Protein AF-A0A7J6V9S0-F1 (afdb_monomer)

Solvent-accessible surface area (backbone atoms only — not comparable to full-atom values): 52853 Å² total; per-residue (Å²): 112,69,70,64,55,61,75,73,59,79,86,96,69,100,46,66,72,63,51,52,53,49,52,59,56,57,75,70,73,77,90,82,89,84,86,86,82,89,85,90,82,92,78,86,85,80,80,87,75,94,70,100,68,95,82,84,77,88,62,96,70,57,46,79,40,39,59,45,97,77,34,36,39,36,41,40,62,36,40,37,37,45,32,30,80,87,82,69,49,71,48,82,47,73,42,100,58,76,59,73,94,49,103,61,47,36,38,24,36,40,63,42,82,90,77,73,36,48,35,46,38,40,41,46,62,52,44,36,39,40,34,43,67,83,46,70,86,48,70,50,72,56,68,73,57,98,58,60,58,43,68,79,84,86,57,102,82,72,76,71,48,25,47,57,54,97,86,43,77,45,68,86,74,44,76,51,70,65,82,70,66,66,74,65,78,76,69,64,66,56,66,74,52,75,87,55,56,47,39,66,58,47,48,52,54,47,52,51,48,45,58,74,75,39,91,82,88,82,65,90,88,54,58,61,69,60,56,39,52,55,44,42,48,52,47,50,52,42,40,50,53,51,41,52,57,49,46,52,53,62,71,56,51,78,59,56,88,82,44,62,65,54,58,27,53,45,47,32,67,74,61,41,56,64,61,52,51,48,35,54,48,52,50,53,51,43,42,52,49,37,53,50,52,40,54,53,46,48,58,55,39,73,72,45,86,45,71,64,56,37,50,50,53,42,51,51,46,55,49,55,45,49,53,51,43,56,73,45,26,67,42,34,50,51,50,32,55,49,47,59,55,46,44,67,56,71,77,71,58,59,86,47,57,32,36,36,41,43,37,50,43,59,43,48,69,53,58,47,47,43,74,68,15,94,37,90,59,78,78,59,91,56,71,66,64,47,71,55,70,44,74,28,58,38,78,54,97,94,36,76,36,37,38,32,45,40,28,42,49,76,83,64,61,83,87,80,52,50,67,48,37,51,47,32,49,43,50,50,63,59,42,67,28,23,39,36,39,46,39,46,74,59,43,83,54,76,52,54,61,68,58,56,51,52,36,51,64,72,52,46,79,56,41,63,88,28,49,51,30,42,34,39,27,45,37,83,79,36,47,84,87,76,52,54,74,68,60,48,49,52,54,49,49,52,50,56,51,44,50,55,41,60,49,82,77,78,61,79,90,74,69,83,86,62,41,65,43,65,24,20,82,84,81,62,40,43,53,67,56,54,53,49,45,47,53,48,53,43,45,53,56,50,49,52,59,43,69,78,35,80,72,46,69,83,48,46,74,77,72,58,76,85,77,83,75,91,83,66,101,67,88,81,79,87,89,71,62,66,71,58,56,55,47,60,71,45,57,85,79,56,75,86,74,88,46,72,69,54,52,29,58,74,54,68,22,95,90,63,42,77,82,65,78,50,79,78,63,88,60,97,53,75,80,61,51,78,63,82,79,71,59,67,54,98,93,40,56,43,72,82,57,63,91,57,89,68,59,58,68,60,54,51,50,51,49,52,52,49,48,64,57,47,68,65,60,83,71,70,92,77,82,84,84,78,79,44,70,64,56,56,49,48,53,51,50,51,54,50,52,52,52,51,52,53,52,53,49,49,57,61,48,63,51,47,80,79,41,84,78,78,60,84,89,66,62,86,81,66,72,85,38,70,68,52,54,34,51,57,35,46,74,70,74,41,84,38,64,70,59,46,50,58,58,55,61,70,67,77,80,70,88,83,86,83,90,88,83,78,89,88,82,90,80,88,80,88,85,84,81,92,78,85,78,90,80,73,94,70,81,82,80,89,78,76,84,86,78,74,101,79,75,84,58,95,59,77,88,42,94,44,74,67,56,40,51,51,52,52,50,50,54,56,57,67,45,46,65,46,55,74,68,67,41,91,47,90,86,54,74,84,79,78,76,89,77,53,59,83,83,79,51,89,77,91,66,96,70,90,64,102,63,134

pLDDT: mean 74.73, std 20.38, range [23.06, 97.88]

Organism: Thalictrum thalictroides (NCBI:txid46969)

Mean predicted aligned error: 21.51 Å

Sequence (852 aa):
MQILRAIQRDDDHPLTLFALIKMIDDDNNTEIDGSTGIGVLSHEPTVFKSENTFLDLCFDNFKLVGSCNGLVCLVLKSVVWLLNPYTREYKTVEFAKEFVFDRKTAYGFGYEPITEDYKLVLFVTHEINVYSLKDVNSCFKISTLPFMINLPIGIPDMKDLGEFCNGALHWLVRISRSKERSKKMVQYNFKKITVVPTGKDFIDIILSRTQRQTPTVVHKGYAISRLRQFYMRKVKYTESNFHDKLSTIIDEFPRLDDIHPFYGDLLHVLYNKDHYKLALGQINTARNLIGKIAKDYVRLLKYGDSLYRCKALKVAALGRMCTVIKRVCPSLAYLEQIRQHMARLPSIDPNTRSILICGYPNVGKSSFINKITKADVDVQPYAFTTKSLFVGHTDYKYLRYQVIDTPGILDRPFEDRNIIEMCSITALAHLRAAVLFFLDISGSCGYSIAQQAALFHSIKSLFMNKPLIIVCNKTDLQPLEGLSENDMKLVLEMKSEAMKTVVGQGGECTNDDGVLLTMSTLMEDGITAVKNAACERLLNQRVEVKMKSKKINDCLNRFHVAIPKPRDQKERPTCIPQKVLEAKAKAADKGKRKLERDLENENGGAGVYPACLKKHYILENDEWKNDIMPEFLDGHNVYDFNGRDVDAEALESEEIIRSAEKGKDDGFEMGCNELSLEKQEAWAKIRKIKKMRIQEHRIKKSTAESRPIVPRKFDKDRKFTSQRMGRELSALGLDPSSSINRARSVTRGRKRERSVSREDEATAMDVDQLNKKQRMRSLSRARSLSRPPGEVVPGEGFKDSKQKIAALNIARKSTKQRNKNARKGEADRVIPTLKPKHLFSGKRGKGKTDRR

Nearest PDB structures (foldseek):
  8flc-assembly1_SR  TM=7.509E-01  e=2.699E-62  Homo sapiens
  8fl4-assembly1_SR  TM=7.539E-01  e=8.230E-61  Homo sapiens
  7v08-assembly1_b  TM=7.280E-01  e=4.515E-59  Saccharomyces cerevisiae BY4741
  8pv3-assembly1_CH  TM=7.415E-01  e=1.704E-57  Thermochaetoides thermophila DSM 1495
  8v87-assembly1_b  TM=8.660E-01  e=9.606E-52  Saccharomyces cerevisiae BY4741

Secondary structure (DSSP, 8-state):
-HHHHHHSS-SS-TTHHHHHHHHHHHTT---------------PPP---S----S-S--SS-EEEEEETTEEEEEETTEEEEE-TTT--EEEEE-SSPPP--TTEEEEEEEETTTTEEEEEEEETTEEEEEESSSTT-EEEE---SS-EE--TT-TTS--EEEEETTEEE---EE--------------GGGPPP---HHHHHHHHHHHHHHHS-----TTS-HHHHHHHHHHHHHHHHHHHHHHHHHHHHHS--TTTS-HHHHHHHHHHH-HHHHHHHHHHHHHHHHHHHHHHHHHHHHHTT--SHHHHHHHHHHHHHHHHHHHHHTHHHHHHHHHHHHHHHHS----TTS-EEEEEESTTSSHHHHHHHHSS------SSTT---S-EEEEEEETTEEEEEEE--------GGG--HHHHHHHHHHHH--EEEEEEEESSSTTSS-HHHHHHHHHHHGGGGTTS-EEEEEE-TTTS-GGGS-HHHHHHHHHHHHHHHHHHHTT------GGGSEEEEBTTTTBSHHHHHHHHHHHHHHHHHHHHHTSGGGGGGHHHH----PPP-SS--------HHHHHHHHHTTTSPPPPPHHHHHHHTT-TTT----GGGG---SSGGGGG-----EETTEEGGGTTT----HHHHHHHHHHHHHHHTTTTT---------HHHHHHHHHHHHHHHHHHHHHHHHHHTTTTSPPPPTT--TT----HHHHHHHHHHTT---HHHHHHHHHTT--S----------------------------------SS--TT---TTTT-SSHHHHHHHHHHHHHHHHHHHHTT-SSSS------SS-HHHHS----SS--S--

Foldseek 3Di:
DVVVVVVPDDDDDPCQVVVLVVVVVVVPDDDDDDDDDDDDDDDDDDDDDDDDDPDPDDDPFKDWQADEPQWTWIDGFQKIWTANSVVRDIDIAGAPHTDDDDPQKEWHWAAAPVVRWIWIWIDGQQWIWIDTPVDRHDIDIDDGDPFGWDDDPDDPPDDSHFYDDPRDTHGDTDGPPDPPPPVPLCQDQLQPQDAQDFLVVLLVVLVVCLCVVADDDDDQPDDLVVLLVRLLCSLVSSLVSLLVSLVSNLVSDDDLVPDAQLVSQLCCLVQNPVLLVVLNVLSVVLNVVLVVLSVVLNVVSVPDPGSVSSVVSSVVSSVVNSVSSVVSRVSSVSSNVVSVVSNPADRDRQPFEEEEEAFAFQLCQQLLLVLQFVDDQDDDNDACSDQAKDWGWHADPNGIYIYIYAHYEFPDPPVPDDSRNSSSVSCLQRHQYAYEYGDEQLCSNVDDLVRRLVVCVVCLVSCANHQYAYEYEPCVNPNPVRHDPVSVVSVVVSLVSSQVSLPVPPDDDDDSPQRYFYDYSVVRPRSVSVVNSRVVSSVVSVVVVVVVDPCVVVVVVVVDDDDDDDDDPDDDDDDDDPVVVVCVVCVVPDDDDDDVQNVQVVQPHDPRDDDDPLCPDDDPDPVCSPPDDDQDDPRDGPVVVPPPPPVVVVVVVVVVVVVVVCVVVVPDDDDDDDPPPVNVVVVVVVVVVVVVVVVVVVVVVVVCVVDPDDPPVDCVVPPDDLVVVCVVCVVVVHHSVVVSVVVVVVVPPDDDDDDDDDDDDDDDDDDDDDDDPPDDPDDDDDDDPDDDPDDDDQPPPPDDPVVSVVVVVVVVVVCVVVVVVVAPDPPRPDDDPPDPCLVVPDDDDPDDDPPD

Radius of gyration: 57.54 Å; Cα contacts (8 Å, |Δi|>4): 804; chains: 1; bounding box: 92×98×191 Å

InterPro domains:
  IPR006073 GTP binding domain [PR00326] (355-375)
  IPR006073 GTP binding domain [PR00326] (376-394)
  IPR006073 GTP binding domain [PR00326] (403-418)
  IPR010674 Nucleolar GTP-binding protein 1, Rossman-fold domain [PF06858] (420-476)
  IPR012973 NOG, C-terminal [PF08155] (593-642)
  IPR013187 F-box associated beta-propeller, type 3 [PF08268] (63-184)
  IPR017451 F-box associated beta-propeller domain [TIGR01640] (66-192)
  IPR027417 P-loop containing nucleoside triphosphate hydrolase [G3DSA:3.40.50.300] (346-557)
  IPR027417 P-loop containing nucleoside triphosphate hydrolase [SSF52540] (232-490)
  IPR031167 OBG-type guanine nucleotide-binding (G) domain [PS51710] (353-539)
  IPR041623 NOG1, N-terminal helical domain [PF17835] (190-349)

Structure (mmCIF, N/CA/C/O backbone):
data_AF-A0A7J6V9S0-F1
#
_entry.id   AF-A0A7J6V9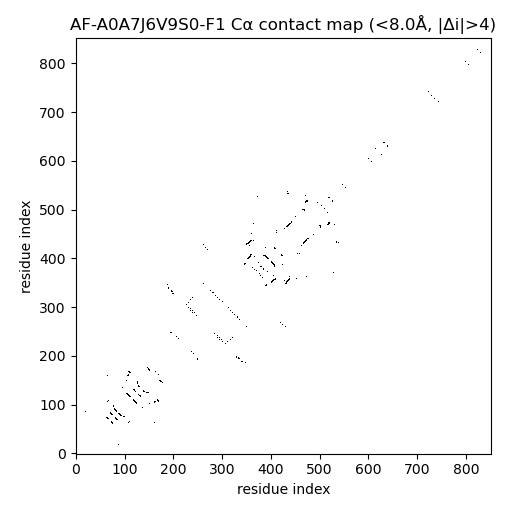S0-F1
#
loop_
_atom_site.group_PDB
_atom_site.id
_atom_site.type_symbol
_atom_site.label_atom_id
_atom_site.label_alt_id
_atom_site.label_comp_id
_atom_site.label_asym_id
_atom_site.label_entity_id
_atom_site.label_seq_id
_atom_site.pdbx_PDB_ins_code
_atom_site.Cartn_x
_atom_site.Cartn_y
_atom_site.Cartn_z
_atom_site.occupancy
_atom_site.B_iso_or_equiv
_atom_site.auth_seq_id
_atom_site.auth_comp_id
_atom_site.auth_asym_id
_atom_site.auth_atom_id
_atom_site.pdbx_PDB_model_num
ATOM 1 N N . MET A 1 1 ? -30.547 -18.427 -25.295 1.00 28.55 1 MET A N 1
ATOM 2 C CA . MET A 1 1 ? -30.835 -19.826 -24.889 1.00 28.55 1 MET A CA 1
ATOM 3 C C . MET A 1 1 ? -31.892 -20.501 -25.770 1.00 28.55 1 MET A C 1
ATOM 5 O O . MET A 1 1 ? -31.613 -21.586 -26.254 1.00 28.55 1 MET A O 1
ATOM 9 N N . GLN A 1 2 ? -33.053 -19.893 -26.055 1.00 25.48 2 GLN A N 1
ATOM 10 C CA . GLN A 1 2 ? -34.065 -20.512 -26.940 1.00 25.48 2 GLN A CA 1
ATOM 11 C C . GLN A 1 2 ? -33.660 -20.565 -28.432 1.00 25.48 2 GLN A C 1
ATOM 13 O O . GLN A 1 2 ? -33.912 -21.572 -29.077 1.00 25.48 2 GLN A O 1
ATOM 18 N N . ILE A 1 3 ? -32.921 -19.572 -28.949 1.00 29.95 3 ILE A N 1
ATOM 19 C CA . ILE A 1 3 ? -32.358 -19.605 -30.321 1.00 29.95 3 ILE A CA 1
ATOM 20 C C . ILE A 1 3 ? -31.299 -20.716 -30.478 1.00 29.95 3 ILE A C 1
ATOM 22 O O . ILE A 1 3 ? -31.261 -21.404 -31.489 1.00 29.95 3 ILE A O 1
ATOM 26 N N . LEU A 1 4 ? -30.492 -20.958 -29.437 1.00 30.55 4 LEU A N 1
ATOM 27 C CA . LEU A 1 4 ? -29.528 -22.068 -29.397 1.00 30.55 4 LEU A CA 1
ATOM 28 C C . LEU A 1 4 ? -30.218 -23.442 -29.387 1.00 30.55 4 LEU A C 1
ATOM 30 O O . LEU A 1 4 ? -29.705 -24.378 -29.986 1.00 30.55 4 LEU A O 1
ATOM 34 N N . ARG A 1 5 ? -31.398 -23.552 -28.759 1.00 31.42 5 ARG A N 1
ATOM 35 C CA . ARG A 1 5 ? -32.199 -24.787 -28.756 1.00 31.42 5 ARG A CA 1
ATOM 36 C C . ARG A 1 5 ? -32.926 -25.039 -30.080 1.00 31.42 5 ARG A C 1
ATOM 38 O O . ARG A 1 5 ? -33.125 -26.197 -30.418 1.00 31.42 5 ARG A O 1
ATOM 45 N N . ALA A 1 6 ? -33.285 -23.991 -30.824 1.00 31.62 6 ALA A N 1
ATOM 46 C CA . ALA A 1 6 ? -33.897 -24.120 -32.149 1.00 31.62 6 ALA A CA 1
ATOM 47 C C . ALA A 1 6 ? -32.900 -24.583 -33.229 1.00 31.62 6 ALA A C 1
ATOM 49 O O . ALA A 1 6 ? -33.303 -25.219 -34.189 1.00 31.62 6 ALA A O 1
ATOM 50 N N . ILE A 1 7 ? -31.602 -24.304 -33.055 1.00 34.56 7 ILE A N 1
ATOM 51 C CA . ILE A 1 7 ? -30.534 -24.727 -33.983 1.00 34.56 7 ILE A CA 1
ATOM 52 C C . ILE A 1 7 ? -30.086 -26.181 -33.724 1.00 34.56 7 ILE A C 1
ATOM 54 O O . ILE A 1 7 ? -29.473 -26.803 -34.583 1.00 34.56 7 ILE A O 1
ATOM 58 N N . GLN A 1 8 ? -30.386 -26.737 -32.546 1.00 32.19 8 GLN A N 1
ATOM 59 C CA . GLN A 1 8 ? -29.940 -28.073 -32.127 1.00 32.19 8 GLN A CA 1
ATOM 60 C C . GLN A 1 8 ? -30.961 -29.199 -32.366 1.00 32.19 8 GLN A C 1
ATOM 62 O O . GLN A 1 8 ? -30.656 -30.343 -32.035 1.00 32.19 8 GLN A O 1
ATOM 67 N N . ARG A 1 9 ? -32.151 -28.910 -32.909 1.00 31.45 9 ARG A N 1
ATOM 68 C CA . ARG A 1 9 ? -33.156 -29.928 -33.255 1.00 31.45 9 ARG A CA 1
ATOM 69 C C . ARG A 1 9 ? -33.390 -29.962 -34.768 1.00 31.45 9 ARG A C 1
ATOM 71 O O . ARG A 1 9 ? -33.913 -29.003 -35.319 1.00 31.45 9 ARG A O 1
ATOM 78 N N . ASP A 1 10 ? -33.007 -31.098 -35.341 1.00 27.41 10 ASP A N 1
ATOM 79 C CA . ASP A 1 10 ? -33.438 -31.719 -36.599 1.00 27.41 10 ASP A CA 1
ATOM 80 C C . ASP A 1 10 ? -32.993 -31.119 -37.953 1.00 27.41 10 ASP A C 1
ATOM 82 O O . ASP A 1 10 ? -33.308 -29.994 -38.332 1.00 27.41 10 ASP A O 1
ATOM 86 N N . ASP A 1 11 ? -32.219 -31.955 -38.654 1.00 32.00 11 ASP A N 1
ATOM 87 C CA . ASP A 1 11 ? -32.129 -32.253 -40.089 1.00 32.00 11 ASP A CA 1
ATOM 88 C C . ASP A 1 11 ? -32.529 -31.189 -41.153 1.00 32.00 11 ASP A C 1
ATOM 90 O O . ASP A 1 11 ? -33.657 -30.718 -41.269 1.00 32.00 11 ASP A O 1
ATOM 94 N N . ASP A 1 12 ? -31.554 -30.916 -42.032 1.00 33.94 12 ASP A N 1
ATOM 95 C CA . ASP A 1 12 ? -31.655 -30.456 -43.431 1.00 33.94 12 ASP A CA 1
ATOM 96 C C . ASP A 1 12 ? -32.081 -29.023 -43.834 1.00 33.94 12 ASP A C 1
ATOM 98 O O . ASP A 1 12 ? -32.113 -28.742 -45.034 1.00 33.94 12 ASP A O 1
ATOM 102 N N . HIS A 1 13 ? -32.239 -28.031 -42.944 1.00 36.59 13 HIS A N 1
ATOM 103 C CA . HIS A 1 13 ? -32.407 -26.628 -43.408 1.00 36.59 13 HIS A CA 1
ATOM 104 C C . HIS A 1 13 ? -31.721 -25.528 -42.561 1.00 36.59 13 HIS A C 1
ATOM 106 O O . HIS A 1 13 ? -32.384 -24.802 -41.823 1.00 36.59 13 HIS A O 1
ATOM 112 N N . PRO A 1 14 ? -30.412 -25.253 -42.753 1.00 34.47 14 PRO A N 1
ATOM 113 C CA . PRO A 1 14 ? -29.710 -24.149 -42.083 1.00 34.47 14 PRO A CA 1
ATOM 114 C C . PRO A 1 14 ? -29.877 -22.770 -42.771 1.00 34.47 14 PRO A C 1
ATOM 116 O O . PRO A 1 14 ? -29.003 -21.913 -42.662 1.00 34.47 14 PRO A O 1
ATOM 119 N N . LEU A 1 15 ? -30.970 -22.522 -43.506 1.00 40.84 15 LEU A N 1
ATOM 120 C CA . LEU A 1 15 ? -31.071 -21.383 -44.442 1.00 40.84 15 LEU A CA 1
ATOM 121 C C . LEU A 1 15 ? -32.175 -20.351 -44.147 1.00 40.84 15 LEU A C 1
ATOM 123 O O . LEU A 1 15 ? -32.274 -19.375 -44.880 1.00 40.84 15 LEU A O 1
ATOM 127 N N . THR A 1 16 ? -32.984 -20.477 -43.094 1.00 46.03 16 THR A N 1
ATOM 128 C CA . THR A 1 16 ? -34.186 -19.630 -42.914 1.00 46.03 16 THR A CA 1
ATOM 129 C C . THR A 1 16 ? -33.902 -18.162 -42.588 1.00 46.03 16 THR A C 1
ATOM 131 O O . THR A 1 16 ? -34.477 -17.295 -43.237 1.00 46.03 16 THR A O 1
ATOM 134 N N . LEU A 1 17 ? -33.010 -17.853 -41.637 1.00 43.06 17 LEU A N 1
ATOM 135 C CA . LEU A 1 17 ? -32.703 -16.456 -41.273 1.00 43.06 17 LEU A CA 1
ATOM 136 C C . LEU A 1 17 ? -31.892 -15.748 -42.375 1.00 43.06 17 LEU A C 1
ATOM 138 O O . LEU A 1 17 ? -32.165 -14.600 -42.707 1.00 43.06 17 LEU A O 1
ATOM 142 N N . PHE A 1 18 ? -30.938 -16.458 -42.988 1.00 45.75 18 PHE A N 1
ATOM 143 C CA . PHE A 1 18 ? -30.131 -15.945 -44.100 1.00 45.75 18 PHE A CA 1
ATOM 144 C C . PHE A 1 18 ? -30.951 -15.742 -45.381 1.00 45.75 18 PHE A C 1
ATOM 146 O O . PHE A 1 18 ? -30.749 -14.743 -46.063 1.00 45.75 18 PHE A O 1
ATOM 153 N N . ALA A 1 19 ? -31.886 -16.644 -45.708 1.00 46.47 19 ALA A N 1
ATOM 154 C CA . ALA A 1 19 ? -32.767 -16.487 -46.867 1.00 46.47 19 ALA A CA 1
ATOM 155 C C . ALA A 1 19 ? -33.753 -15.326 -46.689 1.00 46.47 19 ALA A C 1
ATOM 157 O O . ALA A 1 19 ? -33.988 -14.598 -47.647 1.00 46.47 19 ALA A O 1
ATOM 158 N N . LEU A 1 20 ? -34.273 -15.110 -45.473 1.00 45.06 20 LEU A N 1
ATOM 159 C CA . LEU A 1 20 ? -35.168 -13.984 -45.198 1.00 45.06 20 LEU A CA 1
ATOM 160 C C . LEU A 1 20 ? -34.440 -12.635 -45.292 1.00 45.06 20 LEU A C 1
ATOM 162 O O . LEU A 1 20 ? -34.961 -11.701 -45.883 1.00 45.06 20 LEU A O 1
ATOM 166 N 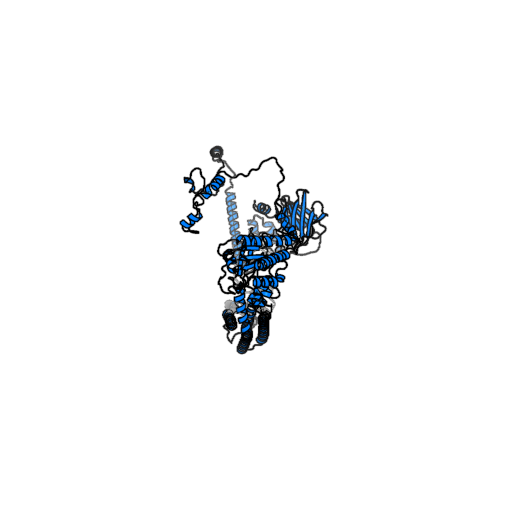N . ILE A 1 21 ? -33.217 -12.543 -44.755 1.00 49.25 21 ILE A N 1
ATOM 167 C CA . ILE A 1 21 ? -32.394 -11.323 -44.832 1.00 49.25 21 ILE A CA 1
ATOM 168 C C . ILE A 1 21 ? -31.971 -11.038 -46.278 1.00 49.25 21 ILE A C 1
ATOM 170 O O . ILE A 1 21 ? -31.944 -9.884 -46.685 1.00 49.25 21 ILE A O 1
ATOM 174 N N . LYS A 1 22 ? -31.708 -12.080 -47.076 1.00 49.31 22 LYS A N 1
ATOM 175 C CA . LYS A 1 22 ? -31.407 -11.936 -48.504 1.00 49.31 22 LYS A CA 1
ATOM 176 C C . LYS A 1 22 ? -32.626 -11.488 -49.321 1.00 49.31 22 LYS A C 1
ATOM 178 O O . LYS A 1 22 ? -32.463 -10.656 -50.199 1.00 49.31 22 LYS A O 1
ATOM 183 N N . MET A 1 23 ? -33.833 -11.960 -48.982 1.00 49.53 23 MET A N 1
ATOM 184 C CA . MET A 1 23 ? -35.081 -11.421 -49.549 1.00 49.53 23 MET A CA 1
ATOM 185 C C . MET A 1 23 ? -35.279 -9.936 -49.199 1.00 49.53 23 MET A C 1
ATOM 187 O O . MET A 1 23 ? -35.666 -9.163 -50.063 1.00 49.53 23 MET A O 1
ATOM 191 N N . ILE A 1 24 ? -34.954 -9.525 -47.967 1.00 50.97 24 ILE A N 1
ATOM 192 C CA . ILE A 1 24 ? -35.033 -8.117 -47.530 1.00 50.97 24 ILE A CA 1
ATOM 193 C C . ILE A 1 24 ? -34.012 -7.218 -48.264 1.00 50.97 24 ILE A C 1
ATOM 195 O O . ILE A 1 24 ? -34.296 -6.048 -48.520 1.00 50.97 24 ILE A O 1
ATOM 199 N N . ASP A 1 25 ? -32.826 -7.740 -48.593 1.00 50.22 25 ASP A N 1
ATOM 200 C CA . ASP A 1 25 ? -31.796 -7.021 -49.367 1.00 50.22 25 ASP A CA 1
ATOM 201 C C . ASP A 1 25 ? -32.167 -6.916 -50.863 1.00 50.22 25 ASP A C 1
ATOM 203 O O . ASP A 1 25 ? -31.903 -5.891 -51.493 1.00 50.22 25 ASP A O 1
ATOM 207 N N . ASP A 1 26 ? -32.815 -7.946 -51.423 1.00 48.94 26 ASP A N 1
ATOM 208 C CA . ASP A 1 26 ? -33.264 -7.978 -52.823 1.00 48.94 26 ASP A CA 1
ATOM 209 C C . ASP A 1 26 ? -34.427 -6.991 -53.090 1.00 48.94 26 ASP A C 1
ATOM 211 O O . ASP A 1 26 ? -34.461 -6.375 -54.156 1.00 48.94 26 ASP A O 1
ATOM 215 N N . ASP A 1 27 ? -35.316 -6.751 -52.115 1.00 45.06 27 ASP A N 1
ATOM 216 C CA . ASP A 1 27 ? -36.425 -5.782 -52.234 1.00 45.06 27 ASP A CA 1
ATOM 217 C C . ASP A 1 27 ? -35.964 -4.305 -52.253 1.00 45.06 27 ASP A C 1
ATOM 219 O O . ASP A 1 27 ? -36.710 -3.430 -52.691 1.00 45.06 27 ASP A O 1
ATOM 223 N N . ASN A 1 28 ? -34.732 -4.004 -51.820 1.00 46.53 28 ASN A N 1
ATOM 224 C CA . ASN A 1 28 ? -34.184 -2.637 -51.792 1.00 46.53 28 ASN A CA 1
ATOM 225 C C . ASN A 1 28 ? -33.400 -2.239 -53.059 1.00 46.53 28 ASN A C 1
ATOM 227 O O . ASN A 1 28 ? -32.983 -1.086 -53.173 1.00 46.53 28 ASN A O 1
ATOM 231 N N . ASN A 1 29 ? -33.193 -3.152 -54.016 1.00 40.44 29 ASN A N 1
ATOM 232 C CA . ASN A 1 29 ? -32.480 -2.871 -55.267 1.00 40.44 29 ASN A CA 1
ATOM 233 C C . ASN A 1 29 ? -33.446 -2.739 -56.456 1.00 40.44 29 ASN A C 1
ATOM 235 O O . ASN A 1 29 ? -33.488 -3.586 -57.349 1.00 40.44 29 ASN A O 1
ATOM 239 N N . THR A 1 30 ? -34.162 -1.618 -56.520 1.00 31.88 30 THR A N 1
ATOM 240 C CA . THR A 1 30 ? -34.717 -1.108 -57.782 1.00 31.88 30 THR A CA 1
ATOM 241 C C . THR A 1 30 ? -34.085 0.235 -58.131 1.00 31.88 30 THR A C 1
ATOM 243 O O . THR A 1 30 ? -34.081 1.147 -57.313 1.00 31.88 30 THR A O 1
ATOM 246 N N . GLU A 1 31 ? -33.611 0.305 -59.380 1.00 29.16 31 GLU A N 1
ATOM 247 C CA . GLU A 1 31 ? -32.980 1.422 -60.103 1.00 29.16 31 GLU A CA 1
ATOM 248 C C . GLU A 1 31 ? -31.459 1.597 -59.926 1.00 29.16 31 GLU A C 1
ATOM 250 O O . GLU A 1 31 ? -30.974 2.187 -58.968 1.00 29.16 31 GLU A O 1
ATOM 255 N N . ILE A 1 32 ? -30.697 1.101 -60.914 1.00 30.12 32 ILE A N 1
ATOM 256 C CA . ILE A 1 32 ? -29.868 1.906 -61.837 1.00 30.12 32 ILE A CA 1
ATOM 257 C C . ILE A 1 32 ? -29.409 1.000 -63.000 1.00 30.12 32 ILE A C 1
ATOM 259 O O . ILE A 1 32 ? -28.816 -0.062 -62.809 1.00 30.12 32 ILE A O 1
ATOM 263 N N . ASP A 1 33 ? -29.709 1.452 -64.217 1.00 26.64 33 ASP A N 1
ATOM 264 C CA . ASP A 1 33 ? -29.306 0.892 -65.508 1.00 26.64 33 ASP A CA 1
ATOM 265 C C . ASP A 1 33 ? -27.779 0.811 -65.717 1.00 26.64 33 ASP A C 1
ATOM 267 O O . ASP A 1 33 ? -27.027 1.667 -65.252 1.00 26.64 33 ASP A O 1
ATOM 271 N N . GLY A 1 34 ? -27.334 -0.135 -66.565 1.00 27.88 34 GLY A N 1
ATOM 272 C CA . GLY A 1 34 ? -26.171 0.116 -67.438 1.00 27.88 34 GLY A CA 1
ATOM 273 C C . GLY A 1 34 ? -24.996 -0.877 -67.470 1.00 27.88 34 GLY A C 1
ATOM 274 O O . GLY A 1 34 ? -23.857 -0.486 -67.262 1.00 27.88 34 GLY A O 1
ATOM 275 N N . SER A 1 35 ? -25.236 -2.109 -67.928 1.00 27.30 35 SER A N 1
ATOM 276 C CA . SER A 1 35 ? -24.348 -2.908 -68.810 1.00 27.30 35 SER A CA 1
ATOM 277 C C . SER A 1 35 ? -22.959 -3.446 -68.351 1.00 27.30 35 SER A C 1
ATOM 279 O O . SER A 1 35 ? -21.999 -2.729 -68.100 1.00 27.30 35 SER A O 1
ATOM 281 N N . THR A 1 36 ? -22.837 -4.776 -68.515 1.00 27.94 36 THR A N 1
ATOM 282 C CA . THR A 1 36 ? -21.645 -5.634 -68.758 1.00 27.94 36 THR A CA 1
ATOM 283 C C . THR A 1 36 ? -20.773 -6.147 -67.589 1.00 27.94 36 THR A C 1
ATOM 285 O O . THR A 1 36 ? -19.795 -5.535 -67.189 1.00 27.94 36 THR A O 1
ATOM 288 N N . GLY A 1 37 ? -20.999 -7.421 -67.219 1.00 25.16 37 GLY A N 1
ATOM 289 C CA . GLY A 1 37 ? -19.993 -8.470 -67.484 1.00 25.16 37 GLY A CA 1
ATOM 290 C C . GLY A 1 37 ? -19.120 -9.021 -66.340 1.00 25.16 37 GLY A C 1
ATOM 291 O O . GLY A 1 37 ? -17.943 -8.708 -66.274 1.00 25.16 37 GLY A O 1
ATOM 292 N N . ILE A 1 38 ? -19.684 -9.958 -65.563 1.00 26.42 38 ILE A N 1
ATOM 293 C CA . ILE A 1 38 ? -19.134 -11.256 -65.082 1.00 26.42 38 ILE A CA 1
ATOM 294 C C . ILE A 1 38 ? -17.657 -11.329 -64.614 1.00 26.42 38 ILE A C 1
ATOM 296 O O . ILE A 1 38 ? -16.726 -11.284 -65.416 1.00 26.42 38 ILE A O 1
ATOM 300 N N . GLY A 1 39 ? -17.459 -11.718 -63.344 1.00 24.17 39 GLY A N 1
ATOM 301 C CA . GLY A 1 39 ? -16.188 -12.244 -62.822 1.00 24.17 39 GLY A CA 1
ATOM 302 C C . GLY A 1 39 ? -16.317 -12.944 -61.460 1.00 24.17 39 GLY A C 1
ATOM 303 O O . GLY A 1 39 ? -16.367 -12.296 -60.427 1.00 24.17 39 GLY A O 1
ATOM 304 N N . VAL A 1 40 ? -16.371 -14.276 -61.503 1.00 28.30 40 VAL A N 1
ATOM 305 C CA . VAL A 1 40 ? -16.511 -15.279 -60.423 1.00 28.30 40 VAL A CA 1
ATOM 306 C C . VAL A 1 40 ? -15.328 -15.318 -59.443 1.00 28.30 40 VAL A C 1
ATOM 308 O O . VAL A 1 40 ? -14.202 -15.207 -59.907 1.00 28.30 40 VAL A O 1
ATOM 311 N N . LEU A 1 41 ? -15.582 -15.643 -58.163 1.00 23.06 41 LEU A N 1
ATOM 312 C CA . LEU A 1 41 ? -14.782 -16.526 -57.273 1.00 23.06 41 LEU A CA 1
ATOM 313 C C . LEU A 1 41 ? -15.729 -16.968 -56.126 1.00 23.06 41 LEU A C 1
ATOM 315 O O . LEU A 1 41 ? -16.097 -16.144 -55.303 1.00 23.06 41 LEU A O 1
ATOM 319 N N . SER A 1 42 ? -16.373 -18.141 -56.098 1.00 27.94 42 SER A N 1
ATOM 320 C CA . SER A 1 42 ? -15.882 -19.524 -55.948 1.00 27.94 42 SER A CA 1
ATOM 321 C C . SER A 1 42 ? -14.851 -19.728 -54.831 1.00 27.94 42 SER A C 1
ATOM 323 O O . SER A 1 42 ? -13.653 -19.719 -55.096 1.00 27.94 42 SER A O 1
ATOM 325 N N . HIS A 1 43 ? -15.323 -20.015 -53.617 1.00 27.27 43 HIS A N 1
ATOM 326 C CA . HIS A 1 43 ? -14.610 -20.859 -52.657 1.00 27.27 43 HIS A CA 1
ATOM 327 C C . HIS A 1 43 ? -15.616 -21.636 -51.794 1.00 27.27 43 HIS A C 1
ATOM 329 O O . HIS A 1 43 ? -16.307 -21.058 -50.963 1.00 27.27 43 HIS A O 1
ATOM 335 N N . GLU A 1 44 ? -15.685 -22.954 -51.999 1.00 26.12 44 GLU A N 1
ATOM 336 C CA . GLU A 1 44 ? -16.128 -23.890 -50.960 1.00 26.12 44 GLU A CA 1
ATOM 337 C C . GLU A 1 44 ? -15.026 -23.974 -49.886 1.00 26.12 44 GLU A C 1
ATOM 339 O O . GLU A 1 44 ? -13.844 -24.075 -50.246 1.00 26.12 44 GLU A O 1
ATOM 344 N N . PRO A 1 45 ? -15.362 -23.940 -48.584 1.00 27.23 45 PRO A N 1
ATOM 345 C CA . PRO A 1 45 ? -14.379 -24.050 -47.523 1.00 27.23 45 PRO A CA 1
ATOM 346 C C . PRO A 1 45 ? -14.074 -25.514 -47.194 1.00 27.23 45 PRO A C 1
ATOM 348 O O . PRO A 1 45 ? -14.946 -26.348 -46.955 1.00 27.23 45 PRO A O 1
ATOM 351 N N . THR A 1 46 ? -12.784 -25.809 -47.136 1.00 25.53 46 THR A N 1
ATOM 352 C CA . THR A 1 46 ? -12.213 -27.021 -46.560 1.00 25.53 46 THR A CA 1
ATOM 353 C C . THR A 1 46 ? -12.307 -27.008 -45.031 1.00 25.53 46 THR A C 1
ATOM 355 O O . THR A 1 46 ? -11.811 -26.077 -44.409 1.00 25.53 46 THR A O 1
ATOM 358 N N . VAL A 1 47 ? -12.846 -28.093 -44.462 1.00 27.38 47 VAL A N 1
ATOM 359 C CA . VAL A 1 47 ? -12.511 -28.704 -43.155 1.00 27.38 47 VAL A CA 1
ATOM 360 C C . VAL A 1 47 ? -12.380 -27.740 -41.961 1.00 27.38 47 VAL A C 1
ATOM 362 O O . VAL A 1 47 ? -11.301 -27.218 -41.682 1.00 27.38 47 VAL A O 1
ATOM 365 N N . PHE A 1 48 ? -13.450 -27.617 -41.167 1.00 24.42 48 PHE A N 1
ATOM 366 C CA . PHE A 1 48 ? -13.393 -27.014 -39.833 1.00 24.42 48 PHE A CA 1
ATOM 367 C C . PHE A 1 48 ? -12.880 -28.025 -38.798 1.00 24.42 48 PHE A C 1
ATOM 369 O O . PHE A 1 48 ? -13.519 -29.038 -38.515 1.00 24.42 48 PHE A O 1
ATOM 376 N N . LYS A 1 49 ? -11.711 -27.723 -38.224 1.00 23.88 49 LYS A N 1
ATOM 377 C CA . LYS A 1 49 ? -11.310 -28.211 -36.903 1.00 23.88 49 LYS A CA 1
ATOM 378 C C . LYS A 1 49 ? -12.022 -27.374 -35.843 1.00 23.88 49 LYS A C 1
ATOM 380 O O . LYS A 1 49 ? -12.196 -26.173 -36.006 1.00 23.88 49 LYS A O 1
ATOM 385 N N . SER A 1 50 ? -12.416 -28.059 -34.781 1.00 36.84 50 SER A N 1
ATOM 386 C CA . SER A 1 50 ? -13.060 -27.557 -33.573 1.00 36.84 50 SER A CA 1
ATOM 387 C C . SER A 1 50 ? -12.397 -26.307 -32.990 1.00 36.84 50 SER A C 1
ATOM 389 O O . SER A 1 50 ? -11.283 -26.400 -32.485 1.00 36.84 50 SER A O 1
ATOM 391 N N . GLU A 1 51 ? -13.124 -25.193 -32.991 1.00 24.31 51 GLU A N 1
ATOM 392 C CA . GLU A 1 51 ? -13.080 -24.121 -31.992 1.00 24.31 51 GLU A CA 1
ATOM 393 C C . GLU A 1 51 ? -14.381 -23.308 -32.149 1.00 24.31 51 GLU A C 1
ATOM 395 O O . GLU A 1 51 ? -14.812 -22.997 -33.258 1.00 24.31 51 GLU A O 1
ATOM 400 N N . ASN A 1 52 ? -15.087 -23.082 -31.041 1.00 37.00 52 ASN A N 1
ATOM 401 C CA . ASN A 1 52 ? -16.446 -22.538 -31.000 1.00 37.00 52 ASN A CA 1
ATOM 402 C C . ASN A 1 52 ? -16.516 -21.058 -31.425 1.00 37.00 52 ASN A C 1
ATOM 404 O O . ASN A 1 52 ? -16.526 -20.179 -30.566 1.00 37.00 52 ASN A O 1
ATOM 408 N N . THR A 1 53 ? -16.663 -20.773 -32.719 1.00 32.69 53 THR A N 1
ATOM 409 C CA . THR A 1 53 ? -16.986 -19.429 -33.239 1.00 32.69 53 THR A CA 1
ATOM 410 C C . THR A 1 53 ? -17.964 -19.510 -34.418 1.00 32.69 53 THR A C 1
ATOM 412 O O . THR A 1 53 ? -17.610 -19.304 -35.572 1.00 32.69 53 THR A O 1
ATOM 415 N N . PHE A 1 54 ? -19.239 -19.808 -34.140 1.00 28.70 54 PHE A N 1
ATOM 416 C CA . PHE A 1 54 ? -20.300 -19.846 -35.167 1.00 28.70 54 PHE A CA 1
ATOM 417 C C . PHE A 1 54 ? -21.072 -18.516 -35.321 1.00 28.70 54 PHE A C 1
ATOM 419 O O . PHE A 1 54 ? -22.158 -18.491 -35.888 1.00 28.70 54 PHE A O 1
ATOM 426 N N . LEU A 1 55 ? -20.553 -17.396 -34.804 1.00 33.03 55 LEU A N 1
ATOM 427 C CA . LEU A 1 55 ? -21.236 -16.088 -34.851 1.00 33.03 55 LEU A CA 1
ATOM 428 C C . LEU A 1 55 ? -20.343 -14.934 -35.327 1.00 33.03 55 LEU A C 1
ATOM 430 O O . LEU A 1 55 ? -20.608 -13.788 -34.992 1.00 33.03 55 LEU A O 1
ATOM 434 N N . ASP A 1 56 ? -19.322 -15.228 -36.132 1.00 32.31 56 ASP A N 1
ATOM 435 C CA . ASP A 1 56 ? -18.419 -14.209 -36.687 1.00 32.31 56 ASP A CA 1
ATOM 436 C C . ASP A 1 56 ? -18.385 -14.262 -38.221 1.00 32.31 56 ASP A C 1
ATOM 438 O O . ASP A 1 56 ? -17.339 -14.387 -38.854 1.00 32.31 56 ASP A O 1
ATOM 442 N N . LEU A 1 57 ? -19.569 -14.193 -38.839 1.00 30.44 57 LEU A N 1
ATOM 443 C CA . LEU A 1 57 ? -19.722 -14.051 -40.288 1.00 30.44 57 LEU A CA 1
ATOM 444 C C . LEU A 1 57 ? -20.808 -13.006 -40.613 1.00 30.44 57 LEU A C 1
ATOM 446 O O . LEU A 1 57 ? -21.999 -13.280 -40.515 1.00 30.44 57 LEU A O 1
ATOM 450 N N . CYS A 1 58 ? -20.337 -11.822 -41.022 1.00 33.25 58 CYS A N 1
ATOM 451 C CA . CYS A 1 58 ? -20.988 -10.807 -41.865 1.00 33.25 58 CYS A CA 1
ATOM 452 C C . CYS A 1 58 ? -22.366 -10.245 -41.447 1.00 33.25 58 CYS A C 1
ATOM 454 O O . CYS A 1 58 ? -23.388 -10.652 -41.987 1.00 33.25 58 CYS A O 1
ATOM 456 N N . PHE A 1 59 ? -22.372 -9.175 -40.639 1.00 43.41 59 PHE A N 1
ATOM 457 C CA . PHE A 1 59 ? -23.464 -8.186 -40.603 1.00 43.41 59 PHE A CA 1
ATOM 458 C C . PHE A 1 59 ? -22.890 -6.772 -40.407 1.00 43.41 59 PHE A C 1
ATOM 460 O O . PHE A 1 59 ? -23.014 -6.194 -39.334 1.00 43.41 59 PHE A O 1
ATOM 467 N N . ASP A 1 60 ? -22.243 -6.194 -41.423 1.00 44.66 60 ASP A N 1
ATOM 468 C CA . ASP A 1 60 ? -21.692 -4.829 -41.300 1.00 44.66 60 ASP A CA 1
ATOM 469 C C . ASP A 1 60 ? -22.784 -3.743 -41.167 1.00 44.66 60 ASP A C 1
ATOM 471 O O . ASP A 1 60 ? -22.490 -2.635 -40.726 1.00 44.66 60 ASP A O 1
ATOM 475 N N . ASN A 1 61 ? -24.051 -4.061 -41.478 1.00 51.59 61 ASN A N 1
ATOM 476 C CA . ASN A 1 61 ? -25.140 -3.079 -41.494 1.00 51.59 61 ASN A CA 1
ATOM 477 C C . ASN A 1 61 ? -26.217 -3.283 -40.405 1.00 51.59 61 ASN A C 1
ATOM 479 O O . ASN A 1 61 ? -26.709 -2.297 -39.864 1.00 51.59 61 ASN A O 1
ATOM 483 N N . PHE A 1 62 ? -26.582 -4.513 -40.026 1.00 60.09 62 PHE A N 1
ATOM 484 C CA . PHE A 1 62 ? -27.667 -4.765 -39.060 1.00 60.09 62 PHE A CA 1
ATOM 485 C C . PHE A 1 62 ? -27.136 -5.140 -37.671 1.00 60.09 62 PHE A C 1
ATOM 487 O O . PHE A 1 62 ? -26.346 -6.074 -37.542 1.00 60.09 62 PHE A O 1
ATOM 494 N N . LYS A 1 63 ? -27.623 -4.477 -36.609 1.00 65.94 63 LYS A N 1
ATOM 495 C CA . LYS A 1 63 ? -27.289 -4.832 -35.217 1.00 65.94 63 LYS A CA 1
ATOM 496 C C . LYS A 1 63 ? -28.461 -5.536 -34.530 1.00 65.94 63 LYS A C 1
ATOM 498 O O . LYS A 1 63 ? -29.559 -4.988 -34.438 1.00 65.94 63 LYS A O 1
ATOM 503 N N . LEU A 1 64 ? -28.210 -6.737 -34.005 1.00 71.75 64 LEU A N 1
ATOM 504 C CA . LEU A 1 64 ? -29.152 -7.470 -33.156 1.00 71.75 64 LEU A CA 1
ATOM 505 C C . LEU A 1 64 ? -29.208 -6.832 -31.762 1.00 71.75 64 LEU A C 1
ATOM 507 O O . LEU A 1 64 ? -28.203 -6.818 -31.050 1.00 71.75 64 LEU A O 1
ATOM 511 N N . VAL A 1 65 ? -30.377 -6.320 -31.369 1.00 69.62 65 VAL A N 1
ATOM 512 C CA . VAL A 1 65 ? -30.570 -5.642 -30.074 1.00 69.62 65 VAL A CA 1
ATOM 513 C C . VAL A 1 65 ? -30.981 -6.616 -28.971 1.00 69.62 65 VAL A C 1
ATOM 515 O O . VAL A 1 65 ? -30.529 -6.487 -27.837 1.00 69.62 65 VAL A O 1
ATOM 518 N N . GLY A 1 66 ? -31.818 -7.606 -29.282 1.00 72.44 66 GLY A N 1
ATOM 519 C CA . GLY A 1 66 ? -32.269 -8.594 -28.304 1.00 72.44 66 GLY A CA 1
ATOM 520 C C . GLY A 1 66 ? -33.498 -9.374 -28.760 1.00 72.44 66 GLY A C 1
ATOM 521 O O . GLY A 1 66 ? -34.015 -9.162 -29.858 1.00 72.44 66 GLY A O 1
ATOM 522 N N . SER A 1 67 ? -33.968 -10.278 -27.901 1.00 75.88 67 SER A N 1
ATOM 523 C CA . SER A 1 67 ? -35.171 -11.084 -28.131 1.00 75.88 67 SER A CA 1
ATOM 524 C C . SER A 1 67 ? -36.111 -11.020 -26.930 1.00 75.88 67 SER A C 1
ATOM 526 O O . SER A 1 67 ? -35.656 -11.214 -25.802 1.00 75.88 67 SER A O 1
ATOM 528 N N . CYS A 1 68 ? -37.408 -10.821 -27.159 1.00 76.50 68 CYS A N 1
ATOM 529 C CA . CYS A 1 68 ? -38.435 -10.800 -26.115 1.00 76.50 68 CYS A CA 1
ATOM 530 C C . CYS A 1 68 ? -39.677 -11.569 -26.591 1.00 76.50 68 CYS A C 1
ATOM 532 O O . CYS A 1 68 ? -40.157 -11.326 -27.694 1.00 76.50 68 CYS A O 1
ATOM 534 N N . ASN A 1 69 ? -40.183 -12.508 -25.781 1.00 74.06 69 ASN A N 1
ATOM 535 C CA . ASN A 1 69 ? -41.373 -13.327 -26.076 1.00 74.06 69 ASN A CA 1
ATOM 536 C C . ASN A 1 69 ? -41.383 -13.969 -27.483 1.00 74.06 69 ASN A C 1
ATOM 538 O O . ASN A 1 69 ? -42.412 -14.012 -28.145 1.00 74.06 69 ASN A O 1
ATOM 542 N N . GLY A 1 70 ? -40.228 -14.447 -27.958 1.00 69.31 70 GLY A N 1
ATOM 543 C CA . GLY A 1 70 ? -40.095 -15.080 -29.278 1.00 69.31 70 GLY A CA 1
ATOM 544 C C . GLY A 1 70 ? -39.904 -14.116 -30.456 1.00 69.31 70 GLY A C 1
ATOM 545 O O . GLY A 1 70 ? -39.538 -14.573 -31.534 1.00 69.31 70 GLY A O 1
ATOM 546 N N . LEU A 1 71 ? -40.054 -12.802 -30.255 1.00 75.00 71 LEU A N 1
ATOM 547 C CA . LEU A 1 71 ? -39.731 -11.780 -31.253 1.00 75.00 71 LEU A CA 1
ATOM 548 C C . LEU A 1 71 ? -38.262 -11.363 -31.160 1.00 75.00 71 LEU A C 1
ATOM 550 O O . LEU A 1 71 ? -37.707 -11.220 -30.066 1.00 75.00 71 LEU A O 1
ATOM 554 N N . VAL A 1 72 ? -37.647 -11.134 -32.316 1.00 77.56 72 VAL A N 1
ATOM 555 C CA . VAL A 1 72 ? -36.265 -10.679 -32.477 1.00 77.56 72 VAL A CA 1
ATOM 556 C C . VAL A 1 72 ? -36.272 -9.241 -32.985 1.00 77.56 72 VAL A C 1
ATOM 558 O O . VAL A 1 72 ? -36.933 -8.938 -33.972 1.00 77.56 72 VAL A O 1
ATOM 561 N N . CYS A 1 73 ? -35.526 -8.360 -32.319 1.00 76.25 73 CYS A N 1
ATOM 562 C CA . CYS A 1 73 ? -35.424 -6.951 -32.691 1.00 76.25 73 CYS A CA 1
ATOM 563 C C . CYS A 1 73 ? -34.076 -6.663 -33.372 1.00 76.25 73 CYS A C 1
ATOM 565 O O . CYS A 1 73 ? -33.010 -6.848 -32.768 1.00 76.25 73 CYS A O 1
ATOM 567 N N . LEU A 1 74 ? -34.133 -6.206 -34.624 1.00 77.31 74 LEU A N 1
ATOM 568 C CA . LEU A 1 74 ? -32.988 -5.794 -35.438 1.00 77.31 74 LEU A CA 1
ATOM 569 C C . LEU A 1 74 ? -33.093 -4.297 -35.740 1.00 77.31 74 LEU A C 1
ATOM 571 O O . LEU A 1 74 ? -34.181 -3.793 -36.003 1.00 77.31 74 LEU A O 1
ATOM 575 N N . VAL A 1 75 ? -31.971 -3.578 -35.722 1.00 71.25 75 VAL A N 1
ATOM 576 C CA . VAL A 1 75 ? -31.960 -2.131 -35.992 1.00 71.25 75 VAL A CA 1
ATOM 577 C C . VAL A 1 75 ? -30.939 -1.801 -37.072 1.00 71.25 75 VAL A C 1
ATOM 579 O O . VAL A 1 75 ? -29.787 -2.239 -37.000 1.00 71.25 75 VAL A O 1
ATOM 582 N N . LEU A 1 76 ? -31.371 -0.998 -38.047 1.00 71.81 76 LEU A N 1
ATOM 583 C CA . LEU A 1 76 ? -30.553 -0.421 -39.111 1.00 71.81 76 LEU A CA 1
ATOM 584 C C . LEU A 1 76 ? -30.879 1.073 -39.234 1.00 71.81 76 LEU A C 1
ATOM 586 O O . LEU A 1 76 ? -32.002 1.440 -39.568 1.00 71.81 76 LEU A O 1
ATOM 590 N N . LYS A 1 77 ? -29.887 1.942 -39.017 1.00 71.31 77 LYS A N 1
ATOM 591 C CA . LYS A 1 77 ? -30.028 3.411 -39.091 1.00 71.31 77 LYS A CA 1
ATOM 592 C C . LYS A 1 77 ? -31.180 3.960 -38.242 1.00 71.31 77 LYS A C 1
ATOM 594 O O . LYS A 1 77 ? -30.991 4.101 -37.048 1.00 71.31 77 LYS A O 1
ATOM 599 N N . SER A 1 78 ? -32.326 4.307 -38.826 1.00 68.25 78 SER A N 1
ATOM 600 C CA . SER A 1 78 ? -33.537 4.811 -38.154 1.00 68.25 78 SER A CA 1
ATOM 601 C C . SER A 1 78 ? -34.708 3.816 -38.200 1.00 68.25 78 SER A C 1
ATOM 603 O O . SER A 1 78 ? -35.788 4.110 -37.689 1.00 68.25 78 SER A O 1
ATOM 605 N N . VAL A 1 79 ? -34.498 2.635 -38.791 1.00 70.44 79 VAL A N 1
ATOM 606 C CA . VAL A 1 79 ? -35.528 1.617 -39.015 1.00 70.44 79 VAL A CA 1
ATOM 607 C C . VAL A 1 79 ? -35.308 0.436 -38.074 1.00 70.44 79 VAL A C 1
ATOM 609 O O . VAL A 1 79 ? -34.227 -0.160 -38.016 1.00 70.44 79 VAL A O 1
ATOM 612 N N . VAL A 1 80 ? -36.357 0.085 -37.337 1.00 75.69 80 VAL A N 1
ATOM 613 C CA . VAL A 1 80 ? -36.399 -1.063 -36.432 1.00 75.69 80 VAL A CA 1
ATOM 614 C C . VAL A 1 80 ? -37.249 -2.158 -37.054 1.00 75.69 80 VAL A C 1
ATOM 616 O O . VAL A 1 80 ? -38.363 -1.918 -37.508 1.00 75.69 80 VAL A O 1
ATOM 619 N N . TRP A 1 81 ? -36.720 -3.372 -37.046 1.00 75.88 81 TRP A N 1
ATOM 620 C CA . TRP A 1 81 ? -37.351 -4.566 -37.579 1.00 75.88 81 TRP A CA 1
ATOM 621 C C . TRP A 1 81 ? -37.682 -5.503 -36.424 1.00 75.88 81 TRP A C 1
ATOM 623 O O . TRP A 1 81 ? -36.792 -5.965 -35.705 1.00 75.88 81 TRP A O 1
ATOM 633 N N . LEU A 1 82 ? -38.967 -5.794 -36.254 1.00 77.12 82 LEU A N 1
ATOM 634 C CA . LEU A 1 82 ? -39.451 -6.836 -35.358 1.00 77.12 82 LEU A CA 1
ATOM 635 C C . LEU A 1 82 ? -39.726 -8.077 -36.188 1.00 77.12 82 LEU A C 1
ATOM 637 O O . LEU A 1 82 ? -40.650 -8.090 -36.996 1.00 77.12 82 LEU A O 1
ATOM 641 N N . LEU A 1 83 ? -38.909 -9.102 -35.994 1.00 76.81 83 LEU A N 1
ATOM 642 C CA . LEU A 1 83 ? -38.978 -10.351 -36.730 1.00 76.81 83 LEU A CA 1
ATOM 643 C C . LEU A 1 83 ? -39.506 -11.460 -35.824 1.00 76.81 83 LEU A C 1
ATOM 645 O O . LEU A 1 83 ? -38.959 -11.696 -34.744 1.00 76.81 83 LEU A O 1
ATOM 649 N N . ASN A 1 84 ? -40.512 -12.192 -36.293 1.00 74.50 84 ASN A N 1
ATOM 650 C CA . ASN A 1 84 ? -40.869 -13.481 -35.725 1.00 74.50 84 ASN A CA 1
ATOM 651 C C . ASN A 1 84 ? -40.172 -14.595 -36.533 1.00 74.50 84 ASN A C 1
ATOM 653 O O . ASN A 1 84 ? -40.618 -14.930 -37.632 1.00 74.50 84 ASN A O 1
ATOM 657 N N . PRO A 1 85 ? -39.082 -15.198 -36.024 1.00 66.56 85 PRO A N 1
ATOM 658 C CA . PRO A 1 85 ? -38.347 -16.229 -36.754 1.00 66.56 85 PRO A CA 1
ATOM 659 C C . PRO A 1 85 ? -39.161 -17.514 -36.973 1.00 66.56 85 PRO A C 1
ATOM 661 O O . PRO A 1 85 ? -38.787 -18.317 -37.825 1.00 66.56 85 PRO A O 1
ATOM 664 N N . TYR A 1 86 ? -40.257 -17.714 -36.230 1.00 60.50 86 TYR A N 1
ATOM 665 C CA . TYR A 1 86 ? -41.122 -18.885 -36.363 1.00 60.50 86 TYR A CA 1
ATOM 666 C C . TYR A 1 86 ? -42.169 -18.711 -37.472 1.00 60.50 86 TYR A C 1
ATOM 668 O O . TYR A 1 86 ? -42.326 -19.603 -38.301 1.00 60.50 86 TYR A O 1
ATOM 676 N N . THR A 1 87 ? -42.845 -17.555 -37.535 1.00 63.94 87 THR A N 1
ATOM 677 C CA . THR A 1 87 ? -43.864 -17.276 -38.571 1.00 63.94 87 THR A CA 1
ATOM 678 C C . THR A 1 87 ? -43.283 -16.675 -39.850 1.00 63.94 87 THR A C 1
ATOM 680 O O . THR A 1 87 ? -43.971 -16.640 -40.864 1.00 63.94 87 THR A O 1
ATOM 683 N N . ARG A 1 88 ? -42.010 -16.245 -39.829 1.00 61.28 88 ARG A N 1
ATOM 684 C CA . ARG A 1 88 ? -41.322 -15.502 -40.906 1.00 61.28 88 ARG A CA 1
ATOM 685 C C . ARG A 1 88 ? -41.917 -14.121 -41.202 1.00 61.28 88 ARG A C 1
ATOM 687 O O . ARG A 1 88 ? -41.505 -13.475 -42.160 1.00 61.28 88 ARG A O 1
ATOM 694 N N . GLU A 1 89 ? -42.842 -13.652 -40.375 1.00 64.88 89 GLU A N 1
ATOM 695 C CA . GLU A 1 89 ? -43.412 -12.314 -40.480 1.00 64.88 89 GLU A CA 1
ATOM 696 C C . GLU A 1 89 ? -42.467 -11.290 -39.851 1.00 64.88 89 GLU A C 1
ATOM 698 O O . GLU A 1 89 ? -41.877 -11.526 -38.789 1.00 64.88 89 GLU A O 1
ATOM 703 N N . TYR A 1 90 ? -42.347 -10.133 -40.494 1.00 72.62 90 TYR A N 1
ATOM 704 C CA . TYR A 1 90 ? -41.615 -8.997 -39.958 1.00 72.62 90 TYR A CA 1
ATOM 705 C C . TYR A 1 90 ? -42.469 -7.733 -40.006 1.00 72.62 90 TYR A C 1
ATOM 707 O O . TYR A 1 90 ? -43.326 -7.567 -40.871 1.00 72.62 90 TYR A O 1
ATOM 715 N N . LYS A 1 91 ? -42.215 -6.825 -39.065 1.00 75.62 91 LYS A N 1
ATOM 716 C CA . LYS A 1 91 ? -42.806 -5.489 -39.036 1.00 75.62 91 LYS A CA 1
ATOM 717 C C . LYS A 1 91 ? -41.701 -4.448 -38.947 1.00 75.62 91 LYS A C 1
ATOM 719 O O . LYS A 1 91 ? -40.816 -4.563 -38.098 1.00 75.62 91 LYS A O 1
ATOM 724 N N . THR A 1 92 ? -41.767 -3.438 -39.807 1.00 73.75 92 THR A N 1
ATOM 725 C CA . THR A 1 92 ? -40.864 -2.287 -39.786 1.00 73.75 92 THR A CA 1
ATOM 726 C C . THR A 1 92 ? -41.489 -1.135 -39.007 1.00 73.75 92 THR A C 1
ATOM 728 O O . THR A 1 92 ? -42.695 -0.890 -39.074 1.00 73.75 92 THR A O 1
ATOM 731 N N . VAL A 1 93 ? -40.665 -0.443 -38.227 1.00 72.44 93 VAL A N 1
ATOM 732 C CA . VAL A 1 93 ? -41.023 0.789 -37.524 1.00 72.44 93 VAL A CA 1
ATOM 733 C C . VAL A 1 93 ? -39.942 1.819 -37.810 1.00 72.44 93 VAL A C 1
ATOM 735 O O . VAL A 1 93 ? -38.766 1.587 -37.524 1.00 72.44 93 VAL A O 1
ATOM 738 N N . GLU A 1 94 ? -40.340 2.949 -38.383 1.00 70.38 94 GLU A N 1
ATOM 739 C CA . GLU A 1 94 ? -39.440 4.057 -38.691 1.00 70.38 94 GLU A CA 1
ATOM 740 C C . GLU A 1 94 ? -39.503 5.107 -37.585 1.00 70.38 94 GLU A C 1
ATOM 742 O O . GLU A 1 94 ? -40.577 5.586 -37.224 1.00 70.38 94 GLU A O 1
ATOM 747 N N . PHE A 1 95 ? -38.343 5.478 -37.049 1.00 69.31 95 PHE A N 1
ATOM 748 C CA . PHE A 1 95 ? -38.220 6.554 -36.073 1.00 69.31 95 PHE A CA 1
ATOM 749 C C . PHE A 1 95 ? -37.638 7.808 -36.732 1.00 69.31 95 PHE A C 1
ATOM 751 O O . PHE A 1 95 ? -36.754 7.730 -37.579 1.00 69.31 95 PHE A O 1
ATOM 758 N N . ALA A 1 96 ? -38.069 8.992 -36.290 1.00 57.53 96 ALA A N 1
ATOM 759 C CA . ALA A 1 96 ? -37.606 10.269 -36.848 1.00 57.53 96 ALA A CA 1
ATOM 760 C C . ALA A 1 96 ? -36.126 10.605 -36.549 1.00 57.53 96 ALA A C 1
ATOM 762 O O . ALA A 1 96 ? -35.601 11.591 -37.063 1.00 57.53 96 ALA A O 1
ATOM 763 N N . LYS A 1 97 ? -35.446 9.831 -35.690 1.00 65.06 97 LYS A N 1
ATOM 764 C CA . LYS A 1 97 ? -34.075 10.094 -35.232 1.00 65.06 97 LYS A CA 1
ATOM 765 C C . LYS A 1 97 ? -33.146 8.949 -35.631 1.00 65.06 97 LYS A C 1
ATOM 767 O O . LYS A 1 97 ? -33.459 7.789 -35.381 1.00 65.06 97 LYS A O 1
ATOM 772 N N . GLU A 1 98 ? -31.989 9.275 -36.204 1.00 62.53 98 GLU A N 1
ATOM 773 C CA . GLU A 1 98 ? -30.970 8.277 -36.545 1.00 62.53 98 GLU A CA 1
ATOM 774 C C . GLU A 1 98 ? -30.360 7.643 -35.281 1.00 62.53 98 GLU A C 1
ATOM 776 O O . GLU A 1 98 ? -29.914 8.348 -34.366 1.00 62.53 98 GLU A O 1
ATOM 781 N N . PHE A 1 99 ? -30.313 6.307 -35.229 1.00 64.56 99 PHE A N 1
ATOM 782 C CA . PHE A 1 99 ? -29.602 5.572 -34.185 1.00 64.56 99 PHE A CA 1
ATOM 783 C C . PHE A 1 99 ? -28.105 5.513 -34.532 1.00 64.56 99 PHE A C 1
ATOM 785 O O . PHE A 1 99 ? -27.705 4.984 -35.568 1.00 64.56 99 PHE A O 1
ATOM 792 N N . VAL A 1 100 ? -27.258 6.072 -33.661 1.00 60.59 100 VAL A N 1
ATOM 793 C CA . VAL A 1 100 ? -25.795 6.078 -33.838 1.00 60.59 100 VAL A CA 1
ATOM 794 C C . VAL A 1 100 ? -25.190 4.867 -33.131 1.00 60.59 100 VAL A C 1
ATOM 796 O O . VAL A 1 100 ? -25.374 4.689 -31.927 1.00 60.59 100 VAL A O 1
ATOM 799 N N . PHE A 1 101 ? -24.430 4.048 -33.858 1.00 59.16 101 PHE A N 1
ATOM 800 C CA . PHE A 1 101 ? -23.733 2.878 -33.316 1.00 59.16 101 PHE A CA 1
ATOM 801 C C . PHE A 1 101 ? -22.271 3.217 -32.976 1.00 59.16 101 PHE A C 1
ATOM 803 O O . PHE A 1 101 ? -21.353 2.856 -33.705 1.00 59.16 101 PHE A O 1
ATOM 810 N N . ASP A 1 102 ? -22.043 3.925 -31.866 1.00 57.28 102 ASP A N 1
ATOM 811 C CA . ASP A 1 102 ? -20.692 4.207 -31.344 1.00 57.28 102 ASP A CA 1
ATOM 812 C C . ASP A 1 102 ? -20.395 3.355 -30.094 1.00 57.28 102 ASP A C 1
ATOM 814 O O . ASP A 1 102 ? -21.312 2.883 -29.414 1.00 57.28 102 ASP A O 1
ATOM 818 N N . ARG A 1 103 ? -19.115 3.231 -29.714 1.00 55.56 103 ARG A N 1
ATOM 819 C CA . ARG A 1 103 ? -18.603 2.522 -28.516 1.00 55.56 103 ARG A CA 1
ATOM 820 C C . ARG A 1 103 ? -19.134 3.060 -27.174 1.00 55.56 103 ARG A C 1
ATOM 822 O O . ARG A 1 103 ? -18.703 2.627 -26.111 1.00 55.56 103 ARG A O 1
ATOM 829 N N . LYS A 1 104 ? -20.015 4.057 -27.217 1.00 55.22 104 LYS A N 1
ATOM 830 C CA . LYS A 1 104 ? -20.604 4.772 -26.078 1.00 55.22 104 LYS A CA 1
ATOM 831 C C . LYS A 1 104 ? -22.123 4.590 -25.971 1.00 55.22 104 LYS A C 1
ATOM 833 O O . LYS A 1 104 ? -22.737 5.191 -25.090 1.00 55.22 104 LYS A O 1
ATOM 838 N N . THR A 1 105 ? -22.720 3.802 -26.867 1.00 62.91 105 THR A N 1
ATOM 839 C CA . THR A 1 105 ? -24.172 3.600 -26.973 1.00 62.91 105 THR A CA 1
ATOM 840 C C . THR A 1 105 ? -24.536 2.138 -26.736 1.00 62.91 105 THR A C 1
ATOM 842 O O . THR A 1 105 ? -23.906 1.245 -27.303 1.00 62.91 105 THR A O 1
ATOM 845 N N . ALA A 1 106 ? -25.546 1.894 -25.903 1.00 69.94 106 ALA A N 1
ATOM 846 C CA . ALA A 1 106 ? -26.040 0.557 -25.588 1.00 69.94 106 ALA A CA 1
ATOM 847 C C . ALA A 1 106 ? -27.555 0.478 -25.835 1.00 69.94 106 ALA A C 1
ATOM 849 O O . ALA A 1 106 ? -28.279 1.454 -25.626 1.00 69.94 106 ALA A O 1
ATOM 850 N N . TYR A 1 107 ? -28.026 -0.689 -26.278 1.00 74.38 107 TYR A N 1
ATOM 851 C CA . TYR A 1 107 ? -29.415 -0.923 -26.683 1.00 74.38 107 TYR A CA 1
ATOM 852 C C . TYR A 1 107 ? -30.018 -2.080 -25.889 1.00 74.38 107 TYR A C 1
ATOM 854 O O . TYR A 1 107 ? -29.308 -3.016 -25.516 1.00 74.38 107 TYR A O 1
ATOM 862 N N . GLY A 1 108 ? -31.329 -2.036 -25.670 1.00 78.12 108 GLY A N 1
ATOM 863 C CA . GLY A 1 108 ? -32.063 -3.146 -25.081 1.00 78.12 108 GLY A CA 1
ATOM 864 C C . GLY A 1 108 ? -33.541 -3.113 -25.455 1.00 78.12 108 GLY A C 1
ATOM 865 O O . GLY A 1 108 ? -34.118 -2.055 -25.708 1.00 78.12 108 GLY A O 1
ATOM 866 N N . PHE A 1 109 ? -34.134 -4.299 -25.529 1.00 82.69 109 PHE A N 1
ATOM 867 C CA . PHE A 1 109 ? -35.491 -4.520 -26.016 1.00 82.69 109 PHE A CA 1
ATOM 868 C C . PHE A 1 109 ? -36.274 -5.343 -24.994 1.00 82.69 109 PHE A C 1
ATOM 870 O O . PHE A 1 109 ? -35.791 -6.382 -24.543 1.00 82.69 109 PHE A O 1
ATOM 877 N N . GLY A 1 110 ? -37.467 -4.883 -24.618 1.00 81.19 110 GLY A N 1
ATOM 878 C CA . GLY A 1 110 ? -38.287 -5.544 -23.606 1.00 81.19 110 GLY A CA 1
ATOM 879 C C . GLY A 1 110 ? -39.775 -5.268 -23.772 1.00 81.19 110 GLY A C 1
ATOM 880 O O . GLY A 1 110 ? -40.173 -4.331 -24.459 1.00 81.19 110 GLY A O 1
ATOM 881 N N . TYR A 1 111 ? -40.589 -6.099 -23.131 1.00 81.00 111 TYR A N 1
ATOM 882 C CA . TYR A 1 111 ? -42.044 -5.975 -23.107 1.00 81.00 111 TYR A CA 1
ATOM 883 C C . TYR A 1 111 ? -42.496 -5.528 -21.719 1.00 81.00 111 TYR A C 1
ATOM 885 O O . TYR A 1 111 ? -42.091 -6.128 -20.721 1.00 81.00 111 TYR A O 1
ATOM 893 N N . GLU A 1 112 ? -43.318 -4.483 -21.647 1.00 78.12 112 GLU A N 1
ATOM 894 C CA . GLU A 1 112 ? -43.897 -4.006 -20.395 1.00 78.12 112 GLU A CA 1
ATOM 895 C C . GLU A 1 112 ? -45.319 -4.572 -20.219 1.00 78.12 112 GLU A C 1
ATOM 897 O O . GLU A 1 112 ? -46.222 -4.194 -20.966 1.00 78.12 112 GLU A O 1
ATOM 902 N N . PRO A 1 113 ? -45.565 -5.443 -19.218 1.00 73.25 113 PRO A N 1
ATOM 903 C CA . PRO A 1 113 ? -46.861 -6.110 -19.064 1.00 73.25 113 PRO A CA 1
ATOM 904 C C . PRO A 1 113 ? -48.016 -5.174 -18.689 1.00 73.25 113 PRO A C 1
ATOM 906 O O . PRO A 1 113 ? -49.161 -5.491 -18.970 1.00 73.25 113 PRO A O 1
ATOM 909 N N . ILE A 1 114 ? -47.728 -4.041 -18.035 1.00 76.94 114 ILE A N 1
ATOM 910 C CA . ILE A 1 114 ? -48.749 -3.116 -17.508 1.00 76.94 114 ILE A CA 1
ATOM 911 C C . ILE A 1 114 ? -49.360 -2.260 -18.627 1.00 76.94 114 ILE A C 1
ATOM 913 O O . ILE A 1 114 ? -50.550 -1.967 -18.603 1.00 76.94 114 ILE A O 1
ATOM 917 N N . THR A 1 115 ? -48.543 -1.845 -19.597 1.00 69.94 115 THR A N 1
ATOM 918 C CA . THR A 1 115 ? -48.954 -1.020 -20.749 1.00 69.94 115 THR A CA 1
ATOM 919 C C . THR A 1 115 ? -49.199 -1.859 -22.010 1.00 69.94 115 THR A C 1
ATOM 921 O O . THR A 1 115 ? -49.623 -1.334 -23.046 1.00 69.94 115 THR A O 1
ATOM 924 N N . GLU A 1 116 ? -48.932 -3.167 -21.921 1.00 77.81 116 GLU A N 1
ATOM 925 C CA . GLU A 1 116 ? -48.944 -4.139 -23.017 1.00 77.81 116 GLU A CA 1
ATOM 926 C C . GLU A 1 116 ? -48.145 -3.670 -24.242 1.00 77.81 116 GLU A C 1
ATOM 928 O O . GLU A 1 116 ? -48.569 -3.850 -25.384 1.00 77.81 116 GLU A O 1
ATOM 933 N N . ASP A 1 117 ? -47.022 -2.990 -24.019 1.00 79.19 117 ASP A N 1
ATOM 934 C CA . ASP A 1 117 ? -46.240 -2.338 -25.067 1.00 79.19 117 ASP A CA 1
ATOM 935 C C . ASP A 1 117 ? -44.809 -2.880 -25.126 1.00 79.19 117 ASP A C 1
ATOM 937 O O . ASP A 1 117 ? -44.170 -3.156 -24.104 1.00 79.19 117 ASP A O 1
ATOM 941 N N . TYR A 1 118 ? -44.291 -3.009 -26.345 1.00 80.31 118 TYR A N 1
ATOM 942 C CA . TYR A 1 118 ? -42.883 -3.303 -26.560 1.00 80.31 118 TYR A CA 1
ATOM 943 C C . TYR A 1 118 ? -42.103 -1.995 -26.535 1.00 80.31 118 TYR A C 1
ATOM 945 O O . TYR A 1 118 ? -42.434 -1.034 -27.227 1.00 80.31 118 TYR A O 1
ATOM 953 N N . LYS A 1 119 ? -41.028 -1.965 -25.753 1.00 78.81 119 LYS A N 1
ATOM 954 C CA . LYS A 1 119 ? -40.200 -0.777 -25.580 1.00 78.81 119 LYS A CA 1
ATOM 955 C C . LYS A 1 119 ? -38.779 -1.036 -26.042 1.00 78.81 119 LYS A C 1
ATOM 957 O O . LYS A 1 119 ? -38.162 -2.053 -25.709 1.00 78.81 119 LYS A O 1
ATOM 962 N N . LEU A 1 120 ? -38.250 -0.071 -26.787 1.00 78.75 120 LEU A N 1
ATOM 963 C CA . LEU A 1 120 ? -36.844 -0.007 -27.157 1.00 78.75 120 LEU A CA 1
ATOM 964 C C . LEU A 1 120 ? -36.163 1.031 -26.265 1.00 78.75 120 LEU A C 1
ATOM 966 O O . LEU A 1 120 ? -36.531 2.205 -26.262 1.00 78.75 120 LEU A O 1
ATOM 970 N N . VAL A 1 121 ? -35.166 0.599 -25.500 1.00 77.06 121 VAL A N 1
ATOM 971 C CA . VAL A 1 121 ? -34.420 1.467 -24.588 1.00 77.06 121 VAL A CA 1
ATOM 972 C C . VAL A 1 121 ? -33.032 1.721 -25.157 1.00 77.06 121 VAL A C 1
ATOM 974 O O . VAL A 1 121 ? -32.272 0.791 -25.435 1.00 77.06 121 VAL A O 1
ATOM 977 N N . LEU A 1 122 ? -32.699 2.999 -25.300 1.00 74.88 122 LEU A N 1
ATOM 978 C CA . LEU A 1 122 ? -31.411 3.490 -25.762 1.00 74.88 122 LEU A CA 1
ATOM 979 C C . LEU A 1 122 ? -30.679 4.180 -24.606 1.00 74.88 122 LEU A C 1
ATOM 981 O O . LEU A 1 122 ? -31.159 5.170 -24.053 1.00 74.88 122 LEU A O 1
ATOM 985 N N . PHE A 1 123 ? -29.481 3.692 -24.296 1.00 70.31 123 PHE A N 1
ATOM 986 C CA . PHE A 1 123 ? -28.564 4.302 -23.338 1.00 70.31 123 PHE A CA 1
ATOM 987 C C . PHE A 1 123 ? -27.437 5.034 -24.070 1.00 70.31 123 PHE A C 1
ATOM 989 O O . PHE A 1 123 ? -26.650 4.419 -24.794 1.00 70.31 123 PHE A O 1
ATOM 996 N N . VAL A 1 124 ? -27.320 6.342 -23.837 1.00 65.38 124 VAL A N 1
ATOM 997 C CA . VAL A 1 124 ? -26.242 7.194 -24.362 1.00 65.38 124 VAL A CA 1
ATOM 998 C C . VAL A 1 124 ? -25.568 7.879 -23.181 1.00 65.38 124 VAL A C 1
ATOM 1000 O O . VAL A 1 124 ? -26.111 8.863 -22.713 1.00 65.38 124 VAL A O 1
ATOM 1003 N N . THR A 1 125 ? -24.435 7.356 -22.690 1.00 61.25 125 THR A N 1
ATOM 1004 C CA . THR A 1 125 ? -23.557 7.850 -21.584 1.00 61.25 125 THR A CA 1
ATOM 1005 C C . THR A 1 125 ? -24.177 8.583 -20.373 1.00 61.25 125 THR A C 1
ATOM 1007 O O . THR A 1 125 ? -23.934 8.167 -19.242 1.00 61.25 125 THR A O 1
ATOM 1010 N N . HIS A 1 126 ? -24.926 9.670 -20.567 1.00 58.53 126 HIS A N 1
ATOM 1011 C CA . HIS A 1 126 ? -25.611 10.473 -19.548 1.00 58.53 126 HIS A CA 1
ATOM 1012 C C . HIS A 1 126 ? -27.147 10.524 -19.681 1.00 58.53 126 HIS A C 1
ATOM 1014 O O . HIS A 1 126 ? -27.799 11.140 -18.838 1.00 58.53 126 HIS A O 1
ATOM 1020 N N . GLU A 1 127 ? -27.730 9.900 -20.705 1.00 63.16 127 GLU A N 1
ATOM 1021 C CA . GLU A 1 127 ? -29.150 9.990 -21.051 1.00 63.16 127 GLU A CA 1
ATOM 1022 C C . GLU A 1 127 ? -29.753 8.609 -21.342 1.00 63.16 127 GLU A C 1
ATOM 1024 O O . GLU A 1 127 ? -29.138 7.776 -22.015 1.00 63.16 127 GLU A O 1
ATOM 1029 N N . ILE A 1 128 ? -30.977 8.391 -20.855 1.00 72.56 128 ILE A N 1
ATOM 1030 C CA . ILE A 1 128 ? -31.786 7.204 -21.140 1.00 72.56 128 ILE A CA 1
ATOM 1031 C C . ILE A 1 128 ? -33.000 7.650 -21.950 1.00 72.56 128 ILE A C 1
ATOM 1033 O O . ILE A 1 128 ? -33.812 8.445 -21.472 1.00 72.56 128 ILE A O 1
ATOM 1037 N N . ASN A 1 129 ? -33.128 7.122 -23.164 1.00 73.56 129 ASN A N 1
ATOM 1038 C CA . ASN A 1 129 ? -34.275 7.362 -24.032 1.00 73.56 129 ASN A CA 1
ATOM 1039 C C . ASN A 1 129 ? -35.071 6.065 -24.172 1.00 73.56 129 ASN A C 1
ATOM 1041 O O . ASN A 1 129 ? -34.509 5.025 -24.518 1.00 73.56 129 ASN A O 1
ATOM 1045 N N . VAL A 1 130 ? -36.370 6.128 -23.896 1.00 76.94 130 VAL A N 1
ATOM 1046 C CA . VAL A 1 130 ? -37.289 4.995 -24.032 1.00 76.94 130 VAL A CA 1
ATOM 1047 C C . VAL A 1 130 ? -38.280 5.304 -25.146 1.00 76.94 130 VAL A C 1
ATOM 1049 O O . VAL A 1 130 ? -38.993 6.306 -25.075 1.00 76.94 130 VAL A O 1
ATOM 1052 N N . TYR A 1 131 ? -38.317 4.436 -26.154 1.00 75.62 131 TYR A N 1
ATOM 1053 C CA . TYR A 1 131 ? -39.233 4.512 -27.288 1.00 75.62 131 TYR A CA 1
ATOM 1054 C C . TYR A 1 131 ? -40.349 3.480 -27.121 1.00 75.62 131 TYR A C 1
ATOM 1056 O O . TYR A 1 131 ? -40.070 2.301 -26.878 1.00 75.62 131 TYR A O 1
ATOM 1064 N N . SER A 1 132 ? -41.596 3.934 -27.244 1.00 75.62 132 SER A N 1
ATOM 1065 C CA . SER A 1 132 ? -42.781 3.075 -27.344 1.00 75.62 132 SER A CA 1
ATOM 1066 C C . SER A 1 132 ? -42.955 2.594 -28.785 1.00 75.62 132 SER A C 1
ATOM 1068 O O . SER A 1 132 ? -42.760 3.373 -29.718 1.00 75.62 132 SER A O 1
ATOM 1070 N N . LEU A 1 133 ? -43.310 1.320 -28.979 1.00 72.50 133 LEU A N 1
ATOM 1071 C CA . LEU A 1 133 ? -43.611 0.773 -30.308 1.00 72.50 133 LEU A CA 1
ATOM 1072 C C . LEU A 1 133 ? -45.099 0.888 -30.678 1.00 72.50 133 LEU A C 1
ATOM 1074 O O . LEU A 1 133 ? -45.425 0.769 -31.860 1.00 72.50 133 LEU A O 1
ATOM 1078 N N . LYS A 1 134 ? -45.992 1.145 -29.710 1.00 69.31 134 LYS A N 1
ATOM 1079 C CA . LYS A 1 134 ? -47.390 1.541 -29.964 1.00 69.31 134 LYS A CA 1
ATOM 1080 C C . LYS A 1 134 ? -47.494 2.976 -30.490 1.00 69.31 134 LYS A C 1
ATOM 1082 O O . LYS A 1 134 ? -48.156 3.196 -31.499 1.00 69.31 134 LYS A O 1
ATOM 1087 N N . ASP A 1 135 ? -46.792 3.916 -29.857 1.00 66.38 135 ASP A N 1
ATOM 1088 C CA . ASP A 1 135 ? -46.820 5.338 -30.215 1.00 66.38 135 ASP A CA 1
ATOM 1089 C C . ASP A 1 135 ? -45.492 5.767 -30.850 1.00 66.38 135 ASP A C 1
ATOM 1091 O O . ASP A 1 135 ? -44.580 6.238 -30.164 1.00 66.38 135 ASP A O 1
ATOM 1095 N N . VAL A 1 136 ? -45.410 5.644 -32.180 1.00 57.09 136 VAL A N 1
ATOM 1096 C CA . VAL A 1 136 ? -44.198 5.839 -33.012 1.00 57.09 136 VAL A CA 1
ATOM 1097 C C . VAL A 1 136 ? -43.523 7.213 -32.814 1.00 57.09 136 VAL A C 1
ATOM 1099 O O . VAL A 1 136 ? -42.318 7.350 -33.020 1.00 57.09 136 VAL A O 1
ATOM 1102 N N . ASN A 1 137 ? -44.262 8.220 -32.330 1.00 52.41 137 ASN A N 1
ATOM 1103 C CA . ASN A 1 137 ? -43.755 9.574 -32.062 1.00 52.41 137 ASN A CA 1
ATOM 1104 C C . ASN A 1 137 ? -43.435 9.871 -30.583 1.00 52.41 137 ASN A C 1
ATOM 1106 O O . ASN A 1 137 ? -43.024 10.989 -30.265 1.00 52.41 137 ASN A O 1
ATOM 1110 N N . SER A 1 138 ? -43.603 8.916 -29.663 1.00 57.53 138 SER A N 1
ATOM 1111 C CA . SER A 1 138 ? -43.363 9.138 -28.232 1.00 57.53 138 SER A CA 1
ATOM 1112 C C . SER A 1 138 ? -41.986 8.614 -27.792 1.00 57.53 138 SER A C 1
ATOM 1114 O O . SER A 1 138 ? -41.732 7.416 -27.663 1.00 57.53 138 SER A O 1
ATOM 1116 N N . CYS A 1 139 ? -41.056 9.541 -27.556 1.00 60.25 139 CYS A N 1
ATOM 1117 C CA . CYS A 1 139 ? -39.781 9.263 -26.897 1.00 60.25 139 CYS A CA 1
ATOM 1118 C C . CYS A 1 139 ? -39.791 9.923 -25.519 1.00 60.25 139 CYS A C 1
ATOM 1120 O O . CYS A 1 139 ? -39.799 11.151 -25.415 1.00 60.25 139 CYS A O 1
ATOM 1122 N N . PHE A 1 140 ? -39.738 9.121 -24.457 1.00 64.38 140 PHE A N 1
ATOM 1123 C CA . PHE A 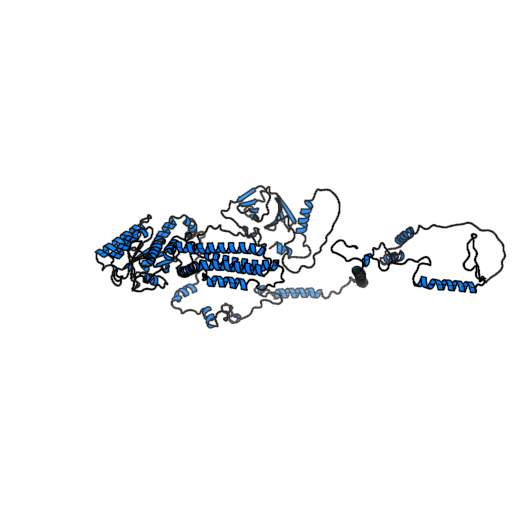1 140 ? -39.623 9.634 -23.095 1.00 64.38 140 PHE A CA 1
ATOM 1124 C C . PHE A 1 140 ? -38.157 9.616 -22.663 1.00 64.38 140 PHE A C 1
ATOM 1126 O O . PHE A 1 140 ? -37.504 8.570 -22.653 1.00 64.38 140 PHE A O 1
ATOM 1133 N N . LYS A 1 141 ? -37.634 10.789 -22.296 1.00 58.88 141 LYS A N 1
ATOM 1134 C CA . LYS A 1 141 ? -36.298 10.926 -21.713 1.00 58.88 141 LYS A CA 1
ATOM 1135 C C . LYS A 1 141 ? -36.396 10.759 -20.202 1.00 58.88 141 LYS A C 1
ATOM 1137 O O . LYS A 1 141 ? -36.993 11.590 -19.519 1.00 58.88 141 LYS A O 1
ATOM 1142 N N . ILE A 1 142 ? -35.795 9.699 -19.676 1.00 54.50 142 ILE A N 1
ATOM 1143 C CA . ILE A 1 142 ? -35.713 9.465 -18.234 1.00 54.50 142 ILE A CA 1
ATOM 1144 C C . ILE A 1 142 ? -34.390 10.082 -17.772 1.00 54.50 142 ILE A C 1
ATOM 1146 O O . ILE A 1 142 ? -33.338 9.548 -18.096 1.00 54.50 142 ILE A O 1
ATOM 1150 N N . SER A 1 143 ? -34.492 11.258 -17.138 1.00 49.88 143 SER A N 1
ATOM 1151 C CA . SER A 1 143 ? -33.504 12.040 -16.355 1.00 49.88 143 SER A CA 1
ATOM 1152 C C . SER A 1 143 ? -31.981 11.795 -16.506 1.00 49.88 143 SER A C 1
ATOM 1154 O O . SER A 1 143 ? -31.464 10.688 -16.594 1.00 49.88 143 SER A O 1
ATOM 1156 N N . THR A 1 144 ? -31.204 12.880 -16.415 1.00 49.00 144 THR A N 1
ATOM 1157 C CA . THR A 1 144 ? -29.732 12.853 -16.360 1.00 49.00 144 THR A CA 1
ATOM 1158 C C . THR A 1 144 ? -29.228 12.165 -15.086 1.00 49.00 144 THR A C 1
ATOM 1160 O O . THR A 1 144 ? -29.475 12.627 -13.971 1.00 49.00 144 THR A O 1
ATOM 1163 N N . LEU A 1 145 ? -28.489 11.064 -15.238 1.00 51.16 145 LEU A N 1
ATOM 1164 C CA . LEU A 1 145 ? -27.916 10.331 -14.104 1.00 51.16 145 LEU A CA 1
ATOM 1165 C C . LEU A 1 145 ? -26.784 11.139 -13.427 1.00 51.16 145 LEU A C 1
ATOM 1167 O O . LEU A 1 145 ? -25.928 11.687 -14.124 1.00 51.16 145 LEU A O 1
ATOM 1171 N N . PRO A 1 146 ? -26.691 11.165 -12.080 1.00 41.53 146 PRO A N 1
ATOM 1172 C CA . PRO A 1 146 ? -25.676 11.933 -11.346 1.00 41.53 146 PRO A CA 1
ATOM 1173 C C . PRO A 1 146 ? -24.261 11.313 -11.371 1.00 41.53 146 PRO A C 1
ATOM 1175 O O . PRO A 1 146 ? -23.383 11.733 -10.616 1.00 41.53 146 PRO A O 1
ATOM 1178 N N . PHE A 1 147 ? -24.008 10.298 -12.206 1.00 51.47 147 PHE A N 1
ATOM 1179 C CA . PHE A 1 147 ? -22.734 9.578 -12.280 1.00 51.47 147 PHE A CA 1
ATOM 1180 C C . PHE A 1 147 ? -22.364 9.199 -13.720 1.00 51.47 147 PHE A C 1
ATOM 1182 O O . PHE A 1 147 ? -23.228 8.973 -14.561 1.00 51.47 147 PHE A O 1
ATOM 1189 N N . MET A 1 148 ? -21.057 9.099 -13.998 1.00 42.62 148 MET A N 1
ATOM 1190 C CA . MET A 1 148 ? -20.560 8.601 -15.285 1.00 42.62 148 MET A CA 1
ATOM 1191 C C . MET A 1 148 ? -20.622 7.074 -15.316 1.00 42.62 148 MET A C 1
ATOM 1193 O O . MET A 1 148 ? -19.949 6.403 -14.526 1.00 42.62 148 MET A O 1
ATOM 1197 N N . ILE A 1 149 ? -21.400 6.529 -16.245 1.00 51.31 149 ILE A N 1
ATOM 1198 C CA . ILE A 1 149 ? -21.402 5.103 -16.560 1.00 51.31 149 ILE A CA 1
ATOM 1199 C C . ILE A 1 149 ? -20.277 4.840 -17.563 1.00 51.31 149 ILE A C 1
ATOM 1201 O O . ILE A 1 149 ? -20.319 5.330 -18.688 1.00 51.31 149 ILE A O 1
ATOM 1205 N N . ASN A 1 150 ? -19.268 4.066 -17.161 1.00 50.72 150 ASN A N 1
ATOM 1206 C CA . ASN A 1 150 ? -18.268 3.553 -18.091 1.00 50.72 150 ASN A CA 1
ATOM 1207 C C . ASN A 1 150 ? -18.679 2.138 -18.513 1.00 50.72 150 ASN A C 1
ATOM 1209 O O . ASN A 1 150 ? -18.621 1.206 -17.708 1.00 50.72 150 ASN A O 1
ATOM 1213 N N . LEU A 1 151 ? -19.084 1.986 -19.774 1.00 51.12 151 LEU A N 1
ATOM 1214 C CA . LEU A 1 151 ? -19.175 0.679 -20.428 1.00 51.12 151 LEU A CA 1
ATOM 1215 C C . LEU A 1 151 ? -17.758 0.062 -20.454 1.00 51.12 151 LEU A C 1
ATOM 1217 O O . LEU A 1 151 ? -16.779 0.803 -20.604 1.00 51.12 151 LEU A O 1
ATOM 1221 N N . PRO A 1 152 ? -17.591 -1.242 -20.182 1.00 44.62 152 PRO A N 1
ATOM 1222 C CA . PRO A 1 152 ? -16.280 -1.853 -19.974 1.00 44.62 152 PRO A CA 1
ATOM 1223 C C . PRO A 1 152 ? -15.397 -1.767 -21.229 1.00 44.62 152 PRO A C 1
ATOM 1225 O O . PRO A 1 152 ? -15.529 -2.530 -22.174 1.00 44.62 152 PRO A O 1
ATOM 1228 N N . ILE A 1 153 ? -14.432 -0.848 -21.212 1.00 38.75 153 ILE A N 1
ATOM 1229 C CA . ILE A 1 153 ? -13.440 -0.697 -22.281 1.00 38.75 153 ILE A CA 1
ATOM 1230 C C . ILE A 1 153 ? -12.406 -1.829 -22.176 1.00 38.75 153 ILE A C 1
ATOM 1232 O O . ILE A 1 153 ? -11.690 -1.917 -21.176 1.00 38.75 153 ILE A O 1
ATOM 1236 N N . GLY A 1 154 ? -12.269 -2.632 -23.237 1.00 40.62 154 GLY A N 1
ATOM 1237 C CA . GLY A 1 154 ? -11.041 -3.391 -23.514 1.00 40.62 154 GLY A CA 1
ATOM 1238 C C . GLY A 1 154 ? -11.090 -4.915 -23.378 1.00 40.62 154 GLY A C 1
ATOM 1239 O O . GLY A 1 154 ? -10.024 -5.523 -23.336 1.00 40.62 154 GLY A O 1
ATOM 1240 N N . ILE A 1 155 ? -12.268 -5.541 -23.337 1.00 34.75 155 ILE A N 1
ATOM 1241 C CA . ILE A 1 155 ? -12.398 -6.999 -23.498 1.00 34.75 155 ILE A CA 1
ATOM 1242 C C . ILE A 1 155 ? -13.271 -7.233 -24.740 1.00 34.75 155 ILE A C 1
ATOM 1244 O O . ILE A 1 155 ? -14.410 -6.776 -24.722 1.00 34.75 155 ILE A O 1
ATOM 1248 N N . PRO A 1 156 ? -12.779 -7.893 -25.806 1.00 37.31 156 PRO A N 1
ATOM 1249 C CA . PRO A 1 156 ? -13.531 -8.080 -27.055 1.00 37.31 156 PRO A CA 1
ATOM 1250 C C . PRO A 1 156 ? -14.836 -8.890 -26.921 1.00 37.31 156 PRO A C 1
ATOM 1252 O O . PRO A 1 156 ? -15.624 -8.902 -27.856 1.00 37.31 156 PRO A O 1
ATOM 1255 N N . ASP A 1 157 ? -15.087 -9.513 -25.762 1.00 40.62 157 ASP A N 1
ATOM 1256 C CA . ASP A 1 157 ? -16.072 -10.595 -25.610 1.00 40.62 157 ASP A CA 1
ATOM 1257 C C . ASP A 1 157 ? -17.225 -10.323 -24.619 1.00 40.62 157 ASP A C 1
ATOM 1259 O O . ASP A 1 157 ? -18.045 -11.207 -24.366 1.00 40.62 157 ASP A O 1
ATOM 1263 N N . MET A 1 158 ? -17.332 -9.125 -24.029 1.00 39.34 158 MET A N 1
ATOM 1264 C CA . MET A 1 158 ? -18.436 -8.783 -23.111 1.00 39.34 158 MET A CA 1
ATOM 1265 C C . MET A 1 158 ? -19.380 -7.767 -23.758 1.00 39.34 158 MET A C 1
ATOM 1267 O O . MET A 1 158 ? -19.032 -6.610 -23.964 1.00 39.34 158 MET A O 1
ATOM 1271 N N . LYS A 1 159 ? -20.570 -8.262 -24.104 1.00 50.75 159 LYS A N 1
ATOM 1272 C CA . LYS A 1 159 ? -21.599 -7.641 -24.945 1.00 50.75 159 LYS A CA 1
ATOM 1273 C C . LYS A 1 159 ? -22.185 -6.364 -24.324 1.00 50.75 159 LYS A C 1
ATOM 1275 O O . LYS A 1 159 ? -22.733 -6.405 -23.228 1.00 50.75 159 LYS A O 1
ATOM 1280 N N . ASP A 1 160 ? -22.174 -5.268 -25.080 1.00 53.31 160 ASP A N 1
ATOM 1281 C CA . ASP A 1 160 ? -22.805 -3.975 -24.750 1.00 53.31 160 ASP A CA 1
ATOM 1282 C C . ASP A 1 160 ? -24.351 -3.980 -24.910 1.00 53.31 160 ASP A C 1
ATOM 1284 O O . ASP A 1 160 ? -24.942 -3.019 -25.411 1.00 53.31 160 ASP A O 1
ATOM 1288 N N . LEU A 1 161 ? -25.026 -5.079 -24.551 1.00 58.16 161 LEU A N 1
ATOM 1289 C CA . LEU A 1 161 ? -26.458 -5.304 -24.808 1.00 58.16 161 LEU A CA 1
ATOM 1290 C C . LEU A 1 161 ? -27.235 -5.482 -23.497 1.00 58.16 161 LEU A C 1
ATOM 1292 O O . LEU A 1 161 ? -26.786 -6.189 -22.596 1.00 58.16 161 LEU A O 1
ATOM 1296 N N . GLY A 1 162 ? -28.404 -4.845 -23.393 1.00 63.84 162 GLY A N 1
ATOM 1297 C CA . GLY A 1 162 ? -29.339 -5.066 -22.291 1.00 63.84 162 GLY A CA 1
ATOM 1298 C C . GLY A 1 162 ? -30.095 -6.385 -22.472 1.00 63.84 162 GLY A C 1
ATOM 1299 O O . GLY A 1 162 ? -30.780 -6.563 -23.478 1.00 63.84 162 GLY A O 1
ATOM 1300 N N . GLU A 1 163 ? -29.995 -7.303 -21.509 1.00 65.81 163 GLU A N 1
ATOM 1301 C CA . GLU A 1 163 ? -30.699 -8.592 -21.540 1.00 65.81 163 GLU A CA 1
ATOM 1302 C C . GLU A 1 163 ? -32.024 -8.511 -20.773 1.00 65.81 163 GLU A C 1
ATOM 1304 O O . GLU A 1 163 ? -32.074 -8.073 -19.623 1.00 65.81 163 GLU A O 1
ATOM 1309 N N . PHE A 1 164 ? -33.117 -8.939 -21.408 1.00 67.00 164 PHE A N 1
ATOM 1310 C CA . PHE A 1 164 ? -34.434 -8.998 -20.777 1.00 67.00 164 PHE A CA 1
ATOM 1311 C C . PHE A 1 164 ? -34.602 -10.325 -20.030 1.00 67.00 164 PHE A C 1
ATOM 1313 O O . PHE A 1 164 ? -34.698 -11.385 -20.651 1.00 67.00 164 PHE A O 1
ATOM 1320 N N . CYS A 1 165 ? -34.652 -10.267 -18.699 1.00 63.59 165 CYS A N 1
ATOM 1321 C CA . CYS A 1 165 ? -34.776 -11.427 -17.816 1.00 63.59 165 CYS A CA 1
ATOM 1322 C C . CYS A 1 165 ? -35.801 -11.130 -16.710 1.00 63.59 165 CYS A C 1
ATOM 1324 O O . CYS A 1 165 ? -35.812 -10.042 -16.146 1.00 63.59 165 CYS A O 1
ATOM 1326 N N . ASN A 1 166 ? -36.661 -12.098 -16.377 1.00 64.56 166 ASN A N 1
ATOM 1327 C CA . ASN A 1 166 ? -37.651 -11.993 -15.289 1.00 64.56 166 ASN A CA 1
ATOM 1328 C C . ASN A 1 166 ? -38.544 -10.731 -15.332 1.00 64.56 166 ASN A C 1
ATOM 1330 O O . ASN A 1 166 ? -38.854 -10.153 -14.293 1.00 64.56 166 ASN A O 1
ATOM 1334 N N . GLY A 1 167 ? -38.957 -10.293 -16.526 1.00 64.94 167 GLY A N 1
ATOM 1335 C CA . GLY A 1 167 ? -39.839 -9.130 -16.685 1.00 64.94 167 GLY A CA 1
ATOM 1336 C C . GLY A 1 167 ? -39.148 -7.767 -16.551 1.00 64.94 167 GLY A C 1
ATOM 1337 O O . GLY A 1 167 ? -39.834 -6.749 -16.550 1.00 64.94 167 GLY A O 1
ATOM 1338 N N . ALA A 1 168 ? -37.813 -7.724 -16.461 1.00 63.97 168 ALA A N 1
ATOM 1339 C CA . ALA A 1 168 ? -37.029 -6.494 -16.404 1.00 63.97 168 ALA A CA 1
ATOM 1340 C C . ALA A 1 168 ? -35.813 -6.543 -17.346 1.00 63.97 168 ALA A C 1
ATOM 1342 O O . ALA A 1 168 ? -35.301 -7.605 -17.698 1.00 63.97 168 ALA A O 1
ATOM 1343 N N . LEU A 1 169 ? -35.340 -5.367 -17.767 1.00 72.38 169 LEU A N 1
ATOM 1344 C CA . LEU A 1 169 ? -34.182 -5.223 -18.649 1.00 72.38 169 LEU A CA 1
ATOM 1345 C C . LEU A 1 169 ? -32.916 -4.958 -17.819 1.00 72.38 169 LEU A C 1
ATOM 1347 O O . LEU A 1 169 ? -32.827 -3.949 -17.116 1.00 72.38 169 LEU A O 1
ATOM 1351 N N . HIS A 1 170 ? -31.936 -5.854 -17.902 1.00 66.81 170 HIS A N 1
ATOM 1352 C CA . HIS A 1 170 ? -30.704 -5.821 -17.117 1.00 66.81 170 HIS A CA 1
ATOM 1353 C C . HIS A 1 170 ? -29.498 -5.403 -17.962 1.00 66.81 170 HIS A C 1
ATOM 1355 O O . HIS A 1 170 ? -29.344 -5.830 -19.101 1.00 66.81 170 HIS A O 1
ATOM 1361 N N . TRP A 1 171 ? -28.608 -4.597 -17.375 1.00 71.62 171 TRP A N 1
ATOM 1362 C CA . TRP A 1 171 ? -27.431 -4.040 -18.047 1.00 71.62 171 TRP A CA 1
ATOM 1363 C C . TRP A 1 171 ? -26.203 -4.194 -17.157 1.00 71.62 171 TRP A C 1
ATOM 1365 O O . TRP A 1 171 ? -26.262 -3.926 -15.952 1.00 71.62 171 TRP A O 1
ATOM 1375 N N . LEU A 1 172 ? -25.071 -4.583 -17.740 1.00 57.59 172 LEU A N 1
ATOM 1376 C CA . LEU A 1 172 ? -23.824 -4.739 -17.000 1.00 57.59 172 LEU A CA 1
ATOM 1377 C C . LEU A 1 172 ? -23.055 -3.412 -16.999 1.00 57.59 172 LEU A C 1
ATOM 1379 O O . LEU A 1 172 ? -22.428 -3.024 -17.980 1.00 57.59 172 LEU A O 1
ATOM 1383 N N . VAL A 1 173 ? -23.122 -2.692 -15.879 1.00 53.88 173 VAL A N 1
ATOM 1384 C CA . VAL A 1 173 ? -22.532 -1.355 -15.738 1.00 53.88 173 VAL A CA 1
ATOM 1385 C C . VAL A 1 173 ? -21.329 -1.384 -14.801 1.00 53.88 173 VAL A C 1
ATOM 1387 O O . VAL A 1 173 ? -21.428 -1.817 -13.651 1.00 53.88 173 VAL A O 1
ATOM 1390 N N . ARG A 1 174 ? -20.189 -0.835 -15.244 1.00 46.50 174 ARG A N 1
ATOM 1391 C CA . ARG A 1 174 ? -19.061 -0.543 -14.354 1.00 46.50 174 ARG A CA 1
ATOM 1392 C C . ARG A 1 174 ? -19.209 0.875 -13.819 1.00 46.50 174 ARG A C 1
ATOM 1394 O O . ARG A 1 174 ? -18.905 1.860 -14.491 1.00 46.50 174 ARG A O 1
ATOM 1401 N N . ILE A 1 175 ? -19.655 0.981 -12.571 1.00 46.62 175 ILE A N 1
ATOM 1402 C CA . ILE A 1 175 ? -19.709 2.260 -11.864 1.00 46.62 175 ILE A CA 1
ATOM 1403 C C . ILE A 1 175 ? -18.267 2.680 -11.571 1.00 46.62 175 ILE A C 1
ATOM 1405 O O . ILE A 1 175 ? -17.679 2.296 -10.556 1.00 46.62 175 ILE A O 1
ATOM 1409 N N . SER A 1 176 ? -17.668 3.489 -12.446 1.00 41.25 176 SER A N 1
ATOM 1410 C CA . SER A 1 176 ? -16.579 4.338 -11.990 1.00 41.25 176 SER A CA 1
ATOM 1411 C C . SER A 1 176 ? -17.229 5.389 -11.116 1.00 41.25 176 SER A C 1
ATOM 1413 O O . SER A 1 176 ? -17.733 6.396 -11.611 1.00 41.25 176 SER A O 1
ATOM 1415 N N . ARG A 1 177 ? -17.206 5.173 -9.798 1.00 37.34 177 ARG A N 1
ATOM 1416 C CA . ARG A 1 177 ? -17.219 6.323 -8.905 1.00 37.34 177 ARG A CA 1
ATOM 1417 C C . ARG A 1 177 ? -16.131 7.230 -9.462 1.00 37.34 177 ARG A C 1
ATOM 1419 O O . ARG A 1 177 ? -14.966 6.818 -9.534 1.00 37.34 177 ARG A O 1
ATOM 1426 N N . SER A 1 178 ? -16.505 8.434 -9.899 1.00 34.69 178 SER A N 1
ATOM 1427 C CA . SER A 1 178 ? -15.537 9.517 -9.923 1.00 34.69 178 SER A CA 1
ATOM 1428 C C . SER A 1 178 ? -14.781 9.388 -8.607 1.00 34.69 178 SER A C 1
ATOM 1430 O O . SER A 1 178 ? -15.346 8.998 -7.579 1.00 34.69 178 SER A O 1
ATOM 1432 N N . LYS A 1 179 ? -13.478 9.625 -8.618 1.00 35.97 179 LYS A N 1
ATOM 1433 C CA . LYS A 1 179 ? -12.804 9.865 -7.354 1.00 35.97 179 LYS A CA 1
ATOM 1434 C C . LYS A 1 179 ? -13.395 11.162 -6.765 1.00 35.97 179 LYS A C 1
ATOM 1436 O O . LYS A 1 179 ? -12.663 12.123 -6.574 1.00 35.97 179 LYS A O 1
ATOM 1441 N N . GLU A 1 180 ? -14.652 11.173 -6.310 1.00 35.19 180 GLU A N 1
ATOM 1442 C CA . GLU A 1 180 ? -14.833 11.368 -4.891 1.00 35.19 180 GLU A CA 1
ATOM 1443 C C . GLU A 1 180 ? -13.792 10.469 -4.255 1.00 35.19 180 GLU A C 1
ATOM 1445 O O . GLU A 1 180 ? -13.919 9.252 -4.109 1.00 35.19 180 GLU A O 1
ATOM 1450 N N . ARG A 1 181 ? -12.659 11.103 -3.971 1.00 35.56 181 ARG A N 1
ATOM 1451 C CA . ARG A 1 181 ? -11.911 10.799 -2.788 1.00 35.56 181 ARG A CA 1
ATOM 1452 C C . ARG A 1 181 ? -12.989 10.703 -1.698 1.00 35.56 181 ARG A C 1
ATOM 1454 O O . ARG A 1 181 ? -13.209 11.657 -0.962 1.00 35.56 181 ARG A O 1
ATOM 1461 N N . SER A 1 182 ? -13.582 9.513 -1.508 1.00 32.28 182 SER A N 1
ATOM 1462 C CA . SER A 1 182 ? -13.609 8.941 -0.176 1.00 32.28 182 SER A CA 1
ATOM 1463 C C . SER A 1 182 ? -12.219 9.295 0.293 1.00 32.28 182 SER A C 1
ATOM 1465 O O . SER A 1 182 ? -11.258 8.852 -0.352 1.00 32.28 182 SER A O 1
ATOM 1467 N N . LYS A 1 183 ? -12.099 10.274 1.194 1.00 39.06 183 LYS A N 1
ATOM 1468 C CA . LYS A 1 183 ? -10.842 10.544 1.869 1.00 39.06 183 LYS A CA 1
ATOM 1469 C C . LYS A 1 183 ? -10.472 9.161 2.376 1.00 39.06 183 LYS A C 1
ATOM 1471 O O . LYS A 1 183 ? -11.022 8.731 3.383 1.00 39.06 183 LYS A O 1
ATOM 1476 N N . LYS A 1 184 ? -9.687 8.403 1.594 1.00 35.59 184 LYS A N 1
ATOM 1477 C CA . LYS A 1 184 ? -9.040 7.187 2.039 1.00 35.59 184 LYS A CA 1
ATOM 1478 C C . LYS A 1 184 ? -8.342 7.752 3.240 1.00 35.59 184 LYS A C 1
ATOM 1480 O O . LYS A 1 184 ? -7.549 8.677 3.058 1.00 35.59 184 LYS A O 1
ATOM 1485 N N . MET A 1 185 ? -8.801 7.362 4.427 1.00 41.59 185 MET A N 1
ATOM 1486 C CA . MET A 1 185 ? -8.146 7.751 5.660 1.00 41.59 185 MET A CA 1
ATOM 1487 C C . MET A 1 185 ? -6.687 7.446 5.380 1.00 41.59 185 MET A C 1
ATOM 1489 O O . MET A 1 185 ? -6.351 6.304 5.054 1.00 41.59 185 MET A O 1
ATOM 1493 N N . VAL A 1 186 ? -5.892 8.510 5.233 1.00 50.06 186 VAL A N 1
ATOM 1494 C CA . VAL A 1 186 ? -4.515 8.376 4.786 1.00 50.06 186 VAL A CA 1
ATOM 1495 C C . VAL A 1 186 ? -3.823 7.854 6.020 1.00 50.06 186 VAL A C 1
ATOM 1497 O O . VAL A 1 186 ? -3.363 8.616 6.859 1.00 50.06 186 VAL A O 1
ATOM 1500 N N . GLN A 1 187 ? -3.877 6.540 6.192 1.00 58.66 187 GLN A N 1
ATOM 1501 C CA . GLN A 1 187 ? -3.093 5.878 7.199 1.00 58.66 187 GLN A CA 1
ATOM 1502 C C . GLN A 1 187 ? -1.669 5.929 6.669 1.00 58.66 187 GLN A C 1
ATOM 1504 O O . GLN A 1 187 ? -1.293 5.187 5.757 1.00 58.66 187 GLN A O 1
ATOM 1509 N N . TYR A 1 188 ? -0.917 6.902 7.172 1.00 70.56 188 TYR A N 1
ATOM 1510 C CA . TYR A 1 188 ? 0.478 7.076 6.823 1.00 70.56 188 TYR A CA 1
ATOM 1511 C C . TYR A 1 188 ? 1.235 5.850 7.331 1.00 70.56 188 TYR A C 1
ATOM 1513 O O . TYR A 1 188 ? 1.289 5.583 8.530 1.00 70.56 188 TYR A O 1
ATOM 1521 N N . ASN A 1 189 ? 1.755 5.054 6.398 1.00 76.38 189 ASN A N 1
ATOM 1522 C CA . ASN A 1 189 ? 2.573 3.894 6.710 1.00 76.38 189 ASN A CA 1
ATOM 1523 C C . ASN A 1 189 ? 3.977 4.124 6.157 1.00 76.38 189 ASN A C 1
ATOM 1525 O O . ASN A 1 189 ? 4.248 3.857 4.986 1.00 76.38 189 ASN A O 1
ATOM 1529 N N . PHE A 1 190 ? 4.861 4.602 7.029 1.00 84.12 190 PHE A N 1
ATOM 1530 C CA . PHE A 1 190 ? 6.249 4.906 6.692 1.00 84.12 190 PHE A CA 1
ATOM 1531 C C . PHE A 1 190 ? 7.136 3.655 6.569 1.00 84.12 190 PHE A C 1
ATOM 1533 O O . PHE A 1 190 ? 8.284 3.759 6.151 1.00 84.12 190 PHE A O 1
ATOM 1540 N N . LYS A 1 191 ? 6.616 2.449 6.857 1.00 87.38 191 LYS A N 1
ATOM 1541 C CA . LYS A 1 191 ? 7.376 1.191 6.718 1.00 87.38 191 LYS A CA 1
ATOM 1542 C C . LYS A 1 191 ? 7.562 0.743 5.268 1.00 87.38 191 LYS A C 1
ATOM 1544 O O . LYS A 1 191 ? 8.369 -0.141 5.011 1.00 87.38 191 LYS A O 1
ATOM 1549 N N . LYS A 1 192 ? 6.809 1.318 4.326 1.00 87.94 192 LYS A N 1
ATOM 1550 C CA . LYS A 1 192 ? 6.850 0.932 2.906 1.00 87.94 192 LYS A CA 1
ATOM 1551 C C . LYS A 1 192 ? 8.017 1.541 2.124 1.00 87.94 192 LYS A C 1
ATOM 1553 O O . LYS A 1 192 ? 8.203 1.164 0.975 1.00 87.94 192 LYS A O 1
ATOM 1558 N N . ILE A 1 193 ? 8.769 2.464 2.724 1.00 90.25 193 ILE A N 1
ATOM 1559 C CA . ILE A 1 193 ? 9.886 3.141 2.061 1.00 90.25 193 ILE A CA 1
ATOM 1560 C C . ILE A 1 193 ? 11.036 2.144 1.867 1.00 90.25 193 ILE A C 1
ATOM 1562 O O . ILE A 1 193 ? 11.489 1.505 2.825 1.00 90.25 193 ILE A O 1
ATOM 1566 N N . THR A 1 194 ? 11.504 2.014 0.629 1.00 91.94 194 THR A N 1
ATOM 1567 C CA . THR A 1 194 ? 12.613 1.142 0.246 1.00 91.94 194 THR A CA 1
ATOM 1568 C C . THR A 1 194 ? 13.919 1.596 0.882 1.00 91.94 194 THR A C 1
ATOM 1570 O O . THR A 1 194 ? 14.139 2.775 1.152 1.00 91.94 194 THR A O 1
ATOM 1573 N N . VAL A 1 195 ? 14.797 0.629 1.155 1.00 93.44 195 VAL A N 1
ATOM 1574 C CA . VAL A 1 195 ? 16.119 0.901 1.728 1.00 93.44 195 VAL A CA 1
ATOM 1575 C C . VAL A 1 195 ? 16.922 1.768 0.763 1.00 93.44 195 VAL A C 1
ATOM 1577 O O . VAL A 1 195 ? 17.048 1.426 -0.418 1.00 93.44 195 VAL A O 1
ATOM 1580 N N . VAL A 1 196 ? 17.478 2.867 1.271 1.00 94.50 196 VAL A N 1
ATOM 1581 C CA . VAL A 1 196 ? 18.323 3.781 0.505 1.00 94.50 196 VAL A CA 1
ATOM 1582 C C . VAL A 1 196 ? 19.768 3.281 0.621 1.00 94.50 196 VAL A C 1
ATOM 1584 O O . VAL A 1 196 ? 20.341 3.317 1.710 1.00 94.50 196 VAL A O 1
ATOM 1587 N N . PRO A 1 197 ? 20.388 2.786 -0.469 1.00 94.06 197 PRO A N 1
ATOM 1588 C CA . PRO A 1 197 ? 21.763 2.302 -0.411 1.00 94.06 197 PRO A CA 1
ATOM 1589 C C . PRO A 1 197 ? 22.749 3.451 -0.190 1.00 94.06 197 PRO A C 1
ATOM 1591 O O . PRO A 1 197 ? 22.500 4.589 -0.599 1.00 94.06 197 PRO A O 1
ATOM 1594 N N . THR A 1 198 ? 23.923 3.132 0.359 1.00 94.12 198 THR A N 1
ATOM 1595 C CA . THR A 1 198 ? 25.041 4.082 0.391 1.00 94.12 198 THR A CA 1
ATOM 1596 C C . THR A 1 198 ? 25.484 4.440 -1.029 1.00 94.12 198 THR A C 1
ATOM 1598 O O . THR A 1 198 ? 25.290 3.664 -1.966 1.00 94.12 198 THR A O 1
ATOM 1601 N N . GLY A 1 199 ? 26.123 5.599 -1.223 1.00 91.69 199 GLY A N 1
ATOM 1602 C CA . GLY A 1 199 ? 26.542 6.039 -2.560 1.00 91.69 199 GLY A CA 1
ATOM 1603 C C . GLY A 1 199 ? 27.460 5.045 -3.287 1.00 91.69 199 GLY A C 1
ATOM 1604 O O . GLY A 1 199 ? 27.396 4.945 -4.512 1.00 91.69 199 GLY A O 1
ATOM 1605 N N . LYS A 1 200 ? 28.280 4.279 -2.552 1.00 92.88 200 LYS A N 1
ATOM 1606 C CA . LYS A 1 200 ? 29.148 3.233 -3.114 1.00 92.88 200 LYS A CA 1
ATOM 1607 C C . LYS A 1 200 ? 28.334 2.018 -3.561 1.00 92.88 200 LYS A C 1
ATOM 1609 O O . LYS A 1 200 ? 28.386 1.662 -4.736 1.00 92.88 200 LYS A O 1
ATOM 1614 N N . ASP A 1 201 ? 27.520 1.465 -2.664 1.00 94.94 201 ASP A N 1
ATOM 1615 C CA . ASP A 1 201 ? 26.685 0.296 -2.965 1.00 94.94 201 ASP A CA 1
ATOM 1616 C C . ASP A 1 201 ? 25.700 0.602 -4.097 1.00 94.94 201 ASP A C 1
ATOM 1618 O O . ASP A 1 201 ? 25.458 -0.223 -4.974 1.00 94.94 201 ASP A O 1
ATOM 1622 N N . PHE A 1 202 ? 25.175 1.828 -4.131 1.00 95.44 202 PHE A N 1
ATOM 1623 C CA . PHE A 1 202 ? 24.285 2.308 -5.181 1.00 95.44 202 PHE A CA 1
ATOM 1624 C C . PHE A 1 202 ? 24.939 2.224 -6.569 1.00 95.44 202 PHE A C 1
ATOM 1626 O O . PHE A 1 202 ? 24.319 1.759 -7.531 1.00 95.44 202 PHE A O 1
ATOM 1633 N N . ILE A 1 203 ? 26.203 2.648 -6.679 1.00 95.81 203 ILE A N 1
ATOM 1634 C CA . ILE A 1 203 ? 26.983 2.571 -7.920 1.00 95.81 203 ILE A CA 1
ATOM 1635 C C . ILE A 1 203 ? 27.234 1.109 -8.297 1.00 95.81 203 ILE A C 1
ATOM 1637 O O . ILE A 1 203 ? 26.992 0.726 -9.445 1.00 95.81 203 ILE A O 1
ATOM 1641 N N . ASP A 1 204 ? 27.660 0.288 -7.340 1.00 95.94 204 ASP A N 1
ATOM 1642 C CA . ASP A 1 204 ? 28.007 -1.113 -7.580 1.00 95.94 204 ASP A CA 1
ATOM 1643 C C . ASP A 1 204 ? 26.787 -1.931 -8.031 1.00 95.94 204 ASP A C 1
ATOM 1645 O O . ASP A 1 204 ? 26.871 -2.685 -9.005 1.00 95.94 204 ASP A O 1
ATOM 1649 N N . ILE A 1 205 ? 25.617 -1.710 -7.421 1.00 95.88 205 ILE A N 1
ATOM 1650 C CA . ILE A 1 205 ? 24.346 -2.338 -7.815 1.00 95.88 205 ILE A CA 1
ATOM 1651 C C . ILE A 1 205 ? 24.008 -2.010 -9.275 1.00 95.88 205 ILE A C 1
ATOM 1653 O O . ILE A 1 205 ? 23.670 -2.905 -10.057 1.00 95.88 205 ILE A O 1
ATOM 1657 N N . ILE A 1 206 ? 24.106 -0.740 -9.675 1.00 96.06 206 ILE A N 1
ATOM 1658 C CA . ILE A 1 206 ? 23.698 -0.299 -11.016 1.00 96.06 206 ILE A CA 1
ATOM 1659 C C . ILE A 1 206 ? 24.697 -0.739 -12.087 1.00 96.06 206 ILE A C 1
ATOM 1661 O O . ILE A 1 206 ? 24.289 -1.190 -13.167 1.00 96.06 206 ILE A O 1
ATOM 1665 N N . LEU A 1 207 ? 26.000 -0.650 -11.814 1.00 95.56 207 LEU A N 1
ATOM 1666 C CA . LEU A 1 207 ? 27.029 -1.109 -12.746 1.00 95.56 207 LEU A CA 1
ATOM 1667 C C . LEU A 1 207 ? 26.985 -2.633 -12.910 1.00 95.56 207 LEU A C 1
ATOM 1669 O O . LEU A 1 207 ? 27.012 -3.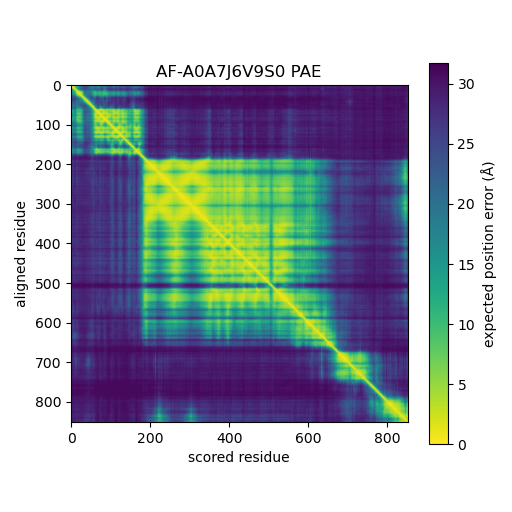118 -14.045 1.00 95.56 207 LEU A O 1
ATOM 1673 N N . SER A 1 208 ? 26.803 -3.376 -11.815 1.00 96.38 208 SER A N 1
ATOM 1674 C CA . SER A 1 208 ? 26.606 -4.829 -11.836 1.00 96.38 208 SER A CA 1
ATOM 1675 C C . SER A 1 208 ? 25.364 -5.215 -12.644 1.00 96.38 208 SER A C 1
ATOM 1677 O O . SER A 1 208 ? 25.435 -6.057 -13.544 1.00 96.38 208 SER A O 1
ATOM 1679 N N . ARG A 1 209 ? 24.232 -4.529 -12.429 1.00 95.56 209 ARG A N 1
ATOM 1680 C CA . ARG A 1 209 ? 23.000 -4.750 -13.204 1.00 95.56 209 ARG A CA 1
ATOM 1681 C C . ARG A 1 209 ? 23.198 -4.454 -14.690 1.00 95.56 209 ARG A C 1
ATOM 1683 O O . ARG A 1 209 ? 22.760 -5.235 -15.532 1.00 95.56 209 ARG A O 1
ATOM 1690 N N . THR A 1 210 ? 23.906 -3.374 -15.020 1.00 95.25 210 THR A N 1
ATOM 1691 C CA . THR A 1 210 ? 24.247 -3.025 -16.408 1.00 95.25 210 THR A CA 1
ATOM 1692 C C . THR A 1 210 ? 25.082 -4.125 -17.059 1.00 95.25 210 THR A C 1
ATOM 1694 O O . THR A 1 210 ? 24.808 -4.503 -18.197 1.00 95.25 210 THR A O 1
ATOM 1697 N N . GLN A 1 211 ? 26.082 -4.663 -16.362 1.00 94.38 211 GLN A N 1
ATOM 1698 C CA . GLN A 1 211 ? 26.942 -5.717 -16.894 1.00 94.38 211 GLN A CA 1
ATOM 1699 C C . GLN A 1 211 ? 26.196 -7.040 -17.098 1.00 94.38 211 GLN A C 1
ATOM 1701 O O . GLN A 1 211 ? 26.407 -7.679 -18.124 1.00 94.38 211 GLN A O 1
ATOM 1706 N N . ARG A 1 212 ? 25.316 -7.425 -16.164 1.00 95.06 212 ARG A N 1
ATOM 1707 C CA . ARG A 1 212 ? 24.564 -8.691 -16.217 1.00 95.06 212 ARG A CA 1
ATOM 1708 C C . ARG A 1 212 ? 23.418 -8.673 -17.232 1.00 95.06 212 ARG A C 1
ATOM 1710 O O . ARG A 1 212 ? 23.195 -9.672 -17.900 1.00 95.06 212 ARG A O 1
ATOM 1717 N N . GLN A 1 213 ? 22.691 -7.558 -17.358 1.00 94.69 213 GLN A N 1
ATOM 1718 C CA . GLN A 1 213 ? 21.475 -7.494 -18.187 1.00 94.69 213 GLN A CA 1
ATOM 1719 C C . GLN A 1 213 ? 21.708 -7.015 -19.628 1.00 94.69 213 GLN A C 1
ATOM 1721 O O . GLN A 1 213 ? 20.817 -7.135 -20.468 1.00 94.69 213 GLN A O 1
ATOM 1726 N N . THR A 1 214 ? 22.881 -6.458 -19.947 1.00 93.56 214 THR A N 1
ATOM 1727 C CA . THR A 1 214 ? 23.206 -6.027 -21.317 1.00 93.56 214 THR A CA 1
ATOM 1728 C C . THR A 1 214 ? 24.291 -6.913 -21.925 1.00 93.56 214 THR A C 1
ATOM 1730 O O . THR A 1 214 ? 25.206 -7.317 -21.210 1.00 93.56 214 THR A O 1
ATOM 1733 N N . PRO A 1 215 ? 24.264 -7.179 -23.247 1.00 93.69 215 PRO A N 1
ATOM 1734 C CA . PRO A 1 215 ? 25.294 -7.995 -23.889 1.00 93.69 215 PRO A CA 1
ATOM 1735 C C . PRO A 1 215 ? 26.693 -7.403 -23.652 1.00 93.69 215 PRO A C 1
ATOM 1737 O O . PRO A 1 215 ? 26.859 -6.180 -23.575 1.00 93.69 215 PRO A O 1
ATOM 1740 N N . THR A 1 216 ? 27.708 -8.254 -23.507 1.00 93.69 216 THR A N 1
ATOM 1741 C CA . THR A 1 216 ? 29.071 -7.853 -23.103 1.00 93.69 216 THR A CA 1
ATOM 1742 C C . THR A 1 216 ? 30.099 -7.975 -24.225 1.00 93.69 216 THR A C 1
ATOM 1744 O O . THR A 1 216 ? 31.001 -7.141 -24.301 1.00 93.69 216 THR A O 1
ATOM 1747 N N . VAL A 1 217 ? 29.945 -8.954 -25.117 1.00 91.75 217 VAL A N 1
ATOM 1748 C CA . VAL A 1 217 ? 30.931 -9.275 -26.157 1.00 91.75 217 VAL A CA 1
ATOM 1749 C C . VAL A 1 217 ? 30.713 -8.437 -27.422 1.00 91.75 217 VAL A C 1
ATOM 1751 O O . VAL A 1 217 ? 29.613 -8.390 -27.975 1.00 91.75 217 VAL A O 1
ATOM 1754 N N . VAL A 1 218 ? 31.785 -7.801 -27.902 1.00 91.12 218 VAL A N 1
ATOM 1755 C CA . VAL A 1 218 ? 31.856 -7.097 -29.193 1.00 91.12 218 VAL A CA 1
ATOM 1756 C C . VAL A 1 218 ? 33.212 -7.335 -29.849 1.00 91.12 218 VAL A C 1
ATOM 1758 O O . VAL A 1 218 ? 34.241 -7.303 -29.177 1.00 91.12 218 VAL A O 1
ATOM 1761 N N . HIS A 1 219 ? 33.216 -7.516 -31.169 1.00 90.88 219 HIS A N 1
ATOM 1762 C CA . HIS A 1 219 ? 34.437 -7.691 -31.958 1.00 90.88 219 HIS A CA 1
ATOM 1763 C C . HIS A 1 219 ? 34.703 -6.472 -32.844 1.00 90.88 219 HIS A C 1
ATOM 1765 O O . HIS A 1 219 ? 33.778 -5.766 -33.249 1.00 90.88 219 HIS A O 1
ATOM 1771 N N . LYS A 1 220 ? 35.982 -6.238 -33.170 1.00 88.75 220 LYS A N 1
ATOM 1772 C CA . LYS A 1 220 ? 36.425 -5.102 -33.999 1.00 88.75 220 LYS A CA 1
ATOM 1773 C C . LYS A 1 220 ? 35.853 -5.136 -35.425 1.00 88.75 220 LYS A C 1
ATOM 1775 O O . LYS A 1 220 ? 35.625 -4.076 -35.986 1.00 88.75 220 LYS A O 1
ATOM 1780 N N . GLY A 1 221 ? 35.583 -6.324 -35.976 1.00 89.50 221 GLY A N 1
ATOM 1781 C CA . GLY A 1 221 ? 35.059 -6.504 -37.339 1.00 89.50 221 GLY A CA 1
ATOM 1782 C C . GLY A 1 221 ? 33.551 -6.277 -37.507 1.00 89.50 221 GLY A C 1
ATOM 1783 O O . GLY A 1 221 ? 33.021 -6.474 -38.595 1.00 89.50 221 GLY A O 1
ATOM 1784 N N . TYR A 1 222 ? 32.824 -5.903 -36.450 1.00 93.56 222 TYR A N 1
ATOM 1785 C CA . TYR A 1 222 ? 31.393 -5.610 -36.558 1.00 93.56 222 TYR A CA 1
ATOM 1786 C C . TYR A 1 222 ? 31.131 -4.274 -37.258 1.00 93.56 222 TYR A C 1
ATOM 1788 O O . TYR A 1 222 ? 31.871 -3.310 -37.083 1.00 93.56 222 TYR A O 1
ATOM 1796 N N . ALA A 1 223 ? 30.009 -4.194 -37.982 1.00 93.25 223 ALA A N 1
ATOM 1797 C CA . ALA A 1 223 ? 29.551 -2.948 -38.590 1.00 93.25 223 ALA A CA 1
ATOM 1798 C C . ALA A 1 223 ? 29.433 -1.827 -37.542 1.00 93.25 223 ALA A C 1
ATOM 1800 O O . ALA A 1 223 ? 28.888 -2.032 -36.452 1.00 93.25 223 ALA A O 1
ATOM 1801 N N . ILE A 1 224 ? 29.880 -0.617 -37.893 1.00 92.62 224 ILE A N 1
ATOM 1802 C CA . ILE A 1 224 ? 29.924 0.526 -36.969 1.00 92.62 224 ILE A CA 1
ATOM 1803 C C . ILE A 1 224 ? 28.552 0.855 -36.365 1.00 92.62 224 ILE A C 1
ATOM 1805 O O . ILE A 1 224 ? 28.461 1.214 -35.193 1.00 92.62 224 ILE A O 1
ATOM 1809 N N . SER A 1 225 ? 27.468 0.646 -37.121 1.00 94.00 225 SER A N 1
ATOM 1810 C CA . SER A 1 225 ? 26.094 0.805 -36.629 1.00 94.00 225 SER A CA 1
ATOM 1811 C C . SER A 1 225 ? 25.811 -0.096 -35.418 1.00 94.00 225 SER A C 1
ATOM 1813 O O . SER A 1 225 ? 25.321 0.378 -34.391 1.00 94.00 225 SER A O 1
ATOM 1815 N N . ARG A 1 226 ? 26.230 -1.369 -35.475 1.00 94.19 226 ARG A N 1
ATOM 1816 C CA . ARG A 1 226 ? 26.084 -2.330 -34.371 1.00 94.19 226 ARG A CA 1
ATOM 1817 C C . ARG A 1 226 ? 26.912 -1.917 -33.153 1.00 94.19 226 ARG A C 1
ATOM 1819 O O . ARG A 1 226 ? 26.426 -2.025 -32.029 1.00 94.19 226 ARG A O 1
ATOM 1826 N N . LEU A 1 227 ? 28.130 -1.407 -33.357 1.00 93.88 227 LEU A N 1
ATOM 1827 C CA . LEU A 1 227 ? 28.987 -0.911 -32.271 1.00 93.88 227 LEU A CA 1
ATOM 1828 C C . LEU A 1 227 ? 28.384 0.322 -31.582 1.00 93.88 227 LEU A C 1
ATOM 1830 O O . LEU A 1 227 ? 28.326 0.377 -30.352 1.00 93.88 227 LEU A O 1
ATOM 1834 N N . ARG A 1 228 ? 27.879 1.286 -32.361 1.00 95.06 228 ARG A N 1
ATOM 1835 C CA . ARG A 1 228 ? 27.194 2.478 -31.838 1.00 95.06 228 ARG A CA 1
ATOM 1836 C C . ARG A 1 228 ? 25.964 2.085 -31.026 1.00 95.06 228 ARG A C 1
ATOM 1838 O O . ARG A 1 228 ? 25.848 2.495 -29.874 1.00 95.06 228 ARG A O 1
ATOM 1845 N N . GLN A 1 229 ? 25.094 1.239 -31.578 1.00 94.88 229 GLN A N 1
ATOM 1846 C CA . GLN A 1 229 ? 23.894 0.755 -30.887 1.00 94.88 229 GLN A CA 1
ATOM 1847 C C . GLN A 1 229 ? 24.232 0.011 -29.590 1.00 94.88 229 GLN A C 1
ATOM 1849 O O . GLN A 1 229 ? 23.585 0.238 -28.568 1.00 94.88 229 GLN A O 1
ATOM 1854 N N . PHE A 1 230 ? 25.274 -0.824 -29.599 1.00 96.12 230 PHE A N 1
ATOM 1855 C CA . PHE A 1 230 ? 25.732 -1.551 -28.417 1.00 96.12 230 PHE A CA 1
ATOM 1856 C C . PHE A 1 230 ? 26.105 -0.610 -27.261 1.00 96.12 230 PHE A C 1
ATOM 1858 O O . PHE A 1 230 ? 25.617 -0.774 -26.140 1.00 96.12 230 PHE A O 1
ATOM 1865 N N . TYR A 1 231 ? 26.929 0.410 -27.522 1.00 96.19 231 TYR A N 1
ATOM 1866 C CA . TYR A 1 231 ? 27.346 1.354 -26.482 1.00 96.19 231 TYR A CA 1
ATOM 1867 C C . TYR A 1 231 ? 26.251 2.355 -26.103 1.00 96.19 231 TYR A C 1
ATOM 1869 O O . TYR A 1 231 ? 26.114 2.667 -24.919 1.00 96.19 231 TYR A O 1
ATOM 1877 N N . MET A 1 232 ? 25.420 2.795 -27.054 1.00 96.06 232 MET A N 1
ATOM 1878 C CA . MET A 1 232 ? 24.233 3.607 -26.760 1.00 96.06 232 MET A CA 1
ATOM 1879 C C . MET A 1 232 ? 23.271 2.875 -25.827 1.00 96.06 232 MET A C 1
ATOM 1881 O O . MET A 1 232 ? 22.768 3.480 -24.881 1.00 96.06 232 MET A O 1
ATOM 1885 N N . ARG A 1 233 ? 23.047 1.573 -26.056 1.00 96.12 233 ARG A N 1
ATOM 1886 C CA . ARG A 1 233 ? 22.204 0.746 -25.188 1.00 96.12 233 ARG A CA 1
ATOM 1887 C C . ARG A 1 233 ? 22.758 0.696 -23.771 1.00 96.12 233 ARG A C 1
ATOM 1889 O O . ARG A 1 233 ? 21.982 0.864 -22.843 1.00 96.12 233 ARG A O 1
ATOM 1896 N N . LYS A 1 234 ? 24.074 0.528 -23.590 1.00 96.56 234 LYS A N 1
ATOM 1897 C CA . LYS A 1 234 ? 24.687 0.534 -22.249 1.00 96.56 234 LYS A CA 1
ATOM 1898 C C . LYS A 1 234 ? 24.502 1.872 -21.533 1.00 96.56 234 LYS A C 1
ATOM 1900 O O . LYS A 1 234 ? 24.056 1.868 -20.396 1.00 96.56 234 LYS A O 1
ATOM 1905 N N . VAL A 1 235 ? 24.776 2.999 -22.196 1.00 97.25 235 VAL A N 1
ATOM 1906 C CA . VAL A 1 235 ? 24.617 4.332 -21.580 1.00 97.25 235 VAL A CA 1
ATOM 1907 C C . VAL A 1 235 ? 23.158 4.606 -21.201 1.00 97.25 235 VAL A C 1
ATOM 1909 O O . VAL A 1 235 ? 22.899 5.006 -20.070 1.00 97.25 235 VAL A O 1
ATOM 1912 N N . LYS A 1 236 ? 22.202 4.338 -22.102 1.00 97.06 236 LYS A N 1
ATOM 1913 C CA . LYS A 1 236 ? 20.766 4.515 -21.818 1.00 97.06 236 LYS A CA 1
ATOM 1914 C C . LYS A 1 236 ? 20.258 3.577 -20.728 1.00 97.06 236 LYS A C 1
ATOM 1916 O O . LYS A 1 236 ? 19.489 3.986 -19.873 1.00 97.06 236 LYS A O 1
ATOM 1921 N N . TYR A 1 237 ? 20.684 2.317 -20.750 1.00 97.56 237 TYR A N 1
ATOM 1922 C CA . TYR A 1 237 ? 20.258 1.339 -19.755 1.00 97.56 237 TYR A CA 1
ATOM 1923 C C . TYR A 1 237 ? 20.758 1.713 -18.353 1.00 97.56 237 TYR A C 1
ATOM 1925 O O . TYR A 1 237 ? 20.020 1.594 -17.377 1.00 97.56 237 TYR A O 1
ATOM 1933 N N . THR A 1 238 ? 21.992 2.209 -18.237 1.00 97.06 238 THR A N 1
ATOM 1934 C CA . THR A 1 238 ? 22.506 2.712 -16.961 1.00 97.06 238 THR A CA 1
ATOM 1935 C C . THR A 1 238 ? 21.762 3.968 -16.502 1.00 97.06 238 THR A C 1
ATOM 1937 O O . THR A 1 238 ? 21.377 4.033 -15.339 1.00 97.06 238 THR A O 1
ATOM 1940 N N . GLU A 1 239 ? 21.493 4.925 -17.396 1.00 97.06 239 GLU A N 1
ATOM 1941 C CA . GLU A 1 239 ? 20.691 6.112 -17.068 1.00 97.06 239 GLU A CA 1
ATOM 1942 C C . GLU A 1 239 ? 19.282 5.753 -16.588 1.00 97.06 239 GLU A C 1
ATOM 1944 O O . GLU A 1 239 ? 18.885 6.243 -15.537 1.00 97.06 239 GLU A O 1
ATOM 1949 N N . SER A 1 240 ? 18.570 4.859 -17.282 1.00 96.75 240 SER A N 1
ATOM 1950 C CA . SER A 1 240 ? 17.243 4.392 -16.855 1.00 96.75 240 SER A CA 1
ATOM 1951 C C . SER A 1 240 ? 17.286 3.815 -15.442 1.00 96.75 240 SER A C 1
ATOM 1953 O O . SER A 1 240 ? 16.495 4.209 -14.602 1.00 96.75 240 SER A O 1
ATOM 1955 N N . ASN A 1 241 ? 18.264 2.959 -15.126 1.00 96.81 241 ASN A N 1
ATOM 1956 C CA . ASN A 1 241 ? 18.380 2.390 -13.779 1.00 96.81 241 ASN A CA 1
ATOM 1957 C C . ASN A 1 241 ? 18.666 3.441 -12.698 1.00 96.81 241 ASN A C 1
ATOM 1959 O O . ASN A 1 241 ? 18.113 3.349 -11.602 1.00 96.81 241 ASN A O 1
ATOM 1963 N N . PHE A 1 242 ? 19.526 4.423 -12.991 1.00 96.38 242 PHE A N 1
ATOM 1964 C CA . PHE A 1 242 ? 19.749 5.565 -12.102 1.00 96.38 242 PHE A CA 1
ATOM 1965 C C . PHE A 1 242 ? 18.455 6.360 -11.908 1.00 96.38 242 PHE A C 1
ATOM 1967 O O . PHE A 1 242 ? 18.093 6.681 -10.779 1.00 96.38 242 PHE A O 1
ATOM 1974 N N . HIS A 1 243 ? 17.751 6.656 -12.998 1.00 96.69 243 HIS A N 1
ATOM 1975 C CA . HIS A 1 243 ? 16.514 7.420 -12.983 1.00 96.69 243 HIS A CA 1
ATOM 1976 C C . HIS A 1 243 ? 15.415 6.717 -12.184 1.00 96.69 243 HIS A C 1
ATOM 1978 O O . HIS A 1 243 ? 14.796 7.353 -11.333 1.00 96.69 243 HIS A O 1
ATOM 1984 N N . ASP A 1 244 ? 15.222 5.418 -12.406 1.00 95.56 244 ASP A N 1
ATOM 1985 C CA . ASP A 1 244 ? 14.216 4.607 -11.726 1.00 95.56 244 ASP A CA 1
ATOM 1986 C C . ASP A 1 244 ? 14.489 4.582 -10.221 1.00 95.56 244 ASP A C 1
ATOM 1988 O O . ASP A 1 244 ? 13.615 4.922 -9.432 1.00 95.56 244 ASP A O 1
ATOM 1992 N N . LYS A 1 245 ? 15.728 4.273 -9.810 1.00 94.81 245 LYS A N 1
ATOM 1993 C CA . LYS A 1 245 ? 16.099 4.192 -8.388 1.00 94.81 245 LYS A CA 1
ATOM 1994 C C . LYS A 1 245 ? 16.050 5.535 -7.662 1.00 94.81 245 LYS A C 1
ATOM 1996 O O . LYS A 1 245 ? 15.648 5.587 -6.506 1.00 94.81 245 LYS A O 1
ATOM 2001 N N . LEU A 1 246 ? 16.462 6.627 -8.305 1.00 95.62 246 LEU A N 1
ATOM 2002 C CA . LEU A 1 246 ? 16.354 7.955 -7.692 1.00 95.62 246 LEU A CA 1
ATOM 2003 C C . LEU A 1 246 ? 14.895 8.420 -7.629 1.00 95.62 246 LEU A C 1
ATOM 2005 O O . LEU A 1 246 ? 14.516 9.082 -6.669 1.00 95.62 246 LEU A O 1
ATOM 2009 N N . SER A 1 247 ? 14.071 8.059 -8.617 1.00 96.06 247 SER A N 1
ATOM 2010 C CA . SER A 1 247 ? 12.643 8.394 -8.607 1.00 96.06 247 SER A CA 1
ATOM 2011 C C . SER A 1 247 ? 11.887 7.610 -7.543 1.00 96.06 247 SER A C 1
ATOM 2013 O O . SER A 1 247 ? 11.127 8.224 -6.807 1.00 96.06 247 SER A O 1
ATOM 2015 N N . THR A 1 248 ? 12.173 6.313 -7.359 1.00 94.19 248 THR A N 1
ATOM 2016 C CA . THR A 1 248 ? 11.574 5.538 -6.258 1.00 94.19 248 THR A CA 1
ATOM 2017 C C . THR A 1 248 ? 11.870 6.172 -4.904 1.00 94.19 248 THR A C 1
ATOM 2019 O O . THR A 1 248 ? 10.971 6.281 -4.083 1.00 94.19 248 THR A O 1
ATOM 2022 N N . ILE A 1 249 ? 13.094 6.673 -4.691 1.00 94.12 249 ILE A N 1
ATOM 2023 C CA . ILE A 1 249 ? 13.438 7.396 -3.459 1.00 94.12 249 ILE A CA 1
ATOM 2024 C C . ILE A 1 249 ? 12.577 8.664 -3.331 1.00 94.12 249 ILE A C 1
ATOM 2026 O O . ILE A 1 249 ? 11.917 8.854 -2.318 1.00 94.12 249 ILE A O 1
ATOM 2030 N N . ILE A 1 250 ? 12.535 9.523 -4.354 1.00 93.19 250 ILE A N 1
ATOM 2031 C CA . ILE A 1 250 ? 11.781 10.790 -4.298 1.00 93.19 250 ILE A CA 1
ATOM 2032 C C . ILE A 1 250 ? 10.279 10.564 -4.059 1.00 93.19 250 ILE A C 1
ATOM 2034 O O . ILE A 1 250 ? 9.669 11.329 -3.317 1.00 93.19 250 ILE A O 1
ATOM 2038 N N . ASP A 1 251 ? 9.696 9.543 -4.684 1.00 91.19 251 ASP A N 1
ATOM 2039 C CA . ASP A 1 251 ? 8.252 9.300 -4.657 1.00 91.19 251 ASP A CA 1
ATOM 2040 C C . ASP A 1 251 ? 7.789 8.589 -3.374 1.00 91.19 251 ASP A C 1
ATOM 2042 O O . ASP A 1 251 ? 6.661 8.796 -2.923 1.00 91.19 251 ASP A O 1
ATOM 2046 N N . GLU A 1 252 ? 8.637 7.745 -2.778 1.00 90.81 252 GLU A N 1
ATOM 2047 C CA . GLU A 1 252 ? 8.313 7.022 -1.542 1.00 90.81 252 GLU A CA 1
ATOM 2048 C C . GLU A 1 252 ? 8.460 7.892 -0.292 1.00 90.81 252 GLU A C 1
ATOM 2050 O O . GLU A 1 252 ? 7.729 7.700 0.686 1.00 90.81 252 GLU A O 1
ATOM 2055 N N . PHE A 1 253 ? 9.389 8.850 -0.309 1.00 91.38 253 PHE A N 1
ATOM 2056 C CA . PHE A 1 253 ? 9.548 9.794 0.788 1.00 91.38 253 PHE A CA 1
ATOM 2057 C C . PHE A 1 253 ? 8.390 10.803 0.815 1.00 91.38 253 PHE A C 1
ATOM 2059 O O . PHE A 1 253 ? 8.026 11.386 -0.210 1.00 91.38 253 PHE A O 1
ATOM 2066 N N . PRO A 1 254 ? 7.778 11.037 1.987 1.00 89.25 254 PRO A N 1
ATOM 2067 C CA . PRO A 1 254 ? 6.551 11.804 2.047 1.00 89.25 254 PRO A CA 1
ATOM 2068 C C . PRO A 1 254 ? 6.840 13.314 1.967 1.00 89.25 254 PRO A C 1
ATOM 2070 O O . PRO A 1 254 ? 7.701 13.857 2.660 1.00 89.25 254 PRO A O 1
ATOM 2073 N N . ARG A 1 255 ? 6.088 14.027 1.122 1.00 86.88 255 ARG A N 1
ATOM 2074 C CA . ARG A 1 255 ? 6.234 15.481 0.954 1.00 86.88 255 ARG A CA 1
ATOM 2075 C C . ARG A 1 255 ? 5.652 16.217 2.156 1.00 86.88 255 ARG A C 1
ATOM 2077 O O . ARG A 1 255 ? 4.437 16.265 2.302 1.00 86.88 255 ARG A O 1
ATOM 2084 N N . LEU A 1 256 ? 6.511 16.821 2.978 1.00 84.50 256 LEU A N 1
ATOM 2085 C CA . LEU A 1 256 ? 6.125 17.439 4.256 1.00 84.50 256 LEU A CA 1
ATOM 2086 C C . LEU A 1 256 ? 4.975 18.456 4.160 1.00 84.50 256 LEU A C 1
ATOM 2088 O O . LEU A 1 256 ? 4.192 18.549 5.096 1.00 84.50 256 LEU A O 1
ATOM 2092 N N . ASP A 1 257 ? 4.853 19.183 3.045 1.00 86.00 257 ASP A N 1
ATOM 2093 C CA . ASP A 1 257 ? 3.805 20.202 2.873 1.00 86.00 257 ASP A CA 1
ATOM 2094 C C . ASP A 1 257 ? 2.432 19.614 2.476 1.00 86.00 257 ASP A C 1
ATOM 2096 O O . ASP A 1 257 ? 1.407 20.249 2.703 1.00 86.00 257 ASP A O 1
ATOM 2100 N N . ASP A 1 258 ? 2.393 18.399 1.913 1.00 87.56 258 ASP A N 1
ATOM 2101 C CA . ASP A 1 258 ? 1.149 17.736 1.477 1.00 87.56 258 ASP A CA 1
ATOM 2102 C C . ASP A 1 258 ? 0.566 16.788 2.538 1.00 87.56 258 ASP A C 1
ATOM 2104 O O . ASP A 1 258 ? -0.553 16.282 2.401 1.00 87.56 258 ASP A O 1
ATOM 2108 N N . ILE A 1 259 ? 1.352 16.473 3.566 1.00 87.50 259 ILE A N 1
ATOM 2109 C CA . ILE A 1 259 ? 0.960 15.581 4.655 1.00 87.50 259 ILE A CA 1
ATOM 2110 C C . ILE A 1 259 ? 0.036 16.330 5.628 1.00 87.50 259 ILE A C 1
ATOM 2112 O O . ILE A 1 259 ? 0.011 17.555 5.698 1.00 87.50 259 ILE A O 1
ATOM 2116 N N . HIS A 1 260 ? -0.733 15.581 6.421 1.00 88.81 260 HIS A N 1
ATOM 2117 C CA . HIS A 1 260 ? -1.491 16.148 7.533 1.00 88.81 260 HIS A CA 1
ATOM 2118 C C . HIS A 1 260 ? -0.592 16.996 8.466 1.00 88.81 260 HIS A C 1
ATOM 2120 O O . HIS A 1 260 ? 0.465 16.496 8.862 1.00 88.81 260 HIS A O 1
ATOM 2126 N N . PRO A 1 261 ? -1.040 18.189 8.912 1.00 90.69 261 PRO A N 1
ATOM 2127 C CA . PRO A 1 261 ? -0.254 19.099 9.755 1.00 90.69 261 PRO A CA 1
ATOM 2128 C C . PRO A 1 261 ? 0.434 18.430 10.951 1.00 90.69 261 PRO A C 1
ATOM 2130 O O . PRO A 1 261 ? 1.627 18.612 11.137 1.00 90.69 261 PRO A O 1
ATOM 2133 N N . PHE A 1 262 ? -0.272 17.542 11.669 1.00 91.44 262 PHE A N 1
ATOM 2134 C CA . PHE A 1 262 ? 0.312 16.706 12.734 1.00 91.44 262 PHE A CA 1
ATOM 2135 C C . PHE A 1 262 ? 1.649 16.049 12.353 1.00 91.44 262 PHE A C 1
ATOM 2137 O O . PHE A 1 262 ? 2.631 16.174 13.074 1.00 91.44 262 PHE A O 1
ATOM 2144 N N . TYR A 1 263 ? 1.689 15.337 11.225 1.00 90.12 263 TYR A N 1
ATOM 2145 C CA . TYR A 1 263 ? 2.901 14.659 10.779 1.00 90.12 263 TYR A CA 1
ATOM 2146 C C . TYR A 1 263 ? 3.893 15.640 10.152 1.00 90.12 263 TYR A C 1
ATOM 2148 O O . TYR A 1 263 ? 5.090 15.443 10.306 1.00 90.12 263 TYR A O 1
ATOM 2156 N N . GLY A 1 264 ? 3.428 16.699 9.484 1.00 90.00 264 GLY A N 1
ATOM 2157 C CA . GLY A 1 264 ? 4.305 17.758 8.975 1.00 90.00 264 GLY A CA 1
ATOM 2158 C C . GLY A 1 264 ? 5.140 18.396 10.089 1.00 90.00 264 GLY A C 1
ATOM 2159 O O . GLY A 1 264 ? 6.364 18.454 9.979 1.00 90.00 264 GLY A O 1
ATOM 2160 N N . ASP A 1 265 ? 4.491 18.773 11.190 1.00 90.56 265 ASP A N 1
ATOM 2161 C CA . ASP A 1 265 ? 5.137 19.405 12.342 1.00 90.56 265 ASP A CA 1
ATOM 2162 C C . ASP A 1 265 ? 5.939 18.402 13.177 1.00 90.56 265 ASP A C 1
ATOM 2164 O O . ASP A 1 265 ? 7.050 18.705 13.604 1.00 90.56 265 ASP A O 1
ATOM 2168 N N . LEU A 1 266 ? 5.452 17.166 13.331 1.00 89.75 266 LEU A N 1
ATOM 2169 C CA . LEU A 1 266 ? 6.212 16.107 14.001 1.00 89.75 266 LEU A CA 1
ATOM 2170 C C . LEU A 1 266 ? 7.538 15.834 13.278 1.00 89.75 266 LEU A C 1
ATOM 2172 O O . LEU A 1 266 ? 8.591 15.728 13.902 1.00 89.75 266 LEU A O 1
ATOM 2176 N N . LEU A 1 267 ? 7.501 15.734 11.948 1.00 89.62 267 LEU A N 1
ATOM 2177 C CA . LEU A 1 267 ? 8.693 15.516 11.130 1.00 89.62 267 LEU A CA 1
ATOM 2178 C C . LEU A 1 267 ? 9.595 16.754 11.093 1.00 89.62 267 LEU A C 1
ATOM 2180 O O . LEU A 1 267 ? 10.814 16.609 11.011 1.00 89.62 267 LEU A O 1
ATOM 2184 N N . HIS A 1 268 ? 9.020 17.954 11.187 1.00 90.06 268 HIS A N 1
ATOM 2185 C CA . HIS A 1 268 ? 9.776 19.195 11.321 1.00 90.06 268 HIS A CA 1
ATOM 2186 C C . HIS A 1 268 ? 10.606 19.190 12.612 1.00 90.06 268 HIS A C 1
ATOM 2188 O O . HIS A 1 268 ? 11.817 19.402 12.544 1.00 90.06 268 HIS A O 1
ATOM 2194 N N . VAL A 1 269 ? 9.983 18.859 13.746 1.00 88.62 269 VAL A N 1
ATOM 2195 C CA . VAL A 1 269 ? 10.645 18.770 15.057 1.00 88.62 269 VAL A CA 1
ATOM 2196 C C . VAL A 1 269 ? 11.719 17.677 15.075 1.00 88.62 269 VAL A C 1
ATOM 2198 O O . VAL A 1 269 ? 12.796 17.887 15.622 1.00 88.62 269 VAL A O 1
ATOM 2201 N N . LEU A 1 270 ? 11.460 16.518 14.458 1.00 88.06 270 LEU A N 1
ATOM 2202 C CA . LEU A 1 270 ? 12.383 15.378 14.502 1.00 88.06 270 LEU A CA 1
ATOM 2203 C C . LEU A 1 270 ? 13.569 15.481 13.536 1.00 88.06 270 LEU A C 1
ATOM 2205 O O . LEU A 1 270 ? 14.662 15.032 13.874 1.00 88.06 270 LEU A O 1
ATOM 2209 N N . TYR A 1 271 ? 13.363 15.995 12.320 1.00 87.00 271 TYR A N 1
ATOM 2210 C CA . TYR A 1 271 ? 14.341 15.846 11.234 1.00 87.00 271 TYR A CA 1
ATOM 2211 C C . TYR A 1 271 ? 14.897 17.155 10.688 1.00 87.00 271 TYR A C 1
ATOM 2213 O O . TYR A 1 271 ? 15.819 17.095 9.877 1.00 87.00 271 TYR A O 1
ATOM 2221 N N . ASN A 1 272 ? 14.384 18.305 11.136 1.00 88.06 272 ASN A N 1
ATOM 2222 C CA . ASN A 1 272 ? 14.594 19.613 10.520 1.00 88.06 272 ASN A CA 1
ATOM 2223 C C . ASN A 1 272 ? 14.095 19.644 9.057 1.00 88.06 272 ASN A C 1
ATOM 2225 O O . ASN A 1 272 ? 14.642 19.017 8.144 1.00 88.06 272 ASN A O 1
ATOM 2229 N N . LYS A 1 273 ? 13.027 20.415 8.831 1.00 88.44 273 LYS A N 1
ATOM 2230 C CA . LYS A 1 273 ? 12.323 20.514 7.545 1.00 88.44 273 LYS A CA 1
ATOM 2231 C C . LYS A 1 273 ? 13.248 20.932 6.399 1.00 88.44 273 LYS A C 1
ATOM 2233 O O . LYS A 1 273 ? 13.111 20.410 5.288 1.00 88.44 273 LYS A O 1
ATOM 2238 N N . ASP A 1 274 ? 14.189 21.830 6.663 1.00 91.38 274 ASP A N 1
ATOM 2239 C CA . ASP A 1 274 ? 15.038 22.418 5.628 1.00 91.38 274 ASP A CA 1
ATOM 2240 C C . ASP A 1 274 ? 16.100 21.435 5.156 1.00 91.38 274 ASP A C 1
ATOM 2242 O O . ASP A 1 274 ? 16.283 21.244 3.951 1.00 91.38 274 ASP A O 1
ATOM 2246 N N . HIS A 1 275 ? 16.737 20.729 6.091 1.00 92.81 275 HIS A N 1
ATOM 2247 C CA . HIS A 1 275 ? 17.738 19.722 5.756 1.00 92.81 275 HIS A CA 1
ATOM 2248 C C . HIS A 1 275 ? 17.113 18.532 5.008 1.00 92.81 275 HIS A C 1
ATOM 2250 O O . HIS A 1 275 ? 17.660 18.069 4.002 1.00 92.81 275 HIS A O 1
ATOM 2256 N N . TYR A 1 276 ? 15.910 18.110 5.412 1.00 93.25 276 TYR A N 1
ATOM 2257 C CA . TYR A 1 276 ? 15.127 17.089 4.712 1.00 93.25 276 TYR A CA 1
ATOM 2258 C C . TYR A 1 276 ? 14.812 17.475 3.258 1.00 93.25 276 TYR A C 1
ATOM 2260 O O . TYR A 1 276 ? 15.078 16.710 2.323 1.00 93.25 276 TYR A O 1
ATOM 2268 N N . LYS A 1 277 ? 14.282 18.687 3.041 1.00 93.31 277 LYS A N 1
ATOM 2269 C CA . LYS A 1 277 ? 13.957 19.188 1.696 1.00 93.31 277 LYS A CA 1
ATOM 2270 C C . LYS A 1 277 ? 15.202 19.381 0.838 1.00 93.31 277 LYS A C 1
ATOM 2272 O O . LYS A 1 277 ? 15.175 19.056 -0.350 1.00 93.31 277 LYS A O 1
ATOM 2277 N N . LEU A 1 278 ? 16.292 19.867 1.426 1.00 94.44 278 LEU A N 1
ATOM 2278 C CA . LEU A 1 278 ? 17.566 20.052 0.741 1.00 94.44 278 LEU A CA 1
ATOM 2279 C C . LEU A 1 278 ? 18.134 18.712 0.258 1.00 94.44 278 LEU A C 1
ATOM 2281 O O . LEU A 1 278 ? 18.539 18.613 -0.902 1.00 94.44 278 LEU A O 1
ATOM 2285 N N . ALA A 1 279 ? 18.088 17.663 1.085 1.00 95.44 279 ALA A N 1
ATOM 2286 C CA . ALA A 1 279 ? 18.540 16.325 0.706 1.00 95.44 279 ALA A CA 1
ATOM 2287 C C . ALA A 1 279 ? 17.731 15.745 -0.471 1.00 95.44 279 ALA A C 1
ATOM 2289 O O . ALA A 1 279 ? 18.312 15.296 -1.464 1.00 95.44 279 ALA A O 1
ATOM 2290 N N . LEU A 1 280 ? 16.395 15.821 -0.422 1.00 94.75 280 LEU A N 1
ATOM 2291 C CA . LEU A 1 280 ? 15.537 15.390 -1.537 1.00 94.75 280 LEU A CA 1
ATOM 2292 C C . LEU A 1 280 ? 15.744 16.249 -2.796 1.00 94.75 280 LEU A C 1
ATOM 2294 O O . LEU A 1 280 ? 15.758 15.731 -3.917 1.00 94.75 280 LEU A O 1
ATOM 2298 N N . GLY A 1 281 ? 15.970 17.553 -2.628 1.00 95.50 281 GLY A N 1
ATOM 2299 C CA . GLY A 1 281 ? 16.307 18.471 -3.715 1.00 95.50 281 GLY A CA 1
ATOM 2300 C C . GLY A 1 281 ? 17.621 18.101 -4.409 1.00 95.50 281 GLY A C 1
ATOM 2301 O O . GLY A 1 281 ? 17.689 18.064 -5.641 1.00 95.50 281 GLY A O 1
ATOM 2302 N N . GLN A 1 282 ? 18.655 17.743 -3.646 1.00 96.06 282 GLN A N 1
ATOM 2303 C CA . GLN A 1 282 ? 19.936 17.268 -4.181 1.00 96.06 282 GLN A CA 1
ATOM 2304 C C . GLN A 1 282 ? 19.787 15.961 -4.978 1.00 96.06 282 GLN A C 1
ATOM 2306 O O . GLN A 1 282 ? 20.381 15.819 -6.047 1.00 96.06 282 GLN A O 1
ATOM 2311 N N . ILE A 1 283 ? 18.934 15.036 -4.536 1.00 96.00 283 ILE A N 1
ATOM 2312 C CA . ILE A 1 283 ? 18.636 13.802 -5.283 1.00 96.00 283 ILE A CA 1
ATOM 2313 C C . ILE A 1 283 ? 17.896 14.107 -6.588 1.00 96.00 283 ILE A C 1
ATOM 2315 O O . ILE A 1 283 ? 18.255 13.581 -7.645 1.00 96.00 283 ILE A O 1
ATOM 2319 N N . ASN A 1 284 ? 16.907 15.002 -6.556 1.00 96.62 284 ASN A N 1
ATOM 2320 C CA . ASN A 1 284 ? 16.174 15.405 -7.756 1.00 96.62 284 ASN A CA 1
ATOM 2321 C C . ASN A 1 284 ? 17.079 16.116 -8.780 1.00 96.62 284 ASN A C 1
ATOM 2323 O O . ASN A 1 284 ? 17.010 15.842 -9.981 1.00 96.62 284 ASN A O 1
ATOM 2327 N N . THR A 1 285 ? 17.977 16.993 -8.323 1.00 97.00 285 THR A N 1
ATOM 2328 C CA . THR A 1 285 ? 18.962 17.633 -9.209 1.00 97.00 285 THR A CA 1
ATOM 2329 C C . THR A 1 285 ? 19.938 16.612 -9.796 1.00 97.00 285 THR A C 1
ATOM 2331 O O . THR A 1 285 ? 20.183 16.649 -11.003 1.00 97.00 285 THR A O 1
ATOM 2334 N N . ALA A 1 286 ? 20.423 15.645 -9.010 1.00 96.81 286 ALA A N 1
ATOM 2335 C CA . ALA A 1 286 ? 21.266 14.555 -9.501 1.00 96.81 286 ALA A CA 1
ATOM 2336 C C . ALA A 1 286 ? 20.563 13.685 -10.552 1.00 96.81 286 ALA A C 1
ATOM 2338 O O . ALA A 1 286 ? 21.152 13.406 -11.600 1.00 96.81 286 ALA A O 1
ATOM 2339 N N . ARG A 1 287 ? 19.289 13.332 -10.334 1.00 96.50 287 ARG A N 1
ATOM 2340 C CA . ARG A 1 287 ? 18.450 12.624 -11.316 1.00 96.50 287 ARG A CA 1
ATOM 2341 C C . ARG A 1 287 ? 18.412 13.367 -12.654 1.00 96.50 287 ARG A C 1
ATOM 2343 O O . ARG A 1 287 ? 18.635 12.768 -13.707 1.00 96.50 287 ARG A O 1
ATOM 2350 N N . ASN A 1 288 ? 18.190 14.680 -12.615 1.00 97.19 288 ASN A N 1
ATOM 2351 C CA . ASN A 1 288 ? 18.128 15.516 -13.814 1.00 97.19 288 ASN A CA 1
ATOM 2352 C C . ASN A 1 288 ? 19.498 15.663 -14.500 1.00 97.19 288 ASN A C 1
ATOM 2354 O O . ASN A 1 288 ? 19.576 15.640 -15.730 1.00 97.19 288 ASN A O 1
ATOM 2358 N N . LEU A 1 289 ? 20.584 15.787 -13.730 1.00 97.56 289 LEU A N 1
ATOM 2359 C CA . LEU A 1 289 ? 21.952 15.856 -14.256 1.00 97.56 289 LEU A CA 1
ATOM 2360 C C . LEU A 1 289 ? 22.356 14.562 -14.970 1.00 97.56 289 LEU A C 1
ATOM 2362 O O . LEU A 1 289 ? 22.904 14.626 -16.069 1.00 97.56 289 LEU A O 1
ATOM 2366 N N . ILE A 1 290 ? 22.043 13.398 -14.398 1.00 97.44 290 ILE A N 1
ATOM 2367 C CA . ILE A 1 290 ? 22.312 12.093 -15.022 1.00 97.44 290 ILE A CA 1
ATOM 2368 C C . ILE A 1 290 ? 21.570 11.969 -16.357 1.00 97.44 290 ILE A C 1
ATOM 2370 O O . ILE A 1 290 ? 22.183 11.592 -17.360 1.00 97.44 290 ILE A O 1
ATOM 2374 N N . GLY A 1 291 ? 20.297 12.377 -16.403 1.00 97.25 291 GLY A N 1
ATOM 2375 C CA . GLY A 1 291 ? 19.518 12.413 -17.643 1.00 97.25 291 GLY A CA 1
ATOM 2376 C C . GLY A 1 291 ? 20.131 13.330 -18.712 1.00 97.25 291 GLY A C 1
ATOM 2377 O O . GLY A 1 291 ? 20.191 12.963 -19.888 1.00 97.25 291 GLY A O 1
ATOM 2378 N N . LYS A 1 292 ? 20.650 14.507 -18.327 1.00 97.88 292 LYS A N 1
ATOM 2379 C CA . LYS A 1 292 ? 21.369 15.416 -19.245 1.00 97.88 292 LYS A CA 1
ATOM 2380 C C . LYS A 1 292 ? 22.658 14.780 -19.779 1.00 97.88 292 LYS A C 1
ATOM 2382 O O . LYS A 1 292 ? 22.840 14.705 -20.993 1.00 97.88 292 LYS A O 1
ATOM 2387 N N . ILE A 1 293 ? 23.496 14.232 -18.893 1.00 97.69 293 ILE A N 1
ATOM 2388 C CA . ILE A 1 293 ? 24.758 13.560 -19.249 1.00 97.69 293 ILE A CA 1
ATOM 2389 C C . ILE A 1 293 ? 24.506 12.421 -20.246 1.00 97.69 293 ILE A C 1
ATOM 2391 O O . ILE A 1 293 ? 25.208 12.310 -21.253 1.00 97.69 293 ILE A O 1
ATOM 2395 N N . ALA A 1 294 ? 23.494 11.584 -20.001 1.00 97.69 294 ALA A N 1
ATOM 2396 C CA . ALA A 1 294 ? 23.146 10.481 -20.890 1.00 97.69 294 ALA A CA 1
ATOM 2397 C C . ALA A 1 294 ? 22.745 10.967 -22.285 1.00 97.69 294 ALA A C 1
ATOM 2399 O O . ALA A 1 294 ? 23.258 10.459 -23.284 1.00 97.69 294 ALA A O 1
ATOM 2400 N N . LYS A 1 295 ? 21.858 11.969 -22.360 1.00 97.50 295 LYS A N 1
ATOM 2401 C CA . LYS A 1 295 ? 21.390 12.546 -23.629 1.00 97.50 295 LYS A CA 1
ATOM 2402 C C . LYS A 1 295 ? 22.552 13.090 -24.460 1.00 97.50 295 LYS A C 1
ATOM 2404 O O . LYS A 1 295 ? 22.629 12.793 -25.654 1.00 97.50 295 LYS A O 1
ATOM 2409 N N . ASP A 1 296 ? 23.483 13.805 -23.834 1.00 97.69 296 ASP A N 1
ATOM 2410 C CA . ASP A 1 296 ? 24.641 14.377 -24.524 1.00 97.69 296 ASP A CA 1
ATOM 2411 C C . ASP A 1 296 ? 25.606 13.299 -25.024 1.00 97.69 296 ASP A C 1
ATOM 2413 O O . ASP A 1 296 ? 26.017 13.322 -26.186 1.00 97.69 296 ASP A O 1
ATOM 2417 N N . TYR A 1 297 ? 25.912 12.286 -24.211 1.00 97.50 297 TYR A N 1
ATOM 2418 C CA . TYR A 1 297 ? 26.779 11.192 -24.655 1.00 97.50 297 TYR A CA 1
ATOM 2419 C C . TYR A 1 297 ? 26.149 10.304 -25.718 1.00 97.50 297 TYR A C 1
ATOM 2421 O O . TYR A 1 297 ? 26.852 9.856 -26.622 1.00 97.50 297 TYR A O 1
ATOM 2429 N N . VAL A 1 298 ? 24.840 10.060 -25.655 1.00 96.94 298 VAL A N 1
ATOM 2430 C CA . VAL A 1 298 ? 24.123 9.347 -26.718 1.00 96.94 298 VAL A CA 1
ATOM 2431 C C . VAL A 1 298 ? 24.191 10.140 -28.023 1.00 96.94 298 VAL A C 1
ATOM 2433 O O . VAL A 1 298 ? 24.361 9.533 -29.080 1.00 96.94 298 VAL A O 1
ATOM 2436 N N . ARG A 1 299 ? 24.119 11.479 -27.971 1.00 97.19 299 ARG A N 1
ATOM 2437 C CA . ARG A 1 299 ? 24.311 12.346 -29.144 1.00 97.19 299 ARG A CA 1
ATOM 2438 C C . ARG A 1 299 ? 25.733 12.217 -29.701 1.00 97.19 299 ARG A C 1
ATOM 2440 O O . ARG A 1 299 ? 25.878 11.986 -30.896 1.00 97.19 299 ARG A O 1
ATOM 2447 N N . LEU A 1 300 ? 26.761 12.262 -28.849 1.00 96.25 300 LEU A N 1
ATOM 2448 C CA . LEU A 1 300 ? 28.168 12.109 -29.255 1.00 96.25 300 LEU A CA 1
ATOM 2449 C C . LEU A 1 300 ? 28.481 10.714 -29.826 1.00 96.25 300 LEU A C 1
ATOM 2451 O O . LEU A 1 300 ? 29.201 10.594 -30.815 1.00 96.25 300 LEU A O 1
ATOM 2455 N N . LEU A 1 301 ? 27.898 9.655 -29.256 1.00 95.88 301 LEU A N 1
ATOM 2456 C CA . LEU A 1 301 ? 28.067 8.270 -29.715 1.00 95.88 301 LEU A CA 1
ATOM 2457 C C . LEU A 1 301 ? 27.554 8.042 -31.146 1.00 95.88 301 LEU A C 1
ATOM 2459 O O . LEU A 1 301 ? 28.018 7.110 -31.803 1.00 95.88 301 LEU A O 1
ATOM 2463 N N . LYS A 1 302 ? 26.639 8.880 -31.660 1.00 95.00 302 LYS A N 1
ATOM 2464 C CA . LYS A 1 302 ? 26.164 8.792 -33.057 1.00 95.00 302 LYS A CA 1
ATOM 2465 C C . LYS A 1 302 ? 27.288 9.019 -34.064 1.00 95.00 302 LYS A C 1
ATOM 2467 O O . LYS A 1 302 ? 27.252 8.418 -35.133 1.00 95.00 302 LYS A O 1
ATOM 2472 N N . TYR A 1 303 ? 28.283 9.821 -33.696 1.00 95.12 303 TYR A N 1
ATOM 2473 C CA . TYR A 1 303 ? 29.419 10.188 -34.541 1.00 95.12 303 TYR A CA 1
ATOM 2474 C C . TYR A 1 303 ? 30.683 9.366 -34.237 1.00 95.12 303 TYR A C 1
ATOM 2476 O O . TYR A 1 303 ? 31.756 9.676 -34.741 1.00 95.12 303 TYR A O 1
ATOM 2484 N N . GLY A 1 304 ? 30.585 8.309 -33.419 1.00 92.75 304 GLY A N 1
ATOM 2485 C CA . GLY A 1 304 ? 31.719 7.429 -33.129 1.00 92.75 304 GLY A CA 1
ATOM 2486 C C . GLY A 1 304 ? 32.171 6.659 -34.373 1.00 92.75 304 GLY A C 1
ATOM 2487 O O . GLY A 1 304 ? 31.380 5.944 -34.982 1.00 92.75 304 GLY A O 1
ATOM 2488 N N . ASP A 1 305 ? 33.431 6.802 -34.756 1.00 92.56 305 ASP A N 1
ATOM 2489 C CA . ASP A 1 305 ? 34.057 6.203 -35.948 1.00 92.56 305 ASP A CA 1
ATOM 2490 C C . ASP A 1 305 ? 34.642 4.805 -35.692 1.00 92.56 305 ASP A C 1
ATOM 2492 O O . ASP A 1 305 ? 34.646 3.951 -36.573 1.00 92.56 305 ASP A O 1
ATOM 2496 N N . SER A 1 306 ? 35.096 4.556 -34.466 1.00 92.31 306 SER A N 1
ATOM 2497 C CA . SER A 1 306 ? 35.875 3.384 -34.084 1.00 92.31 306 SER A CA 1
ATOM 2498 C C . SER A 1 306 ? 35.360 2.744 -32.795 1.00 92.31 306 SER A C 1
ATOM 2500 O O . SER A 1 306 ? 34.730 3.386 -31.945 1.00 92.31 306 SER A O 1
ATOM 2502 N N . LEU A 1 307 ? 35.682 1.457 -32.610 1.00 93.75 307 LEU A N 1
ATOM 2503 C CA . LEU A 1 307 ? 35.407 0.734 -31.363 1.00 93.75 307 LEU A CA 1
ATOM 2504 C C . LEU A 1 307 ? 36.042 1.444 -30.158 1.00 93.75 307 LEU A C 1
ATOM 2506 O O . LEU A 1 307 ? 35.406 1.569 -29.113 1.00 93.75 307 LEU A O 1
ATOM 2510 N N . TYR A 1 308 ? 37.283 1.917 -30.313 1.00 94.31 308 TYR A N 1
ATOM 2511 C CA . TYR A 1 308 ? 38.026 2.603 -29.258 1.00 94.31 308 TYR A CA 1
ATOM 2512 C C . TYR A 1 308 ? 37.329 3.899 -28.832 1.00 94.31 308 TYR A C 1
ATOM 2514 O O . TYR A 1 308 ? 37.017 4.060 -27.651 1.00 94.31 308 TYR A O 1
ATOM 2522 N N . ARG A 1 309 ? 36.979 4.770 -29.791 1.00 94.19 309 ARG A N 1
ATOM 2523 C CA . ARG A 1 309 ? 36.276 6.031 -29.516 1.00 94.19 309 ARG A CA 1
ATOM 2524 C C . ARG A 1 309 ? 34.918 5.792 -28.857 1.00 94.19 309 ARG A C 1
ATOM 2526 O O . ARG A 1 309 ? 34.596 6.439 -27.862 1.00 94.19 309 ARG A O 1
ATOM 2533 N N . CYS A 1 310 ? 34.148 4.811 -29.335 1.00 95.00 310 CYS A N 1
ATOM 2534 C CA . CYS A 1 310 ? 32.867 4.457 -28.717 1.00 95.00 310 CYS A CA 1
ATOM 2535 C C . CYS A 1 310 ? 33.037 3.903 -27.289 1.00 95.00 310 CYS A C 1
ATOM 2537 O O . CYS A 1 310 ? 32.276 4.267 -26.388 1.00 95.00 310 CYS A O 1
ATOM 2539 N N . LYS A 1 311 ? 34.053 3.058 -27.050 1.00 95.75 311 LYS A N 1
ATOM 2540 C CA . LYS A 1 311 ? 34.376 2.530 -25.716 1.00 95.75 311 LYS A CA 1
ATOM 2541 C C . LYS A 1 311 ? 34.766 3.658 -24.760 1.00 95.75 311 LYS A C 1
ATOM 2543 O O . LYS A 1 311 ? 34.258 3.667 -23.638 1.00 95.75 311 LYS A O 1
ATOM 2548 N N . ALA A 1 312 ? 35.611 4.593 -25.195 1.00 96.31 312 ALA A N 1
ATOM 2549 C CA . ALA A 1 312 ? 36.044 5.746 -24.409 1.00 96.31 312 ALA A CA 1
ATOM 2550 C C . ALA A 1 312 ? 34.860 6.648 -24.026 1.00 96.31 312 ALA A C 1
ATOM 2552 O O . ALA A 1 312 ? 34.673 6.938 -22.846 1.00 96.31 312 ALA A O 1
ATOM 2553 N N . LEU A 1 313 ? 33.986 6.986 -24.985 1.00 96.69 313 LEU A N 1
ATOM 2554 C CA . LEU A 1 313 ? 32.765 7.760 -24.723 1.00 96.69 313 LEU A CA 1
ATOM 2555 C C . LEU A 1 313 ? 31.847 7.066 -23.711 1.00 96.69 313 LEU A C 1
ATOM 2557 O O . LEU A 1 313 ? 31.334 7.715 -22.803 1.00 96.69 313 LEU A O 1
ATOM 2561 N N . LYS A 1 314 ? 31.682 5.742 -23.812 1.00 96.12 314 LYS A N 1
ATOM 2562 C CA . LYS A 1 314 ? 30.911 4.967 -22.831 1.00 96.12 314 LYS A CA 1
ATOM 2563 C C . LYS A 1 314 ? 31.552 5.002 -21.439 1.00 96.12 314 LYS A C 1
ATOM 2565 O O . LYS A 1 314 ? 30.835 5.165 -20.459 1.00 96.12 314 LYS A O 1
ATOM 2570 N N . VAL A 1 315 ? 32.874 4.838 -21.322 1.00 96.62 315 VAL A N 1
ATOM 2571 C CA . VAL A 1 315 ? 33.564 4.901 -20.015 1.00 96.62 315 VAL A CA 1
ATOM 2572 C C . VAL A 1 315 ? 33.402 6.288 -19.397 1.00 96.62 315 VAL A C 1
ATOM 2574 O O . VAL A 1 315 ? 33.034 6.389 -18.232 1.00 96.62 315 VAL A O 1
ATOM 2577 N N . ALA A 1 316 ? 33.583 7.343 -20.190 1.00 97.38 316 ALA A N 1
ATOM 2578 C CA . ALA A 1 316 ? 33.425 8.714 -19.728 1.00 97.38 316 ALA A CA 1
ATOM 2579 C C . ALA A 1 316 ? 31.973 9.022 -19.301 1.00 97.38 316 ALA A C 1
ATOM 2581 O O . ALA A 1 316 ? 31.762 9.674 -18.281 1.00 97.38 316 ALA A O 1
ATOM 2582 N N . ALA A 1 317 ? 30.970 8.496 -20.016 1.00 97.25 317 ALA A N 1
ATOM 2583 C CA . ALA A 1 317 ? 29.559 8.623 -19.648 1.00 97.25 317 ALA A CA 1
ATOM 2584 C C . ALA A 1 317 ? 29.242 7.992 -18.293 1.00 97.25 317 ALA A C 1
ATOM 2586 O O . ALA A 1 317 ? 28.722 8.670 -17.407 1.00 97.25 317 ALA A O 1
ATOM 2587 N N . LEU A 1 318 ? 29.601 6.719 -18.116 1.00 96.88 318 LEU A N 1
ATOM 2588 C CA . LEU A 1 318 ? 29.361 6.001 -16.864 1.00 96.88 318 LEU A CA 1
ATOM 2589 C C . LEU A 1 318 ? 30.150 6.621 -15.706 1.00 96.88 318 LEU A C 1
ATOM 2591 O O . LEU A 1 318 ? 29.603 6.779 -14.618 1.00 96.88 318 LEU A O 1
ATOM 2595 N N . GLY A 1 319 ? 31.393 7.044 -15.954 1.00 96.75 319 GLY A N 1
ATOM 2596 C CA . GLY A 1 319 ? 32.216 7.753 -14.978 1.00 96.75 319 GLY A CA 1
ATOM 2597 C C . GLY A 1 319 ? 31.554 9.042 -14.495 1.00 96.75 319 GLY A C 1
ATOM 2598 O O . GLY A 1 319 ? 31.374 9.210 -13.293 1.00 96.75 319 GLY A O 1
ATOM 2599 N N . ARG A 1 320 ? 31.099 9.911 -15.414 1.00 96.94 320 ARG A N 1
ATOM 2600 C CA . ARG A 1 320 ? 30.407 11.163 -15.054 1.00 96.94 320 ARG A CA 1
ATOM 2601 C C . ARG A 1 320 ? 29.116 10.913 -14.267 1.00 96.94 320 ARG A C 1
ATOM 2603 O O . ARG A 1 320 ? 28.872 11.622 -13.297 1.00 96.94 320 ARG A O 1
ATOM 2610 N N . MET A 1 321 ? 28.330 9.894 -14.623 1.00 97.25 321 MET A N 1
ATOM 2611 C CA . MET A 1 321 ? 27.139 9.503 -13.850 1.00 97.25 321 MET A CA 1
ATOM 2612 C C . MET A 1 321 ? 27.499 9.063 -12.424 1.00 97.25 321 MET A C 1
ATOM 2614 O O . MET A 1 321 ? 26.886 9.522 -11.463 1.00 97.25 321 MET A O 1
ATOM 2618 N N . CYS A 1 322 ? 28.532 8.230 -12.274 1.00 96.31 322 CYS A N 1
ATOM 2619 C CA . CYS A 1 322 ? 28.992 7.771 -10.962 1.00 96.31 322 CYS A CA 1
ATOM 2620 C C . CYS A 1 322 ? 29.531 8.928 -10.108 1.00 96.31 322 CYS A C 1
ATOM 2622 O O . CYS A 1 322 ? 29.273 8.969 -8.909 1.00 96.31 322 CYS A O 1
ATOM 2624 N N . THR A 1 323 ? 30.231 9.897 -10.706 1.00 96.38 323 THR A N 1
ATOM 2625 C CA . THR A 1 323 ? 30.716 11.092 -9.995 1.00 96.38 323 THR A CA 1
ATOM 2626 C C . THR A 1 323 ? 29.567 11.939 -9.442 1.00 96.38 323 THR A C 1
ATOM 2628 O O . THR A 1 323 ? 29.669 12.431 -8.320 1.00 96.38 323 THR A O 1
ATOM 2631 N N . VAL A 1 324 ? 28.452 12.068 -10.175 1.00 96.31 324 VAL A N 1
ATOM 2632 C CA . VAL A 1 324 ? 27.251 12.763 -9.675 1.00 96.31 324 VAL A CA 1
ATOM 2633 C C . VAL A 1 324 ? 26.699 12.072 -8.425 1.00 96.31 324 VAL A C 1
ATOM 2635 O O . VAL A 1 324 ? 26.408 12.746 -7.443 1.00 96.31 324 VAL A O 1
ATOM 2638 N N . ILE A 1 325 ? 26.617 10.739 -8.417 1.00 95.62 325 ILE A N 1
ATOM 2639 C CA . ILE A 1 325 ? 26.131 9.983 -7.250 1.00 95.62 325 ILE A CA 1
ATOM 2640 C C . ILE A 1 325 ? 27.093 10.073 -6.067 1.00 95.62 325 ILE A C 1
ATOM 2642 O O . ILE A 1 325 ? 26.647 10.278 -4.940 1.00 95.62 325 ILE A O 1
ATOM 2646 N N . LYS A 1 326 ? 28.408 10.007 -6.309 1.00 95.00 326 LYS A N 1
ATOM 2647 C CA . LYS A 1 326 ? 29.414 10.202 -5.251 1.00 95.00 326 LYS A CA 1
ATOM 2648 C C . LYS A 1 326 ? 29.248 11.550 -4.545 1.00 95.00 326 LYS A C 1
ATOM 2650 O O . LYS A 1 326 ? 29.409 11.612 -3.332 1.00 95.00 326 LYS A O 1
ATOM 2655 N N . ARG A 1 327 ? 28.861 12.606 -5.271 1.00 95.31 327 ARG A N 1
ATOM 2656 C CA . ARG A 1 327 ? 28.599 13.935 -4.696 1.00 95.31 327 ARG A CA 1
ATOM 2657 C C . ARG A 1 327 ? 27.377 13.969 -3.764 1.00 95.31 327 ARG A C 1
ATOM 2659 O O . ARG A 1 327 ? 27.382 14.742 -2.817 1.00 95.31 327 ARG A O 1
ATOM 2666 N N . VAL A 1 328 ? 26.356 13.143 -4.009 1.00 95.38 328 VAL A N 1
ATOM 2667 C CA . VAL A 1 328 ? 25.104 13.086 -3.213 1.00 95.38 328 VAL A CA 1
ATOM 2668 C C . VAL A 1 328 ? 25.164 12.017 -2.108 1.00 95.38 328 VAL A C 1
ATOM 2670 O O . VAL A 1 328 ? 24.188 11.761 -1.408 1.00 95.38 328 VAL A O 1
ATOM 2673 N N . CYS A 1 329 ? 26.328 11.397 -1.898 1.00 94.81 329 CYS A N 1
ATOM 2674 C CA . CYS A 1 329 ? 26.513 10.368 -0.875 1.00 94.81 329 CYS A CA 1
ATOM 2675 C C . CYS A 1 329 ? 26.096 10.805 0.550 1.00 94.81 329 CYS A C 1
ATOM 2677 O O . CYS A 1 329 ? 25.437 10.002 1.215 1.00 94.81 329 CYS A O 1
ATOM 2679 N N . PRO A 1 330 ? 26.398 12.034 1.027 1.00 94.81 330 PRO A N 1
ATOM 2680 C CA . PRO A 1 330 ? 25.975 12.469 2.363 1.00 94.81 330 PRO A CA 1
ATOM 2681 C C . PRO A 1 330 ? 24.450 12.515 2.515 1.00 94.81 330 PRO A C 1
ATOM 2683 O O . PRO A 1 330 ? 23.906 12.066 3.521 1.00 94.81 330 PRO A O 1
ATOM 2686 N N . SER A 1 331 ? 23.750 12.984 1.483 1.00 95.62 331 SER A N 1
ATOM 2687 C CA . SER A 1 331 ? 22.290 13.110 1.470 1.00 95.62 331 SER A CA 1
ATOM 26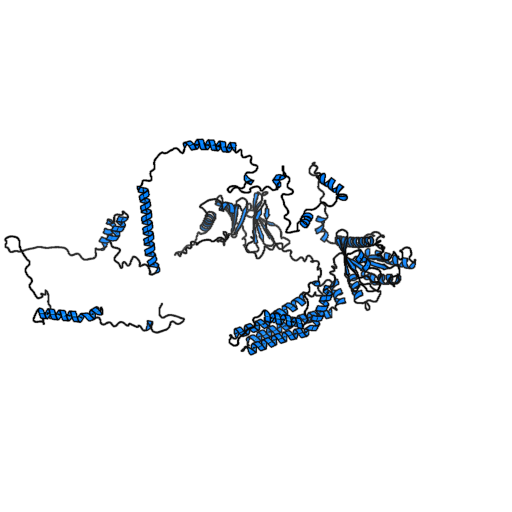88 C C . SER A 1 331 ? 21.609 11.741 1.464 1.00 95.62 331 SER A C 1
ATOM 2690 O O . SER A 1 331 ? 20.608 11.557 2.148 1.00 95.62 331 SER A O 1
ATOM 2692 N N . LEU A 1 332 ? 22.170 10.760 0.744 1.00 95.19 332 LEU A N 1
ATOM 2693 C CA . LEU A 1 332 ? 21.685 9.372 0.766 1.00 95.19 332 LEU A CA 1
ATOM 2694 C C . LEU A 1 332 ? 21.855 8.731 2.150 1.00 95.19 332 LEU A C 1
ATOM 2696 O O . LEU A 1 332 ? 20.931 8.082 2.633 1.00 95.19 332 LEU A O 1
ATOM 2700 N N . ALA A 1 333 ? 23.000 8.949 2.805 1.00 94.94 333 ALA A N 1
ATOM 2701 C CA . ALA A 1 333 ? 23.245 8.441 4.154 1.00 94.94 333 ALA A CA 1
ATOM 2702 C C . ALA A 1 333 ? 22.274 9.051 5.179 1.00 94.94 333 ALA A C 1
ATOM 2704 O O . ALA A 1 333 ? 21.703 8.333 5.998 1.00 94.94 333 ALA A O 1
ATOM 2705 N N . TYR A 1 334 ? 22.034 10.361 5.090 1.00 94.88 334 TYR A N 1
ATOM 2706 C CA . TYR A 1 334 ? 21.061 11.058 5.929 1.00 94.88 334 TYR A CA 1
ATOM 2707 C C . TYR A 1 334 ? 19.626 10.550 5.705 1.00 94.88 334 TYR A C 1
ATOM 2709 O O . TYR A 1 334 ? 18.919 10.258 6.669 1.00 94.88 334 TYR A O 1
ATOM 2717 N N . LEU A 1 335 ? 19.197 10.364 4.451 1.00 94.44 335 LEU A N 1
ATOM 2718 C CA . LEU A 1 335 ? 17.866 9.820 4.163 1.00 94.44 335 LEU A CA 1
ATOM 2719 C C . LEU A 1 335 ? 17.691 8.381 4.654 1.00 94.44 335 LEU A C 1
ATOM 2721 O O . LEU A 1 335 ? 16.601 8.038 5.104 1.00 94.44 335 LEU A O 1
ATOM 2725 N N . GLU A 1 336 ? 18.734 7.549 4.619 1.00 94.12 336 GLU A N 1
ATOM 2726 C CA . GLU A 1 336 ? 18.657 6.197 5.181 1.00 94.12 336 GLU A CA 1
ATOM 2727 C C . GLU A 1 336 ? 18.464 6.229 6.705 1.00 94.12 336 GLU A C 1
ATOM 2729 O O . GLU A 1 336 ? 17.620 5.499 7.229 1.00 94.12 336 GLU A O 1
ATOM 2734 N N . GLN A 1 337 ? 19.159 7.122 7.419 1.00 93.50 337 GLN A N 1
ATOM 2735 C CA . GLN A 1 337 ? 18.948 7.316 8.861 1.00 93.50 337 GLN A CA 1
ATOM 2736 C C . GLN A 1 337 ? 17.513 7.766 9.164 1.00 93.50 337 GLN A C 1
ATOM 2738 O O . GLN A 1 337 ? 16.847 7.202 10.038 1.00 93.50 337 GLN A O 1
ATOM 2743 N N . ILE A 1 338 ? 17.000 8.737 8.402 1.00 93.38 338 ILE A N 1
ATOM 2744 C CA . ILE A 1 338 ? 15.616 9.204 8.541 1.00 93.38 338 ILE A CA 1
ATOM 2745 C C . ILE A 1 338 ? 14.637 8.068 8.281 1.00 93.38 338 ILE A C 1
ATOM 2747 O O . ILE A 1 338 ? 13.715 7.880 9.069 1.00 93.38 338 ILE A O 1
ATOM 2751 N N . ARG A 1 339 ? 14.833 7.288 7.214 1.00 94.06 339 ARG A N 1
ATOM 2752 C CA . ARG A 1 339 ? 13.968 6.158 6.860 1.00 94.06 339 ARG A CA 1
ATOM 2753 C C . ARG A 1 339 ? 13.886 5.142 7.994 1.00 94.06 339 ARG A C 1
ATOM 2755 O O . ARG A 1 339 ? 12.790 4.712 8.346 1.00 94.06 339 ARG A O 1
ATOM 2762 N N . GLN A 1 340 ? 15.026 4.772 8.579 1.00 92.12 340 GLN A N 1
ATOM 2763 C CA . GLN A 1 340 ? 15.081 3.830 9.698 1.00 92.12 340 GLN A CA 1
ATOM 2764 C C . GLN A 1 340 ? 14.322 4.357 10.919 1.00 92.12 340 GLN A C 1
ATOM 2766 O O . GLN A 1 340 ? 13.572 3.603 11.540 1.00 92.12 340 GLN A O 1
ATOM 2771 N N . HIS A 1 341 ? 14.465 5.647 11.234 1.00 90.19 341 HIS A N 1
ATOM 2772 C CA . HIS A 1 341 ? 13.725 6.271 12.328 1.00 90.19 341 HIS A CA 1
ATOM 2773 C C . HIS A 1 341 ? 12.221 6.390 12.010 1.00 90.19 341 HIS A C 1
ATOM 2775 O O . HIS A 1 341 ? 11.388 6.018 12.832 1.00 90.19 341 HIS A O 1
ATOM 2781 N N . MET A 1 342 ? 11.851 6.804 10.791 1.00 88.31 342 MET A N 1
ATOM 2782 C CA . MET A 1 342 ? 10.457 6.928 10.340 1.00 88.31 342 MET A CA 1
ATOM 2783 C C . MET A 1 342 ? 9.731 5.581 10.344 1.00 88.31 342 MET A C 1
ATOM 2785 O O . MET A 1 342 ? 8.557 5.516 10.699 1.00 88.31 342 MET A O 1
ATOM 2789 N N . ALA A 1 343 ? 10.417 4.491 9.993 1.00 89.44 343 ALA A N 1
ATOM 2790 C CA . ALA A 1 343 ? 9.848 3.145 10.005 1.00 89.44 343 ALA A CA 1
ATOM 2791 C C . ALA A 1 343 ? 9.460 2.663 11.417 1.00 89.44 343 ALA A C 1
ATOM 2793 O O . ALA A 1 343 ? 8.610 1.777 11.547 1.00 89.44 343 ALA A O 1
ATOM 2794 N N . ARG A 1 344 ? 10.073 3.237 12.463 1.00 87.75 344 ARG A N 1
ATOM 2795 C CA . ARG A 1 344 ? 9.762 2.953 13.872 1.00 87.75 344 ARG A CA 1
ATOM 2796 C C . ARG A 1 344 ? 8.626 3.816 14.420 1.00 87.75 344 ARG A C 1
ATOM 2798 O O . ARG A 1 344 ? 8.059 3.449 15.443 1.00 87.75 344 ARG A O 1
ATOM 2805 N N . LEU A 1 345 ? 8.276 4.924 13.758 1.00 86.25 345 LEU A N 1
ATOM 2806 C CA . LEU A 1 345 ? 7.181 5.782 14.209 1.00 86.25 345 LEU A CA 1
ATOM 2807 C C . LEU A 1 345 ? 5.849 5.015 14.184 1.00 86.25 345 LEU A C 1
ATOM 2809 O O . LEU A 1 345 ? 5.558 4.307 13.210 1.00 86.25 345 LEU A O 1
ATOM 2813 N N . PRO A 1 346 ? 5.009 5.162 15.221 1.00 86.31 346 PRO A N 1
ATOM 2814 C CA . PRO A 1 346 ? 3.706 4.525 15.236 1.00 86.31 346 PRO A CA 1
ATOM 2815 C C . PRO A 1 346 ? 2.766 5.167 14.208 1.00 86.31 346 PRO A C 1
ATOM 2817 O O . PRO A 1 346 ? 2.814 6.368 13.922 1.00 86.31 346 PRO A O 1
ATOM 2820 N N . SER A 1 347 ? 1.862 4.357 13.658 1.00 86.75 347 SER A N 1
ATOM 2821 C CA . SER A 1 347 ? 0.804 4.852 12.780 1.00 86.75 347 SER A CA 1
ATOM 2822 C C . SER A 1 347 ? -0.347 5.411 13.620 1.00 86.75 347 SER A C 1
ATOM 2824 O O . SER A 1 347 ? -1.129 4.649 14.186 1.00 86.75 347 SER A O 1
ATOM 2826 N N . ILE A 1 348 ? -0.451 6.734 13.673 1.00 87.94 348 ILE A N 1
ATOM 2827 C CA . ILE A 1 348 ? -1.496 7.499 14.352 1.00 87.94 348 ILE A CA 1
ATOM 2828 C C . ILE A 1 348 ? -2.419 8.066 13.280 1.00 87.94 348 ILE A C 1
ATOM 2830 O O . ILE A 1 348 ? -1.958 8.651 12.299 1.00 87.94 348 ILE A O 1
ATOM 2834 N N . ASP A 1 349 ? -3.731 7.927 13.461 1.00 88.12 349 ASP A N 1
ATOM 2835 C CA . ASP A 1 349 ? -4.679 8.630 12.598 1.00 88.12 349 ASP A CA 1
ATOM 2836 C C . ASP A 1 349 ? -5.276 9.828 13.348 1.00 88.12 349 ASP A C 1
ATOM 2838 O O . ASP A 1 349 ? -6.083 9.629 14.263 1.00 88.12 349 ASP A O 1
ATOM 2842 N N . PRO A 1 350 ? -4.954 11.070 12.941 1.00 88.31 350 PRO A N 1
ATOM 2843 C CA . PRO A 1 350 ? -5.388 12.277 13.641 1.00 88.31 350 PRO A CA 1
ATOM 2844 C C . PRO A 1 350 ? -6.909 12.494 13.623 1.00 88.31 350 PRO A C 1
ATOM 2846 O O . PRO A 1 350 ? -7.433 13.266 14.427 1.00 88.31 350 PRO A O 1
ATOM 2849 N N . ASN A 1 351 ? -7.642 11.838 12.716 1.00 87.00 351 ASN A N 1
ATOM 2850 C CA . ASN A 1 351 ? -9.097 11.977 12.616 1.00 87.00 351 ASN A CA 1
ATOM 2851 C C . ASN A 1 351 ? -9.857 10.902 13.405 1.00 87.00 351 ASN A C 1
ATOM 2853 O O . ASN A 1 351 ? -11.061 11.046 13.658 1.00 87.00 351 ASN A O 1
ATOM 2857 N N . THR A 1 352 ? -9.187 9.816 13.792 1.00 89.44 352 THR A N 1
ATOM 2858 C CA . THR A 1 352 ? -9.803 8.748 14.590 1.00 89.44 352 THR A CA 1
ATOM 2859 C C . THR A 1 352 ? -9.992 9.165 16.040 1.00 89.44 352 THR A C 1
ATOM 2861 O O . THR A 1 352 ? -9.588 10.253 16.442 1.00 89.44 352 THR A O 1
ATOM 2864 N N . ARG A 1 353 ? -10.723 8.349 16.804 1.00 92.19 353 ARG A N 1
ATOM 2865 C CA . ARG A 1 353 ? -10.977 8.594 18.225 1.00 92.19 353 ARG A CA 1
ATOM 2866 C C . ARG A 1 353 ? -9.693 8.298 18.985 1.00 92.19 353 ARG A C 1
ATOM 2868 O O . ARG A 1 353 ? -9.302 7.135 19.083 1.00 92.19 353 ARG A O 1
ATOM 2875 N N . SER A 1 354 ? -9.072 9.348 19.496 1.00 93.69 354 SER A N 1
ATOM 2876 C CA . SER A 1 354 ? -7.824 9.244 20.235 1.00 93.69 354 SER A CA 1
ATOM 2877 C C . SER A 1 354 ? -8.021 9.726 21.668 1.00 93.69 354 SER A C 1
ATOM 2879 O O . SER A 1 354 ? -8.802 10.641 21.922 1.00 93.69 354 SER A O 1
ATOM 2881 N N . ILE A 1 355 ? -7.319 9.096 22.593 1.00 93.88 355 ILE A N 1
ATOM 2882 C CA . ILE A 1 355 ? -7.179 9.491 23.988 1.00 93.88 355 ILE A CA 1
ATOM 2883 C C . ILE A 1 355 ? -5.703 9.814 24.157 1.00 93.88 355 ILE A C 1
ATOM 2885 O O . ILE A 1 355 ? -4.860 8.996 23.804 1.00 93.88 355 ILE A O 1
ATOM 2889 N N . LEU A 1 356 ? -5.395 11.010 24.629 1.00 94.25 356 LEU A N 1
ATOM 2890 C CA . LEU A 1 356 ? -4.036 11.482 24.823 1.00 94.25 356 LEU A CA 1
ATOM 2891 C C . LEU A 1 356 ? -3.755 11.554 26.319 1.00 94.25 356 LEU A C 1
ATOM 2893 O O . LEU A 1 356 ? -4.526 12.167 27.054 1.00 94.25 356 LEU A O 1
ATOM 2897 N N . ILE A 1 357 ? -2.673 10.924 26.759 1.00 93.44 357 ILE A N 1
ATOM 2898 C CA . ILE A 1 357 ? -2.268 10.908 28.164 1.00 93.44 357 ILE A CA 1
ATOM 2899 C C . ILE A 1 357 ? -1.152 11.931 28.348 1.00 93.44 357 ILE A C 1
ATOM 2901 O O . ILE A 1 357 ? -0.103 11.804 27.720 1.00 93.44 357 ILE A O 1
ATOM 2905 N N . CYS A 1 358 ? -1.362 12.929 29.205 1.00 91.56 358 CYS A N 1
ATOM 2906 C CA . CYS A 1 358 ? -0.426 14.022 29.467 1.00 91.56 358 CYS A CA 1
ATOM 2907 C C . CYS A 1 358 ? -0.217 14.222 30.973 1.00 91.56 358 CYS A C 1
ATOM 2909 O O . CYS A 1 358 ? -1.065 13.859 31.779 1.00 91.56 358 CYS A O 1
ATOM 2911 N N . GLY A 1 359 ? 0.928 14.789 31.356 1.00 90.62 359 GLY A N 1
ATOM 2912 C CA . GLY A 1 359 ? 1.283 15.060 32.754 1.00 90.62 359 GLY A CA 1
ATOM 2913 C C . GLY A 1 359 ? 2.793 15.013 32.985 1.00 90.62 359 GLY A C 1
ATOM 2914 O O . GLY A 1 359 ? 3.559 14.656 32.078 1.00 90.62 359 GLY A O 1
ATOM 2915 N N . TYR A 1 360 ? 3.220 15.323 34.207 1.00 91.12 360 TYR A N 1
ATOM 2916 C CA . TYR A 1 360 ? 4.634 15.338 34.599 1.00 91.12 360 TYR A CA 1
ATOM 2917 C C . TYR A 1 360 ? 5.332 13.981 34.388 1.00 91.12 360 TYR A C 1
ATOM 2919 O O . TYR A 1 360 ? 4.671 12.938 34.311 1.00 91.12 360 TYR A O 1
ATOM 2927 N N . PRO A 1 361 ? 6.669 13.933 34.259 1.00 90.62 361 PRO A N 1
ATOM 2928 C CA . PRO A 1 361 ? 7.418 12.677 34.341 1.00 90.62 361 PRO A CA 1
ATOM 2929 C C . PRO A 1 361 ? 7.079 11.892 35.627 1.00 90.62 361 PRO A C 1
ATOM 2931 O O . PRO A 1 361 ? 6.688 12.479 36.627 1.00 90.62 361 PRO A O 1
ATOM 2934 N N . ASN A 1 362 ? 7.199 10.560 35.606 1.00 88.88 362 ASN A N 1
ATOM 2935 C CA . ASN A 1 362 ? 7.030 9.679 36.781 1.00 88.88 362 ASN A CA 1
ATOM 2936 C C . ASN A 1 362 ? 5.652 9.651 37.485 1.00 88.88 362 ASN A C 1
ATOM 2938 O O . ASN A 1 362 ? 5.499 8.979 38.507 1.00 88.88 362 ASN A O 1
ATOM 2942 N N . VAL A 1 363 ? 4.618 10.288 36.926 1.00 90.06 363 VAL A N 1
ATOM 2943 C CA . VAL A 1 363 ? 3.244 10.240 37.479 1.00 90.06 363 VAL A CA 1
ATOM 2944 C C . VAL A 1 363 ? 2.501 8.920 37.210 1.00 90.06 363 VAL A C 1
ATOM 2946 O O . VAL A 1 363 ? 1.432 8.701 37.764 1.00 90.06 363 VAL A O 1
ATOM 2949 N N . GLY A 1 364 ? 3.041 8.026 36.369 1.00 88.00 364 GLY A N 1
ATOM 2950 C CA . GLY A 1 364 ? 2.444 6.710 36.066 1.00 88.00 364 GLY A CA 1
ATOM 2951 C C . GLY A 1 364 ? 1.663 6.595 34.744 1.00 88.00 364 GLY A C 1
ATOM 2952 O O . GLY A 1 364 ? 0.905 5.644 34.569 1.00 88.00 364 GLY A O 1
ATOM 2953 N N . LYS A 1 365 ? 1.874 7.516 33.790 1.00 90.88 365 LYS A N 1
ATOM 2954 C CA . LYS A 1 365 ? 1.242 7.506 32.448 1.00 90.88 365 LYS A CA 1
ATOM 2955 C C . LYS A 1 365 ? 1.479 6.200 31.676 1.00 90.88 365 LYS A C 1
ATOM 2957 O O . LYS A 1 365 ? 0.537 5.559 31.214 1.00 90.88 365 LYS A O 1
ATOM 2962 N N . SER A 1 366 ? 2.739 5.775 31.597 1.00 90.94 366 SER A N 1
ATOM 2963 C CA . SER A 1 366 ? 3.141 4.573 30.860 1.00 90.94 366 SER A CA 1
ATOM 2964 C C . SER A 1 366 ? 2.678 3.277 31.551 1.00 90.94 366 SER A C 1
ATOM 2966 O O . SER A 1 366 ? 2.356 2.290 30.897 1.00 90.94 366 SER A O 1
ATOM 2968 N N . SER A 1 367 ? 2.527 3.287 32.879 1.00 90.69 367 SER A N 1
ATOM 2969 C CA . SER A 1 367 ? 1.910 2.170 33.610 1.00 90.69 367 SER A CA 1
ATOM 2970 C C . SER A 1 367 ? 0.421 2.031 33.281 1.00 90.69 367 SER A C 1
ATOM 2972 O O . SER A 1 367 ? -0.084 0.922 33.121 1.00 90.69 367 SER A O 1
ATOM 2974 N N . PHE A 1 368 ? -0.287 3.153 33.134 1.00 92.25 368 PHE A N 1
ATOM 2975 C CA . PHE A 1 368 ? -1.707 3.165 32.788 1.00 92.25 368 PHE A CA 1
ATOM 2976 C C . PHE A 1 368 ? -1.984 2.607 31.384 1.00 92.25 368 PHE A C 1
ATOM 2978 O O . PHE A 1 368 ? -2.908 1.809 31.211 1.00 92.25 368 PHE A O 1
ATOM 2985 N N . ILE A 1 369 ? -1.172 2.963 30.380 1.00 92.88 369 ILE A N 1
ATOM 2986 C CA . ILE A 1 369 ? -1.334 2.424 29.017 1.00 92.88 369 ILE A CA 1
ATOM 2987 C C . ILE A 1 369 ? -1.113 0.905 28.964 1.00 92.88 369 ILE A C 1
ATOM 2989 O O . ILE A 1 369 ? -1.895 0.228 28.293 1.00 92.88 369 ILE A O 1
ATOM 2993 N N . ASN A 1 370 ? -0.147 0.362 29.714 1.00 91.94 370 ASN A N 1
ATOM 2994 C CA . ASN A 1 370 ? 0.108 -1.084 29.789 1.00 91.94 370 ASN A CA 1
ATOM 2995 C C . ASN A 1 370 ? -1.053 -1.854 30.444 1.00 91.94 370 ASN A C 1
ATOM 2997 O O . ASN A 1 370 ? -1.303 -3.009 30.115 1.00 91.94 370 ASN A O 1
ATOM 3001 N N . LYS A 1 371 ? -1.787 -1.225 31.374 1.00 91.62 371 LYS A N 1
ATOM 3002 C CA . LYS A 1 371 ? -2.964 -1.840 32.013 1.00 91.62 371 LYS A CA 1
ATOM 3003 C C . LYS A 1 371 ? -4.213 -1.782 31.130 1.00 91.62 371 LYS A C 1
ATOM 3005 O O . LYS A 1 371 ? -5.011 -2.713 31.124 1.00 91.62 371 LYS A O 1
ATOM 3010 N N . ILE A 1 372 ? -4.399 -0.704 30.365 1.00 92.50 372 ILE A N 1
ATOM 3011 C CA . ILE A 1 372 ? -5.583 -0.530 29.501 1.00 92.50 372 ILE A CA 1
ATOM 3012 C C . ILE A 1 372 ? -5.443 -1.214 28.143 1.00 92.50 372 ILE A C 1
ATOM 3014 O O . ILE A 1 372 ? -6.446 -1.608 27.534 1.00 92.50 372 ILE A O 1
ATOM 3018 N N . THR A 1 373 ? -4.223 -1.292 27.622 1.00 91.81 373 THR A N 1
ATOM 3019 C CA . THR A 1 373 ? -3.935 -1.780 26.274 1.00 91.81 373 THR A CA 1
ATOM 3020 C C . THR A 1 373 ? -2.882 -2.873 26.315 1.00 91.81 373 THR A C 1
ATOM 3022 O O . THR A 1 373 ? -2.098 -2.952 27.245 1.00 91.81 373 THR A O 1
ATOM 3025 N N . LYS A 1 374 ? -2.815 -3.684 25.258 1.00 88.62 374 LYS A N 1
ATOM 3026 C CA . LYS A 1 374 ? -1.745 -4.679 25.068 1.00 88.62 374 LYS A CA 1
ATOM 3027 C C . LYS A 1 374 ? -0.432 -4.055 24.563 1.00 88.62 374 LYS A C 1
ATOM 3029 O O . LYS A 1 374 ? 0.266 -4.679 23.771 1.00 88.62 374 LYS A O 1
ATOM 3034 N N . ALA A 1 375 ? -0.184 -2.785 24.871 1.00 85.19 375 ALA A N 1
ATOM 3035 C CA . ALA A 1 375 ? 1.065 -2.129 24.513 1.00 85.19 375 ALA A CA 1
ATOM 3036 C C . ALA A 1 375 ? 2.098 -2.413 25.605 1.00 85.19 375 ALA A C 1
ATOM 3038 O O . ALA A 1 375 ? 1.760 -2.338 26.781 1.00 85.19 375 ALA A O 1
ATOM 3039 N N . ASP A 1 376 ? 3.335 -2.692 25.198 1.00 86.50 376 ASP A N 1
ATOM 3040 C CA . ASP A 1 376 ? 4.459 -2.892 26.109 1.00 86.50 376 ASP A CA 1
ATOM 3041 C C . ASP A 1 376 ? 5.318 -1.623 26.101 1.00 86.50 376 ASP A C 1
ATOM 3043 O O . ASP A 1 376 ? 6.135 -1.412 25.201 1.00 86.50 376 ASP A O 1
ATOM 3047 N N . VAL A 1 377 ? 5.071 -0.731 27.062 1.00 88.88 377 VAL A N 1
ATOM 3048 C CA . VAL A 1 377 ? 5.864 0.487 27.278 1.00 88.88 377 VAL A CA 1
ATOM 3049 C C . VAL A 1 377 ? 6.763 0.301 28.497 1.00 88.88 377 VAL A C 1
ATOM 3051 O O . VAL A 1 377 ? 6.298 -0.122 29.557 1.00 88.88 377 VAL A O 1
ATOM 3054 N N . ASP A 1 378 ? 8.042 0.652 28.369 1.00 86.75 378 ASP A N 1
ATOM 3055 C CA . ASP A 1 378 ? 9.006 0.546 29.465 1.00 86.75 378 ASP A CA 1
ATOM 3056 C C . ASP A 1 378 ? 8.686 1.539 30.593 1.00 86.75 378 ASP A C 1
ATOM 3058 O O . ASP A 1 378 ? 8.622 2.756 30.388 1.00 86.75 378 ASP A O 1
ATOM 3062 N N . VAL A 1 379 ? 8.531 1.020 31.812 1.00 86.44 379 VAL A N 1
ATOM 3063 C CA . VAL A 1 379 ? 8.305 1.814 33.026 1.00 86.44 379 VAL A CA 1
ATOM 3064 C C . VAL A 1 379 ? 9.541 1.715 33.909 1.00 86.44 379 VAL A C 1
ATOM 3066 O O . VAL A 1 379 ? 9.925 0.630 34.332 1.00 86.44 379 VAL A O 1
ATOM 3069 N N . GLN A 1 380 ? 10.165 2.856 34.191 1.00 86.44 380 GLN A N 1
ATOM 3070 C CA . GLN A 1 380 ? 11.293 2.977 35.115 1.00 86.44 380 GLN A CA 1
ATOM 3071 C C . GLN A 1 380 ? 11.098 4.223 35.995 1.00 86.44 380 GLN A C 1
ATOM 3073 O O . GLN A 1 380 ? 10.363 5.129 35.595 1.00 86.44 380 GLN A O 1
ATOM 3078 N N . PRO A 1 381 ? 11.721 4.294 37.187 1.00 83.06 381 PRO A N 1
ATOM 3079 C CA . PRO A 1 381 ? 11.466 5.367 38.154 1.00 83.06 381 PRO A CA 1
ATOM 3080 C C . PRO A 1 381 ? 12.164 6.698 37.829 1.00 83.06 381 PRO A C 1
ATOM 3082 O O . PRO A 1 381 ? 11.960 7.683 38.533 1.00 83.06 381 PRO A O 1
ATOM 3085 N N . TYR A 1 382 ? 13.002 6.764 36.795 1.00 83.19 382 TYR A N 1
ATOM 3086 C CA . TYR A 1 382 ? 13.675 7.995 36.374 1.00 83.19 382 TYR A CA 1
ATOM 3087 C C . TYR A 1 382 ? 12.880 8.738 35.290 1.00 83.19 382 TYR A C 1
ATOM 3089 O O . TYR A 1 382 ? 12.158 8.134 34.504 1.00 83.19 382 TYR A O 1
ATOM 3097 N N . ALA A 1 383 ? 13.023 10.063 35.219 1.00 81.12 383 ALA A N 1
ATOM 3098 C CA . ALA A 1 383 ? 12.300 10.875 34.241 1.00 81.12 383 ALA A CA 1
ATOM 3099 C C . ALA A 1 383 ? 12.719 10.570 32.785 1.00 81.12 383 ALA A C 1
ATOM 3101 O O . ALA A 1 383 ? 13.844 10.154 32.515 1.00 81.12 383 ALA A O 1
ATOM 3102 N N . PHE A 1 384 ? 11.815 10.846 31.835 1.00 81.62 384 PHE A N 1
ATOM 3103 C CA . PHE A 1 384 ? 12.032 10.675 30.386 1.00 81.62 384 PHE A CA 1
ATOM 3104 C C . PHE A 1 384 ? 12.326 9.233 29.929 1.00 81.62 384 PHE A C 1
ATOM 3106 O O . PHE A 1 384 ? 13.050 9.017 28.953 1.00 81.62 384 PHE A O 1
ATOM 3113 N N . THR A 1 385 ? 11.711 8.250 30.590 1.00 81.69 385 THR A N 1
ATOM 3114 C CA . THR A 1 385 ? 11.653 6.851 30.129 1.00 81.69 385 THR A CA 1
ATOM 3115 C C . THR A 1 385 ? 11.118 6.735 28.709 1.00 81.69 385 THR A C 1
ATOM 3117 O O . THR A 1 385 ? 11.753 6.142 27.839 1.00 81.69 385 THR A O 1
ATOM 3120 N N . THR A 1 386 ? 9.987 7.382 28.436 1.00 80.19 386 THR A N 1
ATOM 3121 C CA . THR A 1 386 ? 9.393 7.467 27.101 1.00 80.19 386 THR A CA 1
ATOM 3122 C C . THR A 1 386 ? 9.932 8.682 26.351 1.00 80.19 386 THR A C 1
ATOM 3124 O O . THR A 1 386 ? 9.611 9.823 26.688 1.00 80.19 386 THR A O 1
ATOM 3127 N N . LYS A 1 387 ? 10.727 8.444 25.304 1.00 83.75 387 LYS A N 1
ATOM 3128 C CA . LYS A 1 387 ? 11.296 9.501 24.441 1.00 83.75 387 LYS A CA 1
ATOM 3129 C C . LYS A 1 387 ? 10.466 9.786 23.185 1.00 83.75 387 LYS A C 1
ATOM 3131 O O . LYS A 1 387 ? 10.687 10.788 22.513 1.00 83.75 387 LYS A O 1
ATOM 3136 N N . SER A 1 388 ? 9.521 8.907 22.860 1.00 86.44 388 SER A N 1
ATOM 3137 C CA . SER A 1 388 ? 8.655 8.985 21.683 1.00 86.44 388 SER A CA 1
ATOM 3138 C C . SER A 1 388 ? 7.197 8.761 22.067 1.00 86.44 388 SER A C 1
ATOM 3140 O O . SER A 1 388 ? 6.914 8.171 23.105 1.00 86.44 388 SER A O 1
ATOM 3142 N N . LEU A 1 389 ? 6.278 9.198 21.205 1.00 88.38 389 LEU A N 1
ATOM 3143 C CA . LEU A 1 389 ? 4.857 8.881 21.341 1.00 88.38 389 LEU A CA 1
ATOM 3144 C C . LEU A 1 389 ? 4.653 7.375 21.159 1.00 88.38 389 LEU A C 1
ATOM 3146 O O . LEU A 1 389 ? 5.095 6.817 20.152 1.00 88.38 389 LEU A O 1
ATOM 3150 N N . PHE A 1 390 ? 3.958 6.737 22.096 1.00 90.69 390 PHE A N 1
ATOM 3151 C CA . PHE A 1 390 ? 3.526 5.344 21.975 1.00 90.69 390 PHE A CA 1
ATOM 3152 C C . PHE A 1 390 ? 2.024 5.283 21.743 1.00 90.69 390 PHE A C 1
ATOM 3154 O O . PHE A 1 390 ? 1.282 6.160 22.176 1.00 90.69 390 PHE A O 1
ATOM 3161 N N . VAL A 1 391 ? 1.572 4.254 21.027 1.00 91.38 391 VAL A N 1
ATOM 3162 C CA . VAL A 1 391 ? 0.158 4.083 20.686 1.00 91.38 391 VAL A CA 1
ATOM 3163 C C . VAL A 1 391 ? -0.294 2.700 21.114 1.00 91.38 391 VAL A C 1
ATOM 3165 O O . VAL A 1 391 ? 0.202 1.695 20.612 1.00 91.38 391 VAL A O 1
ATOM 3168 N N . GLY A 1 392 ? -1.275 2.669 22.003 1.00 92.12 392 GLY A N 1
ATOM 3169 C CA . GLY A 1 392 ? -2.057 1.500 22.355 1.00 92.12 392 GLY A CA 1
ATOM 3170 C C . GLY A 1 392 ? -3.429 1.547 21.686 1.00 92.12 392 GLY A C 1
ATOM 3171 O O . GLY A 1 392 ? -3.963 2.608 21.357 1.00 92.12 392 GLY A O 1
ATOM 3172 N N . HIS A 1 393 ? -4.032 0.382 21.485 1.00 92.56 393 HIS A N 1
ATOM 3173 C CA . HIS A 1 393 ? -5.410 0.277 21.015 1.00 92.56 393 HIS A CA 1
ATOM 3174 C C . HIS A 1 393 ? -6.275 -0.350 22.100 1.00 92.56 393 HIS A C 1
ATOM 3176 O O . HIS A 1 393 ? -5.891 -1.347 22.708 1.00 92.56 393 HIS A O 1
ATOM 3182 N N . THR A 1 394 ? -7.449 0.234 22.323 1.00 92.69 394 THR A N 1
ATOM 3183 C CA . THR A 1 394 ? -8.464 -0.293 23.238 1.00 92.69 394 THR A CA 1
ATOM 3184 C C . THR A 1 394 ? -9.821 -0.278 22.549 1.00 92.69 394 THR A C 1
ATOM 3186 O O . THR A 1 394 ? -10.078 0.572 21.692 1.00 92.69 394 THR A O 1
ATOM 3189 N N . ASP A 1 395 ? -10.682 -1.222 22.910 1.00 93.81 395 ASP A N 1
ATOM 3190 C CA . ASP A 1 395 ? -12.026 -1.337 22.358 1.00 93.81 395 ASP A CA 1
ATOM 3191 C C . ASP A 1 395 ? -13.052 -0.973 23.447 1.00 93.81 395 ASP A C 1
ATOM 3193 O O . ASP A 1 395 ? -12.986 -1.447 24.584 1.00 93.81 395 ASP A O 1
ATOM 3197 N N . TYR A 1 396 ? -13.996 -0.093 23.107 1.00 93.44 396 TYR A N 1
ATOM 3198 C CA . TYR A 1 396 ? -15.063 0.375 23.997 1.00 93.44 396 TYR A CA 1
ATOM 3199 C C . TYR A 1 396 ? -16.350 0.611 23.200 1.00 93.44 396 TYR A C 1
ATOM 3201 O O . TYR A 1 396 ? -16.302 1.218 22.132 1.00 93.44 396 TYR A O 1
ATOM 3209 N N . LYS A 1 397 ? -17.504 0.121 23.682 1.00 93.25 397 LYS A N 1
ATOM 3210 C CA . LYS A 1 397 ? -18.798 0.156 22.958 1.00 93.25 397 LYS A CA 1
ATOM 3211 C C . LYS A 1 397 ? -18.679 -0.306 21.489 1.00 93.25 397 LYS A C 1
ATOM 3213 O O . LYS A 1 397 ? -19.222 0.327 20.590 1.00 93.25 397 LYS A O 1
ATOM 3218 N N . TYR A 1 398 ? -17.931 -1.390 21.241 1.00 93.88 398 TYR A N 1
ATOM 3219 C CA . TYR A 1 398 ? -17.635 -1.938 19.900 1.00 93.88 398 TYR A CA 1
ATOM 3220 C C . TYR A 1 398 ? -16.885 -0.983 18.953 1.00 93.88 398 TYR A C 1
ATOM 3222 O O . TYR A 1 398 ? -16.851 -1.176 17.737 1.00 93.88 398 TYR A O 1
ATOM 3230 N N . LEU A 1 399 ? -16.269 0.061 19.500 1.00 92.31 399 LEU A N 1
ATOM 3231 C CA . LEU A 1 399 ? -15.494 1.045 18.767 1.00 92.31 399 LEU A CA 1
ATOM 3232 C C . LEU A 1 399 ? -14.032 0.955 19.191 1.00 92.31 399 LEU A C 1
ATOM 3234 O O . LEU A 1 399 ? -13.722 0.908 20.378 1.00 92.31 399 LEU A O 1
ATOM 3238 N N . ARG A 1 400 ? -13.130 1.004 18.211 1.00 92.31 400 ARG A N 1
ATOM 3239 C CA . ARG A 1 400 ? -11.694 1.085 18.472 1.00 92.31 400 ARG A CA 1
ATOM 3240 C C . ARG A 1 400 ? -11.280 2.521 18.788 1.00 92.31 400 ARG A C 1
ATOM 3242 O O . ARG A 1 400 ? -11.595 3.443 18.025 1.00 92.31 400 ARG A O 1
ATOM 3249 N N . TYR A 1 401 ? -10.553 2.677 19.885 1.00 93.75 401 TYR A N 1
ATOM 3250 C CA . TYR A 1 401 ? -9.921 3.909 20.342 1.00 93.75 401 TYR A CA 1
ATOM 3251 C C . TYR A 1 401 ? -8.397 3.758 20.289 1.00 93.75 401 TYR A C 1
ATOM 3253 O O . TYR A 1 401 ? -7.847 2.670 20.479 1.00 93.75 401 TYR A O 1
ATOM 3261 N N . GLN A 1 402 ? -7.712 4.860 19.996 1.00 93.62 402 GLN A N 1
ATOM 3262 C CA . GLN A 1 402 ? -6.254 4.954 20.044 1.00 93.62 402 GLN A CA 1
ATOM 3263 C C . GLN A 1 402 ? -5.864 5.650 21.346 1.00 93.62 402 GLN A C 1
ATOM 3265 O O . GLN A 1 402 ? -6.246 6.794 21.552 1.00 93.62 402 GLN A O 1
ATOM 3270 N N . VAL A 1 403 ? -5.127 4.981 22.220 1.00 93.94 403 VAL A N 1
ATOM 3271 C CA . VAL A 1 403 ? -4.560 5.579 23.432 1.00 93.94 403 VAL A CA 1
ATOM 3272 C C . VAL A 1 403 ? -3.129 5.969 23.108 1.00 93.94 403 VAL A C 1
ATOM 3274 O O . VAL A 1 403 ? -2.349 5.123 22.686 1.00 93.94 403 VAL A O 1
ATOM 3277 N N . ILE A 1 404 ? -2.797 7.244 23.236 1.00 93.19 404 ILE A N 1
ATOM 3278 C CA . ILE A 1 404 ? -1.495 7.789 22.873 1.00 93.19 404 ILE A CA 1
ATOM 3279 C C . ILE A 1 404 ? -0.816 8.245 24.158 1.00 93.19 404 ILE A C 1
ATOM 3281 O O . ILE A 1 404 ? -1.309 9.153 24.831 1.00 93.19 404 ILE A O 1
ATOM 3285 N N . ASP A 1 405 ? 0.302 7.605 24.483 1.00 92.44 405 ASP A N 1
ATOM 3286 C CA . ASP A 1 405 ? 1.157 8.015 25.590 1.00 92.44 405 ASP A CA 1
ATOM 3287 C C . ASP A 1 405 ? 2.095 9.126 25.116 1.00 92.44 405 ASP A C 1
ATOM 3289 O O . ASP A 1 405 ? 2.721 9.013 24.052 1.00 92.44 405 ASP A O 1
ATOM 3293 N N . THR A 1 406 ? 2.165 10.209 25.890 1.00 90.38 406 THR A N 1
ATOM 3294 C CA . THR A 1 406 ? 3.061 11.331 25.606 1.00 90.38 406 THR A CA 1
ATOM 3295 C C . THR A 1 406 ? 4.221 11.354 26.594 1.00 90.38 406 THR A C 1
ATOM 3297 O O . THR A 1 406 ? 4.015 11.162 27.797 1.00 90.38 406 THR A O 1
ATOM 3300 N N . PRO A 1 407 ? 5.448 11.639 26.123 1.00 88.88 407 PRO A N 1
ATOM 3301 C CA . PRO A 1 407 ? 6.543 11.992 27.010 1.00 88.88 407 PRO A CA 1
ATOM 3302 C C . PRO A 1 407 ? 6.140 13.081 28.008 1.00 88.88 407 PRO A C 1
ATOM 3304 O O . PRO A 1 407 ? 5.393 14.002 27.663 1.00 88.88 407 PRO A O 1
ATOM 3307 N N . GLY A 1 408 ? 6.647 12.974 29.241 1.00 84.31 408 GLY A N 1
ATOM 3308 C CA . GLY A 1 408 ? 6.383 13.963 30.285 1.00 84.31 408 GLY A CA 1
ATOM 3309 C C . GLY A 1 408 ? 6.806 15.368 29.859 1.00 84.31 408 GLY A C 1
ATOM 3310 O O . GLY A 1 408 ? 7.874 15.535 29.273 1.00 84.31 408 GLY A O 1
ATOM 3311 N N . ILE A 1 409 ? 5.953 16.350 30.147 1.00 87.94 409 ILE A N 1
ATOM 3312 C CA . ILE A 1 409 ? 6.180 17.766 29.835 1.00 87.94 409 ILE A CA 1
ATOM 3313 C C . ILE A 1 409 ? 6.550 18.480 31.134 1.00 87.94 409 ILE A C 1
ATOM 3315 O O . ILE A 1 409 ? 5.938 18.210 32.169 1.00 87.94 409 ILE A O 1
ATOM 3319 N N . LEU A 1 410 ? 7.536 19.373 31.078 1.00 85.62 410 LEU A N 1
ATOM 3320 C CA . LEU A 1 410 ? 7.885 20.280 32.168 1.00 85.62 410 LEU A CA 1
ATOM 3321 C C . LEU A 1 410 ? 7.439 21.712 31.851 1.00 85.62 410 LEU A C 1
ATOM 3323 O O . LEU A 1 410 ? 7.315 22.100 30.686 1.00 85.62 410 LEU A O 1
ATOM 3327 N N . ASP A 1 411 ? 7.219 22.506 32.897 1.00 82.38 411 ASP A N 1
ATOM 3328 C CA . ASP A 1 411 ? 6.839 23.910 32.758 1.00 82.38 411 ASP A CA 1
ATOM 3329 C C . ASP A 1 411 ? 8.079 24.769 32.466 1.00 82.38 411 ASP A C 1
ATOM 3331 O O . ASP A 1 411 ? 8.807 25.197 33.360 1.00 82.38 411 ASP A O 1
ATOM 3335 N N . ARG A 1 412 ? 8.384 24.915 31.174 1.00 82.31 412 ARG A N 1
ATOM 3336 C CA . ARG A 1 412 ? 9.489 25.722 30.637 1.00 82.31 412 ARG A CA 1
ATOM 3337 C C . ARG A 1 412 ? 8.983 26.600 29.490 1.00 82.31 412 ARG A C 1
ATOM 3339 O O . ARG A 1 412 ? 8.040 26.183 28.796 1.00 82.31 412 ARG A O 1
ATOM 3346 N N . PRO A 1 413 ? 9.587 27.777 29.247 1.00 80.56 413 PRO A N 1
ATOM 3347 C CA . PRO A 1 413 ? 9.267 28.590 28.075 1.00 80.56 413 PRO A CA 1
ATOM 3348 C C . PRO A 1 413 ? 9.495 27.791 26.786 1.00 80.56 413 PRO A C 1
ATOM 3350 O O . PRO A 1 413 ? 10.331 26.892 26.747 1.00 80.56 413 PRO A O 1
ATOM 3353 N N . PHE A 1 414 ? 8.726 28.091 25.735 1.00 72.38 414 PHE A N 1
ATOM 3354 C CA . PHE A 1 414 ? 8.697 27.293 24.501 1.00 72.38 414 PHE A CA 1
ATOM 3355 C C . PHE A 1 414 ? 10.059 27.162 23.799 1.00 72.38 414 PHE A C 1
ATOM 3357 O O . PHE A 1 414 ? 10.291 26.143 23.154 1.00 72.38 414 PHE A O 1
ATOM 3364 N N . GLU A 1 415 ? 10.941 28.155 23.933 1.00 75.31 415 GLU A N 1
ATOM 3365 C CA . GLU A 1 415 ? 12.267 28.185 23.295 1.00 75.31 415 GLU A CA 1
ATOM 3366 C C . GLU A 1 415 ? 13.245 27.169 23.904 1.00 75.31 415 GLU A C 1
ATOM 3368 O O . GLU A 1 415 ? 14.033 26.566 23.179 1.00 75.31 415 GLU A O 1
ATOM 3373 N N . ASP A 1 416 ? 13.120 26.902 25.207 1.00 81.06 416 ASP A N 1
ATOM 3374 C CA . ASP A 1 416 ? 14.016 26.014 25.960 1.00 81.06 416 ASP A CA 1
ATOM 3375 C C . ASP A 1 416 ? 13.492 24.570 26.057 1.00 81.06 416 ASP A C 1
ATOM 3377 O O . ASP A 1 416 ? 14.029 23.743 26.806 1.00 81.06 416 ASP A O 1
ATOM 3381 N N . ARG A 1 417 ? 12.406 24.248 25.341 1.00 83.19 417 ARG A N 1
ATOM 3382 C CA . ARG A 1 417 ? 11.809 22.908 25.372 1.00 83.19 417 ARG A CA 1
ATOM 3383 C C . ARG A 1 417 ? 12.599 21.930 24.521 1.00 83.19 417 ARG A C 1
ATOM 3385 O O . ARG A 1 417 ? 12.996 22.203 23.389 1.00 83.19 417 ARG A O 1
ATOM 3392 N N . ASN A 1 418 ? 12.747 20.721 25.047 1.00 87.00 418 ASN A N 1
ATOM 3393 C CA . ASN A 1 418 ? 13.436 19.650 24.338 1.00 87.00 418 ASN A CA 1
ATOM 3394 C C . ASN A 1 418 ? 12.616 19.156 23.132 1.00 87.00 418 ASN A C 1
ATOM 3396 O O . ASN A 1 418 ? 11.386 19.208 23.131 1.00 87.00 418 ASN A O 1
ATOM 3400 N N . ILE A 1 419 ? 13.286 18.536 22.152 1.00 87.19 419 ILE A N 1
ATOM 3401 C CA . ILE A 1 419 ? 12.649 17.861 20.996 1.00 87.19 419 ILE A CA 1
ATOM 3402 C C . ILE A 1 419 ? 11.541 16.889 21.452 1.00 87.19 419 ILE A C 1
ATOM 3404 O O . ILE A 1 419 ? 10.485 16.784 20.827 1.00 87.19 419 ILE A O 1
ATOM 3408 N N . ILE A 1 420 ? 11.771 16.202 22.576 1.00 87.38 420 ILE A N 1
ATOM 3409 C CA . ILE A 1 420 ? 10.838 15.240 23.178 1.00 87.38 420 ILE A CA 1
ATOM 3410 C C . ILE A 1 420 ? 9.563 15.939 23.684 1.00 87.38 420 ILE A C 1
ATOM 3412 O O . ILE A 1 420 ? 8.460 15.455 23.445 1.00 87.38 420 ILE A O 1
ATOM 3416 N N . GLU A 1 421 ? 9.694 17.094 24.335 1.00 87.44 421 GLU A N 1
ATOM 3417 C CA . GLU A 1 421 ? 8.557 17.869 24.851 1.00 87.44 421 GLU A CA 1
ATOM 3418 C C . GLU A 1 421 ? 7.783 18.535 23.707 1.00 87.44 421 GLU A C 1
ATOM 3420 O O . GLU A 1 421 ? 6.550 18.528 23.694 1.00 87.44 421 GLU A O 1
ATOM 3425 N N . MET A 1 422 ? 8.496 19.026 22.689 1.00 87.88 422 MET A N 1
ATOM 3426 C CA . MET A 1 422 ? 7.902 19.565 21.462 1.00 87.88 422 MET A CA 1
ATOM 3427 C C . MET A 1 422 ? 7.071 18.520 20.710 1.00 87.88 422 MET A C 1
ATOM 3429 O O . MET A 1 422 ? 6.026 18.845 20.141 1.00 87.88 422 MET A O 1
ATOM 3433 N N . CYS A 1 423 ? 7.466 17.247 20.766 1.00 89.12 423 CYS A N 1
ATOM 3434 C CA . CYS A 1 423 ? 6.683 16.134 20.236 1.00 89.12 423 CYS A CA 1
ATOM 3435 C C . CYS A 1 423 ? 5.334 15.981 20.967 1.00 89.12 423 CYS A C 1
ATOM 3437 O O . CYS A 1 423 ? 4.285 15.887 20.319 1.00 89.12 423 CYS A O 1
ATOM 3439 N N . SER A 1 424 ? 5.336 16.042 22.305 1.00 89.75 424 SER A N 1
ATOM 3440 C CA . SER A 1 424 ? 4.113 16.006 23.121 1.00 89.75 424 SER A CA 1
ATOM 3441 C C . SER A 1 424 ? 3.196 17.200 22.837 1.00 89.75 424 SER A C 1
ATOM 3443 O O . SER A 1 424 ? 1.987 17.023 22.689 1.00 89.75 424 SER A O 1
ATOM 3445 N N . ILE A 1 425 ? 3.754 18.404 22.674 1.00 89.38 425 ILE A N 1
ATOM 3446 C CA . ILE A 1 425 ? 2.996 19.620 22.321 1.00 89.38 425 ILE A CA 1
ATOM 3447 C C . ILE A 1 425 ? 2.381 19.498 20.926 1.00 89.38 425 ILE A C 1
ATOM 3449 O O . ILE A 1 425 ? 1.225 19.858 20.726 1.00 89.38 425 ILE A O 1
ATOM 3453 N N . THR A 1 426 ? 3.116 18.939 19.964 1.00 90.06 426 THR A N 1
ATOM 3454 C CA . THR A 1 426 ? 2.621 18.726 18.595 1.00 90.06 426 THR A CA 1
ATOM 3455 C C . THR A 1 426 ? 1.429 17.765 18.579 1.00 90.06 426 THR A C 1
ATOM 3457 O O . THR A 1 426 ? 0.427 18.015 17.900 1.00 90.06 426 THR A O 1
ATOM 3460 N N . ALA A 1 427 ? 1.499 16.687 19.367 1.00 91.25 427 ALA A N 1
ATOM 3461 C CA . ALA A 1 427 ? 0.378 15.774 19.576 1.00 91.25 427 ALA A CA 1
ATOM 3462 C C . ALA A 1 427 ? -0.807 16.484 20.244 1.00 91.25 427 ALA A C 1
ATOM 3464 O O . ALA A 1 427 ? -1.939 16.387 19.761 1.00 91.25 427 ALA A O 1
ATOM 3465 N N . LEU A 1 428 ? -0.539 17.260 21.296 1.00 89.19 428 LEU A N 1
ATOM 3466 C CA . LEU A 1 428 ? -1.536 18.055 22.004 1.00 89.19 428 LEU A CA 1
ATOM 3467 C C . LEU A 1 428 ? -2.181 19.131 21.143 1.00 89.19 428 LEU A C 1
ATOM 3469 O O . LEU A 1 428 ? -3.344 19.413 21.370 1.00 89.19 428 LEU A O 1
ATOM 3473 N N . ALA A 1 429 ? -1.498 19.723 20.169 1.00 89.38 429 ALA A N 1
ATOM 3474 C CA . ALA A 1 429 ? -2.071 20.756 19.313 1.00 89.38 429 ALA A CA 1
ATOM 3475 C C . ALA A 1 429 ? -2.989 20.138 18.246 1.00 89.38 429 ALA A C 1
ATOM 3477 O O . ALA A 1 429 ? -4.176 20.467 18.159 1.00 89.38 429 ALA A O 1
ATOM 3478 N N . HIS A 1 430 ? -2.479 19.171 17.479 1.00 89.38 430 HIS A N 1
ATOM 3479 C CA . HIS A 1 430 ? -3.136 18.704 16.252 1.00 89.38 430 HIS A CA 1
ATOM 3480 C C . HIS A 1 430 ? -4.130 17.557 16.432 1.00 89.38 430 HIS A C 1
ATOM 3482 O O . HIS A 1 430 ? -5.013 17.380 15.588 1.00 89.38 430 HIS A O 1
ATOM 3488 N N . LEU A 1 431 ? -4.008 16.750 17.490 1.00 90.06 431 LEU A N 1
ATOM 3489 C CA . LEU A 1 431 ? -4.889 15.596 17.675 1.00 90.06 431 LEU A CA 1
ATOM 3490 C C . LEU A 1 431 ? -6.238 16.019 18.262 1.00 90.06 431 LEU A C 1
ATOM 3492 O O . LEU A 1 431 ? -6.311 16.689 19.293 1.00 90.06 431 LEU A O 1
ATOM 3496 N N . ARG A 1 432 ? -7.330 15.578 17.625 1.00 87.12 432 ARG A N 1
ATOM 3497 C CA . ARG A 1 432 ? -8.701 15.729 18.143 1.00 87.12 432 ARG A CA 1
ATOM 3498 C C . ARG A 1 432 ? -9.023 14.590 19.108 1.00 87.12 432 ARG A C 1
ATOM 3500 O O . ARG A 1 432 ? -9.767 13.660 18.767 1.00 87.12 432 ARG A O 1
ATOM 3507 N N . ALA A 1 433 ? -8.402 14.663 20.276 1.00 89.31 433 ALA A N 1
ATOM 3508 C CA . ALA A 1 433 ? -8.414 13.629 21.297 1.00 89.31 433 ALA A CA 1
ATOM 3509 C C . ALA A 1 433 ? -9.106 14.094 22.583 1.00 89.31 433 ALA A C 1
ATOM 3511 O O . ALA A 1 433 ? -9.187 15.295 22.836 1.00 89.31 433 ALA A O 1
ATOM 3512 N N . ALA A 1 434 ? -9.555 13.135 23.396 1.00 91.31 434 ALA A N 1
ATOM 3513 C CA . ALA A 1 434 ? -9.787 13.375 24.818 1.00 91.31 434 ALA A CA 1
ATOM 3514 C C . ALA A 1 434 ? -8.441 13.444 25.531 1.00 91.31 434 ALA A C 1
ATOM 3516 O O . ALA A 1 434 ? -7.607 12.565 25.319 1.00 91.31 434 ALA A O 1
ATOM 3517 N N . VAL A 1 435 ? -8.225 14.471 26.343 1.00 92.38 435 VAL A N 1
ATOM 3518 C CA . VAL A 1 435 ? -6.977 14.651 27.084 1.00 92.38 435 VAL A CA 1
ATOM 3519 C C . VAL A 1 435 ? -7.182 14.172 28.516 1.00 92.38 435 VAL A C 1
ATOM 3521 O O . VAL A 1 435 ? -8.066 14.659 29.219 1.00 92.38 435 VAL A O 1
ATOM 3524 N N . LEU A 1 436 ? -6.359 13.215 28.935 1.00 92.75 436 LEU A N 1
ATOM 3525 C CA . LEU A 1 436 ? -6.235 12.771 30.317 1.00 92.75 436 LEU A CA 1
ATOM 3526 C C . LEU A 1 436 ? -5.020 13.464 30.926 1.00 92.75 436 LEU A C 1
ATOM 3528 O O . LEU A 1 436 ? -3.890 13.194 30.513 1.00 92.75 436 LEU A O 1
ATOM 3532 N N . PHE A 1 437 ? -5.248 14.350 31.889 1.00 93.00 437 PHE A N 1
ATOM 3533 C CA . PHE A 1 437 ? -4.182 15.002 32.635 1.00 93.00 437 PHE A CA 1
ATOM 3534 C C . PHE A 1 437 ? -3.930 14.239 33.936 1.00 93.00 437 PHE A C 1
ATOM 3536 O O . PHE A 1 437 ? -4.775 14.233 34.829 1.00 93.00 437 PHE A O 1
ATOM 3543 N N . PHE A 1 438 ? -2.787 13.561 34.016 1.00 92.44 438 PHE A N 1
ATOM 3544 C CA . PHE A 1 438 ? -2.382 12.774 35.176 1.00 92.44 438 PHE A CA 1
ATOM 3545 C C . PHE A 1 438 ? -1.684 13.654 36.207 1.00 92.44 438 PHE A C 1
ATOM 3547 O O . PHE A 1 438 ? -0.668 14.285 35.902 1.00 92.44 438 PHE A O 1
ATOM 3554 N N . LEU A 1 439 ? -2.205 13.615 37.427 1.00 91.19 439 LEU A N 1
ATOM 3555 C CA . LEU A 1 439 ? -1.681 14.281 38.606 1.00 91.19 439 LEU A CA 1
ATOM 3556 C C . LEU A 1 439 ? -1.257 13.231 39.635 1.00 91.19 439 LEU A C 1
ATOM 3558 O O . LEU A 1 439 ? -1.988 12.275 39.894 1.00 91.19 439 LEU A O 1
ATOM 3562 N N . ASP A 1 440 ? -0.074 13.409 40.212 1.00 91.31 440 ASP A N 1
ATOM 3563 C CA . ASP A 1 440 ? 0.408 12.596 41.327 1.00 91.31 440 ASP A CA 1
ATOM 3564 C C . ASP A 1 440 ? 0.184 13.350 42.639 1.00 91.31 440 ASP A C 1
ATOM 3566 O O . ASP A 1 440 ? 0.788 14.403 42.855 1.00 91.31 440 ASP A O 1
ATOM 3570 N N . ILE A 1 441 ? -0.683 12.800 43.494 1.00 86.38 441 ILE A N 1
ATOM 3571 C CA . ILE A 1 441 ? -1.024 13.370 44.805 1.00 86.38 441 ILE A CA 1
ATOM 3572 C C . ILE A 1 441 ? 0.084 13.092 45.831 1.00 86.38 441 ILE A C 1
ATOM 3574 O O . ILE A 1 441 ? 0.355 13.922 46.688 1.00 86.38 441 ILE A O 1
ATOM 3578 N N . SER A 1 442 ? 0.763 11.950 45.712 1.00 84.12 442 SER A N 1
ATOM 3579 C CA . SER A 1 442 ? 1.683 11.422 46.728 1.00 84.12 442 SER A CA 1
ATOM 3580 C C . SER A 1 442 ? 3.015 12.175 46.856 1.00 84.12 442 SER A C 1
ATOM 3582 O O . SER A 1 442 ? 3.811 11.882 47.744 1.00 84.12 442 SER A O 1
ATOM 3584 N N . GLY A 1 443 ? 3.338 13.061 45.906 1.00 81.12 443 GLY A N 1
ATOM 3585 C CA . GLY A 1 443 ? 4.650 13.717 45.804 1.00 81.12 443 GLY A CA 1
ATOM 3586 C C . GLY A 1 443 ? 5.807 12.804 45.357 1.00 81.12 443 GLY A C 1
ATOM 3587 O O . GLY A 1 443 ? 6.919 13.285 45.132 1.00 81.12 443 GLY A O 1
ATOM 3588 N N . SER A 1 444 ? 5.571 11.503 45.148 1.00 84.06 444 SER A N 1
ATOM 3589 C CA . SER A 1 444 ? 6.614 10.529 44.778 1.00 84.06 444 SER A CA 1
ATOM 3590 C C . SER A 1 444 ? 7.222 10.744 43.383 1.00 84.06 444 SER A C 1
ATOM 3592 O O . SER A 1 444 ? 8.289 10.211 43.085 1.00 84.06 444 SER A O 1
ATOM 3594 N N . CYS A 1 445 ? 6.582 11.533 42.513 1.00 83.12 445 CYS A N 1
ATOM 3595 C CA . CYS A 1 445 ? 7.143 11.933 41.219 1.00 83.12 445 CYS A CA 1
ATOM 3596 C C . CYS A 1 445 ? 8.326 12.919 41.312 1.00 83.12 445 CYS A C 1
ATOM 3598 O O . CYS A 1 445 ? 8.999 13.129 40.302 1.00 83.12 445 CYS A O 1
ATOM 3600 N N . GLY A 1 446 ? 8.590 13.499 42.490 1.00 84.56 446 GLY A N 1
ATOM 3601 C CA . GLY A 1 446 ? 9.656 14.484 42.712 1.00 84.56 446 GLY A CA 1
ATOM 3602 C C . GLY A 1 446 ? 9.251 15.941 42.448 1.00 84.56 446 GLY A C 1
ATOM 3603 O O . GLY A 1 446 ? 10.107 16.819 42.502 1.00 84.56 446 GLY A O 1
ATOM 3604 N N . TYR A 1 447 ? 7.967 16.203 42.178 1.00 88.88 447 TYR A N 1
ATOM 3605 C CA . TYR A 1 447 ? 7.409 17.539 41.935 1.00 88.88 447 TYR A CA 1
ATOM 3606 C C . TYR A 1 447 ? 6.180 17.788 42.815 1.00 88.88 447 TYR A C 1
ATOM 3608 O O . TYR A 1 447 ? 5.394 16.873 43.070 1.00 88.88 447 TYR A O 1
ATOM 3616 N N . SER A 1 448 ? 5.989 19.034 43.258 1.00 90.38 448 SER A N 1
ATOM 3617 C CA . SER A 1 448 ? 4.844 19.407 44.099 1.00 90.38 448 SER A CA 1
ATOM 3618 C C . SER A 1 448 ? 3.552 19.553 43.290 1.00 90.38 448 SER A C 1
ATOM 3620 O O . SER A 1 448 ? 3.580 19.800 42.082 1.00 90.38 448 SER A O 1
ATOM 3622 N N . ILE A 1 449 ? 2.400 19.450 43.959 1.00 88.62 449 ILE A N 1
ATOM 3623 C CA . ILE A 1 449 ? 1.080 19.636 43.331 1.00 88.62 449 ILE A CA 1
ATOM 3624 C C . ILE A 1 449 ? 0.954 21.048 42.735 1.00 88.62 449 ILE A C 1
ATOM 3626 O O . ILE A 1 449 ? 0.439 21.204 41.631 1.00 88.62 449 ILE A O 1
ATOM 3630 N N . ALA A 1 450 ? 1.516 22.066 43.396 1.00 89.12 450 ALA A N 1
ATOM 3631 C CA . ALA A 1 450 ? 1.551 23.437 42.885 1.00 89.12 450 ALA A CA 1
ATOM 3632 C C . ALA A 1 450 ? 2.289 23.564 41.538 1.00 89.12 450 ALA A C 1
ATOM 3634 O O . ALA A 1 450 ? 1.817 24.255 40.637 1.00 89.12 450 ALA A O 1
ATOM 3635 N N . GLN A 1 451 ? 3.415 22.863 41.360 1.00 89.88 451 GLN A N 1
ATOM 3636 C CA . GLN A 1 451 ? 4.128 22.832 40.076 1.00 89.88 451 GLN A CA 1
ATOM 3637 C C . GLN A 1 451 ? 3.312 22.100 39.003 1.00 89.88 451 GLN A C 1
ATOM 3639 O O . GLN A 1 451 ? 3.244 22.542 37.857 1.00 89.88 451 GLN A O 1
ATOM 3644 N N . GLN A 1 452 ? 2.638 21.013 39.386 1.00 90.25 452 GLN A N 1
ATOM 3645 C CA . GLN A 1 452 ? 1.733 20.283 38.497 1.00 90.25 452 GLN A CA 1
ATOM 3646 C C . GLN A 1 452 ? 0.563 21.157 38.014 1.00 90.25 452 GLN A C 1
ATOM 3648 O O . GLN A 1 452 ? 0.236 21.135 36.824 1.00 90.25 452 GLN A O 1
ATOM 3653 N N . ALA A 1 453 ? -0.006 21.977 38.900 1.00 89.44 453 ALA A N 1
ATOM 3654 C CA . ALA A 1 453 ? -1.046 22.948 38.570 1.00 89.44 453 ALA A CA 1
ATOM 3655 C C . ALA A 1 453 ? -0.525 24.095 37.681 1.00 89.44 453 ALA A C 1
ATOM 3657 O O . ALA A 1 453 ? -1.191 24.475 36.719 1.00 89.44 453 ALA A O 1
ATOM 3658 N N . ALA A 1 454 ? 0.689 24.601 37.923 1.00 90.19 454 ALA A N 1
ATOM 3659 C CA . ALA A 1 454 ? 1.303 25.632 37.079 1.00 90.19 454 ALA A CA 1
ATOM 3660 C C . ALA A 1 454 ? 1.434 25.177 35.615 1.00 90.19 454 ALA A C 1
ATOM 3662 O O . ALA A 1 454 ? 1.005 25.889 34.702 1.00 90.19 454 ALA A O 1
ATOM 3663 N N . LEU A 1 455 ? 1.905 23.942 35.393 1.00 88.62 455 LEU A N 1
ATOM 3664 C CA . LEU A 1 455 ? 1.951 23.346 34.055 1.00 88.62 455 LEU A CA 1
ATOM 3665 C C . LEU A 1 455 ? 0.561 23.268 33.423 1.00 88.62 455 LEU A C 1
ATOM 3667 O O . LEU A 1 455 ? 0.412 23.562 32.241 1.00 88.62 455 LEU A O 1
ATOM 3671 N N . PHE A 1 456 ? -0.453 22.852 34.187 1.00 89.31 456 PHE A N 1
ATOM 3672 C CA . PHE A 1 456 ? -1.824 22.751 33.695 1.00 89.31 456 PHE A CA 1
ATOM 3673 C C . PHE A 1 456 ? -2.337 24.101 33.174 1.00 89.31 456 PHE A C 1
ATOM 3675 O O . PHE A 1 456 ? -2.869 24.172 32.061 1.00 89.31 456 PHE A O 1
ATOM 3682 N N . HIS A 1 457 ? -2.108 25.182 33.924 1.00 87.62 457 HIS A N 1
ATOM 3683 C CA . HIS A 1 457 ? -2.478 26.528 33.494 1.00 87.62 457 HIS A CA 1
ATOM 3684 C C . HIS A 1 457 ? -1.641 27.016 32.301 1.00 87.62 457 HIS A C 1
ATOM 3686 O O . HIS A 1 457 ? -2.187 27.692 31.425 1.00 87.62 457 HIS A O 1
ATOM 3692 N N . SER A 1 458 ? -0.360 26.638 32.198 1.00 86.75 458 SER A N 1
ATOM 3693 C CA . SER A 1 458 ? 0.500 27.054 31.080 1.00 86.75 458 SER A CA 1
ATOM 3694 C C . SER A 1 458 ? 0.105 26.408 29.747 1.00 86.75 458 SER A C 1
ATOM 3696 O O . SER A 1 458 ? 0.134 27.060 28.701 1.00 86.75 458 SER A O 1
ATOM 3698 N N . ILE A 1 459 ? -0.356 25.153 29.765 1.00 86.81 459 ILE A N 1
ATOM 3699 C CA . ILE A 1 459 ? -0.812 24.424 28.566 1.00 86.81 459 ILE A CA 1
ATOM 3700 C C . ILE A 1 459 ? -2.322 24.542 28.302 1.00 86.81 459 ILE A C 1
ATOM 3702 O O . ILE A 1 459 ? -2.813 24.019 27.300 1.00 86.81 459 ILE A O 1
ATOM 3706 N N . LYS A 1 460 ? -3.060 25.264 29.153 1.00 84.94 460 LYS A N 1
ATOM 3707 C CA . LYS A 1 460 ? -4.520 25.447 29.094 1.00 84.94 460 LYS A CA 1
ATOM 3708 C C . LYS A 1 460 ? -5.043 25.867 27.720 1.00 84.94 460 LYS A C 1
ATOM 3710 O O . LYS A 1 460 ? -6.083 25.385 27.273 1.00 84.94 460 LYS A O 1
ATOM 3715 N N . SER A 1 461 ? -4.316 26.739 27.022 1.00 84.88 461 SER A N 1
ATOM 3716 C CA . SER A 1 461 ? -4.686 27.218 25.683 1.00 84.88 461 SER A CA 1
ATOM 3717 C C . SER A 1 461 ? -4.758 26.093 24.638 1.00 84.88 461 SER A C 1
ATOM 3719 O O . SER A 1 461 ? -5.539 26.177 23.691 1.00 84.88 461 SER A O 1
ATOM 3721 N N . LEU A 1 462 ? -4.011 25.000 24.828 1.00 83.62 462 LEU A N 1
ATOM 3722 C CA . LEU A 1 462 ? -3.989 23.842 23.928 1.00 83.62 462 LEU A CA 1
ATOM 3723 C C . LEU A 1 462 ? -5.195 22.908 24.122 1.00 83.62 462 LEU A C 1
ATOM 3725 O O . LEU A 1 462 ? -5.481 22.078 23.253 1.00 83.62 462 LEU A O 1
ATOM 3729 N N . PHE A 1 463 ? -5.925 23.046 25.233 1.00 82.81 463 PHE A N 1
ATOM 3730 C CA . PHE A 1 463 ? -7.094 22.224 25.559 1.00 82.81 463 PHE A CA 1
ATOM 3731 C C . PHE A 1 463 ? -8.407 22.754 24.977 1.00 82.81 463 PHE A C 1
ATOM 3733 O O . PHE A 1 463 ? -9.450 22.117 25.123 1.00 82.81 463 PHE A O 1
ATOM 3740 N N . MET A 1 464 ? -8.383 23.891 24.277 1.00 80.19 464 MET A N 1
ATOM 3741 C CA . MET A 1 464 ? -9.582 24.433 23.640 1.00 80.19 464 MET A CA 1
ATOM 3742 C C . MET A 1 464 ? -10.189 23.426 22.651 1.00 80.19 464 MET A C 1
ATOM 3744 O O . MET A 1 464 ? -9.498 22.864 21.799 1.00 80.19 464 MET A O 1
ATOM 3748 N N . ASN A 1 465 ? -11.509 23.228 22.740 1.00 80.38 465 ASN A N 1
ATOM 3749 C CA . ASN A 1 465 ? -12.285 22.267 21.945 1.00 80.38 465 ASN A CA 1
ATOM 3750 C C . ASN A 1 465 ? -11.958 20.781 22.195 1.00 80.38 465 ASN A C 1
ATOM 3752 O O . ASN A 1 465 ? -12.308 19.938 21.360 1.00 80.38 465 ASN A O 1
ATOM 3756 N N . LYS A 1 466 ? -11.304 20.432 23.310 1.00 85.69 466 LYS A N 1
ATOM 3757 C CA . LYS A 1 466 ? -10.967 19.043 23.662 1.00 85.69 466 LYS A CA 1
ATOM 3758 C C . LYS A 1 466 ? -11.590 18.668 25.008 1.00 85.69 466 LYS A C 1
ATOM 3760 O O . LYS A 1 466 ? -11.525 19.470 25.936 1.00 85.69 466 LYS A O 1
ATOM 3765 N N . PRO A 1 467 ? -12.178 17.467 25.140 1.00 87.25 467 PRO A N 1
ATOM 3766 C CA . PRO A 1 467 ? -12.704 17.016 26.414 1.00 87.25 467 PRO A CA 1
ATOM 3767 C C . PRO A 1 467 ? -11.527 16.683 27.330 1.00 87.25 467 PRO A C 1
ATOM 3769 O O . PRO A 1 467 ? -10.646 15.903 26.956 1.00 87.25 467 PRO A O 1
ATOM 3772 N N . LEU A 1 468 ? -11.521 17.298 28.508 1.00 89.25 468 LEU A N 1
ATOM 3773 C CA . LEU A 1 468 ? -10.459 17.195 29.500 1.00 89.25 468 LEU A CA 1
ATOM 3774 C C . LEU A 1 468 ? -10.956 16.412 30.722 1.00 89.25 468 LEU A C 1
ATOM 3776 O O . LEU A 1 468 ? -12.093 16.591 31.168 1.00 89.25 468 LEU A O 1
ATOM 3780 N N . ILE A 1 469 ? -10.105 15.530 31.241 1.00 89.88 469 ILE A N 1
ATOM 3781 C CA . ILE A 1 469 ? -10.333 14.772 32.475 1.00 89.88 469 ILE A CA 1
ATOM 3782 C C . ILE A 1 469 ? -9.054 14.834 33.296 1.00 89.88 469 ILE A C 1
ATOM 3784 O O . ILE A 1 469 ? -7.962 14.605 32.768 1.00 89.88 469 ILE A O 1
ATOM 3788 N N . ILE A 1 470 ? -9.205 15.135 34.578 1.00 91.06 470 ILE A N 1
ATOM 3789 C CA . ILE A 1 470 ? -8.116 15.161 35.545 1.00 91.06 470 ILE A CA 1
ATOM 3790 C C . ILE A 1 470 ? -8.129 13.831 36.282 1.00 91.06 470 ILE A C 1
ATOM 3792 O O . ILE A 1 470 ? -9.155 13.395 36.807 1.00 91.06 470 ILE A O 1
ATOM 3796 N N . VAL A 1 471 ? -6.980 13.172 36.277 1.00 91.81 471 VAL A N 1
ATOM 3797 C CA . VAL A 1 471 ? -6.807 11.831 36.814 1.00 91.81 471 VAL A CA 1
ATOM 3798 C C . VAL A 1 471 ? -5.780 11.893 37.930 1.00 91.81 471 VAL A C 1
ATOM 3800 O O . VAL A 1 471 ? -4.604 12.151 37.687 1.00 91.81 471 VAL A O 1
ATOM 3803 N N . CYS A 1 472 ? -6.229 11.644 39.149 1.00 91.25 472 CYS A N 1
ATOM 3804 C CA . CYS A 1 472 ? -5.386 11.553 40.327 1.00 91.25 472 CYS A CA 1
ATOM 3805 C C . CYS A 1 472 ? -4.876 10.120 40.463 1.00 91.25 472 CYS A C 1
ATOM 3807 O O . CYS A 1 472 ? -5.652 9.211 40.753 1.00 91.25 472 CYS A O 1
ATOM 3809 N N . ASN A 1 473 ? -3.583 9.920 40.219 1.00 90.81 473 ASN A N 1
ATOM 3810 C CA . ASN A 1 473 ? -2.943 8.612 40.291 1.00 90.81 473 ASN A CA 1
ATOM 3811 C C . ASN A 1 473 ? -2.192 8.421 41.621 1.00 90.81 473 ASN A C 1
ATOM 3813 O O . ASN A 1 473 ? -1.855 9.395 42.295 1.00 90.81 473 ASN A O 1
ATOM 3817 N N . LYS A 1 474 ? -1.881 7.158 41.945 1.00 89.81 474 LYS A N 1
ATOM 3818 C CA . LYS A 1 474 ? -1.186 6.716 43.172 1.00 89.81 474 LYS A CA 1
ATOM 3819 C C . LYS A 1 474 ? -1.972 6.968 44.464 1.00 89.81 474 LYS A C 1
ATOM 3821 O O . LYS A 1 474 ? -1.399 7.284 45.508 1.00 89.81 474 LYS A O 1
ATOM 3826 N N . THR A 1 475 ? -3.293 6.809 44.406 1.00 87.56 475 THR A N 1
ATOM 3827 C CA . THR A 1 475 ? -4.163 6.970 45.582 1.00 87.56 475 THR A CA 1
ATOM 3828 C C . THR A 1 475 ? -3.970 5.897 46.652 1.00 87.56 475 THR A C 1
ATOM 3830 O O . THR A 1 475 ? -4.459 6.055 47.764 1.00 87.56 475 THR A O 1
ATOM 3833 N N . ASP A 1 476 ? -3.240 4.826 46.335 1.00 85.94 476 ASP A N 1
ATOM 3834 C CA . ASP A 1 476 ? -2.773 3.812 47.282 1.00 85.94 476 ASP A CA 1
ATOM 3835 C C . ASP A 1 476 ? -1.772 4.366 48.305 1.00 85.94 476 ASP A C 1
ATOM 3837 O O . ASP A 1 476 ? -1.770 3.920 49.448 1.00 85.94 476 ASP A O 1
ATOM 3841 N N . LEU A 1 477 ? -0.950 5.348 47.917 1.00 86.25 477 LEU A N 1
ATOM 3842 C CA . LEU A 1 477 ? 0.001 5.993 48.826 1.00 86.25 477 LEU A CA 1
ATOM 3843 C C . LEU A 1 477 ? -0.652 7.119 49.626 1.00 86.25 477 LEU A C 1
ATOM 3845 O O . LEU A 1 477 ? -0.375 7.276 50.813 1.00 86.25 477 LEU A O 1
ATOM 3849 N N . GLN A 1 478 ? -1.498 7.915 48.971 1.00 83.75 478 GLN A N 1
ATOM 3850 C CA . GLN A 1 478 ? -2.201 9.024 49.605 1.00 83.75 478 GLN A CA 1
ATOM 3851 C C . GLN A 1 478 ? -3.612 9.173 49.015 1.00 83.75 478 GLN A C 1
ATOM 3853 O O . GLN A 1 478 ? -3.741 9.489 47.827 1.00 83.75 478 GLN A O 1
ATOM 3858 N N . PRO A 1 479 ? -4.679 8.968 49.812 1.00 83.44 479 PRO A N 1
ATOM 3859 C CA . PRO A 1 479 ? -6.051 9.158 49.355 1.00 83.44 479 PRO A CA 1
ATOM 3860 C C . PRO A 1 479 ? -6.381 10.647 49.180 1.00 83.44 479 PRO A C 1
ATOM 3862 O O . PRO A 1 479 ? -5.790 11.510 49.828 1.00 83.44 479 PRO A O 1
ATOM 3865 N N . LEU A 1 480 ? -7.372 10.948 48.331 1.00 80.25 480 LEU A N 1
ATOM 3866 C CA . LEU A 1 480 ? -7.787 12.324 48.010 1.00 80.25 480 LEU A CA 1
ATOM 3867 C C . LEU A 1 480 ? -8.257 13.111 49.248 1.00 80.25 480 LEU A C 1
ATOM 3869 O O . LEU A 1 480 ? -8.042 14.314 49.327 1.00 80.25 480 LEU A O 1
ATOM 3873 N N . GLU A 1 481 ? -8.868 12.427 50.215 1.00 81.50 481 GLU A N 1
ATOM 3874 C CA . GLU A 1 481 ? -9.365 13.020 51.465 1.00 81.50 481 GLU A CA 1
ATOM 3875 C C . GLU A 1 481 ? -8.235 13.436 52.422 1.00 81.50 481 GLU A C 1
ATOM 3877 O O . GLU A 1 481 ? -8.432 14.298 53.271 1.00 81.50 481 GLU A O 1
ATOM 3882 N N . GLY A 1 482 ? -7.035 12.862 52.270 1.00 76.94 482 GLY A N 1
ATOM 3883 C CA . GLY A 1 482 ? -5.861 13.143 53.104 1.00 76.94 482 GLY A CA 1
ATOM 3884 C C . GLY A 1 482 ? -4.983 14.291 52.594 1.00 76.94 482 GLY A C 1
ATOM 3885 O O . GLY A 1 482 ? -3.797 14.345 52.925 1.00 76.94 482 GL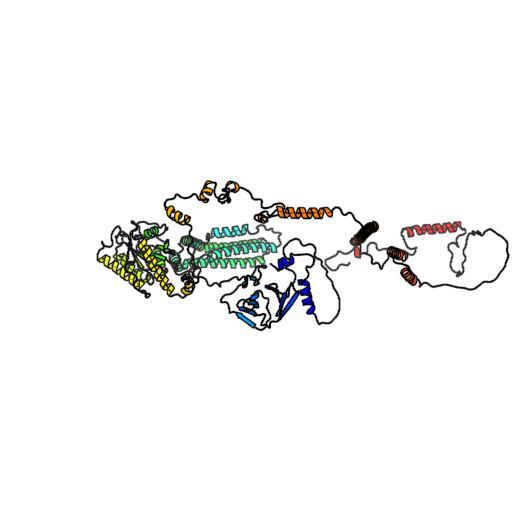Y A O 1
ATOM 3886 N N . LEU A 1 483 ? -5.513 15.156 51.727 1.00 81.06 483 LEU A N 1
ATOM 3887 C CA . LEU A 1 483 ? -4.796 16.291 51.144 1.00 81.06 483 LEU A CA 1
ATOM 3888 C C . LEU A 1 483 ? -4.856 17.540 52.028 1.00 81.06 483 LEU A C 1
ATOM 3890 O O . LEU A 1 483 ? -5.816 17.762 52.760 1.00 81.06 483 LEU A O 1
ATOM 3894 N N . SER A 1 484 ? -3.838 18.397 51.908 1.00 83.00 484 SER A N 1
ATOM 3895 C CA . SER A 1 484 ? -3.872 19.720 52.531 1.00 83.00 484 SER A CA 1
ATOM 3896 C C . SER A 1 484 ? -4.981 20.580 51.909 1.00 83.00 484 SER A C 1
ATOM 3898 O O . SER A 1 484 ? -5.256 20.483 50.710 1.00 83.00 484 SER A O 1
ATOM 3900 N N . GLU A 1 485 ? -5.598 21.471 52.692 1.00 84.62 485 GLU A N 1
ATOM 3901 C CA . GLU A 1 485 ? -6.659 22.361 52.186 1.00 84.62 485 GLU A CA 1
ATOM 3902 C C . GLU A 1 485 ? -6.194 23.228 51.003 1.00 84.62 485 GLU A C 1
ATOM 3904 O O . GLU A 1 485 ? -6.985 23.567 50.122 1.00 84.62 485 GLU A O 1
ATOM 3909 N N . ASN A 1 486 ? -4.905 23.579 50.959 1.00 85.44 486 ASN A N 1
ATOM 3910 C CA . ASN A 1 486 ? -4.318 24.371 49.878 1.00 85.44 486 ASN A CA 1
ATOM 3911 C C . ASN A 1 486 ? -4.188 23.558 48.584 1.00 85.44 486 ASN A C 1
ATOM 3913 O O . ASN A 1 486 ? -4.566 24.041 47.518 1.00 85.44 486 ASN A O 1
ATOM 3917 N N . ASP A 1 487 ? -3.717 22.313 48.672 1.00 84.81 487 ASP A N 1
ATOM 3918 C CA . ASP A 1 487 ? -3.605 21.432 47.505 1.00 84.81 487 ASP A CA 1
ATOM 3919 C C . ASP A 1 487 ? -4.985 21.019 46.986 1.00 84.81 487 ASP A C 1
ATOM 3921 O O . ASP A 1 487 ? -5.212 20.956 45.777 1.00 84.81 487 ASP A O 1
ATOM 3925 N N . MET A 1 488 ? -5.946 20.815 47.890 1.00 84.31 488 MET A N 1
ATOM 3926 C CA . MET A 1 488 ? -7.327 20.519 47.522 1.00 84.31 488 MET A CA 1
ATOM 3927 C C . MET A 1 488 ? -7.976 21.692 46.776 1.00 84.31 488 MET A C 1
ATOM 3929 O O . MET A 1 488 ? -8.659 21.471 45.775 1.00 84.31 488 MET A O 1
ATOM 3933 N N . LYS A 1 489 ? -7.711 22.942 47.188 1.00 87.94 489 LYS A N 1
ATOM 3934 C CA . LYS A 1 489 ? -8.145 24.142 46.448 1.00 87.94 489 LYS A CA 1
ATOM 3935 C C . LYS A 1 489 ? -7.578 24.172 45.029 1.00 87.94 489 LYS A C 1
ATOM 3937 O O . LYS A 1 489 ? -8.340 24.424 44.101 1.00 87.94 489 LYS A O 1
ATOM 3942 N N . LEU A 1 490 ? -6.295 23.853 44.844 1.00 86.31 490 LEU A N 1
ATOM 3943 C CA . LEU A 1 490 ? -5.672 23.793 43.513 1.00 86.31 490 LEU A CA 1
ATOM 3944 C C . LEU A 1 490 ? -6.314 22.714 42.628 1.00 86.31 490 LEU A C 1
ATOM 3946 O O . LEU A 1 490 ? -6.612 22.954 41.459 1.00 86.31 490 LEU A O 1
ATOM 3950 N N . VAL A 1 491 ? -6.579 21.525 43.178 1.00 85.00 491 VAL A N 1
ATOM 3951 C CA . VAL A 1 491 ? -7.249 20.440 42.439 1.00 85.00 491 VAL A CA 1
ATOM 3952 C C . VAL A 1 491 ? -8.680 20.822 42.053 1.00 85.00 491 VAL A C 1
ATOM 3954 O O . VAL A 1 491 ? -9.107 20.561 40.925 1.00 85.00 491 VAL A O 1
ATOM 3957 N N . LEU A 1 492 ? -9.414 21.487 42.947 1.00 84.88 492 LEU A N 1
ATOM 3958 C CA . LEU A 1 492 ? -10.756 21.998 42.666 1.00 84.88 492 LEU A CA 1
ATOM 3959 C C . LEU A 1 492 ? -10.745 23.130 41.632 1.00 84.88 492 LEU A C 1
ATOM 3961 O O . LEU A 1 492 ? -11.629 23.176 40.774 1.00 84.88 492 LEU A O 1
ATOM 3965 N N . GLU A 1 493 ? -9.740 24.006 41.660 1.00 86.44 493 GLU A N 1
ATOM 3966 C CA . GLU A 1 493 ? -9.543 25.030 40.636 1.00 86.44 493 GLU A CA 1
ATOM 3967 C C . GLU A 1 493 ? -9.363 24.373 39.265 1.00 86.44 493 GLU A C 1
ATOM 3969 O O . GLU A 1 493 ? -10.142 24.656 38.350 1.00 86.44 493 GLU A O 1
ATOM 3974 N N . MET A 1 494 ? -8.454 23.400 39.148 1.00 84.00 494 MET A N 1
ATOM 3975 C CA . MET A 1 494 ? -8.264 22.628 37.916 1.00 84.00 494 MET A CA 1
ATOM 3976 C C . MET A 1 494 ? -9.555 21.922 37.472 1.00 84.00 494 MET A C 1
ATOM 3978 O O . MET A 1 494 ? -9.893 21.959 36.286 1.00 84.00 494 MET A O 1
ATOM 3982 N N . LYS A 1 495 ? -10.330 21.335 38.400 1.00 84.62 495 LYS A N 1
ATOM 3983 C CA . LYS A 1 495 ? -11.650 20.737 38.107 1.00 84.62 495 LYS A CA 1
ATOM 3984 C C . LYS A 1 495 ? -12.600 21.771 37.498 1.00 84.62 495 LYS A C 1
ATOM 3986 O O . LYS A 1 495 ? -13.227 21.502 36.472 1.00 84.62 495 LYS A O 1
ATOM 3991 N N . SER A 1 496 ? -12.687 22.961 38.091 1.00 80.50 496 SER A N 1
ATOM 3992 C CA . SER A 1 496 ? -13.546 24.045 37.599 1.00 80.50 496 SER A CA 1
ATOM 3993 C C . SER A 1 496 ? -13.127 24.528 36.205 1.00 80.50 496 SER A C 1
ATOM 3995 O O . SER A 1 496 ? -13.970 24.834 35.359 1.00 80.50 496 SER A O 1
ATOM 3997 N N . GLU A 1 497 ? -11.825 24.551 35.923 1.00 76.00 497 GLU A N 1
ATOM 3998 C CA . GLU A 1 497 ? -11.297 24.924 34.613 1.00 76.00 497 GLU A CA 1
ATOM 3999 C C . GLU A 1 497 ? -11.556 23.847 33.560 1.00 76.00 497 GLU A C 1
ATOM 4001 O O . GLU A 1 497 ? -11.947 24.171 32.436 1.00 76.00 497 GLU A O 1
ATOM 4006 N N . ALA A 1 498 ? -11.416 22.573 33.930 1.00 73.94 498 ALA A N 1
ATOM 4007 C CA . ALA A 1 498 ? -11.747 21.440 33.073 1.00 73.94 498 ALA A CA 1
ATOM 4008 C C . ALA A 1 498 ? -13.241 21.383 32.716 1.00 73.94 498 ALA A C 1
ATOM 4010 O O . ALA A 1 498 ? -13.599 20.858 31.665 1.00 73.94 498 ALA A O 1
ATOM 4011 N N . MET A 1 499 ? -14.113 21.962 33.545 1.00 71.44 499 MET A N 1
ATOM 4012 C CA . MET A 1 499 ? -15.530 22.135 33.216 1.00 71.44 499 MET A CA 1
ATOM 4013 C C . MET A 1 499 ? -15.752 23.242 32.183 1.00 71.44 499 MET A C 1
ATOM 4015 O O . MET A 1 499 ? -16.487 23.047 31.216 1.00 71.44 499 MET A O 1
ATOM 4019 N N . LYS A 1 500 ? -15.076 24.389 32.326 1.00 69.31 500 LYS A N 1
ATOM 4020 C CA . LYS A 1 500 ? -15.229 25.538 31.413 1.00 69.31 500 LYS A CA 1
ATOM 4021 C C . LYS A 1 500 ? -14.826 25.213 29.973 1.00 69.31 500 LYS A C 1
ATOM 4023 O O . LYS A 1 500 ? -15.433 25.735 29.040 1.00 69.31 500 LYS A O 1
ATOM 4028 N N . THR A 1 501 ? -13.841 24.340 29.767 1.00 62.31 501 THR A N 1
ATOM 4029 C CA . THR A 1 501 ? -13.394 23.943 28.418 1.00 62.31 501 THR A CA 1
ATOM 4030 C C . THR A 1 501 ? -14.446 23.148 27.637 1.00 62.31 501 THR A C 1
ATOM 4032 O O . THR A 1 501 ? -14.416 23.159 26.405 1.00 62.31 501 THR A O 1
ATOM 4035 N N . VAL A 1 502 ? -15.408 22.516 28.319 1.00 54.38 502 VAL A N 1
ATOM 4036 C CA . VAL A 1 502 ? -16.517 21.762 27.706 1.00 54.38 502 VAL A CA 1
ATOM 4037 C C . VAL A 1 502 ? -17.658 22.687 27.245 1.00 54.38 502 VAL A C 1
ATOM 4039 O O . VAL A 1 502 ? -18.321 22.397 26.252 1.00 54.38 502 VAL A O 1
ATOM 4042 N N . VAL A 1 503 ? -17.844 23.841 27.896 1.00 51.47 503 VAL A N 1
ATOM 4043 C CA . VAL A 1 503 ? -18.998 24.751 27.704 1.00 51.47 503 VAL A CA 1
ATOM 4044 C C . VAL A 1 503 ? -18.979 25.503 26.359 1.00 51.47 503 VAL A C 1
ATOM 4046 O O . VAL A 1 503 ? -20.014 25.969 25.886 1.00 51.47 503 VAL A O 1
ATOM 4049 N N . GLY A 1 504 ? -17.834 25.572 25.672 1.00 46.34 504 GLY A N 1
ATOM 4050 C CA . GLY A 1 504 ? -17.646 26.382 24.458 1.00 46.34 504 GLY A CA 1
ATOM 4051 C C . GLY A 1 504 ? -18.479 26.009 23.217 1.00 46.34 504 GLY A C 1
ATOM 4052 O O . GLY A 1 504 ? -18.336 26.674 22.193 1.00 46.34 504 GLY A O 1
ATOM 4053 N N . GLN A 1 505 ? -19.327 24.970 23.254 1.00 40.91 505 GLN A N 1
ATOM 4054 C CA . GLN A 1 505 ? -20.169 24.564 22.112 1.00 40.91 505 GLN A CA 1
ATOM 4055 C C . GLN A 1 505 ? -21.667 24.370 22.417 1.00 40.91 505 GLN A C 1
ATOM 4057 O O . GLN A 1 505 ? -22.367 23.798 21.582 1.00 40.91 505 GLN A O 1
ATOM 4062 N N . GLY A 1 506 ? -22.183 24.919 23.525 1.00 37.00 506 GLY A N 1
ATOM 4063 C CA . GLY A 1 506 ? -23.634 25.021 23.757 1.00 37.00 506 GLY A CA 1
ATOM 4064 C C . GLY A 1 506 ? -24.331 23.718 24.167 1.00 37.00 506 GLY A C 1
ATOM 4065 O O . GLY A 1 506 ? -25.507 23.544 23.863 1.00 37.00 506 GLY A O 1
ATOM 4066 N N . GLY A 1 507 ? -23.617 22.807 24.833 1.00 38.31 507 GLY A N 1
ATOM 4067 C CA . GLY A 1 507 ? -24.207 21.635 25.484 1.00 38.31 507 GLY A CA 1
ATOM 4068 C C . GLY A 1 507 ? -24.569 21.917 26.945 1.00 38.31 507 GLY A C 1
ATOM 4069 O O . GLY A 1 507 ? -23.833 22.622 27.636 1.00 38.31 507 GLY A O 1
ATOM 4070 N N . GLU A 1 508 ? -25.690 21.363 27.410 1.00 39.59 508 GLU A N 1
ATOM 4071 C CA . GLU A 1 508 ? -26.063 21.333 28.831 1.00 39.59 508 GLU A CA 1
ATOM 4072 C C . GLU A 1 508 ? -24.981 20.659 29.695 1.00 39.59 508 GLU A C 1
ATOM 4074 O O . GLU A 1 508 ? -24.239 19.786 29.236 1.00 39.59 508 GLU A O 1
ATOM 4079 N N . CYS A 1 509 ? -24.910 21.061 30.969 1.00 37.47 509 CYS A N 1
ATOM 4080 C CA . CYS A 1 509 ? -23.998 20.516 31.972 1.00 37.47 509 CYS A CA 1
ATOM 4081 C C . CYS A 1 509 ? -24.227 19.009 32.170 1.00 37.47 509 CYS A C 1
ATOM 4083 O O . CYS A 1 509 ? -25.095 18.601 32.935 1.00 37.47 509 CYS A O 1
ATOM 4085 N N . THR A 1 510 ? -23.438 18.154 31.522 1.00 47.38 510 THR A N 1
ATOM 4086 C CA . THR A 1 510 ? -23.430 16.724 31.855 1.00 47.38 510 THR A CA 1
ATOM 4087 C C . THR A 1 510 ? -22.638 16.488 33.144 1.00 47.38 510 THR A C 1
ATOM 4089 O O . THR A 1 510 ? -21.469 16.864 33.192 1.00 47.38 510 THR A O 1
ATOM 4092 N N . ASN A 1 511 ? -23.288 15.861 34.132 1.00 50.47 511 ASN A N 1
ATOM 4093 C CA . ASN A 1 511 ? -22.819 15.253 35.392 1.00 50.47 511 ASN A CA 1
ATOM 4094 C C . ASN A 1 511 ? -21.401 15.612 35.902 1.00 50.47 511 ASN A C 1
ATOM 4096 O O . ASN A 1 511 ? -20.385 15.271 35.287 1.00 50.47 511 ASN A O 1
ATOM 4100 N N . ASP A 1 512 ? -21.361 16.196 37.107 1.00 53.25 512 ASP A N 1
ATOM 4101 C CA . ASP A 1 512 ? -20.155 16.595 37.857 1.00 53.25 512 ASP A CA 1
ATOM 4102 C C . ASP A 1 512 ? -19.202 15.416 38.177 1.00 53.25 512 ASP A C 1
ATOM 4104 O O . ASP A 1 512 ? -17.980 15.582 38.217 1.00 53.25 512 ASP A O 1
ATOM 4108 N N . ASP A 1 513 ? -19.743 14.197 38.283 1.00 56.19 513 ASP A N 1
ATOM 4109 C CA . ASP A 1 513 ? -19.063 12.989 38.794 1.00 56.19 513 ASP A CA 1
ATOM 4110 C C . ASP A 1 513 ? -17.979 12.370 37.884 1.00 56.19 513 ASP A C 1
ATOM 4112 O O . ASP A 1 513 ? -17.402 11.338 38.215 1.00 56.19 513 ASP A O 1
ATOM 4116 N N . GLY A 1 514 ? -17.679 12.957 36.719 1.00 63.06 514 GLY A N 1
ATOM 4117 C CA . GLY A 1 514 ? -16.785 12.340 35.720 1.00 63.06 514 GLY A CA 1
ATOM 4118 C C . GLY A 1 514 ? -15.544 13.141 35.314 1.00 63.06 514 GLY A C 1
ATOM 4119 O O . GLY A 1 514 ? -14.863 12.743 34.367 1.00 63.06 514 GLY A O 1
ATOM 4120 N N . VAL A 1 515 ? -15.288 14.304 35.927 1.00 78.38 515 VAL A N 1
ATOM 4121 C CA . VAL A 1 515 ? -14.167 15.199 35.546 1.00 78.38 515 VAL A CA 1
ATOM 4122 C C . VAL A 1 515 ? -12.897 14.881 36.318 1.00 78.38 515 VAL A C 1
ATOM 4124 O O . VAL A 1 515 ? -11.813 14.893 35.739 1.00 78.38 515 VAL A O 1
ATOM 4127 N N . LEU A 1 516 ? -13.053 14.651 37.619 1.00 85.81 516 LEU A N 1
ATOM 4128 C CA . LEU A 1 516 ? -11.988 14.342 38.555 1.00 85.81 516 LEU A CA 1
ATOM 4129 C C . LEU A 1 516 ? -12.169 12.889 38.967 1.00 85.81 516 LEU A C 1
ATOM 4131 O O . LEU A 1 516 ? -13.188 12.544 39.558 1.00 85.81 516 LEU A O 1
ATOM 4135 N N . LEU A 1 517 ? -11.202 12.048 38.624 1.00 87.12 517 LEU A N 1
ATOM 4136 C CA . LEU A 1 517 ? -11.244 10.626 38.935 1.00 87.12 517 LEU A CA 1
ATOM 4137 C C . LEU A 1 517 ? -9.972 10.219 39.661 1.00 87.12 517 LEU A C 1
ATOM 4139 O O . LEU A 1 517 ? -8.869 10.617 39.285 1.00 87.12 517 LEU A O 1
ATOM 4143 N N . THR A 1 518 ? -10.139 9.405 40.690 1.00 88.75 518 THR A N 1
ATOM 4144 C CA . THR A 1 518 ? -9.055 8.762 41.422 1.00 88.75 518 THR A CA 1
ATOM 4145 C C . THR A 1 518 ? -8.777 7.388 40.826 1.00 88.75 518 THR A C 1
ATOM 4147 O O . THR A 1 518 ? -9.686 6.686 40.380 1.00 88.75 518 THR A O 1
ATOM 4150 N N . MET A 1 519 ? -7.505 7.006 40.770 1.00 90.50 519 MET A N 1
ATOM 4151 C CA . MET A 1 519 ? -7.100 5.672 40.345 1.00 90.50 519 MET A CA 1
ATOM 4152 C C . MET A 1 519 ? -5.777 5.248 40.984 1.00 90.50 519 MET A C 1
ATOM 4154 O O . MET A 1 519 ? -4.920 6.073 41.310 1.00 90.50 519 MET A O 1
ATOM 4158 N N . SER A 1 520 ? -5.575 3.935 41.066 1.00 91.12 520 SER A N 1
ATOM 4159 C CA . SER A 1 520 ? -4.285 3.338 41.399 1.00 91.12 520 SER A CA 1
ATOM 4160 C C . SER A 1 520 ? -3.921 2.275 40.369 1.00 91.12 520 SER A C 1
ATOM 4162 O O . SER A 1 520 ? -4.645 1.304 40.154 1.00 91.12 520 SER A O 1
ATOM 4164 N N . THR A 1 521 ? -2.757 2.431 39.734 1.00 87.12 521 THR A N 1
ATOM 4165 C CA . THR A 1 521 ? -2.223 1.409 38.818 1.00 87.12 521 THR A CA 1
ATOM 4166 C C . THR A 1 521 ? -1.738 0.149 39.533 1.00 87.12 521 THR A C 1
ATOM 4168 O O . THR A 1 521 ? -1.572 -0.875 38.874 1.00 87.12 521 THR A O 1
ATOM 4171 N N . LEU A 1 522 ? -1.474 0.232 40.844 1.00 87.00 522 LEU A N 1
ATOM 4172 C CA . LEU A 1 522 ? -0.998 -0.891 41.652 1.00 87.00 522 LEU A CA 1
ATOM 4173 C C . LEU A 1 522 ? -2.154 -1.818 42.039 1.00 87.00 522 LEU A C 1
ATOM 4175 O O . LEU A 1 522 ? -2.067 -3.019 41.805 1.00 87.00 522 LEU A O 1
ATOM 4179 N N . MET A 1 523 ? -3.240 -1.243 42.567 1.00 86.38 523 MET A N 1
ATOM 4180 C CA . MET A 1 523 ? -4.435 -1.986 42.995 1.00 86.38 523 MET A CA 1
ATOM 4181 C C . MET A 1 523 ? -5.423 -2.271 41.853 1.00 86.38 523 MET A C 1
ATOM 4183 O O . MET A 1 523 ? -6.422 -2.948 42.059 1.00 86.38 523 MET A O 1
ATOM 4187 N N . GLU A 1 524 ? -5.161 -1.734 40.658 1.00 87.00 524 GLU A N 1
ATOM 4188 C CA . GLU A 1 524 ? -6.058 -1.771 39.490 1.00 87.00 524 GLU A CA 1
ATOM 4189 C C . GLU A 1 524 ? -7.434 -1.123 39.715 1.00 87.00 524 GLU A C 1
ATOM 4191 O O . GLU A 1 524 ? -8.369 -1.321 38.935 1.00 87.00 524 GLU A O 1
ATOM 4196 N N . ASP A 1 525 ? -7.534 -0.275 40.736 1.00 87.81 525 ASP A N 1
ATOM 4197 C CA . ASP A 1 525 ? -8.755 0.436 41.085 1.00 87.81 525 ASP A CA 1
ATOM 4198 C C . ASP A 1 525 ? -8.913 1.731 40.264 1.00 87.81 525 ASP A C 1
ATOM 4200 O O . ASP A 1 525 ? -7.940 2.426 39.947 1.00 87.81 525 ASP A O 1
ATOM 4204 N N . GLY A 1 526 ? -10.145 2.042 39.859 1.00 87.50 526 GLY A N 1
ATOM 4205 C CA . GLY A 1 526 ? -10.498 3.240 39.082 1.00 87.50 526 GLY A CA 1
ATOM 4206 C C . GLY A 1 526 ? -10.059 3.261 37.604 1.00 87.50 526 GLY A C 1
ATOM 4207 O O . GLY A 1 526 ? -10.534 4.101 36.837 1.00 87.50 526 GLY A O 1
ATOM 4208 N N . ILE A 1 527 ? -9.220 2.325 37.134 1.00 90.56 527 ILE A N 1
ATOM 4209 C CA . ILE A 1 527 ? -8.664 2.329 35.759 1.00 90.56 527 ILE A CA 1
ATOM 4210 C C . ILE A 1 527 ? -9.766 2.261 34.688 1.00 90.56 527 ILE A C 1
ATOM 4212 O O . ILE A 1 527 ? -9.774 3.013 33.706 1.00 90.56 527 ILE A O 1
ATOM 4216 N N . THR A 1 528 ? -10.710 1.336 34.857 1.00 91.25 528 THR A N 1
ATOM 4217 C CA . THR A 1 528 ? -11.827 1.137 33.925 1.00 91.25 528 THR A CA 1
ATOM 4218 C C . THR A 1 528 ? -12.801 2.309 33.949 1.00 91.25 528 THR A C 1
ATOM 4220 O O . THR A 1 528 ? -13.312 2.675 32.889 1.00 91.25 528 THR A O 1
ATOM 4223 N N . ALA A 1 529 ? -13.006 2.938 35.110 1.00 91.38 529 ALA A N 1
ATOM 4224 C CA . ALA A 1 529 ? -13.837 4.130 35.253 1.00 91.38 529 ALA A CA 1
ATOM 4225 C C . ALA A 1 529 ? -13.258 5.310 34.456 1.00 91.38 529 ALA A C 1
ATOM 4227 O O . ALA A 1 529 ? -13.961 5.875 33.616 1.00 91.38 529 ALA A O 1
ATOM 4228 N N . VAL A 1 530 ? -11.956 5.595 34.608 1.00 91.31 530 VAL A N 1
ATOM 4229 C CA . VAL A 1 530 ? -11.245 6.632 33.832 1.00 91.31 530 VAL A CA 1
ATOM 4230 C C . VAL A 1 530 ? -11.364 6.378 32.331 1.00 91.31 530 VAL A C 1
ATOM 4232 O O . VAL A 1 530 ? -11.709 7.281 31.563 1.00 91.31 530 VAL A O 1
ATOM 4235 N N . LYS A 1 531 ? -11.139 5.132 31.896 1.00 91.38 531 LYS A N 1
ATOM 4236 C CA . LYS A 1 531 ? -11.280 4.742 30.486 1.00 91.38 531 LYS A CA 1
ATOM 4237 C C . LYS A 1 531 ? -12.689 5.018 29.957 1.00 91.38 531 LYS A C 1
ATOM 4239 O O . LYS A 1 531 ? -12.841 5.567 28.865 1.00 91.38 531 LYS A O 1
ATOM 4244 N N . ASN A 1 532 ? -13.711 4.599 30.697 1.00 92.00 532 ASN A N 1
ATOM 4245 C CA . ASN A 1 532 ? -15.101 4.713 30.272 1.00 92.00 532 ASN A CA 1
ATOM 4246 C C . ASN A 1 532 ? -15.527 6.186 30.201 1.00 92.00 532 ASN A C 1
ATOM 4248 O O . ASN A 1 532 ? -16.046 6.604 29.166 1.00 92.00 532 ASN A O 1
ATOM 4252 N N . ALA A 1 533 ? -15.203 6.983 31.224 1.00 89.94 533 ALA A N 1
ATOM 4253 C CA . ALA A 1 533 ? -15.488 8.417 31.260 1.00 89.94 533 ALA A CA 1
ATOM 4254 C C . ALA A 1 533 ? -14.841 9.167 30.081 1.00 89.94 533 ALA A C 1
ATOM 4256 O O . ALA A 1 533 ? -15.501 9.952 29.395 1.00 89.94 533 ALA A O 1
ATOM 4257 N N . ALA A 1 534 ? -13.573 8.869 29.771 1.00 90.56 534 ALA A N 1
ATOM 4258 C CA . ALA A 1 534 ? -12.866 9.445 28.625 1.00 90.56 534 ALA A CA 1
ATOM 4259 C C . ALA A 1 534 ? -13.518 9.089 27.287 1.00 90.56 534 ALA A C 1
ATOM 4261 O O . ALA A 1 534 ? -13.730 9.955 26.431 1.00 90.56 534 ALA A O 1
ATOM 4262 N N . CYS A 1 535 ? -13.859 7.813 27.104 1.00 91.69 535 CYS A N 1
ATOM 4263 C CA . CYS A 1 535 ? -14.481 7.333 25.880 1.00 91.69 535 CYS A CA 1
ATOM 4264 C C . CYS A 1 535 ? -15.877 7.923 25.658 1.00 91.69 535 CYS A C 1
ATOM 4266 O O . CYS A 1 535 ? -16.200 8.264 24.516 1.00 91.69 535 CYS A O 1
ATOM 4268 N N . GLU A 1 536 ? -16.692 8.034 26.710 1.00 90.38 536 GLU A N 1
ATOM 4269 C CA . GLU A 1 536 ? -18.050 8.580 26.638 1.00 90.38 536 GLU A CA 1
ATOM 4270 C C . GLU A 1 536 ? -18.052 10.074 26.350 1.00 90.38 536 GLU A C 1
ATOM 4272 O O . GLU A 1 536 ? -18.734 10.501 25.420 1.00 90.38 536 GLU A O 1
ATOM 4277 N N . ARG A 1 537 ? -17.224 10.861 27.045 1.00 87.38 537 ARG A N 1
ATOM 4278 C CA . ARG A 1 537 ? -17.109 12.303 26.779 1.00 87.38 537 ARG A CA 1
ATOM 4279 C C . ARG A 1 537 ? -16.671 12.585 25.346 1.00 87.38 537 ARG A C 1
ATOM 4281 O O . ARG A 1 537 ? -17.274 13.410 24.660 1.00 87.38 537 ARG A O 1
ATOM 4288 N N . LEU A 1 538 ? -15.673 11.847 24.855 1.00 90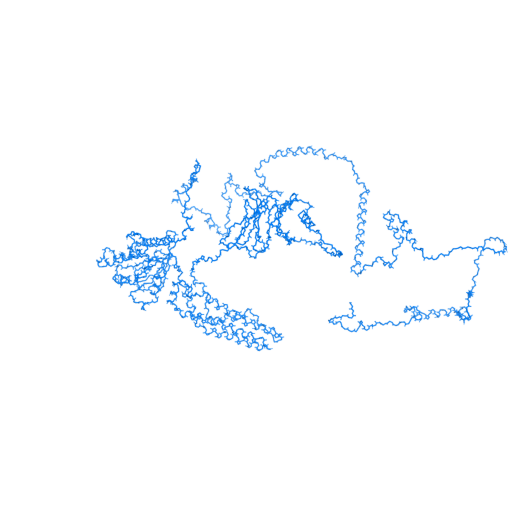.56 538 LEU A N 1
ATOM 4289 C CA . LEU A 1 538 ? -15.232 11.971 23.466 1.00 90.56 538 LEU A CA 1
ATOM 4290 C C . LEU A 1 538 ? -16.323 11.563 22.472 1.00 90.56 538 LEU A C 1
ATOM 4292 O O . LEU A 1 538 ? -16.429 12.142 21.388 1.00 90.56 538 LEU A O 1
ATOM 4296 N N . LEU A 1 539 ? -17.107 10.536 22.805 1.00 91.06 539 LEU A N 1
ATOM 4297 C CA . LEU A 1 539 ? -18.198 10.064 21.963 1.00 91.06 539 LEU A CA 1
ATOM 4298 C C . LEU A 1 539 ? -19.303 11.114 21.885 1.00 91.06 539 LEU A C 1
ATOM 4300 O O . LEU A 1 539 ? -19.694 11.452 20.771 1.00 91.06 539 LEU A O 1
ATOM 4304 N N . ASN A 1 540 ? -19.736 11.665 23.019 1.00 89.44 540 ASN A N 1
ATOM 4305 C CA . ASN A 1 540 ? -20.789 12.678 23.089 1.00 89.44 540 ASN A CA 1
ATOM 4306 C C . ASN A 1 540 ? -20.422 13.910 22.258 1.00 89.44 540 ASN A C 1
ATOM 4308 O O . ASN A 1 540 ? -21.160 14.272 21.343 1.00 89.44 540 ASN A O 1
ATOM 4312 N N . GLN A 1 541 ? -19.218 14.456 22.456 1.00 86.38 541 GLN A N 1
ATOM 4313 C CA . GLN A 1 541 ? -18.730 15.592 21.670 1.00 86.38 541 GLN A CA 1
ATOM 4314 C C . GLN A 1 541 ? -18.684 15.274 20.163 1.00 86.38 541 GLN A C 1
ATOM 4316 O O . GLN A 1 541 ? -19.074 16.081 19.318 1.00 86.38 541 GLN A O 1
ATOM 4321 N N . ARG A 1 542 ? -18.218 14.077 19.779 1.00 88.25 542 ARG A N 1
ATOM 4322 C CA . ARG A 1 542 ? -18.157 13.683 18.362 1.00 88.25 542 ARG A CA 1
ATOM 4323 C C . ARG A 1 542 ? -19.532 13.457 17.751 1.00 88.25 542 ARG A C 1
ATOM 4325 O O . ARG A 1 542 ? -19.697 13.745 16.565 1.00 88.25 542 ARG A O 1
ATOM 4332 N N . VAL A 1 543 ? -20.479 12.914 18.512 1.00 89.12 543 VAL A N 1
ATOM 4333 C CA . VAL A 1 543 ? -21.871 12.760 18.082 1.00 89.12 543 VAL A CA 1
ATOM 4334 C C . VAL A 1 543 ? -22.485 14.133 17.873 1.00 89.12 543 VAL A C 1
ATOM 4336 O O . VAL A 1 543 ? -23.071 14.343 16.822 1.00 89.12 543 VAL A O 1
ATOM 4339 N N . GLU A 1 544 ? -22.255 15.095 18.760 1.00 88.06 544 GLU A N 1
ATOM 4340 C CA . GLU A 1 544 ? -22.752 16.464 18.605 1.00 88.06 544 GLU A CA 1
ATOM 4341 C C . GLU A 1 544 ? -22.201 17.150 17.340 1.00 88.06 544 GLU A C 1
ATOM 4343 O O . GLU A 1 544 ? -22.953 17.669 16.513 1.00 88.06 544 GLU A O 1
ATOM 4348 N N . VAL A 1 545 ? -20.886 17.060 17.104 1.00 87.62 545 VAL A N 1
ATOM 4349 C CA . VAL A 1 545 ? -20.254 17.568 15.871 1.00 87.62 545 VAL A CA 1
ATOM 4350 C C . VAL A 1 545 ? -20.806 16.863 14.626 1.00 87.62 545 VAL A C 1
ATOM 4352 O O . VAL A 1 545 ? -20.942 17.473 13.563 1.00 87.62 545 VAL A O 1
ATOM 4355 N N . LYS A 1 546 ? -21.137 15.572 14.735 1.00 87.50 546 LYS A N 1
ATOM 4356 C CA . LYS A 1 546 ? -21.790 14.822 13.658 1.00 87.50 546 LYS A CA 1
ATOM 4357 C C . LYS A 1 546 ? -23.242 15.256 13.466 1.00 87.50 546 LYS A C 1
ATOM 4359 O O . LYS A 1 546 ? -23.627 15.368 12.309 1.00 87.50 546 LYS A O 1
ATOM 4364 N N . MET A 1 547 ? -23.997 15.525 14.536 1.00 87.19 547 MET A N 1
ATOM 4365 C CA . MET A 1 547 ? -25.385 16.021 14.516 1.00 87.19 547 MET A CA 1
ATOM 4366 C C . MET A 1 547 ? -25.488 17.343 13.760 1.00 87.19 547 MET A C 1
ATOM 4368 O O . MET A 1 547 ? -26.374 17.514 12.930 1.00 87.19 547 MET A O 1
ATOM 4372 N N . LYS A 1 548 ? -24.493 18.220 13.927 1.00 87.88 548 LYS A N 1
ATOM 4373 C CA . LYS A 1 548 ? -24.358 19.469 13.158 1.00 87.88 548 LYS A CA 1
ATOM 4374 C C . LYS A 1 548 ? -24.016 19.244 11.668 1.00 87.88 548 LYS A C 1
ATOM 4376 O O . LYS A 1 548 ? -24.054 20.181 10.874 1.00 87.88 548 LYS A O 1
ATOM 4381 N N . SER A 1 549 ? -23.660 18.025 11.248 1.00 87.38 549 SER A N 1
ATOM 4382 C CA . SER A 1 549 ? -23.230 17.708 9.879 1.00 87.38 549 SER A CA 1
ATOM 4383 C C . SER A 1 549 ? -24.350 17.124 9.015 1.00 87.38 549 SER A C 1
ATOM 4385 O O . SER A 1 549 ? -25.025 16.173 9.396 1.00 87.38 549 SER A O 1
ATOM 4387 N N . LYS A 1 550 ? -24.433 17.570 7.754 1.00 88.44 550 LYS A N 1
ATOM 4388 C CA . LYS A 1 550 ? -25.375 17.039 6.745 1.00 88.44 550 LYS A CA 1
ATOM 4389 C C . LYS A 1 550 ? -25.192 15.543 6.423 1.00 88.44 550 LYS A C 1
ATOM 4391 O O . LYS A 1 550 ? -26.099 14.921 5.887 1.00 88.44 550 LYS A O 1
ATOM 4396 N N . LYS A 1 551 ? -24.040 14.949 6.772 1.00 83.19 551 LYS A N 1
ATOM 4397 C CA . LYS A 1 551 ? -23.707 13.531 6.504 1.00 83.19 551 LYS A CA 1
ATOM 4398 C C . LYS A 1 551 ? -24.542 12.520 7.290 1.00 83.19 551 LYS A C 1
ATOM 4400 O O . LYS A 1 551 ? -24.426 11.320 7.047 1.00 83.19 551 LYS A O 1
ATOM 4405 N N . ILE A 1 552 ? -25.317 12.967 8.274 1.00 86.94 552 ILE A N 1
ATOM 4406 C CA . ILE A 1 552 ? -26.202 12.073 9.022 1.00 86.94 552 ILE A CA 1
ATOM 4407 C C . ILE A 1 552 ? -27.340 11.567 8.154 1.00 86.94 552 ILE A C 1
ATOM 4409 O O . ILE A 1 552 ? -27.688 10.397 8.288 1.00 86.94 552 ILE A O 1
ATOM 4413 N N . ASN A 1 553 ? -27.844 12.391 7.234 1.00 85.94 553 ASN A N 1
ATOM 4414 C CA . ASN A 1 553 ? -28.979 12.037 6.385 1.00 85.94 553 ASN A CA 1
ATOM 4415 C C . ASN A 1 553 ? -28.719 10.744 5.593 1.00 85.94 553 ASN A C 1
ATOM 4417 O O . ASN A 1 553 ? -29.590 9.884 5.528 1.00 85.94 553 ASN A O 1
ATOM 4421 N N . ASP A 1 554 ? -27.484 10.536 5.125 1.00 87.56 554 ASP A N 1
ATOM 4422 C CA . ASP A 1 554 ? -27.067 9.312 4.423 1.00 87.56 554 ASP A CA 1
ATOM 4423 C C . ASP A 1 554 ? -27.116 8.053 5.314 1.00 87.56 554 ASP A C 1
ATOM 4425 O O . ASP A 1 554 ? -27.242 6.928 4.827 1.00 87.56 554 ASP A O 1
ATOM 4429 N N . CYS A 1 555 ? -26.969 8.225 6.631 1.00 84.12 555 CYS A N 1
ATOM 4430 C CA . CYS A 1 555 ? -26.932 7.140 7.610 1.00 84.12 555 CYS A CA 1
ATOM 4431 C C . CYS A 1 555 ? -28.276 6.902 8.314 1.00 84.12 555 CYS A C 1
ATOM 4433 O O . CYS A 1 555 ? -28.408 5.864 8.962 1.00 84.12 555 CYS A O 1
ATOM 4435 N N . LEU A 1 556 ? -29.258 7.809 8.209 1.00 87.88 556 LEU A N 1
ATOM 4436 C CA . LEU A 1 556 ? -30.539 7.715 8.931 1.00 87.88 556 LEU A CA 1
ATOM 4437 C C . LEU A 1 556 ? -31.267 6.393 8.664 1.00 87.88 556 LEU A C 1
ATOM 4439 O O . LEU A 1 556 ? -31.759 5.767 9.600 1.00 87.88 556 LEU A O 1
ATOM 4443 N N . ASN A 1 557 ? -31.212 5.898 7.426 1.00 89.19 557 ASN A N 1
ATOM 4444 C CA . ASN A 1 557 ? -31.796 4.610 7.041 1.00 89.19 557 ASN A CA 1
ATOM 4445 C C . ASN A 1 557 ? -31.244 3.417 7.845 1.00 89.19 557 ASN A C 1
ATOM 4447 O O . ASN A 1 557 ? -31.913 2.398 7.951 1.00 89.19 557 ASN A O 1
ATOM 4451 N N . ARG A 1 558 ? -30.027 3.519 8.404 1.00 90.62 558 ARG A N 1
ATOM 4452 C CA . ARG A 1 558 ? -29.414 2.467 9.237 1.00 90.62 558 ARG A CA 1
ATOM 4453 C C . ARG A 1 558 ? -29.823 2.551 10.704 1.00 90.62 558 ARG A C 1
ATOM 4455 O O . ARG A 1 558 ? -29.759 1.542 11.395 1.00 90.62 558 ARG A O 1
ATOM 4462 N N . PHE A 1 559 ? -30.171 3.745 11.183 1.00 88.44 559 PHE A N 1
ATOM 4463 C CA . PHE A 1 559 ? -30.652 3.956 12.551 1.00 88.44 559 PHE A CA 1
ATOM 4464 C C . PHE A 1 559 ? -32.143 3.646 12.681 1.00 88.44 559 PHE A C 1
ATOM 4466 O O . PHE A 1 559 ? -32.602 3.270 13.755 1.00 88.44 559 PHE A O 1
ATOM 4473 N N . HIS A 1 560 ? -32.893 3.792 11.589 1.00 90.06 560 HIS A N 1
ATOM 4474 C CA . HIS A 1 560 ? -34.315 3.503 11.558 1.00 90.06 560 HIS A CA 1
ATOM 4475 C C . HIS A 1 560 ? -34.579 1.992 11.645 1.00 90.06 560 HIS A C 1
ATOM 4477 O O . HIS A 1 560 ? -34.329 1.242 10.700 1.00 90.06 560 HIS A O 1
ATOM 4483 N N . VAL A 1 561 ? -35.140 1.549 12.770 1.00 94.31 561 VAL A N 1
ATOM 4484 C CA . VAL A 1 561 ? -35.653 0.185 12.934 1.00 94.31 561 VAL A CA 1
ATOM 4485 C C . VAL A 1 561 ? -37.080 0.138 12.394 1.00 94.31 561 VAL A C 1
ATOM 4487 O O . VAL A 1 561 ? -37.953 0.864 12.863 1.00 94.31 561 VAL A O 1
ATOM 4490 N N . ALA A 1 562 ? -37.324 -0.705 11.389 1.00 92.81 562 ALA A N 1
ATOM 4491 C CA . ALA A 1 562 ? -38.654 -0.866 10.815 1.00 92.81 562 ALA A CA 1
ATOM 4492 C C . ALA A 1 562 ? -39.576 -1.602 11.796 1.00 92.81 562 ALA A C 1
ATOM 4494 O O . ALA A 1 562 ? -39.343 -2.766 12.121 1.00 92.81 562 ALA A O 1
ATOM 4495 N N . ILE A 1 563 ? -40.633 -0.924 12.243 1.00 92.75 563 ILE A N 1
ATOM 4496 C CA . ILE A 1 563 ? -41.667 -1.520 13.089 1.00 92.75 563 ILE A CA 1
ATOM 4497 C C . ILE A 1 563 ? -42.734 -2.122 12.162 1.00 92.75 563 ILE A C 1
ATOM 4499 O O . ILE A 1 563 ? -43.368 -1.376 11.406 1.00 92.75 563 ILE A O 1
ATOM 4503 N N . PRO A 1 564 ? -42.923 -3.455 12.158 1.00 89.12 564 PRO A N 1
ATOM 4504 C CA . PRO A 1 564 ? -43.902 -4.091 11.287 1.00 89.12 564 PRO A CA 1
ATOM 4505 C C . PRO A 1 564 ? -45.320 -3.676 11.695 1.00 89.12 564 PRO A C 1
ATOM 4507 O O . PRO A 1 564 ? -45.701 -3.797 12.858 1.00 89.12 564 PRO A O 1
ATOM 4510 N N . LYS A 1 565 ? -46.118 -3.204 10.731 1.00 88.19 565 LYS A N 1
ATOM 4511 C CA . LYS A 1 565 ? -47.550 -2.957 10.947 1.00 88.19 565 LYS A CA 1
ATOM 4512 C C . LYS A 1 565 ? -48.305 -4.293 10.898 1.00 88.19 565 LYS A C 1
ATOM 4514 O O . LYS A 1 565 ? -48.044 -5.075 9.979 1.00 88.19 565 LYS A O 1
ATOM 4519 N N . PRO A 1 566 ? -49.228 -4.570 11.836 1.00 86.75 566 PRO A N 1
ATOM 4520 C CA . PRO A 1 566 ? -50.026 -5.791 11.797 1.00 86.75 566 PRO A CA 1
ATOM 4521 C C . PRO A 1 566 ? -50.888 -5.797 10.526 1.00 86.75 566 PRO A C 1
ATOM 4523 O O . PRO A 1 566 ? -51.659 -4.868 10.296 1.00 86.75 566 PRO A O 1
ATOM 4526 N N . ARG A 1 567 ? -50.704 -6.817 9.676 1.00 83.31 567 ARG A N 1
ATOM 4527 C CA . ARG A 1 567 ? -51.429 -6.989 8.401 1.00 83.31 567 ARG A CA 1
ATOM 4528 C C . ARG A 1 567 ? -52.451 -8.123 8.474 1.00 83.31 567 ARG A C 1
ATOM 4530 O O . ARG A 1 567 ? -53.593 -7.926 8.082 1.00 83.31 567 ARG A O 1
ATOM 4537 N N . ASP A 1 568 ? -52.034 -9.273 9.007 1.00 87.50 568 ASP A N 1
ATOM 4538 C CA . ASP A 1 568 ? -52.838 -10.494 9.100 1.00 87.50 568 ASP A CA 1
ATOM 4539 C C . ASP A 1 568 ? -53.012 -10.886 10.579 1.00 87.50 568 ASP A C 1
ATOM 4541 O O . ASP A 1 568 ? -52.056 -10.788 11.348 1.00 87.50 568 ASP A O 1
ATOM 4545 N N . GLN A 1 569 ? -54.177 -11.409 10.980 1.00 84.75 569 GLN A N 1
ATOM 4546 C CA . GLN A 1 569 ? -54.413 -11.969 12.328 1.00 84.75 569 GLN A CA 1
ATOM 4547 C C . GLN A 1 569 ? -53.795 -13.378 12.504 1.00 84.75 569 GLN A C 1
ATOM 4549 O O . GLN A 1 569 ? -54.393 -14.262 13.108 1.00 84.75 569 GLN A O 1
ATOM 4554 N N . LYS A 1 570 ? -52.615 -13.630 11.921 1.00 87.50 570 LYS A N 1
ATOM 4555 C CA . LYS A 1 570 ? -51.898 -14.912 12.027 1.00 87.50 570 LYS A CA 1
ATOM 4556 C C . LYS A 1 570 ? -50.636 -14.736 12.858 1.00 87.50 570 LYS A C 1
ATOM 4558 O O . LYS A 1 570 ? -49.718 -14.024 12.447 1.00 87.50 570 LYS A O 1
ATOM 4563 N N . GLU A 1 571 ? -50.569 -15.425 13.990 1.00 85.69 571 GLU A N 1
ATOM 4564 C CA . GLU A 1 571 ? -49.380 -15.433 14.839 1.00 85.69 571 GLU A CA 1
ATOM 4565 C C . GLU A 1 571 ? -48.237 -16.219 14.181 1.00 85.69 571 GLU A C 1
ATOM 4567 O O . GLU A 1 571 ? -48.433 -17.298 13.619 1.00 85.69 571 GLU A O 1
ATOM 4572 N N . ARG A 1 572 ? -47.021 -15.664 14.232 1.00 86.50 572 ARG A N 1
ATOM 4573 C CA . ARG A 1 572 ? -45.794 -16.293 13.717 1.00 86.50 572 ARG A CA 1
ATOM 4574 C C . ARG A 1 572 ? -44.772 -16.414 14.853 1.00 86.50 572 ARG A C 1
ATOM 4576 O O . ARG A 1 572 ? -43.864 -15.584 14.930 1.00 86.50 572 ARG A O 1
ATOM 4583 N N . PRO A 1 573 ? -44.937 -17.384 15.769 1.00 90.25 573 PRO A N 1
ATOM 4584 C CA . PRO A 1 573 ? -44.036 -17.545 16.905 1.00 90.25 573 PRO A CA 1
ATOM 4585 C C . PRO A 1 573 ? -42.637 -18.000 16.465 1.00 90.25 573 PRO A C 1
ATOM 4587 O O . PRO A 1 573 ? -42.449 -18.596 15.401 1.00 90.25 573 PRO A O 1
ATOM 4590 N N . THR A 1 574 ? -41.631 -17.740 17.301 1.00 90.12 574 THR A N 1
ATOM 4591 C CA . THR A 1 574 ? -40.264 -18.226 17.085 1.00 90.12 574 THR A CA 1
ATOM 4592 C C . THR A 1 574 ? -40.184 -19.727 17.379 1.00 90.12 574 THR A C 1
ATOM 4594 O O . THR A 1 574 ? -40.310 -20.163 18.520 1.00 90.12 574 THR A O 1
ATOM 4597 N N . CYS A 1 575 ? -39.949 -20.551 16.354 1.00 90.69 575 CYS A N 1
ATOM 4598 C CA . CYS A 1 575 ? -39.797 -21.997 16.530 1.00 90.69 575 CYS A CA 1
ATOM 4599 C C . CYS A 1 575 ? -38.350 -22.342 16.921 1.00 90.69 575 CYS A C 1
ATOM 4601 O O . CYS A 1 575 ? -37.484 -22.519 16.064 1.00 90.69 575 CYS A O 1
ATOM 4603 N N . ILE A 1 576 ? -38.073 -22.401 18.226 1.00 92.12 576 ILE A N 1
ATOM 4604 C CA . ILE A 1 576 ? -36.787 -22.864 18.765 1.00 92.12 576 ILE A CA 1
ATOM 4605 C C . ILE A 1 576 ? -36.980 -24.298 19.284 1.00 92.12 576 ILE A C 1
ATOM 4607 O O . ILE A 1 576 ? -37.743 -24.486 20.232 1.00 92.12 576 ILE A O 1
ATOM 4611 N N . PRO A 1 577 ? -36.301 -25.315 18.718 1.00 94.06 577 PRO A N 1
ATOM 4612 C CA . PRO A 1 577 ? -36.443 -26.695 19.175 1.00 94.06 577 PRO A CA 1
ATOM 4613 C C . PRO A 1 577 ? -36.053 -26.867 20.647 1.00 94.06 577 PRO A C 1
ATOM 4615 O O . PRO A 1 577 ? -35.024 -26.351 21.092 1.00 94.06 577 PRO A O 1
ATOM 4618 N N . GLN A 1 578 ? -36.816 -27.677 21.381 1.00 90.06 578 GLN A N 1
ATOM 4619 C CA . GLN A 1 578 ? -36.625 -27.891 22.820 1.00 90.06 578 GLN A CA 1
ATOM 4620 C C . GLN A 1 578 ? -35.217 -28.403 23.175 1.00 90.06 578 GLN A C 1
ATOM 4622 O O . GLN A 1 578 ? -34.608 -27.929 24.133 1.00 90.06 578 GLN A O 1
ATOM 4627 N N . LYS A 1 579 ? -34.629 -29.259 22.324 1.00 90.44 579 LYS A N 1
ATOM 4628 C CA . LYS A 1 579 ? -33.242 -29.742 22.476 1.00 90.44 579 LYS A CA 1
ATOM 4629 C C . LYS A 1 579 ? -32.211 -28.606 22.578 1.00 90.44 579 LYS A C 1
ATOM 4631 O O . LYS A 1 579 ? -31.220 -28.755 23.286 1.00 90.44 579 LYS A O 1
ATOM 4636 N N . VAL A 1 580 ? -32.417 -27.475 21.894 1.00 88.75 580 VAL A N 1
ATOM 4637 C CA . VAL A 1 580 ? -31.491 -26.323 21.927 1.00 88.75 580 VAL A CA 1
ATOM 4638 C C . VAL A 1 580 ? -31.624 -25.547 23.238 1.00 88.75 580 VAL A C 1
ATOM 4640 O O . VAL A 1 580 ? -30.618 -25.089 23.780 1.00 88.75 580 VAL A O 1
ATOM 4643 N N . LEU A 1 581 ? -32.844 -25.420 23.765 1.00 86.69 581 LEU A N 1
ATOM 4644 C CA . LEU A 1 581 ? -33.100 -24.770 25.053 1.00 86.69 581 LEU A CA 1
ATOM 4645 C C . LEU A 1 581 ? -32.499 -25.585 26.205 1.00 86.69 581 LEU A C 1
ATOM 4647 O O . LEU A 1 581 ? -31.764 -25.040 27.026 1.00 86.69 581 LEU A O 1
ATOM 4651 N N . GLU A 1 582 ? -32.707 -26.903 26.197 1.00 86.94 582 GLU A N 1
ATOM 4652 C CA . GLU A 1 582 ? -32.102 -27.818 27.171 1.00 86.94 582 GLU A CA 1
ATOM 4653 C C . GLU A 1 582 ? -30.571 -27.852 27.068 1.00 86.94 582 GLU A C 1
ATOM 4655 O O . GLU A 1 582 ? -29.879 -27.903 28.086 1.00 86.94 582 GLU A O 1
ATOM 4660 N N . ALA A 1 583 ? -30.018 -27.794 25.851 1.00 82.81 583 ALA A N 1
ATOM 4661 C CA . ALA A 1 583 ? -28.575 -27.730 25.643 1.00 82.81 583 ALA A CA 1
ATOM 4662 C C . ALA A 1 583 ? -27.971 -26.424 26.174 1.00 82.81 583 ALA A C 1
ATOM 4664 O O . ALA A 1 583 ? -26.910 -26.471 26.788 1.00 82.81 583 ALA A O 1
ATOM 4665 N N . LYS A 1 584 ? -28.639 -25.276 25.990 1.00 81.12 584 LYS A N 1
ATOM 4666 C CA . LYS A 1 584 ? -28.202 -23.994 26.568 1.00 81.12 584 LYS A CA 1
ATOM 4667 C C . LYS A 1 584 ? -28.218 -24.018 28.095 1.00 81.12 584 LYS A C 1
ATOM 4669 O O . LYS A 1 584 ? -27.273 -23.526 28.697 1.00 81.12 584 LYS A O 1
ATOM 4674 N N . ALA A 1 585 ? -29.238 -24.626 28.704 1.00 80.69 585 ALA A N 1
ATOM 4675 C CA . ALA A 1 585 ? -29.315 -24.776 30.158 1.00 80.69 585 ALA A CA 1
ATOM 4676 C C . ALA A 1 585 ? -28.199 -25.684 30.712 1.00 80.69 585 ALA A C 1
ATOM 4678 O O . ALA A 1 585 ? -27.631 -25.395 31.757 1.00 80.69 585 ALA A O 1
ATOM 4679 N N . LYS A 1 586 ? -27.837 -26.750 29.983 1.00 77.44 586 LYS A N 1
ATOM 4680 C CA . LYS A 1 586 ? -26.791 -27.717 30.377 1.00 77.44 586 LYS A CA 1
ATOM 4681 C C . LYS A 1 586 ? -25.366 -27.329 29.946 1.00 77.44 586 LYS A C 1
ATOM 4683 O O . LYS A 1 586 ? -24.421 -28.035 30.292 1.00 77.44 586 LYS A O 1
ATOM 4688 N N . ALA A 1 587 ? -25.186 -26.254 29.172 1.00 68.00 587 ALA A N 1
ATOM 4689 C CA . ALA A 1 587 ? -23.890 -25.864 28.603 1.00 68.00 587 ALA A CA 1
ATOM 4690 C C . ALA A 1 587 ? -22.872 -25.362 29.644 1.00 68.00 587 ALA A C 1
ATOM 4692 O O . ALA A 1 587 ? -21.683 -25.339 29.340 1.00 68.00 587 ALA A O 1
ATOM 4693 N N . ALA A 1 588 ? -23.316 -24.982 30.846 1.00 63.25 588 ALA A N 1
ATOM 4694 C CA . ALA A 1 588 ? -22.424 -24.592 31.938 1.00 63.25 588 ALA A CA 1
ATOM 4695 C C . ALA A 1 588 ? -21.704 -25.796 32.587 1.00 63.25 588 ALA A C 1
ATOM 4697 O O . ALA A 1 588 ? -20.557 -25.650 32.997 1.00 63.25 588 ALA A O 1
ATOM 4698 N N . ASP A 1 589 ? -22.333 -26.982 32.598 1.00 61.97 589 ASP A N 1
ATOM 4699 C CA . ASP A 1 589 ? -21.864 -28.152 33.366 1.00 61.97 589 ASP A CA 1
ATOM 4700 C C . ASP A 1 589 ? -21.285 -29.297 32.516 1.00 61.97 589 ASP A C 1
ATOM 4702 O O . ASP A 1 589 ? -20.632 -30.200 33.042 1.00 61.97 589 ASP A O 1
ATOM 4706 N N . LYS A 1 590 ? -21.504 -29.316 31.193 1.00 64.12 590 LYS A N 1
ATOM 4707 C CA . LYS A 1 590 ? -20.985 -30.397 30.335 1.00 64.12 590 LYS A CA 1
ATOM 4708 C C . LYS A 1 590 ? -19.569 -30.119 29.830 1.00 64.12 590 LYS A C 1
ATOM 4710 O O . LYS A 1 590 ? -19.306 -29.100 29.196 1.00 64.12 590 LYS A O 1
ATOM 4715 N N . GLY A 1 591 ? -18.685 -31.103 30.022 1.00 66.06 591 GLY A N 1
ATOM 4716 C CA . GLY A 1 591 ? -17.352 -31.140 29.417 1.00 66.06 591 GLY A CA 1
ATOM 4717 C C . GLY A 1 591 ? -17.384 -30.968 27.891 1.00 66.06 591 GLY A C 1
ATOM 4718 O O . GLY A 1 591 ? -18.376 -31.287 27.229 1.00 66.06 591 GLY A O 1
ATOM 4719 N N . LYS A 1 592 ? -16.288 -30.440 27.327 1.00 71.75 592 LYS A N 1
ATOM 4720 C CA . LYS A 1 592 ? -16.173 -30.137 25.891 1.00 71.75 592 LYS A CA 1
ATOM 4721 C C . LYS A 1 592 ? -16.461 -31.387 25.049 1.00 71.75 592 LYS A C 1
ATOM 4723 O O . LYS A 1 592 ? -15.749 -32.383 25.143 1.00 71.75 592 LYS A O 1
ATOM 4728 N N . ARG A 1 593 ? -17.492 -31.323 24.200 1.00 81.69 593 ARG A N 1
ATOM 4729 C CA . ARG A 1 593 ? -17.757 -32.338 23.170 1.00 81.69 593 ARG A CA 1
ATOM 4730 C C . ARG A 1 593 ? -16.568 -32.382 22.207 1.00 81.69 593 ARG A C 1
ATOM 4732 O O . ARG A 1 593 ? -16.182 -31.327 21.711 1.00 81.69 593 ARG A O 1
ATOM 4739 N N . LYS A 1 594 ? -16.054 -33.580 21.901 1.00 85.88 594 LYS A N 1
ATOM 4740 C CA . LYS A 1 594 ? -15.062 -33.759 20.831 1.00 85.88 594 LYS A CA 1
ATOM 4741 C C . LYS A 1 594 ? -15.644 -33.271 19.504 1.00 85.88 594 LYS A C 1
ATOM 4743 O O . LYS A 1 594 ? -16.705 -33.744 19.081 1.00 85.88 594 LYS A O 1
ATOM 4748 N N . LEU A 1 595 ? -14.982 -32.302 18.884 1.00 89.25 595 LEU A N 1
ATOM 4749 C CA . LEU A 1 595 ? -15.340 -31.786 17.567 1.00 89.25 595 LEU A CA 1
ATOM 4750 C C . LEU A 1 595 ? -14.636 -32.603 16.481 1.00 89.25 595 LEU A C 1
ATOM 4752 O O . LEU A 1 595 ? -13.611 -33.231 16.727 1.00 89.25 595 LEU A O 1
ATOM 4756 N N . GLU A 1 596 ? -15.145 -32.546 15.251 1.00 88.25 596 GLU A N 1
ATOM 4757 C CA . GLU A 1 596 ? -14.504 -33.229 14.116 1.00 88.25 596 GLU A CA 1
ATOM 4758 C C . GLU A 1 596 ? -13.079 -32.702 13.865 1.00 88.25 596 GLU A C 1
ATOM 4760 O O . GLU A 1 596 ? -12.209 -33.461 13.466 1.00 88.25 596 GLU A O 1
ATOM 4765 N N . ARG A 1 597 ? -12.807 -31.432 14.206 1.00 89.81 597 ARG A N 1
ATOM 4766 C CA . ARG A 1 597 ? -11.455 -30.848 14.186 1.00 89.81 597 ARG A CA 1
ATOM 4767 C C . ARG A 1 597 ? -10.509 -31.501 15.199 1.00 89.81 597 ARG A C 1
ATOM 4769 O O . ARG A 1 597 ? -9.312 -31.588 14.949 1.00 89.81 597 ARG A O 1
ATOM 4776 N N . ASP A 1 598 ? -11.027 -31.932 16.346 1.00 91.50 598 ASP A N 1
ATOM 4777 C CA . ASP A 1 598 ? -10.217 -32.627 17.348 1.00 91.50 598 ASP A CA 1
ATOM 4778 C C . ASP A 1 598 ? -9.880 -34.039 16.850 1.00 91.50 598 ASP A C 1
ATOM 4780 O O . ASP A 1 598 ? -8.728 -34.447 16.931 1.00 91.50 598 ASP A O 1
ATOM 4784 N N . LEU A 1 599 ? -10.851 -34.733 16.240 1.00 89.88 599 LEU A N 1
ATOM 4785 C CA . LEU A 1 599 ? -10.639 -36.034 15.588 1.00 89.88 599 LEU A CA 1
ATOM 4786 C C . LEU A 1 599 ? -9.672 -35.941 14.401 1.00 89.88 599 LEU A C 1
ATOM 4788 O O . LEU A 1 599 ? -8.818 -36.803 14.233 1.00 89.88 599 LEU A O 1
ATOM 4792 N N . GLU A 1 600 ? -9.769 -34.879 13.604 1.00 92.94 600 GLU A N 1
ATOM 4793 C CA . GLU A 1 600 ? -8.834 -34.593 12.516 1.00 92.94 600 GLU A CA 1
ATOM 4794 C C . GLU A 1 600 ? -7.404 -34.448 13.048 1.00 92.94 600 GLU A C 1
ATOM 4796 O O . GLU A 1 600 ? -6.486 -35.067 12.515 1.00 92.94 600 GLU A O 1
ATOM 4801 N N . ASN A 1 601 ? -7.211 -33.685 14.130 1.00 91.88 601 ASN A N 1
ATOM 4802 C CA . ASN A 1 601 ? -5.900 -33.524 14.762 1.00 91.88 601 ASN A CA 1
ATOM 4803 C C . ASN A 1 601 ? -5.376 -34.836 15.376 1.00 91.88 601 ASN A C 1
ATOM 4805 O O . ASN A 1 601 ? -4.179 -35.099 15.283 1.00 91.88 601 ASN A O 1
ATOM 4809 N N . GLU A 1 602 ? -6.248 -35.649 15.984 1.00 92.44 602 GLU A N 1
ATOM 4810 C CA . GLU A 1 602 ? -5.903 -36.975 16.526 1.00 92.44 602 GLU A CA 1
ATOM 4811 C C . GLU A 1 602 ? -5.463 -37.942 15.406 1.00 92.44 602 GLU A C 1
ATOM 4813 O O . GLU A 1 602 ? -4.523 -38.715 15.589 1.00 92.44 602 GLU A O 1
ATOM 4818 N N . ASN A 1 603 ? -6.072 -37.850 14.219 1.00 89.06 603 ASN A N 1
ATOM 4819 C CA . ASN A 1 603 ? -5.913 -38.817 13.127 1.00 89.06 603 ASN A CA 1
ATOM 4820 C C . ASN A 1 603 ? -4.964 -38.352 12.001 1.00 89.06 603 ASN A C 1
ATOM 4822 O O . ASN A 1 603 ? -5.116 -38.757 10.847 1.00 89.06 603 ASN A O 1
ATOM 4826 N N . GLY A 1 604 ? -3.967 -37.524 12.322 1.00 87.81 604 GLY A N 1
ATOM 4827 C CA . GLY A 1 604 ? -2.897 -37.138 11.387 1.00 87.81 604 GLY A CA 1
ATOM 4828 C C . GLY A 1 604 ? -3.033 -35.747 10.762 1.00 87.81 604 GLY A C 1
ATOM 4829 O O . GLY A 1 604 ? -2.190 -35.356 9.956 1.00 87.81 604 GLY A O 1
ATOM 4830 N N . GLY A 1 605 ? -4.041 -34.974 11.165 1.00 91.88 605 GLY A N 1
ATOM 4831 C CA . GLY A 1 605 ? -4.212 -33.571 10.807 1.00 91.88 605 GLY A CA 1
ATOM 4832 C C . GLY A 1 605 ? -4.758 -33.326 9.399 1.00 91.88 605 GLY A C 1
ATOM 4833 O O . GLY A 1 605 ? -5.099 -34.240 8.638 1.00 91.88 605 GLY A O 1
ATOM 4834 N N . ALA A 1 606 ? -4.831 -32.039 9.058 1.00 89.19 606 ALA A N 1
ATOM 4835 C CA . ALA A 1 606 ? -5.374 -31.571 7.791 1.00 89.19 606 ALA A CA 1
ATOM 4836 C C . ALA A 1 606 ? -4.563 -32.100 6.598 1.00 89.19 606 ALA A C 1
ATOM 4838 O O . ALA A 1 606 ? -3.364 -31.847 6.480 1.00 89.19 606 ALA A O 1
ATOM 4839 N N . GLY A 1 607 ? -5.241 -32.814 5.698 1.00 87.12 607 GLY A N 1
ATOM 4840 C CA . GLY A 1 607 ? -4.663 -33.398 4.483 1.00 87.12 607 GLY A CA 1
ATOM 4841 C C . GLY A 1 607 ? -4.387 -34.902 4.559 1.00 87.12 607 GLY A C 1
ATOM 4842 O O . GLY A 1 607 ? -4.261 -35.524 3.508 1.00 87.12 607 GLY A O 1
ATOM 4843 N N . VAL A 1 608 ? -4.351 -35.490 5.761 1.00 91.06 608 VAL A N 1
ATOM 4844 C CA . VAL A 1 608 ? -4.251 -36.950 5.955 1.00 91.06 608 VAL A CA 1
ATOM 4845 C C . VAL A 1 608 ? -5.590 -37.535 6.384 1.00 91.06 608 VAL A C 1
ATOM 4847 O O . VAL A 1 608 ? -5.981 -38.579 5.873 1.00 91.06 608 VAL A O 1
ATOM 4850 N N . TYR A 1 609 ? -6.310 -36.858 7.283 1.00 91.00 609 TYR A N 1
ATOM 4851 C CA . TYR A 1 609 ? -7.602 -37.320 7.782 1.00 91.00 609 TYR A CA 1
ATOM 4852 C C . TYR A 1 609 ? -8.688 -37.286 6.687 1.00 91.00 609 TYR A C 1
ATOM 4854 O O . TYR A 1 609 ? -9.064 -36.199 6.234 1.00 91.00 609 TYR A O 1
ATOM 4862 N N . PRO A 1 610 ? -9.248 -38.440 6.272 1.00 87.62 610 PRO A N 1
ATOM 4863 C CA . PRO A 1 610 ? -10.370 -38.467 5.348 1.00 87.62 610 PRO A CA 1
ATOM 4864 C C . PRO A 1 610 ? -11.678 -38.326 6.137 1.00 87.62 610 PRO A C 1
ATOM 4866 O O . PRO A 1 610 ? -12.179 -39.285 6.726 1.00 87.62 610 PRO A O 1
ATOM 4869 N N . ALA A 1 611 ? -12.256 -37.124 6.151 1.00 86.12 611 ALA A N 1
ATOM 4870 C CA . ALA A 1 611 ? -13.553 -36.897 6.782 1.00 86.12 611 ALA A CA 1
ATOM 4871 C C . ALA A 1 611 ? -14.663 -37.649 6.018 1.00 86.12 611 ALA A C 1
ATOM 4873 O O . ALA A 1 611 ? -15.082 -37.240 4.933 1.00 86.12 611 ALA A O 1
ATOM 4874 N N . CYS A 1 612 ? -15.145 -38.763 6.578 1.00 86.31 612 CYS A N 1
ATOM 4875 C CA . CYS A 1 612 ? -16.212 -39.552 5.964 1.00 86.31 612 CYS A CA 1
ATOM 4876 C C . CYS A 1 612 ? -17.564 -38.833 6.089 1.00 86.31 612 CYS A C 1
ATOM 4878 O O . CYS A 1 612 ? -18.127 -38.729 7.180 1.00 86.31 612 CYS A O 1
ATOM 4880 N N . LEU A 1 613 ? -18.121 -38.387 4.959 1.00 87.00 613 LEU A N 1
ATOM 4881 C CA . LEU A 1 613 ? -19.417 -37.696 4.911 1.00 87.00 613 LEU A CA 1
ATOM 4882 C C . LEU A 1 613 ? -20.586 -38.593 5.351 1.00 87.00 613 LEU A C 1
ATOM 4884 O O . LEU A 1 613 ? -21.553 -38.100 5.929 1.00 87.00 613 LEU A O 1
ATOM 4888 N N . LYS A 1 614 ? -20.479 -39.910 5.124 1.00 87.38 614 LYS A N 1
ATOM 4889 C CA . LYS A 1 614 ? -21.552 -40.881 5.387 1.00 87.38 614 LYS A CA 1
ATOM 4890 C C . LYS A 1 614 ? -21.754 -41.193 6.881 1.00 87.38 614 LYS A C 1
ATOM 4892 O O . LYS A 1 614 ? -22.818 -41.657 7.280 1.00 87.38 614 LYS A O 1
ATOM 4897 N N . LYS A 1 615 ? -20.769 -40.884 7.738 1.00 82.56 615 LYS A N 1
ATOM 4898 C CA . LYS A 1 615 ? -20.755 -41.200 9.185 1.00 82.56 615 LYS A CA 1
ATOM 4899 C C . LYS A 1 615 ? -21.978 -40.675 9.949 1.00 82.56 615 LYS A C 1
ATOM 4901 O O . LYS A 1 615 ? -22.415 -41.295 10.915 1.00 82.56 615 LYS A O 1
ATOM 4906 N N . HIS A 1 616 ? -22.512 -39.525 9.538 1.00 84.62 616 HIS A N 1
ATOM 4907 C CA . HIS A 1 616 ? -23.615 -38.839 10.220 1.00 84.62 616 HIS A CA 1
ATOM 4908 C C . HIS A 1 616 ? -24.954 -38.926 9.481 1.00 84.62 616 HIS A C 1
ATOM 4910 O O . HIS A 1 616 ? -25.882 -38.198 9.832 1.00 84.62 616 HIS A O 1
ATOM 4916 N N . TYR A 1 617 ? -25.068 -39.790 8.470 1.00 90.25 617 TYR A N 1
ATOM 4917 C CA . TYR A 1 617 ? -26.349 -40.017 7.809 1.00 90.25 617 TYR A CA 1
ATOM 4918 C C . TYR A 1 617 ? -27.305 -40.735 8.760 1.00 90.25 617 TYR A C 1
ATOM 4920 O O . TYR A 1 617 ? -26.885 -41.522 9.612 1.00 90.25 617 TYR A O 1
ATOM 4928 N N . ILE A 1 618 ? -28.587 -40.406 8.641 1.00 90.81 618 ILE A N 1
ATOM 4929 C CA . ILE A 1 618 ? -29.668 -41.049 9.380 1.00 90.81 618 ILE A CA 1
ATOM 4930 C C . ILE A 1 618 ? -30.381 -41.920 8.352 1.00 90.81 618 ILE A C 1
ATOM 4932 O O . ILE A 1 618 ? -31.041 -41.390 7.461 1.00 90.81 618 ILE A O 1
ATOM 4936 N N . LEU A 1 619 ? -30.163 -43.228 8.437 1.00 89.81 619 LEU A N 1
ATOM 4937 C CA . LEU A 1 619 ? -30.799 -44.244 7.601 1.00 89.81 619 LEU A CA 1
ATOM 4938 C C . LEU A 1 619 ? -31.630 -45.157 8.509 1.00 89.81 619 LEU A C 1
ATOM 4940 O O . LEU A 1 619 ? -31.442 -45.140 9.724 1.00 89.81 619 LEU A O 1
ATOM 4944 N N . GLU A 1 620 ? -32.539 -45.939 7.930 1.00 90.31 620 GLU A N 1
ATOM 4945 C CA . GLU A 1 620 ? -33.318 -46.932 8.686 1.00 90.31 620 GLU A CA 1
ATOM 4946 C C . GLU A 1 620 ? -32.409 -47.996 9.309 1.00 90.31 620 GLU A C 1
ATOM 4948 O O . GLU A 1 620 ? -32.546 -48.310 10.489 1.00 90.31 620 GLU A O 1
ATOM 4953 N N . ASN A 1 621 ? -31.424 -48.466 8.535 1.00 89.75 621 ASN A N 1
ATOM 4954 C CA . ASN A 1 621 ? -30.378 -49.371 8.993 1.00 89.75 621 ASN A CA 1
ATOM 4955 C C . ASN A 1 621 ? -29.010 -48.688 8.928 1.00 89.75 621 ASN A C 1
ATOM 4957 O O . ASN A 1 621 ? -28.593 -48.166 7.892 1.00 89.75 621 ASN A O 1
ATOM 4961 N N . ASP A 1 622 ? -28.282 -48.730 10.042 1.00 87.50 622 ASP A N 1
ATOM 4962 C CA . ASP A 1 622 ? -26.961 -48.108 10.155 1.00 87.50 622 ASP A CA 1
ATOM 4963 C C . ASP A 1 622 ? -25.868 -48.857 9.370 1.00 87.50 622 ASP A C 1
ATOM 4965 O O . ASP A 1 622 ? -24.852 -48.256 9.014 1.00 87.50 622 ASP A O 1
ATOM 4969 N N . GLU A 1 623 ? -26.081 -50.139 9.063 1.00 88.00 623 GLU A N 1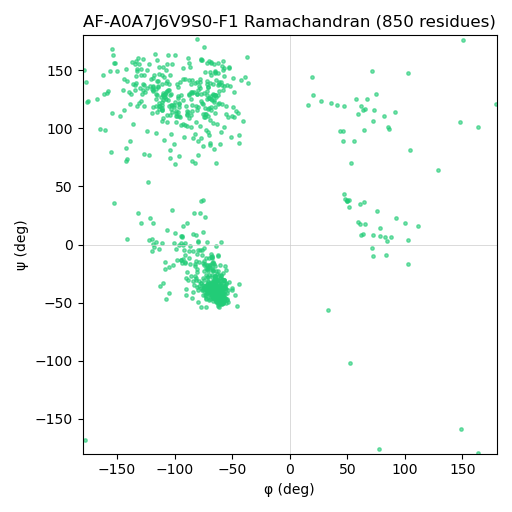
ATOM 4970 C CA . GLU A 1 623 ? -25.145 -50.986 8.309 1.00 88.00 623 GLU A CA 1
ATOM 4971 C C . GLU A 1 623 ? -24.954 -50.491 6.868 1.00 88.00 623 GLU A C 1
ATOM 4973 O O . GLU A 1 623 ? -23.831 -50.462 6.364 1.00 88.00 623 GLU A O 1
ATOM 4978 N N . TRP A 1 624 ? -26.021 -49.976 6.249 1.00 88.38 624 TRP A N 1
ATOM 4979 C CA . TRP A 1 624 ? -26.020 -49.498 4.862 1.00 88.38 624 TRP A CA 1
ATOM 4980 C C . TRP A 1 624 ? -25.313 -48.153 4.670 1.00 88.38 624 TRP A C 1
ATOM 4982 O O . TRP A 1 624 ? -25.175 -47.668 3.548 1.00 88.38 624 TRP A O 1
ATOM 4992 N N . LYS A 1 625 ? -24.831 -47.509 5.743 1.00 87.25 625 LYS A N 1
ATOM 4993 C CA . LYS A 1 625 ? -24.166 -46.197 5.637 1.00 87.25 625 LYS A CA 1
ATOM 4994 C C . LYS A 1 625 ? -22.947 -46.225 4.734 1.00 87.25 625 LYS A C 1
ATOM 4996 O O . LYS A 1 625 ? -22.631 -45.201 4.139 1.00 87.25 625 LYS A O 1
ATOM 5001 N N . ASN A 1 626 ? -22.244 -47.349 4.647 1.00 85.75 626 ASN A N 1
ATOM 5002 C CA . ASN A 1 626 ? -21.036 -47.445 3.833 1.00 85.75 626 ASN A CA 1
ATOM 5003 C C . ASN A 1 626 ? -21.306 -47.907 2.398 1.00 85.75 626 ASN A C 1
ATOM 5005 O O . ASN A 1 626 ? -20.411 -47.758 1.560 1.00 85.75 626 ASN A O 1
ATOM 5009 N N . ASP A 1 627 ? -22.525 -48.349 2.091 1.00 89.44 627 ASP A N 1
ATOM 5010 C CA . ASP A 1 627 ? -22.875 -48.906 0.788 1.00 89.44 627 ASP A CA 1
ATOM 5011 C C . ASP A 1 627 ? -22.714 -47.872 -0.334 1.00 89.44 627 ASP A C 1
ATOM 5013 O O . ASP A 1 627 ? -22.828 -46.650 -0.146 1.00 89.44 627 ASP A O 1
ATOM 5017 N N . ILE A 1 628 ? -22.354 -48.369 -1.515 1.00 87.25 628 ILE A N 1
ATOM 5018 C CA . ILE A 1 628 ? -22.147 -47.567 -2.721 1.00 87.25 628 ILE A CA 1
ATOM 5019 C C . ILE A 1 628 ? -23.381 -47.754 -3.596 1.00 87.25 628 ILE A C 1
ATOM 5021 O O . ILE A 1 628 ? -23.625 -48.851 -4.090 1.00 87.25 628 ILE A O 1
ATOM 5025 N N . MET A 1 629 ? -24.149 -46.683 -3.790 1.00 84.88 629 MET A N 1
ATOM 5026 C CA . MET A 1 629 ? -25.287 -46.719 -4.701 1.00 84.88 629 MET A CA 1
ATOM 5027 C C . MET A 1 629 ? -24.788 -46.634 -6.151 1.00 84.88 629 MET A C 1
ATOM 5029 O O . MET A 1 629 ? -23.990 -45.741 -6.450 1.00 84.88 629 MET A O 1
ATOM 5033 N N . PRO A 1 630 ? -25.219 -47.532 -7.054 1.00 90.06 630 PRO A N 1
ATOM 5034 C CA . PRO A 1 630 ? -24.852 -47.443 -8.461 1.00 90.06 630 PRO A CA 1
ATOM 5035 C C . PRO A 1 630 ? -25.474 -46.186 -9.075 1.00 90.06 630 PRO A C 1
ATOM 5037 O O . PRO A 1 630 ? -26.681 -45.984 -8.999 1.00 90.06 630 PRO A O 1
ATOM 5040 N N . GLU A 1 631 ? -24.650 -45.326 -9.673 1.00 87.88 631 GLU A N 1
ATOM 5041 C CA . GLU A 1 631 ? -25.136 -44.107 -10.336 1.00 87.88 631 GLU A CA 1
ATOM 5042 C C . GLU A 1 631 ? -25.622 -44.397 -11.762 1.00 87.88 631 GLU A C 1
ATOM 5044 O O . GLU A 1 631 ? -26.604 -43.805 -12.214 1.00 87.88 631 GLU A O 1
ATOM 5049 N N . PHE A 1 632 ? -24.966 -45.342 -12.443 1.00 89.06 632 PHE A N 1
ATOM 5050 C CA . PHE A 1 632 ? -25.207 -45.690 -13.840 1.00 89.06 632 PHE A CA 1
ATOM 5051 C C . PHE A 1 632 ? -25.450 -47.189 -14.003 1.00 89.06 632 PHE A C 1
ATOM 5053 O O . PHE A 1 632 ? -24.719 -48.004 -13.437 1.00 89.06 632 PHE A O 1
ATOM 5060 N N . LEU A 1 633 ? -26.428 -47.532 -14.837 1.00 87.44 633 LEU A N 1
ATOM 5061 C CA . LEU A 1 633 ? -26.710 -48.890 -15.290 1.00 87.44 633 LEU A CA 1
ATOM 5062 C C . LEU A 1 633 ? -27.044 -48.838 -16.788 1.00 87.44 633 LEU A C 1
ATOM 5064 O O . LEU A 1 633 ? -27.940 -48.102 -17.193 1.00 87.44 633 LEU A O 1
ATOM 5068 N N . ASP A 1 634 ? -26.274 -49.551 -17.614 1.00 85.50 634 ASP A N 1
ATOM 5069 C CA . ASP A 1 634 ? -26.502 -49.712 -19.063 1.00 85.50 634 ASP A CA 1
ATOM 5070 C C . ASP A 1 634 ? -26.740 -48.411 -19.858 1.00 85.50 634 ASP A C 1
ATOM 5072 O O . ASP A 1 634 ? -27.537 -48.349 -20.788 1.00 85.50 634 ASP A O 1
ATOM 5076 N N . GLY A 1 635 ? -26.009 -47.347 -19.508 1.00 86.94 635 GLY A N 1
ATOM 5077 C CA . GLY A 1 635 ? -26.101 -46.044 -20.182 1.00 86.94 635 GLY A CA 1
ATOM 5078 C C . GLY A 1 635 ? -27.219 -45.134 -19.664 1.00 86.94 635 GLY A C 1
ATOM 5079 O O . GLY A 1 635 ? -27.374 -44.020 -20.166 1.00 86.94 635 GLY A O 1
ATOM 5080 N N . HIS A 1 636 ? -27.947 -45.568 -18.635 1.00 84.69 636 HIS A N 1
ATOM 5081 C CA . HIS A 1 636 ? -28.977 -44.796 -17.952 1.00 84.69 636 HIS A CA 1
ATOM 5082 C C . HIS A 1 636 ? -28.581 -44.482 -16.503 1.00 84.69 636 HIS A C 1
ATOM 5084 O O . HIS A 1 636 ? -27.816 -45.218 -15.878 1.00 84.69 636 HIS A O 1
ATOM 5090 N N . ASN A 1 637 ? -29.107 -43.383 -15.955 1.00 89.50 637 ASN A N 1
ATOM 5091 C CA . ASN A 1 637 ? -28.885 -43.020 -14.557 1.00 89.50 637 ASN A CA 1
ATOM 5092 C C . ASN A 1 637 ? -29.901 -43.741 -13.669 1.00 89.50 637 ASN A C 1
ATOM 5094 O O . ASN A 1 637 ? -31.103 -43.654 -13.906 1.00 89.50 637 ASN A O 1
ATOM 5098 N N . VAL A 1 638 ? -29.444 -44.375 -12.592 1.00 87.69 638 VAL A N 1
ATOM 5099 C CA . VAL A 1 638 ? -30.320 -45.114 -11.664 1.00 87.69 638 VAL A CA 1
ATOM 5100 C C . VAL A 1 638 ? -31.270 -44.174 -10.907 1.00 87.69 638 VAL A C 1
ATOM 5102 O O . VAL A 1 638 ? -32.419 -44.522 -10.640 1.00 87.69 638 VAL A O 1
ATOM 5105 N N . TYR A 1 639 ? -30.830 -42.945 -10.617 1.00 86.06 639 TYR A N 1
ATOM 5106 C CA . TYR A 1 639 ? -31.644 -41.924 -9.947 1.00 86.06 639 TYR A CA 1
ATOM 5107 C C . TYR A 1 639 ? -32.927 -41.553 -10.701 1.00 86.06 639 TYR A C 1
ATOM 5109 O O . TYR A 1 639 ? -33.885 -41.124 -10.063 1.00 86.06 639 TYR A O 1
ATOM 5117 N N . ASP A 1 640 ? -32.958 -41.722 -12.026 1.00 85.44 640 ASP A N 1
ATOM 5118 C CA . ASP A 1 640 ? -34.130 -41.384 -12.841 1.00 85.44 640 ASP A CA 1
ATOM 5119 C C . ASP A 1 640 ? -35.280 -42.393 -12.648 1.00 85.44 640 ASP A C 1
ATOM 5121 O O . ASP A 1 640 ? -36.442 -42.071 -12.915 1.00 85.44 640 ASP A O 1
ATOM 5125 N N . PHE A 1 641 ? -34.960 -43.595 -12.156 1.00 80.44 641 PHE A N 1
ATOM 5126 C CA . PHE A 1 641 ? -35.902 -44.695 -11.927 1.00 80.44 641 PHE A CA 1
ATOM 5127 C C . PHE A 1 641 ? -36.246 -44.896 -10.447 1.00 80.44 641 PHE A C 1
ATOM 5129 O O . PHE A 1 641 ? -37.273 -45.494 -10.137 1.00 80.44 641 PHE A O 1
ATOM 5136 N N . ASN A 1 642 ? -35.428 -44.382 -9.526 1.00 77.75 642 ASN A N 1
ATOM 5137 C CA . ASN A 1 642 ? -35.674 -44.518 -8.093 1.00 77.75 642 ASN A CA 1
ATOM 5138 C C . ASN A 1 642 ? -36.892 -43.676 -7.654 1.00 77.75 642 ASN A C 1
ATOM 5140 O O . ASN A 1 642 ? -36.943 -42.471 -7.902 1.00 77.75 642 ASN A O 1
ATOM 5144 N N . GLY A 1 643 ? -37.869 -44.296 -6.986 1.00 67.81 643 GLY A N 1
ATOM 5145 C CA . GLY A 1 643 ? -39.065 -43.619 -6.461 1.00 67.81 643 GLY A CA 1
ATOM 5146 C C . GLY A 1 643 ? -40.208 -43.407 -7.462 1.00 67.81 643 GLY A C 1
ATOM 5147 O O . GLY A 1 643 ? -41.195 -42.756 -7.119 1.00 67.81 643 GLY A O 1
ATOM 5148 N N . ARG A 1 644 ? -40.111 -43.947 -8.683 1.00 62.66 644 ARG A N 1
ATOM 5149 C CA . ARG A 1 644 ? -41.307 -44.266 -9.471 1.00 62.66 644 ARG A CA 1
ATOM 5150 C C . ARG A 1 644 ? -41.688 -45.694 -9.112 1.00 62.66 644 ARG A C 1
ATOM 5152 O O . ARG A 1 644 ? -40.886 -46.590 -9.358 1.00 62.66 644 ARG A O 1
ATOM 5159 N N . ASP A 1 645 ? -42.880 -45.898 -8.559 1.00 65.19 645 ASP A N 1
ATOM 5160 C CA . ASP A 1 645 ? -43.507 -47.221 -8.542 1.00 65.19 645 ASP A CA 1
ATOM 5161 C C . ASP A 1 645 ? -43.801 -47.579 -10.004 1.00 65.19 645 ASP A C 1
ATOM 5163 O O . ASP A 1 645 ? -44.852 -47.264 -10.559 1.00 65.19 645 ASP A O 1
ATOM 5167 N N . VAL A 1 646 ? -42.784 -48.084 -10.700 1.00 60.50 646 VAL A N 1
ATOM 5168 C CA . VAL A 1 646 ? -42.958 -48.669 -12.020 1.00 60.50 646 VAL A CA 1
ATOM 5169 C C . VAL A 1 646 ? -43.533 -50.041 -11.736 1.00 60.50 646 VAL A C 1
ATOM 5171 O O . VAL A 1 646 ? -42.797 -50.932 -11.318 1.00 60.50 646 VAL A O 1
ATOM 5174 N N . ASP A 1 647 ? -44.844 -50.185 -11.917 1.00 65.44 647 ASP A N 1
ATOM 5175 C CA . ASP A 1 647 ? -45.518 -51.479 -11.888 1.00 65.44 647 ASP A CA 1
ATOM 5176 C C . ASP A 1 647 ? -44.924 -52.346 -13.006 1.00 65.44 647 ASP A C 1
ATOM 5178 O O . ASP A 1 647 ? -45.400 -52.354 -14.144 1.00 65.44 647 ASP A O 1
ATOM 5182 N N . ALA A 1 648 ? -43.824 -53.036 -12.697 1.00 64.75 648 ALA A N 1
ATOM 5183 C CA . ALA A 1 648 ? -43.110 -53.893 -13.634 1.00 64.75 648 ALA A CA 1
ATOM 5184 C C . ALA A 1 648 ? -44.057 -54.956 -14.198 1.00 64.75 648 ALA A C 1
ATOM 5186 O O . ALA A 1 648 ? -44.043 -55.220 -15.395 1.00 64.75 648 ALA A O 1
ATOM 5187 N N . GLU A 1 649 ? -44.974 -55.449 -13.362 1.00 70.75 649 GLU A N 1
ATOM 5188 C CA . GLU A 1 649 ? -46.014 -56.399 -13.747 1.00 70.75 649 GLU A CA 1
ATOM 5189 C C . GLU A 1 649 ? -46.932 -55.856 -14.851 1.00 70.75 649 GLU A C 1
ATOM 5191 O O . GLU A 1 649 ? -47.282 -56.595 -15.768 1.00 70.75 649 GLU A O 1
ATOM 5196 N N . ALA A 1 650 ? -47.299 -54.569 -14.830 1.00 72.38 650 ALA A N 1
ATOM 5197 C CA . ALA A 1 650 ? -48.158 -53.979 -15.859 1.00 72.38 650 ALA A CA 1
ATOM 5198 C C . ALA A 1 650 ? -47.427 -53.851 -17.205 1.00 72.38 650 ALA A C 1
ATOM 5200 O O . ALA A 1 650 ? -48.004 -54.113 -18.261 1.00 72.38 650 ALA A O 1
ATOM 5201 N N . LEU A 1 651 ? -46.145 -53.489 -17.163 1.00 72.50 651 LEU A N 1
ATOM 5202 C CA . LEU A 1 651 ? -45.307 -53.344 -18.353 1.00 72.50 651 LEU A CA 1
ATOM 5203 C C . LEU A 1 651 ? -44.965 -54.712 -18.967 1.00 72.50 651 LEU A C 1
ATOM 5205 O O . LEU A 1 651 ? -45.074 -54.881 -20.181 1.00 72.50 651 LEU A O 1
ATOM 5209 N N . GLU A 1 652 ? -44.655 -55.709 -18.135 1.00 75.31 652 GLU A N 1
ATOM 5210 C CA . GLU A 1 652 ? -44.471 -57.103 -18.558 1.00 75.31 652 GLU A CA 1
ATOM 5211 C C . GLU A 1 652 ? -45.765 -57.681 -19.145 1.00 75.31 652 GLU A C 1
ATOM 5213 O O . GLU A 1 652 ? -45.730 -58.344 -20.181 1.00 75.31 652 GLU A O 1
ATOM 5218 N N . SER A 1 653 ? -46.925 -57.368 -18.556 1.00 76.94 653 SER A N 1
ATOM 5219 C CA . SER A 1 653 ? -48.233 -57.758 -19.100 1.00 76.94 653 SER A CA 1
ATOM 5220 C C . SER A 1 653 ? -48.464 -57.185 -20.502 1.00 76.94 653 SER A C 1
ATOM 5222 O O . SER A 1 653 ? -48.886 -57.912 -21.403 1.00 76.94 653 SER A O 1
ATOM 5224 N N . GLU A 1 654 ? -48.164 -55.900 -20.720 1.00 75.25 654 GLU A N 1
ATOM 5225 C CA . GLU A 1 654 ? -48.256 -55.278 -22.048 1.00 75.25 654 GLU A CA 1
ATOM 5226 C C . GLU A 1 654 ? -47.271 -55.894 -23.052 1.00 75.25 654 GLU A C 1
ATOM 5228 O O . GLU A 1 654 ? -47.609 -56.065 -24.227 1.00 75.25 654 GLU A O 1
ATOM 5233 N N . GLU A 1 655 ? -46.062 -56.253 -22.620 1.00 70.75 655 GLU A N 1
ATOM 5234 C CA . GLU A 1 655 ? -45.056 -56.872 -23.485 1.00 70.75 655 GLU A CA 1
ATOM 5235 C C . GLU A 1 655 ? -45.426 -58.318 -23.856 1.00 70.75 655 GLU A C 1
ATOM 5237 O O . GLU A 1 655 ? -45.261 -58.727 -25.010 1.00 70.75 655 GLU A O 1
ATOM 5242 N N . ILE A 1 656 ? -46.034 -59.068 -22.932 1.00 74.38 656 ILE A N 1
ATOM 5243 C CA . ILE A 1 656 ? -46.635 -60.384 -23.197 1.00 74.38 656 ILE A CA 1
ATOM 5244 C C . ILE A 1 656 ? -47.775 -60.255 -24.218 1.00 74.38 656 ILE A C 1
ATOM 5246 O O . ILE A 1 656 ? -47.849 -61.041 -25.163 1.00 74.38 656 ILE A O 1
ATOM 5250 N N . ILE A 1 657 ? -48.632 -59.237 -24.097 1.00 76.12 657 ILE A N 1
ATOM 5251 C CA . ILE A 1 657 ? -49.707 -58.986 -25.071 1.00 76.12 657 ILE A CA 1
ATOM 5252 C C . ILE A 1 657 ? -49.121 -58.636 -26.451 1.00 76.12 657 ILE A C 1
ATOM 5254 O O . ILE A 1 657 ? -49.521 -59.225 -27.455 1.00 76.12 657 ILE A O 1
ATOM 5258 N N . ARG A 1 658 ? -48.120 -57.746 -26.522 1.00 64.69 658 ARG A N 1
ATOM 5259 C CA . ARG A 1 658 ? -47.468 -57.364 -27.791 1.00 64.69 658 ARG A CA 1
ATOM 5260 C C . ARG A 1 658 ? -46.683 -58.497 -28.440 1.00 64.69 658 ARG A C 1
ATOM 5262 O O . ARG A 1 658 ? -46.633 -58.569 -29.665 1.00 64.69 658 ARG A O 1
ATOM 5269 N N . SER A 1 659 ? -46.042 -59.361 -27.658 1.00 59.47 659 SER A N 1
ATOM 5270 C CA . SER A 1 659 ? -45.343 -60.539 -28.183 1.00 59.47 659 SER A CA 1
ATOM 5271 C C . SER A 1 659 ? -46.326 -61.609 -28.662 1.00 59.47 659 SER A C 1
ATOM 5273 O O . SER A 1 659 ? -46.082 -62.217 -29.703 1.00 59.47 659 SER A O 1
ATOM 5275 N N . ALA A 1 660 ? -47.481 -61.770 -28.007 1.00 67.25 660 ALA A N 1
ATOM 5276 C CA . ALA A 1 660 ? -48.576 -62.602 -28.509 1.00 67.25 660 ALA A CA 1
ATOM 5277 C C . ALA A 1 660 ? -49.190 -62.054 -29.816 1.00 67.25 660 ALA A C 1
ATOM 5279 O O . ALA A 1 660 ? -49.590 -62.837 -30.680 1.00 67.25 660 ALA A O 1
ATOM 5280 N N . GLU A 1 661 ? -49.230 -60.729 -29.995 1.00 59.78 661 GLU A N 1
ATOM 5281 C CA . GLU A 1 661 ? -49.622 -60.096 -31.263 1.00 59.78 661 GLU A CA 1
ATOM 5282 C C . GLU A 1 661 ? -48.544 -60.245 -32.352 1.00 59.78 661 GLU A C 1
ATOM 5284 O O . GLU A 1 661 ? -48.865 -60.668 -33.461 1.00 59.78 661 GLU A O 1
ATOM 5289 N N . LYS A 1 662 ? -47.261 -59.993 -32.049 1.00 53.31 662 LYS A N 1
ATOM 5290 C CA . LYS A 1 662 ? -46.140 -60.136 -33.006 1.00 53.31 662 LYS A CA 1
ATOM 5291 C C . LYS A 1 662 ? -45.807 -61.581 -33.377 1.00 53.31 662 LYS A C 1
ATOM 5293 O O . LYS A 1 662 ? -45.350 -61.823 -34.489 1.00 53.31 662 LYS A O 1
ATOM 5298 N N . GLY A 1 663 ? -46.103 -62.553 -32.515 1.00 52.75 663 GLY A N 1
ATOM 5299 C CA . GLY A 1 663 ? -45.982 -63.980 -32.828 1.00 52.75 663 GLY A CA 1
ATOM 5300 C C . GLY A 1 663 ? -46.887 -64.449 -33.978 1.00 52.75 663 GLY A C 1
ATOM 5301 O O . GLY A 1 663 ? -46.720 -65.568 -34.458 1.00 52.75 663 GLY A O 1
ATOM 5302 N N . LYS A 1 664 ? -47.824 -63.608 -34.449 1.00 50.53 664 LYS A N 1
ATOM 5303 C CA . LYS A 1 664 ? -48.598 -63.831 -35.683 1.00 50.53 664 LYS A CA 1
ATOM 5304 C C . LYS A 1 664 ? -47.964 -63.226 -36.944 1.00 50.53 664 LYS A C 1
ATOM 5306 O O . LYS A 1 664 ? -48.349 -63.642 -38.033 1.00 50.53 664 LYS A O 1
ATOM 5311 N N . ASP A 1 665 ? -46.991 -62.324 -36.813 1.00 50.03 665 ASP A N 1
ATOM 5312 C CA . ASP A 1 665 ? -46.377 -61.601 -37.938 1.00 50.03 665 ASP A CA 1
ATOM 5313 C C . ASP A 1 665 ? -45.001 -62.150 -38.363 1.00 50.03 665 ASP A C 1
ATOM 5315 O O . ASP A 1 665 ? -44.596 -61.948 -39.506 1.00 50.03 665 ASP A O 1
ATOM 5319 N N . ASP A 1 666 ? -44.321 -62.944 -37.528 1.00 46.56 666 ASP A N 1
ATOM 5320 C CA . ASP A 1 666 ? -43.044 -63.589 -37.898 1.00 46.56 666 ASP A CA 1
ATOM 5321 C C . ASP A 1 666 ? -43.220 -64.888 -38.725 1.00 46.56 666 ASP A C 1
ATOM 5323 O O . ASP A 1 666 ? -42.259 -65.607 -39.002 1.00 46.56 666 ASP A O 1
ATOM 5327 N N . GLY A 1 667 ? -44.454 -65.184 -39.154 1.00 47.47 667 GLY A N 1
ATOM 5328 C CA . GLY A 1 667 ? -44.826 -66.338 -39.983 1.00 47.47 667 GLY A CA 1
ATOM 5329 C C . GLY A 1 667 ? -45.436 -65.987 -41.345 1.00 47.47 667 GLY A C 1
ATOM 5330 O O . GLY A 1 667 ? -46.099 -66.838 -41.937 1.00 47.47 667 GLY A O 1
ATOM 5331 N N . PHE A 1 668 ? -45.261 -64.759 -41.848 1.00 40.62 668 PHE A N 1
ATOM 5332 C CA . PHE A 1 668 ? -45.792 -64.349 -43.154 1.00 40.62 668 PHE A CA 1
ATOM 5333 C C . PHE A 1 668 ? -44.716 -64.381 -44.249 1.00 40.62 668 PHE A C 1
ATOM 5335 O O . PHE A 1 668 ? -44.082 -63.380 -44.578 1.00 40.62 668 PHE A O 1
ATOM 5342 N N . GLU A 1 669 ? -44.536 -65.551 -44.861 1.00 51.34 669 GLU A N 1
ATOM 5343 C CA . GLU A 1 669 ? -43.855 -65.682 -46.150 1.00 51.34 669 GLU A CA 1
ATOM 5344 C C . GLU A 1 669 ? -44.901 -65.600 -47.284 1.00 51.34 669 GLU A C 1
ATOM 5346 O O . GLU A 1 669 ? -45.525 -66.588 -47.659 1.00 51.34 669 GLU A O 1
ATOM 5351 N N . MET A 1 670 ? -45.126 -64.388 -47.808 1.00 42.44 670 MET A N 1
ATOM 5352 C CA . MET A 1 670 ? -45.750 -64.070 -49.110 1.00 42.44 670 MET A CA 1
ATOM 5353 C C . MET A 1 670 ? -45.309 -62.642 -49.482 1.00 42.44 670 MET A C 1
ATOM 5355 O O . MET A 1 670 ? -45.422 -61.743 -48.662 1.00 42.44 670 MET A O 1
ATOM 5359 N N . GLY A 1 671 ? -44.805 -62.270 -50.656 1.00 35.53 671 GLY A N 1
ATOM 5360 C CA . GLY A 1 671 ? -44.748 -62.895 -51.970 1.00 35.53 671 GLY A CA 1
ATOM 5361 C C . GLY A 1 671 ? -44.812 -61.764 -53.015 1.00 35.53 671 GLY A C 1
ATOM 5362 O O . GLY A 1 671 ? -45.874 -61.201 -53.240 1.00 35.53 671 GLY A O 1
ATOM 5363 N N . CYS A 1 672 ? -43.668 -61.456 -53.642 1.00 31.50 672 CYS A N 1
ATOM 5364 C CA . CYS A 1 672 ? -43.454 -60.609 -54.833 1.00 31.50 672 CYS A CA 1
ATOM 5365 C C . CYS A 1 672 ? -43.596 -59.068 -54.750 1.00 31.50 672 CYS A C 1
ATOM 5367 O O . CYS A 1 672 ? -44.659 -58.486 -54.923 1.00 31.50 672 CYS A O 1
ATOM 5369 N N . ASN A 1 673 ? -42.438 -58.400 -54.777 1.00 42.19 673 ASN A N 1
ATOM 5370 C CA . ASN A 1 673 ? -42.027 -57.707 -56.005 1.00 42.19 673 ASN A CA 1
ATOM 5371 C C . ASN A 1 673 ? -40.527 -57.939 -56.211 1.00 42.19 673 ASN A C 1
ATOM 5373 O O . ASN A 1 673 ? -39.681 -57.191 -55.721 1.00 42.19 673 ASN A O 1
ATOM 5377 N N . GLU A 1 674 ? -40.213 -59.028 -56.911 1.00 44.22 674 GLU A N 1
ATOM 5378 C CA . GLU A 1 674 ? -38.874 -59.372 -57.373 1.00 44.22 674 GLU A CA 1
ATOM 5379 C C . GLU A 1 674 ? -38.189 -58.140 -57.983 1.00 44.22 674 GLU A C 1
ATOM 5381 O O . GLU A 1 674 ? -38.550 -57.640 -59.056 1.00 44.22 674 GLU A O 1
ATOM 5386 N N . LEU A 1 675 ? -37.138 -57.643 -57.330 1.00 51.34 675 LEU A N 1
ATOM 5387 C CA . LEU A 1 675 ? -36.119 -56.877 -58.033 1.00 51.34 675 LEU A CA 1
ATOM 5388 C C . LEU A 1 675 ? -35.403 -57.892 -58.928 1.00 51.34 675 LEU A C 1
ATOM 5390 O O . LEU A 1 675 ? -34.426 -58.503 -58.508 1.00 51.34 675 LEU A O 1
ATOM 5394 N N . SER A 1 676 ? -35.970 -58.106 -60.123 1.00 59.06 676 SER A N 1
ATOM 5395 C CA . SER A 1 676 ? -35.482 -59.028 -61.153 1.00 59.06 676 SER A CA 1
ATOM 5396 C C . SER A 1 676 ? -33.953 -59.047 -61.185 1.00 59.06 676 SER A C 1
ATOM 5398 O O . SER A 1 676 ? -33.317 -57.987 -61.106 1.00 59.06 676 SER A O 1
ATOM 5400 N N . LEU A 1 677 ? -33.366 -60.238 -61.338 1.00 61.47 677 LEU A N 1
ATOM 5401 C CA . LEU A 1 677 ? -31.930 -60.430 -61.572 1.00 61.47 677 LEU A CA 1
ATOM 5402 C C . LEU A 1 677 ? -31.385 -59.430 -62.611 1.00 61.47 677 LEU A C 1
ATOM 5404 O O . LEU A 1 677 ? -30.288 -58.901 -62.434 1.00 61.47 677 LEU A O 1
ATOM 5408 N N . GLU A 1 678 ? -32.183 -59.045 -63.616 1.00 66.69 678 GLU A N 1
ATOM 5409 C CA . GLU A 1 678 ? -31.825 -58.005 -64.589 1.00 66.69 678 GLU A CA 1
ATOM 5410 C C . GLU A 1 678 ? -31.557 -56.630 -63.969 1.00 66.69 678 GLU A C 1
ATOM 5412 O O . GLU A 1 678 ? -30.642 -55.930 -64.403 1.00 66.69 678 GLU A O 1
ATOM 5417 N N . LYS A 1 679 ? -32.321 -56.207 -62.957 1.00 68.56 679 LYS A N 1
ATOM 5418 C CA . LYS A 1 679 ? -32.131 -54.908 -62.293 1.00 68.56 679 LYS A CA 1
ATOM 5419 C C . LYS A 1 679 ? -30.869 -54.908 -61.433 1.00 68.56 679 LYS A C 1
ATOM 5421 O O . LYS A 1 679 ? -30.127 -53.923 -61.456 1.00 68.56 679 LYS A O 1
ATOM 5426 N N . GLN A 1 680 ? -30.574 -56.009 -60.739 1.00 68.56 680 GLN A N 1
ATOM 5427 C CA . GLN A 1 680 ? -29.304 -56.173 -60.022 1.00 68.56 680 GLN A CA 1
ATOM 5428 C C . GLN A 1 680 ? -28.110 -56.217 -60.984 1.00 68.56 680 GLN A C 1
ATOM 5430 O O . GLN A 1 680 ? -27.108 -55.529 -60.760 1.00 68.56 680 GLN A O 1
ATOM 5435 N N . GLU A 1 681 ? -28.222 -56.943 -62.098 1.00 77.38 681 GLU A N 1
ATOM 5436 C CA . GLU A 1 681 ? -27.202 -56.955 -63.144 1.00 77.38 681 GLU A CA 1
ATOM 5437 C C . GLU A 1 681 ? -27.023 -55.583 -63.798 1.00 77.38 681 GLU A C 1
ATOM 5439 O O . GLU A 1 681 ? -25.890 -55.164 -64.051 1.00 77.38 681 GLU A O 1
ATOM 5444 N N . ALA A 1 682 ? -28.109 -54.851 -64.050 1.00 77.38 682 ALA A N 1
ATOM 5445 C CA . ALA A 1 682 ? -28.067 -53.495 -64.581 1.00 77.38 682 ALA A CA 1
ATOM 5446 C C . ALA A 1 682 ? -27.349 -52.554 -63.608 1.00 77.38 682 ALA A C 1
ATOM 5448 O O . ALA A 1 682 ? -26.462 -51.802 -64.016 1.00 77.38 682 ALA A O 1
ATOM 5449 N N . TRP A 1 683 ? -27.637 -52.645 -62.308 1.00 73.94 683 TRP A N 1
ATOM 5450 C CA . TRP A 1 683 ? -26.934 -51.876 -61.279 1.00 73.94 683 TRP A CA 1
ATOM 5451 C C . TRP A 1 683 ? -25.446 -52.233 -61.209 1.00 73.94 683 TRP A C 1
ATOM 5453 O O . TRP A 1 683 ? -24.594 -51.341 -61.109 1.00 73.94 683 TRP A O 1
ATOM 5463 N N . ALA A 1 684 ? -25.098 -53.514 -61.340 1.00 77.50 684 ALA A N 1
ATOM 5464 C CA . ALA A 1 684 ? -23.712 -53.963 -61.412 1.00 77.50 684 ALA A CA 1
ATOM 5465 C C . ALA A 1 684 ? -23.000 -53.452 -62.681 1.00 77.50 684 ALA A C 1
ATOM 5467 O O . ALA A 1 684 ? -21.862 -52.974 -62.598 1.00 77.50 684 ALA A O 1
ATOM 5468 N N . LYS A 1 685 ? -23.669 -53.473 -63.844 1.00 82.50 685 LYS A N 1
ATOM 5469 C CA . LYS A 1 685 ? -23.172 -52.912 -65.115 1.00 82.50 685 LYS A CA 1
ATOM 5470 C C . LYS A 1 685 ? -22.943 -51.403 -64.998 1.00 82.50 685 LYS A C 1
ATOM 5472 O O . LYS A 1 685 ? -21.865 -50.927 -65.357 1.00 82.50 685 LYS A O 1
ATOM 5477 N N . ILE A 1 686 ? -23.879 -50.660 -64.404 1.00 83.62 686 ILE A N 1
ATOM 5478 C CA . ILE A 1 686 ? -23.746 -49.214 -64.157 1.00 83.62 686 ILE A CA 1
ATOM 5479 C C . ILE A 1 686 ? -22.540 -48.932 -63.254 1.00 83.62 686 ILE A C 1
ATOM 5481 O O . ILE A 1 686 ? -21.709 -48.079 -63.579 1.00 83.62 686 ILE A O 1
ATOM 5485 N N . ARG A 1 687 ? -22.379 -49.680 -62.153 1.00 80.75 687 ARG A N 1
ATOM 5486 C CA . ARG A 1 687 ? -21.218 -49.542 -61.255 1.00 80.75 687 ARG A CA 1
ATOM 5487 C C . ARG A 1 687 ? -19.894 -49.838 -61.973 1.00 80.75 687 ARG A C 1
ATOM 5489 O O . ARG A 1 687 ? -18.930 -49.093 -61.774 1.00 80.75 687 ARG A O 1
ATOM 5496 N N . LYS A 1 688 ? -19.840 -50.859 -62.841 1.00 84.44 688 LYS A N 1
ATOM 5497 C CA . LYS A 1 688 ? -18.653 -51.186 -63.659 1.00 84.44 688 LYS A CA 1
ATOM 5498 C C . LYS A 1 688 ? -18.311 -50.068 -64.652 1.00 84.44 688 LYS A C 1
ATOM 5500 O O . LYS A 1 688 ? -17.166 -49.618 -64.675 1.00 84.44 688 LYS A O 1
ATOM 5505 N N . ILE A 1 689 ? -19.288 -49.555 -65.405 1.00 84.50 689 ILE A N 1
ATOM 5506 C CA . ILE A 1 689 ? -19.086 -48.437 -66.348 1.00 84.50 689 ILE A CA 1
ATOM 5507 C C . ILE A 1 689 ? -18.607 -47.180 -65.609 1.00 84.50 689 ILE A C 1
ATOM 5509 O O . ILE A 1 689 ? -17.689 -46.495 -66.069 1.00 84.50 689 ILE A O 1
ATOM 5513 N N . LYS A 1 690 ? -19.180 -46.891 -64.434 1.00 81.25 690 LYS A N 1
ATOM 5514 C CA . LYS A 1 690 ? -18.793 -45.739 -63.609 1.00 81.25 690 LYS A CA 1
ATOM 5515 C C . LYS A 1 690 ? -17.337 -45.853 -63.141 1.00 81.25 690 LYS A C 1
ATOM 5517 O O . LYS A 1 690 ? -16.592 -44.884 -63.272 1.00 81.25 690 LYS A O 1
ATOM 5522 N N . LYS A 1 691 ? -16.897 -47.040 -62.695 1.00 81.81 691 LYS A N 1
ATOM 5523 C CA . LYS A 1 691 ? -15.483 -47.310 -62.366 1.00 81.81 691 LYS A CA 1
ATOM 5524 C C . LYS A 1 691 ? -14.556 -47.105 -63.572 1.00 81.81 691 LYS A C 1
ATOM 5526 O O . LYS A 1 691 ? -13.557 -46.400 -63.432 1.00 81.81 691 LYS A O 1
ATOM 5531 N N . MET A 1 692 ? -14.908 -47.631 -64.749 1.00 81.88 692 MET A N 1
ATOM 5532 C CA . MET A 1 692 ? -14.106 -47.465 -65.974 1.00 81.88 692 MET A CA 1
ATOM 5533 C C . MET A 1 692 ? -13.964 -45.991 -66.387 1.00 81.88 692 MET A C 1
ATOM 5535 O O . MET A 1 692 ? -12.852 -45.532 -66.647 1.00 81.88 692 MET A O 1
ATOM 5539 N N . ARG A 1 693 ? -15.051 -45.203 -66.365 1.00 80.88 693 ARG A N 1
ATOM 5540 C CA . ARG A 1 693 ? -14.989 -43.755 -66.658 1.00 80.88 693 ARG A CA 1
ATOM 5541 C C . ARG A 1 693 ? -14.113 -42.988 -65.667 1.00 80.88 693 ARG A C 1
ATOM 5543 O O . ARG A 1 693 ? -13.378 -42.093 -66.081 1.00 80.88 693 ARG A O 1
ATOM 5550 N N . ILE A 1 694 ? -14.167 -43.327 -64.377 1.00 79.38 694 ILE A N 1
ATOM 5551 C CA . ILE A 1 694 ? -13.307 -42.709 -63.353 1.00 79.38 694 ILE A CA 1
ATOM 5552 C C . ILE A 1 694 ? -11.832 -43.027 -63.632 1.00 79.38 694 ILE A C 1
ATOM 5554 O O . ILE A 1 694 ? -10.983 -42.142 -63.516 1.00 79.38 694 ILE A O 1
ATOM 5558 N N . GLN A 1 695 ? -11.516 -44.258 -64.042 1.00 79.38 695 GLN A N 1
ATOM 5559 C CA . GLN A 1 695 ? -10.154 -44.659 -64.394 1.00 79.38 695 GLN A CA 1
ATOM 5560 C C . GLN A 1 695 ? -9.643 -43.930 -65.647 1.00 79.38 695 GLN A C 1
ATOM 5562 O O . GLN A 1 695 ? -8.542 -43.381 -65.618 1.00 79.38 695 GLN A O 1
ATOM 5567 N N . GLU A 1 696 ? -10.449 -43.820 -66.708 1.00 80.50 696 GLU A N 1
ATOM 5568 C CA . GLU A 1 696 ? -10.099 -43.008 -67.884 1.00 80.50 696 GLU A CA 1
ATOM 5569 C C . GLU A 1 696 ? -9.879 -41.534 -67.536 1.00 80.50 696 GLU A C 1
ATOM 5571 O O . GLU A 1 696 ? -8.958 -40.899 -68.053 1.00 80.50 696 GLU A O 1
ATOM 5576 N N . HIS A 1 697 ? -10.719 -40.974 -66.663 1.00 79.62 697 HIS A N 1
ATOM 5577 C CA . HIS A 1 697 ? -10.566 -39.604 -66.188 1.00 79.62 697 HIS A CA 1
ATOM 5578 C C . HIS A 1 697 ? -9.239 -39.422 -65.439 1.00 79.62 697 HIS A C 1
ATOM 5580 O O . HIS A 1 697 ? -8.530 -38.449 -65.689 1.00 79.62 697 HIS A O 1
ATOM 5586 N N . ARG A 1 698 ? -8.847 -40.381 -64.588 1.00 77.12 698 ARG A N 1
ATOM 5587 C CA . ARG A 1 698 ? -7.536 -40.369 -63.914 1.00 77.12 698 ARG A CA 1
ATOM 5588 C C . ARG A 1 698 ? -6.373 -40.412 -64.914 1.00 77.12 698 ARG A C 1
ATOM 5590 O O . ARG A 1 698 ? -5.444 -39.630 -64.758 1.00 77.12 698 ARG A O 1
ATOM 5597 N N . ILE A 1 699 ? -6.451 -41.232 -65.968 1.00 74.56 699 ILE A N 1
ATOM 5598 C CA . ILE A 1 699 ? -5.422 -41.309 -67.028 1.00 74.56 699 ILE A CA 1
ATOM 5599 C C . ILE A 1 699 ? -5.328 -39.995 -67.826 1.00 74.56 699 ILE A C 1
ATOM 5601 O O . ILE A 1 699 ? -4.234 -39.530 -68.143 1.00 74.56 699 ILE A O 1
ATOM 5605 N N . LYS A 1 700 ? -6.468 -39.360 -68.130 1.00 71.00 700 LYS A N 1
ATOM 5606 C CA . LYS A 1 700 ? -6.511 -38.046 -68.800 1.00 71.00 700 LYS A CA 1
ATOM 5607 C C . LYS A 1 700 ? -5.971 -36.921 -67.907 1.00 71.00 700 LYS A C 1
ATOM 5609 O O . LYS A 1 700 ? -5.394 -35.968 -68.420 1.00 71.00 700 LYS A O 1
ATOM 5614 N N . LYS A 1 701 ? -6.146 -37.024 -66.585 1.00 67.81 701 LYS A N 1
ATOM 5615 C CA . LYS A 1 701 ? -5.679 -36.024 -65.613 1.00 67.81 701 LYS A CA 1
ATOM 5616 C C . LYS A 1 701 ? -4.187 -36.175 -65.283 1.00 67.81 701 LYS A C 1
ATOM 5618 O O . LYS A 1 701 ? -3.502 -35.164 -65.198 1.00 67.81 701 LYS A O 1
ATOM 5623 N N . SER A 1 702 ? -3.650 -37.397 -65.212 1.00 62.06 702 SER A N 1
ATOM 5624 C CA . SER A 1 702 ? -2.207 -37.623 -64.995 1.00 62.06 702 SER A CA 1
ATOM 5625 C C . SER A 1 702 ? -1.337 -37.114 -66.154 1.00 62.06 702 SER A C 1
ATOM 5627 O O . SER A 1 702 ? -0.208 -36.674 -65.952 1.00 62.06 702 SER A O 1
ATOM 5629 N N . THR A 1 703 ? -1.873 -37.092 -67.378 1.00 60.06 703 THR A N 1
ATOM 5630 C CA . THR A 1 703 ? -1.214 -36.451 -68.528 1.00 60.06 703 THR A CA 1
ATOM 5631 C C . THR A 1 703 ? -1.276 -34.917 -68.481 1.00 60.06 703 THR A C 1
ATOM 5633 O O . THR A 1 703 ? -0.410 -34.268 -69.065 1.00 60.06 703 THR A O 1
ATOM 5636 N N . ALA A 1 704 ? -2.240 -34.334 -67.759 1.00 57.09 704 ALA A N 1
ATOM 5637 C CA . ALA A 1 704 ? -2.433 -32.887 -67.639 1.00 57.09 704 ALA A CA 1
ATOM 5638 C C . ALA A 1 704 ? -1.485 -32.216 -66.626 1.00 57.09 704 ALA A C 1
ATOM 5640 O O . ALA A 1 704 ? -1.187 -31.034 -66.765 1.00 57.09 704 ALA A O 1
ATOM 5641 N N . GLU A 1 705 ? -0.969 -32.965 -65.644 1.00 58.09 705 GLU A N 1
ATOM 5642 C CA . GLU A 1 705 ? 0.041 -32.467 -64.693 1.00 58.09 705 GLU A CA 1
ATOM 5643 C C . GLU A 1 705 ? 1.421 -32.263 -65.347 1.00 58.09 705 GLU A C 1
ATOM 5645 O O . GLU A 1 705 ? 2.217 -31.460 -64.870 1.00 58.09 705 GLU A O 1
ATOM 5650 N N . SER A 1 706 ? 1.704 -32.943 -66.469 1.00 60.19 706 SER A N 1
ATOM 5651 C CA . SER A 1 706 ? 2.997 -32.866 -67.170 1.00 60.19 706 SER A CA 1
ATOM 5652 C C . SER A 1 706 ? 2.960 -32.108 -68.504 1.00 60.19 706 SER A C 1
ATOM 5654 O O . SER A 1 706 ? 4.012 -31.658 -68.969 1.00 60.19 706 SER A O 1
ATOM 5656 N N . ARG A 1 707 ? 1.789 -31.945 -69.146 1.00 64.19 707 ARG A N 1
ATOM 5657 C CA . ARG A 1 707 ? 1.616 -31.202 -70.413 1.00 64.19 707 ARG A CA 1
ATOM 5658 C C . ARG A 1 707 ? 0.217 -30.566 -70.525 1.00 64.19 707 ARG A C 1
ATOM 5660 O O . ARG A 1 707 ? -0.751 -31.154 -70.054 1.00 64.19 707 ARG A O 1
ATOM 5667 N N . PRO A 1 708 ? 0.066 -29.419 -71.218 1.00 65.88 708 PRO A N 1
ATOM 5668 C CA . PRO A 1 708 ? -1.246 -28.822 -71.472 1.00 65.88 708 PRO A CA 1
ATOM 5669 C C . PRO A 1 708 ? -2.108 -29.699 -72.398 1.00 65.88 708 PRO A C 1
ATOM 5671 O O . PRO A 1 708 ? -1.625 -30.235 -73.399 1.00 65.88 708 PRO A O 1
ATOM 5674 N N . ILE A 1 709 ? -3.401 -29.828 -72.079 1.00 68.94 709 ILE A N 1
ATOM 5675 C CA . ILE A 1 709 ? -4.376 -30.605 -72.862 1.00 68.94 709 ILE A CA 1
ATOM 5676 C C . ILE A 1 709 ? -4.619 -29.914 -74.213 1.00 68.94 709 ILE A C 1
ATOM 5678 O O . ILE A 1 709 ? -4.996 -28.744 -74.263 1.00 68.94 709 ILE A O 1
ATOM 5682 N N . VAL A 1 710 ? -4.430 -30.644 -75.318 1.00 67.75 710 VAL A N 1
ATOM 5683 C CA . VAL A 1 710 ? -4.642 -30.111 -76.674 1.00 67.75 710 VAL A CA 1
ATOM 5684 C C . VAL A 1 710 ? -6.140 -29.840 -76.901 1.00 67.75 710 VAL A C 1
ATOM 5686 O O . VAL A 1 710 ? -6.956 -30.747 -76.702 1.00 67.75 710 VAL A O 1
ATOM 5689 N N . PRO A 1 711 ? -6.533 -28.631 -77.349 1.00 68.50 711 PRO A N 1
ATOM 5690 C CA . PRO A 1 711 ? -7.921 -28.330 -77.681 1.00 68.50 711 PRO A CA 1
ATOM 5691 C C . PRO A 1 711 ? -8.450 -29.262 -78.777 1.00 68.50 711 PRO A C 1
ATOM 5693 O O . PRO A 1 711 ? -7.788 -29.467 -79.794 1.00 68.50 711 PRO A O 1
ATOM 5696 N N . ARG A 1 712 ? -9.688 -29.757 -78.630 1.00 66.56 712 ARG A N 1
ATOM 5697 C CA . ARG A 1 712 ? -10.321 -30.701 -79.581 1.00 66.56 712 ARG A CA 1
ATOM 5698 C C . ARG A 1 712 ? -10.382 -30.207 -81.037 1.00 66.56 712 ARG A C 1
ATOM 5700 O O . ARG A 1 712 ? -10.543 -31.023 -81.933 1.00 66.56 712 ARG A O 1
ATOM 5707 N N . LYS A 1 713 ? -10.238 -28.897 -81.282 1.00 69.00 713 LYS A N 1
ATOM 5708 C CA . LYS A 1 713 ? -10.184 -28.303 -82.631 1.00 69.00 713 LYS A CA 1
ATOM 5709 C C . LYS A 1 713 ? -8.953 -28.740 -83.441 1.00 69.00 713 LYS A C 1
ATOM 5711 O O . LYS A 1 713 ? -9.022 -28.755 -84.664 1.00 69.00 713 LYS A O 1
ATOM 5716 N N . PHE A 1 714 ? -7.846 -29.093 -82.784 1.00 61.22 714 PHE A N 1
ATOM 5717 C CA . PHE A 1 714 ? -6.615 -29.547 -83.437 1.00 61.22 714 PHE A CA 1
ATOM 5718 C C . PHE A 1 714 ? -6.473 -31.072 -83.306 1.00 61.22 714 PHE A C 1
ATOM 5720 O O . PHE A 1 714 ? -5.766 -31.579 -82.437 1.00 61.22 714 PHE A O 1
ATOM 5727 N N . ASP A 1 715 ? -7.157 -31.818 -84.179 1.00 66.12 715 ASP A N 1
ATOM 5728 C CA . ASP A 1 715 ? -7.095 -33.287 -84.224 1.00 66.12 715 ASP A CA 1
ATOM 5729 C C . ASP A 1 715 ? -5.837 -33.783 -84.956 1.00 66.12 715 ASP A C 1
ATOM 5731 O O . ASP A 1 715 ? -5.868 -34.190 -86.119 1.00 66.12 715 ASP A O 1
ATOM 5735 N N . LYS A 1 716 ? -4.695 -33.720 -84.268 1.00 59.47 716 LYS A N 1
ATOM 5736 C CA . LYS A 1 716 ? -3.393 -34.104 -84.835 1.00 59.47 716 LYS A CA 1
ATOM 5737 C C . LYS A 1 716 ? -3.307 -35.597 -85.189 1.00 59.47 716 LYS A C 1
ATOM 5739 O O . LYS A 1 716 ? -2.610 -35.953 -86.135 1.00 59.47 716 LYS A O 1
ATOM 5744 N N . ASP A 1 717 ? -4.051 -36.439 -84.472 1.00 61.34 717 ASP A N 1
ATOM 5745 C CA . ASP A 1 717 ? -4.037 -37.898 -84.623 1.00 61.34 717 ASP A CA 1
ATOM 5746 C C . ASP A 1 717 ? -5.143 -38.418 -85.565 1.00 61.34 717 ASP A C 1
ATOM 5748 O O . ASP A 1 717 ? -5.272 -39.631 -85.737 1.00 61.34 717 ASP A O 1
ATOM 5752 N N . ARG A 1 718 ? -5.958 -37.527 -86.160 1.00 64.12 718 ARG A N 1
ATOM 5753 C CA . ARG A 1 718 ? -7.139 -37.862 -86.989 1.00 64.12 718 ARG A CA 1
ATOM 5754 C C . ARG A 1 718 ? -8.080 -38.860 -86.311 1.00 64.12 718 ARG A C 1
ATOM 5756 O O . ARG A 1 718 ? -8.635 -39.762 -86.942 1.00 64.12 718 ARG A O 1
ATOM 5763 N N . LYS A 1 719 ? -8.234 -38.719 -84.999 1.00 64.75 719 LYS A N 1
ATOM 5764 C CA . LYS A 1 719 ? -8.999 -39.633 -84.154 1.00 64.75 719 LYS A CA 1
ATOM 5765 C C . LYS A 1 719 ? -10.498 -39.348 -84.178 1.00 64.75 719 LYS A C 1
ATOM 5767 O O . LYS A 1 719 ? -11.253 -40.223 -83.761 1.00 64.75 719 LYS A O 1
ATOM 5772 N N . PHE A 1 720 ? -10.943 -38.180 -84.638 1.00 68.12 720 PHE A N 1
ATOM 5773 C CA . PHE A 1 720 ? -12.353 -37.790 -84.719 1.00 68.12 720 PHE A CA 1
ATOM 5774 C C . PHE A 1 720 ? -12.897 -37.981 -86.140 1.00 68.12 720 PHE A C 1
ATOM 5776 O O . PHE A 1 720 ? -13.192 -37.033 -86.863 1.00 68.12 720 PHE A O 1
ATOM 5783 N N . THR A 1 721 ? -13.023 -39.245 -86.549 1.00 72.25 721 THR A N 1
ATOM 5784 C CA . THR A 1 721 ? -13.628 -39.634 -87.830 1.00 72.25 721 THR A CA 1
ATOM 5785 C C . THR A 1 721 ? -15.145 -39.793 -87.711 1.00 72.25 721 THR A C 1
ATOM 5787 O O . THR A 1 721 ? -15.669 -40.112 -86.641 1.00 72.25 721 THR A O 1
ATOM 5790 N N . SER A 1 722 ? -15.862 -39.652 -88.833 1.00 70.19 722 SER A N 1
ATOM 5791 C CA . SER A 1 722 ? -17.304 -39.946 -88.905 1.00 70.19 722 SER A CA 1
ATOM 5792 C C . SER A 1 722 ? -17.627 -41.386 -88.489 1.00 70.19 722 SER A C 1
ATOM 5794 O O . SER A 1 722 ? -18.669 -41.637 -87.894 1.00 70.19 722 SER A O 1
ATOM 5796 N N . GLN A 1 723 ? -16.702 -42.322 -88.724 1.00 73.62 723 GLN A N 1
ATOM 5797 C CA . GLN A 1 723 ? -16.831 -43.715 -88.294 1.00 73.62 723 GLN A CA 1
ATOM 5798 C C . GLN A 1 723 ? -16.753 -43.875 -86.773 1.00 73.62 723 GLN A C 1
ATOM 5800 O O . GLN A 1 723 ? -17.535 -44.628 -86.200 1.00 73.62 723 GLN A O 1
ATOM 5805 N N . ARG A 1 724 ? -15.840 -43.168 -86.096 1.00 76.81 724 ARG A N 1
ATOM 5806 C CA . ARG A 1 724 ? -15.741 -43.226 -84.633 1.00 76.81 724 ARG A CA 1
ATOM 5807 C C . ARG A 1 724 ? -16.939 -42.561 -83.962 1.00 76.81 724 ARG A C 1
ATOM 5809 O O . ARG A 1 724 ? -17.510 -43.144 -83.049 1.00 76.81 724 ARG A O 1
ATOM 5816 N N . MET A 1 725 ? -17.333 -41.381 -84.442 1.00 73.00 725 MET A N 1
ATOM 5817 C CA . MET A 1 725 ? -18.531 -40.688 -83.960 1.00 73.00 725 MET A CA 1
ATOM 5818 C C . MET A 1 725 ? -19.777 -41.567 -84.134 1.00 73.00 725 MET A C 1
ATOM 5820 O O . MET A 1 725 ? -20.570 -41.688 -83.207 1.00 73.00 725 MET A O 1
ATOM 5824 N N . GLY A 1 726 ? -19.901 -42.246 -85.280 1.00 78.00 726 GLY A N 1
ATOM 5825 C CA . GLY A 1 726 ? -20.977 -43.205 -85.522 1.00 78.00 726 GLY A CA 1
ATOM 5826 C C . GLY A 1 726 ? -20.985 -44.368 -84.528 1.00 78.00 726 GLY A C 1
ATOM 5827 O O . GLY A 1 726 ? -22.044 -44.727 -84.028 1.00 78.00 726 GLY A O 1
ATOM 5828 N N . ARG A 1 727 ? -19.814 -44.917 -84.176 1.00 79.00 727 ARG A N 1
ATOM 5829 C CA . ARG A 1 727 ? -19.697 -45.988 -83.169 1.00 79.00 727 ARG A CA 1
ATOM 5830 C C . ARG A 1 727 ? -20.062 -45.521 -81.757 1.00 79.00 727 ARG A C 1
ATOM 5832 O O . ARG A 1 727 ? -20.738 -46.253 -81.048 1.00 79.00 727 ARG A O 1
ATOM 5839 N N . GLU A 1 728 ? -19.641 -44.325 -81.346 1.00 78.88 728 GLU A N 1
ATOM 5840 C CA . GLU A 1 728 ? -19.936 -43.789 -80.004 1.00 78.88 728 GLU A CA 1
ATOM 5841 C C . GLU A 1 728 ? -21.420 -43.405 -79.843 1.00 78.88 728 GLU A C 1
ATOM 5843 O O . GLU A 1 728 ? -22.002 -43.671 -78.794 1.00 78.88 728 GLU A O 1
ATOM 5848 N N . LEU A 1 729 ? -22.054 -42.852 -80.884 1.00 79.44 729 LEU A N 1
ATOM 5849 C CA . LEU A 1 729 ? -23.497 -42.565 -80.894 1.00 79.44 729 LEU A CA 1
ATOM 5850 C C . LEU A 1 729 ? -24.335 -43.846 -80.939 1.00 79.44 729 LEU A C 1
ATOM 5852 O O . LEU A 1 729 ? -25.300 -43.971 -80.189 1.00 79.44 729 LEU A O 1
ATOM 5856 N N . SER A 1 730 ? -23.909 -44.828 -81.738 1.00 80.62 730 SER A N 1
ATOM 5857 C CA . SER A 1 730 ? -24.546 -46.145 -81.794 1.00 80.62 730 SER A CA 1
ATOM 5858 C C . SER A 1 730 ? -24.447 -46.885 -80.455 1.00 80.62 730 SER A C 1
ATOM 5860 O O . SER A 1 730 ? -25.424 -47.484 -80.019 1.00 80.62 730 SER A O 1
ATOM 5862 N N . ALA A 1 731 ? -23.322 -46.769 -79.740 1.00 78.75 731 ALA A N 1
ATOM 5863 C CA . ALA A 1 731 ? -23.167 -47.321 -78.391 1.00 78.75 731 ALA A CA 1
ATOM 5864 C C . ALA A 1 731 ? -24.041 -46.623 -77.329 1.00 78.75 731 ALA A C 1
ATOM 5866 O O . ALA A 1 731 ? -24.298 -47.198 -76.275 1.00 78.75 731 ALA A O 1
ATOM 5867 N N . LEU A 1 732 ? -24.495 -45.394 -77.595 1.00 75.25 732 LEU A N 1
ATOM 5868 C CA . LEU A 1 732 ? -25.457 -44.656 -76.768 1.00 75.25 732 LEU A CA 1
ATOM 5869 C C . LEU A 1 732 ? -26.916 -44.889 -77.202 1.00 75.25 732 LEU A C 1
ATOM 5871 O O . LEU A 1 732 ? -27.815 -44.307 -76.602 1.00 75.25 732 LEU A O 1
ATOM 5875 N N . GLY A 1 733 ? -27.153 -45.722 -78.222 1.00 74.00 733 GLY A N 1
ATOM 5876 C CA . GLY A 1 733 ? -28.490 -46.037 -78.731 1.00 74.00 733 GLY A CA 1
ATOM 5877 C C . GLY A 1 733 ? -29.099 -44.961 -79.636 1.00 74.00 733 GLY A C 1
ATOM 5878 O O . GLY A 1 733 ? -30.297 -44.992 -79.893 1.00 74.00 733 GLY A O 1
ATOM 5879 N N . LEU A 1 734 ? -28.298 -44.007 -80.121 1.00 79.56 734 LEU A N 1
ATOM 5880 C CA . LEU A 1 734 ? -28.736 -42.961 -81.047 1.00 79.56 734 LEU A CA 1
ATOM 5881 C C . LEU A 1 734 ? -28.389 -43.352 -82.490 1.00 79.56 734 LEU A C 1
ATOM 5883 O O . LEU A 1 734 ? -27.265 -43.786 -82.754 1.00 79.56 734 LEU A O 1
ATOM 5887 N N . ASP A 1 735 ? -29.320 -43.160 -83.432 1.00 77.56 735 ASP A N 1
ATOM 5888 C CA . ASP A 1 735 ? -29.080 -43.441 -84.855 1.00 77.56 735 ASP A CA 1
ATOM 5889 C C . ASP A 1 735 ? -28.091 -42.419 -85.462 1.00 77.56 735 ASP A C 1
ATOM 5891 O O . ASP A 1 735 ? -28.373 -41.215 -85.509 1.00 77.56 735 ASP A O 1
ATOM 5895 N N . PRO A 1 736 ? -26.912 -42.859 -85.943 1.00 70.56 736 PRO A N 1
ATOM 5896 C CA . PRO A 1 736 ? -25.892 -41.962 -86.472 1.00 70.56 736 PRO A CA 1
ATOM 5897 C C . PRO A 1 736 ? -26.160 -41.483 -87.911 1.00 70.56 736 PRO A C 1
ATOM 5899 O O . PRO A 1 736 ? -25.392 -40.659 -88.425 1.00 70.56 736 PRO A O 1
ATOM 5902 N N . SER A 1 737 ? -27.209 -41.972 -88.582 1.00 75.44 737 SER A N 1
ATOM 5903 C CA . SER A 1 737 ? -27.499 -41.710 -89.999 1.00 75.44 737 SER A CA 1
ATOM 5904 C C . SER A 1 737 ? -27.574 -40.211 -90.349 1.00 75.44 737 SER A C 1
ATOM 5906 O O . SER A 1 737 ? -26.895 -39.752 -91.273 1.00 75.44 737 SER A O 1
ATOM 5908 N N . SER A 1 738 ? -28.299 -39.410 -89.564 1.00 72.31 738 SER A N 1
ATOM 5909 C CA . SER A 1 738 ? -28.480 -37.961 -89.768 1.00 72.31 738 SER A CA 1
ATOM 5910 C C . SER A 1 738 ? -27.170 -37.166 -89.646 1.00 72.31 738 SER A C 1
ATOM 5912 O O . SER A 1 738 ? -26.876 -36.278 -90.452 1.00 72.31 738 SER A O 1
ATOM 5914 N N . SER A 1 739 ? -26.327 -37.534 -88.679 1.00 65.62 739 SER A N 1
ATOM 5915 C CA . SER A 1 739 ? -25.048 -36.876 -88.387 1.00 65.62 739 SER A CA 1
ATOM 5916 C C . SER A 1 739 ? -23.963 -37.249 -89.403 1.00 65.62 739 SER A C 1
ATOM 5918 O O . SER A 1 739 ? -23.200 -36.390 -89.854 1.00 65.62 739 SER A O 1
ATOM 5920 N N . ILE A 1 740 ? -23.929 -38.515 -89.835 1.00 69.50 740 ILE A N 1
ATOM 5921 C CA . ILE A 1 740 ? -23.040 -38.992 -90.905 1.00 69.50 740 ILE A CA 1
ATOM 5922 C C . ILE A 1 740 ? -23.416 -38.347 -92.243 1.00 69.50 740 ILE A C 1
ATOM 5924 O O . ILE A 1 740 ? -22.525 -37.955 -93.001 1.00 69.50 740 ILE A O 1
ATOM 5928 N N . ASN A 1 741 ? -24.709 -38.176 -92.523 1.00 69.56 741 ASN A N 1
ATOM 5929 C CA . ASN A 1 741 ? -25.186 -37.511 -93.735 1.00 69.56 741 ASN A CA 1
ATOM 5930 C C . ASN A 1 741 ? -24.783 -36.026 -93.778 1.00 69.56 741 ASN A C 1
ATOM 5932 O O . ASN A 1 741 ? -24.316 -35.558 -94.818 1.00 69.56 741 ASN A O 1
ATOM 5936 N N . ARG A 1 742 ? -24.832 -35.314 -92.643 1.00 65.88 742 ARG A N 1
ATOM 5937 C CA . ARG A 1 742 ? -24.341 -33.926 -92.511 1.00 65.88 742 ARG A CA 1
ATOM 5938 C C . ARG A 1 742 ? -22.816 -33.800 -92.658 1.00 65.88 742 ARG A C 1
ATOM 5940 O O . ARG A 1 742 ? -22.317 -32.817 -93.197 1.00 65.88 742 ARG A O 1
ATOM 5947 N N . ALA A 1 743 ? -22.052 -34.794 -92.209 1.00 59.00 743 ALA A N 1
ATOM 5948 C CA . ALA A 1 743 ? -20.601 -34.831 -92.419 1.00 59.00 743 ALA A CA 1
ATOM 5949 C C . ALA A 1 743 ? -20.234 -35.179 -93.876 1.00 59.00 743 ALA A C 1
ATOM 5951 O O . ALA A 1 743 ? -19.284 -34.626 -94.433 1.00 59.00 743 ALA A O 1
ATOM 5952 N N . ARG A 1 744 ? -21.017 -36.051 -94.530 1.00 59.06 744 ARG A N 1
ATOM 5953 C CA . ARG A 1 744 ? -20.900 -36.350 -95.967 1.00 59.06 744 ARG A CA 1
ATOM 5954 C C . ARG A 1 744 ? -21.265 -35.142 -96.837 1.00 59.06 744 ARG A C 1
ATOM 5956 O O . ARG A 1 744 ? -20.615 -34.935 -97.860 1.00 59.06 744 ARG A O 1
ATOM 5963 N N . SER A 1 745 ? -22.216 -34.294 -96.438 1.00 57.81 745 SER A N 1
ATOM 5964 C CA . SER A 1 745 ? -22.627 -33.126 -97.236 1.00 57.81 745 SER A CA 1
ATOM 5965 C C . SER A 1 745 ? -21.553 -32.033 -97.369 1.00 57.81 745 SER A C 1
ATOM 5967 O O . SER A 1 745 ? -21.574 -31.300 -98.352 1.00 57.81 745 SER A O 1
ATOM 5969 N N . VAL A 1 746 ? -20.564 -31.966 -96.464 1.00 51.94 746 VAL A N 1
ATOM 5970 C CA . VAL A 1 746 ? -19.426 -31.014 -96.533 1.00 51.94 746 VAL A CA 1
ATOM 5971 C C . VAL A 1 746 ? -18.305 -31.493 -97.477 1.00 51.94 746 VAL A C 1
ATOM 5973 O O . VAL A 1 746 ? -17.477 -30.704 -97.919 1.00 51.94 746 VAL A O 1
ATOM 5976 N N . THR A 1 747 ? -18.307 -32.766 -97.895 1.00 49.31 747 THR A N 1
ATOM 5977 C CA . THR A 1 747 ? -17.345 -33.288 -98.893 1.00 49.31 747 THR A CA 1
ATOM 5978 C C . THR A 1 747 ? -17.698 -32.950 -100.351 1.00 49.31 747 THR A C 1
ATOM 5980 O O . THR A 1 747 ? -16.956 -33.305 -101.269 1.00 49.31 747 THR A O 1
ATOM 5983 N N . ARG A 1 748 ? -18.777 -32.190 -100.596 1.00 47.81 748 ARG A N 1
ATOM 5984 C CA . ARG A 1 748 ? -19.112 -31.624 -101.916 1.00 47.81 748 ARG A CA 1
ATOM 5985 C C . ARG A 1 748 ? -18.329 -30.335 -102.182 1.00 47.81 748 ARG A C 1
ATOM 5987 O O . ARG A 1 748 ? -18.873 -29.241 -102.224 1.00 47.81 748 ARG A O 1
ATOM 5994 N N . GLY A 1 749 ? -17.029 -30.504 -102.386 1.00 52.31 749 GLY A N 1
ATOM 5995 C CA . GLY A 1 749 ? -16.097 -29.448 -102.775 1.00 52.31 749 GLY A CA 1
ATOM 5996 C C . GLY A 1 749 ? -14.900 -29.993 -103.551 1.00 52.31 749 GLY A C 1
ATOM 5997 O O . GLY A 1 749 ? -13.782 -29.524 -103.371 1.00 52.31 749 GLY A O 1
ATOM 5998 N N . ARG A 1 750 ? -15.103 -31.016 -104.390 1.00 43.41 750 ARG A N 1
ATOM 5999 C CA . ARG A 1 750 ? -14.153 -31.387 -105.445 1.00 43.41 750 ARG A CA 1
ATOM 6000 C C . ARG A 1 750 ? -14.920 -31.762 -106.709 1.00 43.41 750 ARG A C 1
ATOM 6002 O O . ARG A 1 750 ? -15.917 -32.477 -106.648 1.00 43.41 750 ARG A O 1
ATOM 6009 N N . LYS A 1 751 ? -14.466 -31.162 -107.811 1.00 38.69 751 LYS A N 1
ATOM 6010 C CA . LYS A 1 751 ? -15.072 -31.128 -109.144 1.00 38.69 751 LYS A CA 1
ATOM 6011 C C . LYS A 1 751 ? -15.508 -32.518 -109.623 1.00 38.69 751 LYS A C 1
ATOM 6013 O O . LYS A 1 751 ? -14.743 -33.474 -109.554 1.00 38.69 751 LYS A O 1
ATOM 6018 N N . ARG A 1 752 ? -16.749 -32.573 -110.108 1.00 41.00 752 ARG A N 1
ATOM 6019 C CA . ARG A 1 752 ? -17.300 -33.640 -110.947 1.00 41.00 752 ARG A CA 1
ATOM 6020 C C . ARG A 1 752 ? -16.546 -33.679 -112.278 1.00 41.00 752 ARG A C 1
ATOM 6022 O O . ARG A 1 752 ? -16.344 -32.625 -112.867 1.00 41.00 752 ARG A O 1
ATOM 6029 N N . GLU A 1 753 ? -16.298 -34.876 -112.789 1.00 36.88 753 GLU A N 1
ATOM 6030 C CA . GLU A 1 753 ? -16.424 -35.149 -114.221 1.00 36.88 753 GLU A CA 1
ATOM 6031 C C . GLU A 1 753 ? -17.488 -36.237 -114.393 1.00 36.88 753 GLU A C 1
ATOM 6033 O O . GLU A 1 753 ? -17.517 -37.209 -113.631 1.00 36.88 753 GLU A O 1
ATOM 6038 N N . ARG A 1 754 ? -18.409 -36.040 -115.346 1.00 33.47 754 ARG A N 1
ATOM 6039 C CA . ARG A 1 754 ? -19.328 -37.078 -115.829 1.00 33.47 754 ARG A CA 1
ATOM 6040 C C . ARG A 1 754 ? -19.865 -36.753 -117.236 1.00 33.47 754 ARG A C 1
ATOM 6042 O O . ARG A 1 754 ? -20.398 -35.664 -117.421 1.00 33.47 754 ARG A O 1
ATOM 6049 N N . SER A 1 755 ? -19.801 -37.788 -118.095 1.00 38.69 755 SER A N 1
ATOM 6050 C CA . SER A 1 755 ? -20.610 -38.163 -119.292 1.00 38.69 755 SER A CA 1
ATOM 6051 C C . SER A 1 755 ? -20.477 -37.349 -120.593 1.00 38.69 755 SER A C 1
ATOM 6053 O O . SER A 1 755 ? -20.285 -36.150 -120.492 1.00 38.69 755 SER A O 1
ATOM 6055 N N . VAL A 1 756 ? -20.643 -37.840 -121.843 1.00 34.88 756 VAL A N 1
ATOM 6056 C CA . VAL A 1 756 ? -20.805 -39.138 -122.581 1.00 34.88 756 VAL A CA 1
ATOM 6057 C C . VAL A 1 756 ? -20.873 -38.747 -124.091 1.00 34.88 756 VAL A C 1
ATOM 6059 O O . VAL A 1 756 ? -21.556 -37.772 -124.393 1.00 34.88 756 VAL A O 1
ATOM 6062 N N . SER A 1 757 ? -20.257 -39.487 -125.035 1.00 30.70 757 SER A N 1
ATOM 6063 C CA . SER A 1 757 ? -20.856 -39.911 -126.339 1.00 30.70 757 SER A CA 1
ATOM 6064 C C . SER A 1 757 ? -19.938 -40.852 -127.164 1.00 30.70 757 SER A C 1
ATOM 6066 O O . SER A 1 757 ? -18.789 -40.508 -127.406 1.00 30.70 757 SER A O 1
ATOM 6068 N N . ARG A 1 758 ? -20.493 -42.043 -127.491 1.00 31.84 758 ARG A N 1
ATOM 6069 C CA . ARG A 1 758 ? -20.474 -42.894 -128.725 1.00 31.84 758 ARG A CA 1
ATOM 6070 C C . ARG A 1 758 ? -19.192 -42.978 -129.588 1.00 31.84 758 ARG A C 1
ATOM 6072 O O . ARG A 1 758 ? -18.666 -41.943 -129.967 1.00 31.84 758 ARG A O 1
ATOM 6079 N N . GLU A 1 759 ? -18.578 -44.153 -129.831 1.00 35.06 759 GLU A N 1
ATOM 6080 C CA . GLU A 1 759 ? -18.985 -45.243 -130.781 1.00 35.06 759 GLU A CA 1
ATOM 6081 C C . GLU A 1 759 ? -19.354 -44.656 -132.164 1.00 35.06 759 GLU A C 1
ATOM 6083 O O . GLU A 1 759 ? -20.159 -43.739 -132.228 1.00 35.06 759 GLU A O 1
ATOM 6088 N N . ASP A 1 760 ? -18.716 -44.960 -133.295 1.00 29.92 760 ASP A N 1
ATOM 6089 C CA . ASP A 1 760 ? -18.363 -46.239 -133.933 1.00 29.92 760 ASP A CA 1
ATOM 6090 C C . ASP A 1 760 ? -17.116 -46.019 -134.842 1.00 29.92 760 ASP A C 1
ATOM 6092 O O . ASP A 1 760 ? -16.677 -44.886 -135.016 1.00 29.92 760 ASP A O 1
ATOM 6096 N N . GLU A 1 761 ? -16.384 -46.978 -135.407 1.00 29.52 761 GLU A N 1
ATOM 6097 C CA . GLU A 1 761 ? -16.784 -48.080 -136.290 1.00 29.52 761 GLU A CA 1
ATOM 6098 C C . GLU A 1 761 ? -15.489 -48.905 -136.514 1.00 29.52 761 GLU A C 1
ATOM 6100 O O . GLU A 1 761 ? -14.410 -48.354 -136.734 1.00 29.52 761 GLU A O 1
ATOM 6105 N N . ALA A 1 762 ? -15.482 -50.195 -136.187 1.00 29.66 762 ALA A N 1
ATOM 6106 C CA . ALA A 1 762 ? -15.768 -51.303 -137.100 1.00 29.66 762 ALA A CA 1
ATOM 6107 C C . ALA A 1 762 ? -14.523 -51.876 -137.795 1.00 29.66 762 ALA A C 1
ATOM 6109 O O . ALA A 1 762 ? -13.864 -51.225 -138.600 1.00 29.66 762 ALA A O 1
ATOM 6110 N N . THR A 1 763 ? -14.229 -53.134 -137.453 1.00 32.91 763 THR A N 1
ATOM 6111 C CA . THR A 1 763 ? -14.012 -54.307 -138.337 1.00 32.91 763 THR A CA 1
ATOM 6112 C C . THR A 1 763 ? -13.302 -55.386 -137.495 1.00 32.91 763 THR A C 1
ATOM 6114 O O . THR A 1 763 ? -12.185 -55.190 -137.030 1.00 32.91 763 THR A O 1
ATOM 6117 N N . ALA A 1 764 ? -14.026 -56.401 -137.000 1.00 29.64 764 ALA A N 1
ATOM 6118 C CA . ALA A 1 764 ? -14.317 -57.675 -137.686 1.00 29.64 764 ALA A CA 1
ATOM 6119 C C . ALA A 1 764 ? -13.007 -58.451 -137.992 1.00 29.64 764 ALA A C 1
ATOM 6121 O O . ALA A 1 764 ? -12.141 -57.925 -138.675 1.00 29.64 764 ALA A O 1
ATOM 6122 N N . MET A 1 765 ? -12.745 -59.671 -137.503 1.00 33.53 765 MET A N 1
ATOM 6123 C CA . MET A 1 765 ? -13.641 -60.824 -137.344 1.00 33.53 765 MET A CA 1
ATOM 6124 C C . MET A 1 765 ? -13.242 -61.797 -136.209 1.00 33.53 765 MET A C 1
ATOM 6126 O O . MET A 1 765 ? -12.072 -61.884 -135.834 1.00 33.53 765 MET A O 1
ATOM 6130 N N . ASP A 1 766 ? -14.268 -62.523 -135.742 1.00 30.25 766 ASP A N 1
ATOM 6131 C CA . ASP A 1 766 ? -14.347 -63.775 -134.957 1.00 30.25 766 ASP A CA 1
ATOM 6132 C C . ASP A 1 766 ? -13.276 -64.844 -135.309 1.00 30.25 766 ASP A C 1
ATOM 6134 O O . ASP A 1 766 ? -12.686 -64.798 -136.384 1.00 30.25 766 ASP A O 1
ATOM 6138 N N . VAL A 1 767 ? -12.936 -65.864 -134.502 1.00 33.09 767 VAL A N 1
ATOM 6139 C CA . VAL A 1 767 ? -13.781 -66.864 -133.811 1.00 33.09 767 VAL A CA 1
ATOM 6140 C C . VAL A 1 767 ? -12.996 -67.557 -132.665 1.00 33.09 767 VAL A C 1
ATOM 6142 O O . VAL A 1 767 ? -11.799 -67.810 -132.778 1.00 33.09 767 VAL A O 1
ATOM 6145 N N . ASP A 1 768 ? -13.736 -67.877 -131.600 1.00 32.56 768 ASP A N 1
ATOM 6146 C CA . ASP A 1 768 ? -13.593 -68.888 -130.534 1.00 32.56 768 ASP A CA 1
ATOM 6147 C C . ASP A 1 768 ? -12.445 -68.935 -129.500 1.00 32.56 768 ASP A C 1
ATOM 6149 O O . ASP A 1 768 ? -11.290 -69.267 -129.743 1.00 32.56 768 ASP A O 1
ATOM 6153 N N . GLN A 1 769 ? -12.924 -68.743 -128.265 1.00 33.78 769 GLN A N 1
ATOM 6154 C CA . GLN A 1 769 ? -12.666 -69.448 -127.007 1.00 33.78 769 GLN A CA 1
ATOM 6155 C C . GLN A 1 769 ? -11.248 -69.573 -126.424 1.00 33.78 769 GLN A C 1
ATOM 6157 O O . GLN A 1 769 ? -10.316 -70.167 -126.955 1.00 33.78 769 GLN A O 1
ATOM 6162 N N . LEU A 1 770 ? -11.204 -69.118 -125.164 1.00 45.19 770 LEU A N 1
ATOM 6163 C CA . LEU A 1 770 ? -10.280 -69.505 -124.100 1.00 45.19 770 LEU A CA 1
ATOM 6164 C C . LEU A 1 770 ? -8.797 -69.397 -124.454 1.00 45.19 770 LEU A C 1
ATOM 6166 O O . LEU A 1 770 ? -8.089 -70.399 -124.486 1.00 45.19 770 LEU A O 1
ATOM 6170 N N . ASN A 1 771 ? -8.288 -68.167 -124.599 1.00 27.34 771 ASN A N 1
ATOM 6171 C CA . ASN A 1 771 ? -6.924 -67.822 -124.183 1.00 27.34 771 ASN A CA 1
ATOM 6172 C C . ASN A 1 771 ? -6.533 -66.349 -124.408 1.00 27.34 771 ASN A C 1
ATOM 6174 O O . ASN A 1 771 ? -6.872 -65.730 -125.406 1.00 27.34 771 ASN A O 1
ATOM 6178 N N . LYS A 1 772 ? -5.634 -65.904 -123.518 1.00 31.47 772 LYS A N 1
ATOM 6179 C CA . LYS A 1 772 ? -4.462 -65.031 -123.751 1.00 31.47 772 LYS A CA 1
ATOM 6180 C C . LYS A 1 772 ? -4.654 -63.574 -124.199 1.00 31.47 772 LYS A C 1
ATOM 6182 O O . LYS A 1 772 ? -4.864 -63.278 -125.366 1.00 31.47 772 LYS A O 1
ATOM 6187 N N . LYS A 1 773 ? -4.208 -62.680 -123.303 1.00 31.86 773 LYS A N 1
ATOM 6188 C CA . LYS A 1 773 ? -3.035 -61.793 -123.512 1.00 31.86 773 LYS A CA 1
ATOM 6189 C C . LYS A 1 773 ? -2.456 -61.386 -122.138 1.00 31.86 773 LYS A C 1
ATOM 6191 O O . LYS A 1 773 ? -2.716 -60.317 -121.613 1.00 31.86 773 LYS A O 1
ATOM 6196 N N . GLN A 1 774 ? -1.672 -62.242 -121.482 1.00 48.12 774 GLN A N 1
ATOM 6197 C CA . GLN A 1 774 ? -0.221 -62.032 -121.547 1.00 48.12 774 GLN A CA 1
ATOM 6198 C C . GLN A 1 774 ? 0.282 -61.990 -122.995 1.00 48.12 774 GLN A C 1
ATOM 6200 O O . GLN A 1 774 ? 0.248 -63.000 -123.688 1.00 48.12 774 GLN A O 1
ATOM 6205 N N . ARG A 1 775 ? 0.748 -60.814 -123.430 1.00 32.31 775 ARG A N 1
ATOM 6206 C CA . ARG A 1 775 ? 1.741 -60.567 -124.498 1.00 32.31 775 ARG A CA 1
ATOM 6207 C C . ARG A 1 775 ? 1.896 -59.038 -124.601 1.00 32.31 775 ARG A C 1
ATOM 6209 O O . ARG A 1 775 ? 0.906 -58.365 -124.818 1.00 32.31 775 ARG A O 1
ATOM 6216 N N . MET A 1 776 ? 3.048 -58.402 -124.417 1.00 32.19 776 MET A N 1
ATOM 6217 C CA . MET A 1 776 ? 4.421 -58.878 -124.294 1.00 32.19 776 MET A CA 1
ATOM 6218 C C . MET A 1 776 ? 5.184 -58.012 -123.288 1.00 32.19 776 MET A C 1
ATOM 6220 O O . MET A 1 776 ? 5.069 -56.789 -123.285 1.00 32.19 776 MET A O 1
ATOM 6224 N N . ARG A 1 777 ? 6.053 -58.651 -122.497 1.00 43.59 777 ARG A N 1
ATOM 6225 C CA . ARG A 1 777 ? 7.304 -58.014 -122.084 1.00 43.59 777 ARG A CA 1
ATOM 6226 C C . ARG A 1 777 ? 8.047 -57.627 -123.364 1.00 43.59 777 ARG A C 1
ATOM 6228 O O . ARG A 1 777 ? 8.683 -58.477 -123.973 1.00 43.59 777 ARG A O 1
ATOM 6235 N N . SER A 1 778 ? 7.991 -56.362 -123.747 1.00 32.75 778 SER A N 1
ATOM 6236 C CA . SER A 1 778 ? 9.064 -55.741 -124.510 1.00 32.75 778 SER A CA 1
ATOM 6237 C C . SER A 1 778 ? 9.790 -54.804 -123.564 1.00 32.75 778 SER A C 1
ATOM 6239 O O . SER A 1 778 ? 9.255 -53.807 -123.080 1.00 32.75 778 SER A O 1
ATOM 6241 N N . LEU A 1 779 ? 11.025 -55.192 -123.262 1.00 39.28 779 LEU A N 1
ATOM 6242 C CA . LEU A 1 779 ? 12.057 -54.280 -122.820 1.00 39.28 779 LEU A CA 1
ATOM 6243 C C . LEU A 1 779 ? 11.973 -52.959 -123.593 1.00 39.28 779 LEU A C 1
ATOM 6245 O O . LEU A 1 779 ? 11.798 -52.941 -124.807 1.00 39.28 779 LEU A O 1
ATOM 6249 N N . SER A 1 780 ? 12.272 -51.895 -122.858 1.00 36.53 780 SER A N 1
ATOM 6250 C CA . SER A 1 780 ? 12.811 -50.624 -123.334 1.00 36.53 780 SER A CA 1
ATOM 6251 C C . SER A 1 780 ? 11.893 -49.641 -124.075 1.00 36.53 780 SER A C 1
ATOM 6253 O O . SER A 1 780 ? 11.323 -49.917 -125.118 1.00 36.53 780 SER A O 1
ATOM 6255 N N . ARG A 1 781 ? 11.983 -48.410 -123.547 1.00 38.94 781 ARG A N 1
ATOM 6256 C CA . ARG A 1 781 ? 11.786 -47.094 -124.173 1.00 38.94 781 ARG A CA 1
ATOM 6257 C C . ARG A 1 781 ? 10.355 -46.566 -124.335 1.00 38.94 781 ARG A C 1
ATOM 6259 O O . ARG A 1 781 ? 9.571 -47.008 -125.155 1.00 38.94 781 ARG A O 1
ATOM 6266 N N . ALA A 1 782 ? 10.122 -45.528 -123.526 1.00 43.91 782 ALA A N 1
ATOM 6267 C CA . ALA A 1 782 ? 9.534 -44.230 -123.847 1.00 43.91 782 ALA A CA 1
ATOM 6268 C C . ALA A 1 782 ? 8.686 -44.107 -125.121 1.00 43.91 782 ALA A C 1
ATOM 6270 O O . ALA A 1 782 ? 9.192 -44.293 -126.221 1.00 43.91 782 ALA A O 1
ATOM 6271 N N . ARG A 1 783 ? 7.484 -43.558 -124.943 1.00 35.28 783 ARG A N 1
ATOM 6272 C CA . ARG A 1 783 ? 6.923 -42.456 -125.743 1.00 35.28 783 ARG A CA 1
ATOM 6273 C C . ARG A 1 783 ? 5.907 -41.754 -124.836 1.00 35.28 783 ARG A C 1
ATOM 6275 O O . ARG A 1 783 ? 5.052 -42.416 -124.268 1.00 35.28 783 ARG A O 1
ATOM 6282 N N . SER A 1 784 ? 6.114 -40.510 -124.413 1.00 37.50 784 SER A N 1
ATOM 6283 C CA . SER A 1 784 ? 5.939 -39.286 -125.203 1.00 37.50 784 SER A CA 1
ATOM 6284 C C . SER A 1 784 ? 4.650 -39.306 -126.021 1.00 37.50 784 SER A C 1
ATOM 6286 O O . SER A 1 784 ? 4.626 -39.811 -127.139 1.00 37.50 784 SER A O 1
ATOM 6288 N N . LEU A 1 785 ? 3.622 -38.670 -125.476 1.00 35.44 785 LEU A N 1
ATOM 6289 C CA . LEU A 1 785 ? 2.781 -37.778 -126.259 1.00 35.44 785 LEU A CA 1
ATOM 6290 C C . LEU A 1 785 ? 3.097 -36.369 -125.725 1.00 35.44 785 LEU A C 1
ATOM 6292 O O . LEU A 1 785 ? 3.117 -36.165 -124.515 1.00 35.44 785 LEU A O 1
ATOM 6296 N N . SER A 1 786 ? 3.497 -35.488 -126.648 1.00 39.09 786 SER A N 1
ATOM 6297 C CA . SER A 1 786 ? 4.205 -34.198 -126.503 1.00 39.09 786 SER A CA 1
ATOM 6298 C C . SER A 1 786 ? 5.639 -34.259 -125.941 1.00 39.09 786 SER A C 1
ATOM 6300 O O . SER A 1 786 ? 5.848 -34.319 -124.733 1.00 39.09 786 SER A O 1
ATOM 6302 N N . ARG A 1 787 ? 6.648 -34.217 -126.828 1.00 41.50 787 ARG A N 1
ATOM 6303 C CA . ARG A 1 787 ? 8.056 -33.956 -126.476 1.00 41.50 787 ARG A CA 1
ATOM 6304 C C . ARG A 1 787 ? 8.490 -32.642 -127.154 1.00 41.50 787 ARG A C 1
ATOM 6306 O O . ARG A 1 787 ? 8.431 -32.583 -128.381 1.00 41.50 787 ARG A O 1
ATOM 6313 N N . PRO A 1 788 ? 8.887 -31.604 -126.398 1.00 48.56 788 PRO A N 1
ATOM 6314 C CA . PRO A 1 788 ? 9.531 -30.410 -126.941 1.00 48.56 788 PRO A CA 1
ATOM 6315 C C . PRO A 1 788 ? 11.010 -30.694 -127.297 1.00 48.56 788 PRO A C 1
ATOM 6317 O O . PRO A 1 788 ? 11.590 -31.641 -126.759 1.00 48.56 788 PRO A O 1
ATOM 6320 N N . PRO A 1 789 ? 11.655 -29.901 -128.175 1.00 43.44 789 PRO A N 1
ATOM 6321 C CA . PRO A 1 789 ? 12.927 -30.249 -128.833 1.00 43.44 789 PRO A CA 1
ATOM 6322 C C . PRO A 1 789 ? 14.200 -30.203 -127.957 1.00 43.44 789 PRO A C 1
ATOM 6324 O O . PRO A 1 789 ? 15.287 -30.024 -128.496 1.00 43.44 789 PRO A O 1
ATOM 6327 N N . GLY A 1 790 ? 14.113 -30.325 -126.625 1.00 60.00 790 GLY A N 1
ATOM 6328 C CA . GLY A 1 790 ? 15.222 -29.944 -125.731 1.00 60.00 790 GLY A CA 1
ATOM 6329 C C . GLY A 1 790 ? 15.496 -30.815 -124.502 1.00 60.00 790 GLY A C 1
ATOM 6330 O O . GLY A 1 790 ? 16.361 -30.451 -123.712 1.00 60.00 790 GLY A O 1
ATOM 6331 N N . GLU A 1 791 ? 14.809 -31.943 -124.300 1.00 48.53 791 GLU A N 1
ATOM 6332 C CA . GLU A 1 791 ? 14.946 -32.711 -123.050 1.00 48.53 791 GLU A CA 1
ATOM 6333 C C . GLU A 1 791 ? 15.653 -34.063 -123.253 1.00 48.53 791 GLU A C 1
ATOM 6335 O O . GLU A 1 791 ? 15.080 -35.022 -123.789 1.00 48.53 791 GLU A O 1
ATOM 6340 N N . VAL A 1 792 ? 16.915 -34.135 -122.807 1.00 54.59 792 VAL A N 1
ATOM 6341 C CA . VAL A 1 792 ? 17.724 -35.365 -122.758 1.00 54.59 792 VAL A CA 1
ATOM 6342 C C . VAL A 1 792 ? 17.134 -36.297 -121.705 1.00 54.59 792 VAL A C 1
ATOM 6344 O O . VAL A 1 792 ? 17.089 -35.975 -120.516 1.00 54.59 792 VAL A O 1
ATOM 6347 N N . VAL A 1 793 ? 16.686 -37.480 -122.118 1.00 55.06 793 VAL A N 1
ATOM 6348 C CA . VAL A 1 793 ? 16.106 -38.456 -121.189 1.00 55.06 793 VAL A CA 1
ATOM 6349 C C . VAL A 1 793 ? 17.230 -39.177 -120.439 1.00 55.06 793 VAL A C 1
ATOM 6351 O O . VAL A 1 793 ? 18.192 -39.635 -121.065 1.00 55.06 793 VAL A O 1
ATOM 6354 N N . PRO A 1 794 ? 17.111 -39.374 -119.108 1.00 52.31 794 PRO A N 1
ATOM 6355 C CA . PRO A 1 794 ? 18.075 -40.140 -118.330 1.00 52.31 794 PRO A CA 1
ATOM 6356 C C . PRO A 1 794 ? 18.382 -41.508 -118.959 1.00 52.31 794 PRO A C 1
ATOM 6358 O O . PRO A 1 794 ? 17.564 -42.440 -118.999 1.00 52.31 794 PRO A O 1
ATOM 6361 N N . GLY A 1 795 ? 19.609 -41.612 -119.465 1.00 60.47 795 GLY A N 1
ATOM 6362 C CA . GLY A 1 795 ? 20.166 -42.793 -120.108 1.00 60.47 795 GLY A CA 1
ATOM 6363 C C . GLY A 1 795 ? 20.005 -42.887 -121.626 1.00 60.47 795 GLY A C 1
ATOM 6364 O O . GLY A 1 795 ? 20.070 -44.002 -122.133 1.00 60.47 795 GLY A O 1
ATOM 6365 N N . GLU A 1 796 ? 19.807 -41.776 -122.342 1.00 63.75 796 GLU A N 1
ATOM 6366 C CA . GLU A 1 796 ? 20.025 -41.700 -123.802 1.00 63.75 796 GLU A CA 1
ATOM 6367 C C . GLU A 1 796 ? 21.515 -41.803 -124.197 1.00 63.75 796 GLU A C 1
ATOM 6369 O O . GLU A 1 796 ? 21.801 -42.199 -125.319 1.00 63.75 796 GLU A O 1
ATOM 6374 N N . GLY A 1 797 ? 22.453 -41.554 -123.272 1.00 67.94 797 GLY A N 1
ATOM 6375 C CA . GLY A 1 797 ? 23.905 -41.658 -123.502 1.00 67.94 797 GLY A CA 1
ATOM 6376 C C . GLY A 1 797 ? 24.561 -43.000 -123.137 1.00 67.94 797 GLY A C 1
ATOM 6377 O O . GLY A 1 797 ? 25.784 -43.094 -123.163 1.00 67.94 797 GLY A O 1
ATOM 6378 N N . PHE A 1 798 ? 23.793 -44.032 -122.761 1.00 72.50 798 PHE A N 1
ATOM 6379 C CA . PHE A 1 798 ? 24.342 -45.359 -122.439 1.00 72.50 798 PHE A CA 1
ATOM 6380 C C . PHE A 1 798 ? 24.001 -46.362 -123.538 1.00 72.50 798 PHE A C 1
ATOM 6382 O O . PHE A 1 798 ? 22.842 -46.468 -123.939 1.00 72.50 798 PHE A O 1
ATOM 6389 N N . LYS A 1 799 ? 25.012 -47.110 -123.993 1.00 65.88 799 LYS A N 1
ATOM 6390 C CA . LYS A 1 799 ? 24.915 -48.025 -125.137 1.00 65.88 799 LYS A CA 1
ATOM 6391 C C . LYS A 1 799 ? 23.994 -49.217 -124.851 1.00 65.88 799 LYS A C 1
ATOM 6393 O O . LYS A 1 799 ? 23.143 -49.536 -125.672 1.00 65.88 799 LYS A O 1
ATOM 6398 N N . ASP A 1 800 ? 24.108 -49.797 -123.652 1.00 70.88 800 ASP A N 1
ATOM 6399 C CA . ASP A 1 800 ? 23.393 -51.019 -123.261 1.00 70.88 800 ASP A CA 1
ATOM 6400 C C . ASP A 1 800 ? 22.516 -50.847 -122.013 1.00 70.88 800 ASP A C 1
ATOM 6402 O O . ASP A 1 800 ? 22.797 -50.055 -121.105 1.00 70.88 800 ASP A O 1
ATOM 6406 N N . SER A 1 801 ? 21.482 -51.687 -121.897 1.00 68.69 801 SER A N 1
ATOM 6407 C CA . SER A 1 801 ? 20.595 -51.733 -120.724 1.00 68.69 801 SER A CA 1
ATOM 6408 C C . SER A 1 801 ? 21.351 -52.032 -119.421 1.00 68.69 801 SER A C 1
ATOM 6410 O O . SER A 1 801 ? 21.045 -51.441 -118.384 1.00 68.69 801 SER A O 1
ATOM 6412 N N . LYS A 1 802 ? 22.391 -52.878 -119.475 1.00 75.81 802 LYS A N 1
ATOM 6413 C CA . LYS A 1 802 ? 23.268 -53.177 -118.331 1.00 75.81 802 LYS A CA 1
ATOM 6414 C C . LYS A 1 802 ? 24.041 -51.940 -117.859 1.00 75.81 802 LYS A C 1
ATOM 6416 O O . LYS A 1 802 ? 24.067 -51.671 -116.659 1.00 75.81 802 LYS A O 1
ATOM 6421 N N . GLN A 1 803 ? 24.600 -51.152 -118.783 1.00 77.88 803 GLN A N 1
ATOM 6422 C CA . GLN A 1 803 ? 25.296 -49.900 -118.450 1.00 77.88 803 GLN A CA 1
ATOM 6423 C C . GLN A 1 803 ? 24.341 -48.870 -117.838 1.00 77.88 803 GLN A C 1
ATOM 6425 O O . GLN A 1 803 ? 24.675 -48.226 -116.845 1.00 77.88 803 GLN A O 1
ATOM 6430 N N . LYS A 1 804 ? 23.110 -48.777 -118.352 1.00 75.00 804 LYS A N 1
ATOM 6431 C CA . LYS A 1 804 ? 22.076 -47.897 -117.792 1.00 75.00 804 LYS A CA 1
ATOM 6432 C C . LYS A 1 804 ? 21.699 -48.272 -116.354 1.00 75.00 804 LYS A C 1
ATOM 6434 O O . LYS A 1 804 ? 21.568 -47.393 -115.502 1.00 75.00 804 LYS A O 1
ATOM 6439 N N . ILE A 1 805 ? 21.551 -49.565 -116.062 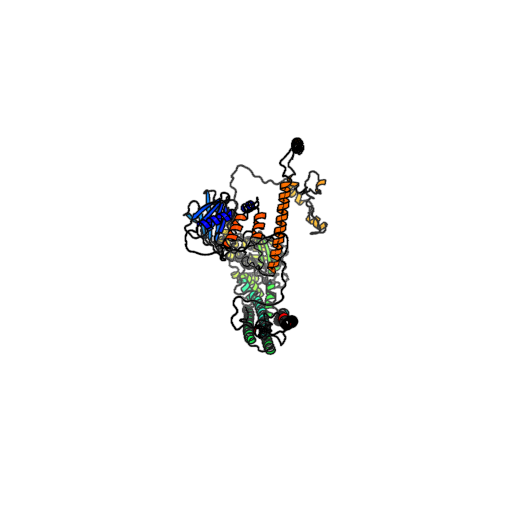1.00 75.38 805 ILE A N 1
ATOM 6440 C CA . ILE A 1 805 ? 21.271 -50.052 -114.701 1.00 75.38 805 ILE A CA 1
ATOM 6441 C C . ILE A 1 805 ? 22.465 -49.779 -113.774 1.00 75.38 805 ILE A C 1
ATOM 6443 O O . ILE A 1 805 ? 22.269 -49.332 -112.642 1.00 75.38 805 ILE A O 1
ATOM 6447 N N . ALA A 1 806 ? 23.698 -49.979 -114.249 1.00 80.31 806 ALA A N 1
ATOM 6448 C CA . ALA A 1 806 ? 24.906 -49.664 -113.488 1.00 80.31 806 ALA A CA 1
ATOM 6449 C C . ALA A 1 806 ? 24.994 -48.166 -113.141 1.00 80.31 806 ALA A C 1
ATOM 6451 O O . ALA A 1 806 ? 25.219 -47.823 -111.980 1.00 80.31 806 ALA A O 1
ATOM 6452 N N . ALA A 1 807 ? 24.719 -47.275 -114.098 1.00 79.69 807 ALA A N 1
ATOM 6453 C CA . ALA A 1 807 ? 24.690 -45.830 -113.876 1.00 79.69 807 ALA A CA 1
ATOM 6454 C C . ALA A 1 807 ? 23.606 -45.408 -112.867 1.00 79.69 807 ALA A C 1
ATOM 6456 O O . ALA A 1 807 ? 23.875 -44.616 -111.963 1.00 79.69 807 ALA A O 1
ATOM 6457 N N . LEU A 1 808 ? 22.403 -45.990 -112.944 1.00 78.69 808 LEU A N 1
ATOM 6458 C CA . LEU A 1 808 ? 21.340 -45.757 -111.955 1.00 78.69 808 LEU A CA 1
ATOM 6459 C C . LEU A 1 808 ? 21.740 -46.232 -110.554 1.00 78.69 808 LEU A C 1
ATOM 6461 O O . LEU A 1 808 ? 21.434 -45.569 -109.562 1.00 78.69 808 LEU A O 1
ATOM 6465 N N . ASN A 1 809 ? 22.452 -47.353 -110.455 1.00 82.31 809 ASN A N 1
ATOM 6466 C CA . ASN A 1 809 ? 22.960 -47.850 -109.180 1.00 82.31 809 ASN A CA 1
ATOM 6467 C C . ASN A 1 809 ? 24.063 -46.946 -108.612 1.00 82.31 809 ASN A C 1
ATOM 6469 O O . ASN A 1 809 ? 24.084 -46.718 -107.402 1.00 82.31 809 ASN A O 1
ATOM 6473 N N . ILE A 1 810 ? 24.936 -46.385 -109.453 1.00 84.44 810 ILE A N 1
ATOM 6474 C CA . ILE A 1 810 ? 25.943 -45.393 -109.043 1.00 84.44 810 ILE A CA 1
ATOM 6475 C C . ILE A 1 810 ? 25.264 -44.102 -108.567 1.00 84.44 810 ILE A C 1
ATOM 6477 O O . ILE A 1 810 ? 25.601 -43.603 -107.494 1.00 84.44 810 ILE A O 1
ATOM 6481 N N . ALA A 1 811 ? 24.248 -43.612 -109.281 1.00 80.50 811 ALA A N 1
ATOM 6482 C CA . ALA A 1 811 ? 23.461 -42.450 -108.865 1.00 80.50 811 ALA A CA 1
ATOM 6483 C C . ALA A 1 811 ? 22.735 -42.695 -107.528 1.00 80.50 811 ALA A C 1
ATOM 6485 O O . ALA A 1 811 ? 22.770 -41.865 -106.622 1.00 80.50 811 ALA A O 1
ATOM 6486 N N . ARG A 1 812 ? 22.140 -43.878 -107.334 1.00 79.88 812 ARG A N 1
ATOM 6487 C CA . ARG A 1 812 ? 21.547 -44.258 -106.040 1.00 79.88 812 ARG A CA 1
ATOM 6488 C C . ARG A 1 812 ? 22.602 -44.331 -104.935 1.00 79.88 812 ARG A C 1
ATOM 6490 O O . ARG A 1 812 ? 22.358 -43.826 -103.841 1.00 79.88 812 ARG A O 1
ATOM 6497 N N . LYS A 1 813 ? 23.789 -44.883 -105.209 1.00 85.50 813 LYS A N 1
ATOM 6498 C CA . LYS A 1 813 ? 24.903 -44.905 -104.246 1.00 85.50 813 LYS A CA 1
ATOM 6499 C C . LYS A 1 813 ? 25.372 -43.492 -103.878 1.00 85.50 813 LYS A C 1
ATOM 6501 O O . LYS A 1 813 ? 25.583 -43.240 -102.694 1.00 85.50 813 LYS A O 1
ATOM 6506 N N . SER A 1 814 ? 25.459 -42.559 -104.828 1.00 82.50 814 SER A N 1
ATOM 6507 C CA . SER A 1 814 ? 25.910 -41.183 -104.557 1.00 82.50 814 SER A CA 1
ATOM 6508 C C . SER A 1 814 ? 24.928 -40.385 -103.685 1.00 82.50 814 SER A C 1
ATOM 6510 O O . SER A 1 814 ? 25.341 -39.532 -102.899 1.00 82.50 814 SER A O 1
ATOM 6512 N N . THR A 1 815 ? 23.628 -40.703 -103.725 1.00 83.94 815 THR A N 1
ATOM 6513 C CA . THR A 1 815 ? 22.624 -40.075 -102.839 1.00 83.94 815 THR A CA 1
ATOM 6514 C C . THR A 1 815 ? 22.693 -40.549 -101.383 1.00 83.94 815 THR A C 1
ATOM 6516 O O . THR A 1 815 ? 22.174 -39.871 -100.494 1.00 83.94 815 THR A O 1
ATOM 6519 N N . LYS A 1 816 ? 23.366 -41.672 -101.094 1.00 84.88 816 LYS A N 1
ATOM 6520 C CA . LYS A 1 816 ? 23.317 -42.339 -99.781 1.00 84.88 816 LYS A CA 1
ATOM 6521 C C . LYS A 1 816 ? 23.787 -41.444 -98.630 1.00 84.88 816 LYS A C 1
ATOM 6523 O O . LYS A 1 816 ? 23.152 -41.441 -97.581 1.00 84.88 816 LYS A O 1
ATOM 6528 N N . GLN A 1 817 ? 24.833 -40.637 -98.829 1.00 85.19 817 GLN A N 1
ATOM 6529 C CA . GLN A 1 817 ? 25.336 -39.719 -97.796 1.00 85.19 817 GLN A CA 1
ATOM 6530 C C . GLN A 1 817 ? 24.368 -38.557 -97.520 1.00 85.19 817 GLN A C 1
ATOM 6532 O O . GLN A 1 817 ? 24.194 -38.147 -96.374 1.00 85.19 817 GLN A O 1
ATOM 6537 N N . ARG A 1 818 ? 23.690 -38.047 -98.556 1.00 83.62 818 ARG A N 1
ATOM 6538 C CA . ARG A 1 818 ? 22.663 -37.002 -98.410 1.00 83.62 818 ARG A CA 1
ATOM 6539 C C . ARG A 1 818 ? 21.438 -37.531 -97.671 1.00 83.62 818 ARG A C 1
ATOM 6541 O O . ARG A 1 818 ? 20.964 -36.873 -96.749 1.00 83.62 818 ARG A O 1
ATOM 6548 N N . ASN A 1 819 ? 21.006 -38.742 -98.017 1.00 85.69 819 ASN A N 1
ATOM 6549 C CA . ASN A 1 819 ? 19.893 -39.419 -97.355 1.00 85.69 819 ASN A CA 1
ATOM 6550 C C . ASN A 1 819 ? 20.234 -39.772 -95.902 1.00 85.69 819 ASN A C 1
ATOM 6552 O O . ASN A 1 819 ? 19.395 -39.594 -95.025 1.00 85.69 819 ASN A O 1
ATOM 6556 N N . LYS A 1 820 ? 21.477 -40.197 -95.622 1.00 87.94 820 LYS A N 1
ATOM 6557 C CA . LYS A 1 820 ? 21.968 -40.424 -94.252 1.00 87.94 820 LYS A CA 1
ATOM 6558 C C . LYS A 1 820 ? 21.887 -39.152 -93.401 1.00 87.94 820 LYS A C 1
ATOM 6560 O O . LYS A 1 820 ? 21.526 -39.227 -92.235 1.00 87.94 820 LYS A O 1
ATOM 6565 N N . ASN A 1 821 ? 22.157 -37.993 -94.002 1.00 83.06 821 ASN A N 1
ATOM 6566 C CA . ASN A 1 821 ? 22.022 -36.682 -93.363 1.00 83.06 821 ASN A CA 1
ATOM 6567 C C . ASN A 1 821 ? 20.587 -36.114 -93.419 1.00 83.06 821 ASN A C 1
ATOM 6569 O O . ASN A 1 821 ? 20.400 -34.942 -93.107 1.00 83.06 821 ASN A O 1
ATOM 6573 N N . ALA A 1 822 ? 19.600 -36.909 -93.854 1.00 87.19 822 ALA A N 1
ATOM 6574 C CA . ALA A 1 822 ? 18.190 -36.534 -93.994 1.00 87.19 822 ALA A CA 1
ATOM 6575 C C . ALA A 1 822 ? 17.938 -35.235 -94.791 1.00 87.19 822 ALA A C 1
ATOM 6577 O O . ALA A 1 822 ? 16.983 -34.506 -94.524 1.00 87.19 822 ALA A O 1
ATOM 6578 N N . ARG A 1 823 ? 18.786 -34.935 -95.784 1.00 84.88 823 ARG A N 1
ATOM 6579 C CA . ARG A 1 823 ? 18.608 -33.767 -96.661 1.00 84.88 823 ARG A CA 1
ATOM 6580 C C . ARG A 1 823 ? 17.435 -33.991 -97.609 1.00 84.88 823 ARG A C 1
ATOM 6582 O O . ARG A 1 823 ? 17.292 -35.084 -98.154 1.00 84.88 823 ARG A O 1
ATOM 6589 N N . LYS A 1 824 ? 16.633 -32.953 -97.866 1.00 85.12 824 LYS A N 1
ATOM 6590 C CA . LYS A 1 824 ? 15.447 -33.052 -98.742 1.00 85.12 824 LYS A CA 1
ATOM 6591 C C . LYS A 1 824 ? 15.793 -33.318 -100.212 1.00 85.12 824 LYS A C 1
ATOM 6593 O O . LYS A 1 824 ? 14.961 -33.831 -100.950 1.00 85.12 824 LYS A O 1
ATOM 6598 N N . GLY A 1 825 ? 17.008 -32.978 -100.640 1.00 86.12 825 GLY A N 1
ATOM 6599 C CA . GLY A 1 825 ? 17.490 -33.163 -102.008 1.00 86.12 825 GLY A CA 1
ATOM 6600 C C . GLY A 1 825 ? 18.945 -32.723 -102.169 1.00 86.12 825 GLY A C 1
ATOM 6601 O O . GLY A 1 825 ? 19.644 -32.482 -101.187 1.00 86.12 825 GLY A O 1
ATOM 6602 N N . GLU A 1 826 ? 19.437 -32.617 -103.406 1.00 84.44 826 GLU A N 1
ATOM 6603 C CA . GLU A 1 826 ? 20.786 -32.068 -103.673 1.00 84.44 826 GLU A CA 1
ATOM 6604 C C . GLU A 1 826 ? 20.896 -30.560 -103.457 1.00 84.44 826 GLU A C 1
ATOM 6606 O O . GLU A 1 826 ? 21.970 -30.066 -103.101 1.00 84.44 826 GLU A O 1
ATOM 6611 N N . ALA A 1 827 ? 19.782 -29.852 -103.640 1.00 83.06 827 ALA A N 1
ATOM 6612 C CA . ALA A 1 827 ? 19.685 -28.416 -103.427 1.00 83.06 827 ALA A CA 1
ATOM 6613 C C . ALA A 1 827 ? 19.633 -28.039 -101.934 1.00 83.06 827 ALA A C 1
ATOM 6615 O O . ALA A 1 827 ? 19.881 -26.891 -101.579 1.00 83.06 827 ALA A O 1
ATOM 6616 N N . ASP A 1 828 ? 19.355 -28.997 -101.043 1.00 84.75 828 ASP A N 1
ATOM 6617 C CA . ASP A 1 828 ? 19.268 -28.746 -99.605 1.00 84.75 828 ASP A CA 1
ATOM 6618 C C . ASP A 1 828 ? 20.666 -28.752 -98.962 1.00 84.75 828 ASP A C 1
ATOM 6620 O O . ASP A 1 828 ? 21.252 -29.798 -98.650 1.00 84.75 828 ASP A O 1
ATOM 6624 N N . ARG A 1 829 ? 21.237 -27.551 -98.834 1.00 85.25 829 ARG A N 1
ATOM 6625 C CA . ARG A 1 829 ? 22.580 -27.296 -98.285 1.00 85.25 829 ARG A CA 1
ATOM 6626 C C . ARG A 1 829 ? 22.553 -26.365 -97.067 1.00 85.25 829 ARG A C 1
ATOM 6628 O O . ARG A 1 829 ? 23.559 -25.730 -96.771 1.00 85.25 829 ARG A O 1
ATOM 6635 N N . VAL A 1 830 ? 21.421 -26.275 -96.365 1.00 85.62 830 VAL A N 1
ATOM 6636 C CA . VAL A 1 830 ? 21.271 -25.390 -95.199 1.00 85.62 830 VAL A CA 1
ATOM 6637 C C . VAL A 1 830 ? 22.203 -25.832 -94.064 1.00 85.62 830 VAL A C 1
ATOM 6639 O O . VAL A 1 830 ? 22.202 -26.997 -93.666 1.00 85.62 830 VAL A O 1
ATOM 6642 N N . ILE A 1 831 ? 22.988 -24.893 -93.528 1.00 86.19 831 ILE A N 1
ATOM 6643 C CA . ILE A 1 831 ? 23.857 -25.114 -92.365 1.00 86.19 831 ILE A CA 1
ATOM 6644 C C . ILE A 1 831 ? 23.137 -24.567 -91.123 1.00 86.19 831 ILE A C 1
ATOM 6646 O O . ILE A 1 831 ? 22.973 -23.351 -91.013 1.00 86.19 831 ILE A O 1
ATOM 6650 N N . PRO A 1 832 ? 22.685 -25.418 -90.183 1.00 84.56 832 PRO A N 1
ATOM 6651 C CA . PRO A 1 832 ? 22.033 -24.945 -88.969 1.00 84.56 832 PRO A CA 1
ATOM 6652 C C . PRO A 1 832 ? 23.046 -24.291 -88.022 1.00 84.56 832 PRO A C 1
ATOM 6654 O O . PRO A 1 832 ? 24.140 -24.809 -87.789 1.00 84.56 832 PRO A O 1
ATOM 6657 N N . THR A 1 833 ? 22.668 -23.167 -87.418 1.00 85.94 833 THR A N 1
ATOM 6658 C CA . THR A 1 833 ? 23.459 -22.504 -86.376 1.00 85.94 833 THR A CA 1
ATOM 6659 C C . THR A 1 833 ? 23.309 -23.249 -85.048 1.00 85.94 833 THR A C 1
ATOM 6661 O O . THR A 1 833 ? 22.414 -22.980 -84.256 1.00 85.94 833 THR A O 1
ATOM 6664 N N . LEU A 1 834 ? 24.206 -24.205 -84.788 1.00 85.00 834 LEU A N 1
ATOM 6665 C CA . LEU A 1 834 ? 24.129 -25.096 -83.616 1.00 85.00 834 LEU A CA 1
ATOM 6666 C C . LEU A 1 834 ? 24.285 -24.378 -82.262 1.00 85.00 834 LEU A C 1
ATOM 6668 O O . LEU A 1 834 ? 23.779 -24.854 -81.250 1.00 85.00 834 LEU A O 1
ATOM 6672 N N . LYS A 1 835 ? 24.987 -23.239 -82.231 1.00 86.88 835 LYS A N 1
ATOM 6673 C CA . LYS A 1 835 ? 25.203 -22.427 -81.022 1.00 86.88 835 LYS A CA 1
ATOM 6674 C C . LYS A 1 835 ? 24.793 -20.971 -81.265 1.00 86.88 835 LYS A C 1
ATOM 6676 O O . LYS A 1 835 ? 25.657 -20.125 -81.495 1.00 86.88 835 LYS A O 1
ATOM 6681 N N . PRO A 1 836 ? 23.489 -20.649 -81.250 1.00 88.25 836 PRO A N 1
ATOM 6682 C CA . PRO A 1 836 ? 23.039 -19.277 -81.440 1.00 88.25 836 PRO A CA 1
ATOM 6683 C C . PRO A 1 836 ? 23.508 -18.385 -80.284 1.00 88.25 836 PRO A C 1
ATOM 6685 O O . PRO A 1 836 ? 23.287 -18.684 -79.110 1.00 88.25 836 PRO A O 1
ATOM 6688 N N . LYS A 1 837 ? 24.146 -17.259 -80.622 1.00 87.75 837 LYS A N 1
ATOM 6689 C CA . LYS A 1 837 ? 24.814 -16.368 -79.660 1.00 87.75 837 LYS A CA 1
ATOM 6690 C C . LYS A 1 837 ? 23.905 -15.920 -78.508 1.00 87.75 837 LYS A C 1
ATOM 6692 O O . LYS A 1 837 ? 24.359 -15.903 -77.375 1.00 87.75 837 LYS A O 1
ATOM 6697 N N . HIS A 1 838 ? 22.628 -15.636 -78.767 1.00 86.12 838 HIS A N 1
ATOM 6698 C CA . HIS A 1 838 ? 21.674 -15.177 -77.747 1.00 86.12 838 HIS A CA 1
ATOM 6699 C C . HIS A 1 838 ? 21.317 -16.235 -76.679 1.00 86.12 838 HIS A C 1
ATOM 6701 O O . HIS A 1 838 ? 20.766 -15.880 -75.644 1.00 86.12 838 HIS A O 1
ATOM 6707 N N . LEU A 1 839 ? 21.609 -17.526 -76.905 1.00 83.75 839 LEU A N 1
ATOM 6708 C CA . LEU A 1 839 ? 21.429 -18.576 -75.889 1.00 83.75 839 LEU A CA 1
ATOM 6709 C C . LEU A 1 839 ? 22.675 -18.787 -75.025 1.00 83.75 839 LEU A C 1
ATOM 6711 O O . LEU A 1 839 ? 22.559 -19.213 -73.879 1.00 83.75 839 LEU A O 1
ATOM 6715 N N . PHE A 1 840 ? 23.858 -18.526 -75.582 1.00 86.06 840 PHE A N 1
ATOM 6716 C CA . PHE A 1 840 ? 25.142 -18.887 -74.971 1.00 86.06 840 PHE A CA 1
ATOM 6717 C C . PHE A 1 840 ? 25.984 -17.676 -74.548 1.00 86.06 840 PHE A C 1
ATOM 6719 O O . PHE A 1 840 ? 27.047 -17.847 -73.956 1.00 86.06 840 PHE A O 1
ATOM 6726 N N . SER A 1 841 ? 25.531 -16.457 -74.842 1.00 83.44 841 SER A N 1
ATOM 6727 C CA . SER A 1 841 ? 26.205 -15.203 -74.507 1.00 83.44 841 SER A CA 1
ATOM 6728 C C . SER A 1 841 ? 25.272 -14.304 -73.695 1.00 83.44 841 SER A C 1
ATOM 6730 O O . SER A 1 841 ? 24.107 -14.150 -74.049 1.00 83.44 841 SER A O 1
ATOM 6732 N N . GLY A 1 842 ? 25.800 -13.714 -72.617 1.00 82.12 842 GLY A N 1
ATOM 6733 C CA . GLY A 1 842 ? 25.048 -12.908 -71.647 1.00 82.12 842 GLY A CA 1
ATOM 6734 C C . GLY A 1 842 ? 24.748 -13.655 -70.338 1.00 82.12 842 GLY A C 1
ATOM 6735 O O . GLY A 1 842 ? 24.577 -14.873 -70.320 1.00 82.12 842 GLY A O 1
ATOM 6736 N N . LYS A 1 843 ? 24.705 -12.928 -69.211 1.00 82.12 843 LYS A N 1
ATOM 6737 C CA . LYS A 1 843 ? 24.230 -13.429 -67.906 1.00 82.12 843 LYS A CA 1
ATOM 6738 C C . LYS A 1 843 ? 22.954 -12.678 -67.532 1.00 82.12 843 LYS A C 1
ATOM 6740 O O . LYS A 1 843 ? 22.881 -11.470 -67.730 1.00 82.12 843 LYS A O 1
ATOM 6745 N N . ARG A 1 844 ? 21.962 -13.368 -66.956 1.00 81.12 844 ARG A N 1
ATOM 6746 C CA . ARG A 1 844 ? 20.722 -12.719 -66.488 1.00 81.12 844 ARG A CA 1
ATOM 6747 C C . ARG A 1 844 ? 21.027 -11.835 -65.275 1.00 81.12 844 ARG A C 1
ATOM 6749 O O . ARG A 1 844 ? 21.285 -12.351 -64.191 1.00 81.12 844 ARG A O 1
ATOM 6756 N N . GLY A 1 845 ? 21.012 -10.520 -65.475 1.00 82.69 845 GLY A N 1
ATOM 6757 C CA . GLY A 1 845 ? 21.095 -9.528 -64.401 1.00 82.69 845 GLY A CA 1
ATOM 6758 C C . GLY A 1 845 ? 19.749 -9.295 -63.707 1.00 82.69 845 GLY A C 1
ATOM 6759 O O . GLY A 1 845 ? 18.722 -9.845 -64.107 1.00 82.69 845 GLY A O 1
ATOM 6760 N N . LYS A 1 846 ? 19.741 -8.449 -62.668 1.00 80.06 846 LYS A N 1
ATOM 6761 C CA . LYS A 1 846 ? 18.491 -7.917 -62.104 1.00 80.06 846 LYS A CA 1
ATOM 6762 C C . LYS A 1 846 ? 17.942 -6.849 -63.056 1.00 80.06 846 LYS A C 1
ATOM 6764 O O . LYS A 1 846 ? 18.568 -5.807 -63.215 1.00 80.06 846 LYS A O 1
ATOM 6769 N N . GLY A 1 847 ? 16.802 -7.118 -63.691 1.00 82.50 847 GLY A N 1
ATOM 6770 C CA . GLY A 1 847 ? 16.174 -6.220 -64.664 1.00 82.50 847 GLY A CA 1
ATOM 6771 C C . GLY A 1 847 ? 15.404 -6.979 -65.746 1.00 82.50 847 GLY A C 1
ATOM 6772 O O . GLY A 1 847 ? 15.030 -8.136 -65.550 1.00 82.50 847 GLY A O 1
ATOM 6773 N N . LYS A 1 848 ? 15.171 -6.324 -66.891 1.00 73.44 848 LYS A N 1
ATOM 6774 C CA . LYS A 1 848 ? 14.556 -6.953 -68.071 1.00 73.44 848 LYS A CA 1
ATOM 6775 C C . LYS A 1 848 ? 15.428 -8.106 -68.568 1.00 73.44 848 LYS A C 1
ATOM 6777 O O . LYS A 1 848 ? 16.651 -8.000 -68.580 1.00 73.44 848 LYS A O 1
ATOM 6782 N N . THR A 1 849 ? 14.790 -9.202 -68.968 1.00 82.75 849 THR A N 1
ATOM 6783 C CA . THR A 1 849 ? 15.481 -10.396 -69.456 1.00 82.75 849 THR A CA 1
ATOM 6784 C C . THR A 1 849 ? 15.273 -10.577 -70.953 1.00 82.75 849 THR A C 1
ATOM 6786 O O . THR A 1 849 ? 14.184 -10.328 -71.460 1.00 82.75 849 THR A O 1
ATOM 6789 N N . ASP A 1 850 ? 16.308 -11.065 -71.641 1.00 82.12 850 ASP A N 1
ATOM 6790 C CA . ASP A 1 850 ? 16.340 -11.223 -73.110 1.00 82.12 850 ASP A CA 1
ATOM 6791 C C . ASP A 1 850 ? 15.377 -12.296 -73.646 1.00 82.12 850 ASP A C 1
ATOM 6793 O O . ASP A 1 850 ? 15.158 -12.428 -74.847 1.00 82.12 850 ASP A O 1
ATOM 6797 N N . ARG A 1 851 ? 14.789 -13.076 -72.738 1.00 79.81 851 ARG A N 1
ATOM 6798 C CA . ARG A 1 851 ? 13.718 -14.035 -73.003 1.00 79.81 851 ARG A CA 1
ATOM 6799 C C . ARG A 1 851 ? 12.624 -13.874 -71.953 1.00 79.81 851 ARG A C 1
ATOM 6801 O O . ARG A 1 851 ? 12.939 -13.554 -70.800 1.00 79.81 851 ARG A O 1
ATOM 6808 N N . ARG A 1 852 ? 11.377 -14.074 -72.381 1.00 75.31 852 ARG A N 1
ATOM 6809 C CA . ARG A 1 852 ? 10.181 -14.030 -71.531 1.00 75.31 852 ARG A CA 1
ATOM 6810 C C . ARG A 1 852 ? 10.165 -15.180 -70.531 1.00 75.31 852 ARG A C 1
ATOM 6812 O O . ARG A 1 852 ? 10.602 -16.290 -70.913 1.00 75.31 852 ARG A O 1
#